Protein AF-0000000070320185 (afdb_homodimer)

Radius of gyration: 57.51 Å; Cα contacts (8 Å, |Δi|>4): 988; chains: 2; bounding box: 142×185×140 Å

Solvent-accessible surface area (backbone atoms only — not comparable to full-atom values): 79424 Å² total; per-residue (Å²): 143,83,91,80,83,70,87,87,80,89,79,82,86,86,81,74,85,64,82,69,76,79,76,78,84,78,77,79,66,70,69,65,60,60,59,56,49,49,53,46,49,52,49,50,50,51,46,52,50,41,51,51,49,38,70,75,37,77,82,45,64,68,54,50,56,52,44,44,53,50,27,59,73,67,66,40,61,70,62,34,53,50,52,49,51,56,47,52,73,59,31,67,56,54,62,68,57,40,46,52,53,48,49,57,54,51,74,66,55,46,83,82,46,49,68,62,51,50,50,49,47,56,54,42,61,68,53,33,65,46,53,65,51,50,52,50,49,54,51,46,41,47,72,58,32,64,44,38,54,66,62,33,73,67,18,46,52,52,50,51,51,51,48,63,54,42,37,80,66,30,36,70,40,42,81,59,8,60,57,55,53,52,50,50,47,51,52,51,50,52,54,50,70,71,49,58,87,84,43,55,68,65,49,50,54,47,50,51,50,48,51,50,50,50,49,55,54,45,44,48,46,38,63,64,51,66,59,51,49,44,51,49,30,51,51,38,37,75,74,71,42,81,41,53,63,91,46,92,56,47,79,68,41,59,63,69,53,38,52,36,28,52,51,14,50,50,56,27,62,76,42,47,65,54,53,48,56,57,64,48,82,88,58,51,70,67,57,37,48,51,39,46,51,51,45,43,52,50,33,56,72,70,61,49,66,68,59,31,47,51,49,46,40,50,45,41,56,74,42,52,70,40,56,68,58,45,51,51,48,51,52,50,42,62,73,72,43,86,70,52,72,66,54,52,48,50,38,54,48,42,37,41,44,30,54,49,42,48,68,55,49,42,50,37,53,52,48,36,56,72,58,65,53,53,69,68,60,51,47,52,56,51,56,55,55,68,73,41,65,58,94,47,72,66,44,54,50,51,42,51,48,50,52,43,34,52,51,53,43,44,56,67,39,84,82,50,86,69,87,66,62,66,63,60,50,53,50,51,51,50,53,45,46,69,63,42,48,83,75,46,65,91,38,73,65,52,44,51,52,50,51,51,50,23,48,44,25,42,72,72,60,65,27,62,69,57,20,51,47,50,49,54,60,48,38,74,80,40,66,60,35,61,67,52,55,50,52,49,36,49,54,30,50,75,71,67,35,58,70,61,26,50,52,49,44,70,70,48,46,83,47,76,32,69,87,65,37,34,57,48,47,37,53,48,46,51,50,47,22,49,76,72,39,50,71,68,52,32,52,52,45,48,65,60,39,50,62,52,52,51,50,52,49,51,51,50,48,51,62,64,65,44,65,70,64,69,68,75,65,78,68,70,70,61,75,65,70,77,66,71,72,71,80,71,71,74,75,83,69,82,89,76,88,68,91,73,80,92,83,78,93,85,81,91,82,85,85,87,84,90,83,86,89,82,86,73,84,73,84,84,83,92,85,88,86,91,85,82,80,83,80,81,85,89,84,91,81,85,78,77,75,74,74,70,76,73,73,67,76,78,66,75,72,74,72,81,73,76,69,63,74,78,68,60,66,67,72,58,49,64,74,56,72,106,139,85,86,74,83,90,83,90,84,91,82,87,89,78,87,70,88,67,84,73,74,80,75,74,84,77,74,81,68,71,70,64,60,62,59,54,51,49,51,47,51,52,49,50,51,50,46,52,50,40,51,51,48,38,70,76,38,76,81,46,65,68,55,49,56,53,43,45,55,50,27,59,74,68,65,38,60,69,60,33,52,50,49,51,52,56,48,52,74,60,30,67,57,54,61,68,57,40,45,52,53,49,48,58,54,52,74,67,54,46,82,82,46,49,68,62,52,50,50,50,46,54,54,41,59,68,54,34,65,42,54,67,52,50,51,50,48,54,50,45,41,45,69,60,33,65,44,38,54,65,62,34,72,66,18,45,52,53,52,52,52,51,48,63,54,42,37,81,67,31,36,70,38,43,81,59,9,60,59,56,53,51,51,50,47,52,53,50,50,52,53,50,69,70,49,59,86,83,44,54,67,65,46,50,54,48,50,51,51,49,51,50,53,49,49,54,54,46,43,47,46,37,64,64,51,66,60,51,50,43,52,50,31,51,51,37,38,76,75,69,43,81,40,53,63,92,47,91,56,47,80,65,39,60,64,69,53,38,52,36,28,52,50,14,50,51,56,26,62,75,42,47,65,54,54,47,56,56,65,47,82,88,58,52,70,68,56,37,48,49,41,46,53,52,45,43,52,51,34,55,71,70,63,48,65,69,58,32,48,50,48,45,41,51,47,41,59,74,43,53,69,41,56,67,60,45,52,51,49,52,51,49,42,61,74,71,43,85,71,54,71,68,54,53,51,50,38,53,48,41,37,40,44,31,54,50,42,48,66,54,49,44,50,39,53,51,47,36,55,72,58,64,53,53,68,67,59,52,48,51,53,53,58,54,55,69,74,43,64,57,92,47,71,66,44,54,50,50,42,51,48,51,54,44,35,51,50,52,44,45,56,68,39,83,81,49,85,67,86,68,61,66,63,60,51,54,51,50,50,51,52,46,47,70,63,42,51,84,74,46,65,91,38,71,65,54,46,50,53,50,52,53,50,24,48,44,24,42,73,72,60,65,27,63,68,57,20,52,47,49,49,54,60,47,37,74,78,39,66,61,36,61,67,51,54,51,51,50,34,48,54,30,50,73,72,66,35,59,70,62,26,51,53,51,44,70,71,48,46,83,46,75,31,68,87,64,38,34,57,47,46,37,54,47,45,50,49,46,22,48,75,70,38,49,71,67,52,32,51,51,46,49,66,61,39,49,62,51,51,51,49,54,48,51,53,50,48,52,63,65,65,45,67,72,64,70,70,74,67,79,68,73,72,61,75,65,74,76,67,75,70,72,74,75,72,76,73,82,73,87,85,88,74,85,77,86,81,94,77,76,83,85,75,87,81,91,86,91,82,90,81,90,80,89,80,87,82,80,87,89,81,85,76,82,77,72,78,75,81,75,74,88,80,83,85,79,81,86,79,74,76,79,79,73,72,77,73,72,72,73,66,71,66,75,73,77,65,76,72,61,84,80,66,54,74,66,65,58,52,53,65,68,66,103

pLDDT: mean 77.44, std 29.6, range [13.02, 98.44]

Organism: NCBI:txid109376

Nearest PDB structures (foldseek):
  5ctq-assembly2_C  TM=8.324E-01  e=6.478E-26  Homo sapiens
  5jjw-assembly1_A  TM=8.066E-01  e=2.943E-12  Homo sapiens
  4eba-assembly1_A  TM=5.784E-01  e=1.773E-11  Kluyveromyces lactis NRRL Y-1140
  9fmd-assembly1_J  TM=3.868E-01  e=5.336E-09  Homo sapiens
  6y4l-assembly1_A  TM=4.271E-01  e=4.570E-02  Homo sapiens

InterPro domains:
  IPR003107 HAT (Half-A-TPR) repeat [SM00386] (75-107)
  IPR003107 HAT (Half-A-TPR) repeat [SM00386] (112-143)
  IPR003107 HAT (Half-A-TPR) repeat [SM00386] (154-190)
  IPR003107 HAT (Half-A-TPR) repeat [SM00386] (205-238)
  IPR003107 HAT (Half-A-TPR) repeat [SM00386] (303-335)
  IPR003107 HAT (Half-A-TPR) repeat [SM00386] (338-370)
  IPR003107 HAT (Half-A-TPR) repeat [SM00386] (462-494)
  IPR003107 HAT (Half-A-TPR) repeat [SM00386] (496-531)
  IPR008847 Suppressor of forked [PF05843] (46-549)
  IPR011990 Tetratricopeptide-like helical domain superfamily [G3DSA:1.25.40.10] (50-243)
  IPR011990 Tetratricopeptide-like helical domain superfamily [G3DSA:1.25.40.10] (282-562)
  IPR011990 Tetratricopeptide-like helical domain superfamily [SSF48452] (51-546)

Sequence (1348 aa):
MDDSELLVSSDQKMEDASTVNPIPPSSDDSGESDSESEDEAESNHQIETLESELSANPYNYDAYVQYIKLLRKTANLEKLRQAREAMSAMFPLSPSLWLEWARDEASLASSDNVPEIVKLYERGISDYQSVSLWCDYLNFLREFDPSVNGYTPDGISKMRNLFERAIPAAGFHVTQGNRIWEGYREFEQGILDTIDKADLEERNKQIQRIRSIFHRHLSVPLKDLSSTLITYKAWELEQGTDLDIGSDDLSKVSPQVAVANKKAQQMYSERAHLEENISKKDLSDTEKFQHFMSYIKFEQTSGDPTRVQAIYERAVAEFPVSSDLWIDYTSYLDKTLKVGKAITHAYSRATRSCPWTGDLWTRYLLALERGSASENDIYAVFEKSLQCTFSSFEEYLELYLTRVDGLRRRMISTSMVETLDYSLIRETFQQASDYLTPQMQNTDSLVRLHAYWANLELNIGKDLAGARGVWDSFLKKSGGMLAAWQAYIDMEVRLGHVKEARSIYRRCYTRKFDGTGSEDICHGWLRFERERGALEDFDHAVQKVTPRLEELQLIRLQQESAPVKPSAGVKEHNPQKSTREKRKAGPNVEEESSAKRQKSKGQKMNDEEAEGKTATVPNKKSKSETEKAADSKREESEGAKPVKPKIFTDECTAFLSNLSPKLSIYELHVKFTKMDDSELLVSSDQKMEDASTVNPIPPSSDDSGESDSESEDEAESNHQIETLESELSANPYNYDAYVQYIKLLRKTANLEKLRQAREAMSAMFPLSPSLWLEWARDEASLASSDNVPEIVKLYERGISDYQSVSLWCDYLNFLREFDPSVNGYTPDGISKMRNLFERAIPAAGFHVTQGNRIWEGYREFEQGILDTIDKADLEERNKQIQRIRSIFHRHLSVPLKDLSSTLITYKAWELEQGTDLDIGSDDLSKVSPQVAVANKKAQQMYSERAHLEENISKKDLSDTEKFQHFMSYIKFEQTSGDPTRVQAIYERAVAEFPVSSDLWIDYTSYLDKTLKVGKAITHAYSRATRSCPWTGDLWTRYLLALERGSASENDIYAVFEKSLQCTFSSFEEYLELYLTRVDGLRRRMISTSMVETLDYSLIRETFQQASDYLTPQMQNTDSLVRLHAYWANLELNIGKDLAGARGVWDSFLKKSGGMLAAWQAYIDMEVRLGHVKEARSIYRRCYTRKFDGTGSEDICHGWLRFERERGALEDFDHAVQKVTPRLEELQLIRLQQESAPVKPSAGVKEHNPQKSTREKRKAGPNVEEESSAKRQKSKGQKMNDEEAEGKTATVPNKKSKSETEKAADSKREESEGAKPVKPKIFTDECTAFLSNLSPKLSIYELHVKFTK

Secondary structure (DSSP, 8-state):
-----------------------------TTHHHHHHHHHHHHHHHHHHHHHHHHH-TT-HHHHHHHHHHHHHTT-HHHHHHHHHHHHHHSPPPHHHHHHHHHHHHHT--GGGHHHHHHHHHHHHHHS--HHHHHHHHHHHHHH-HHHHTT-HHHHHHHHHHHHHHIIIIIT-TTTTHHHHHHHHHHHHHHHHHS-TT-HHHHHHHHHHHHHHHHHHHTS--TTHHHHHHHHHHHHHHTT----TT----TTS-HHHHHHHHHHHHHHHHHHHHHHHHH-TT--HHHHHHHHHHHHHHHHHHT-HHHHHHHHHHHHHH-TT-HHHHHHHHHHHHHH--S-HHHHHHHHHHHHH-TT-HHHHHHHHHHHHHTT--HHHHHHHHHHHHTS--S-HHHHHHHHHHHHHHHHHHHH-SS-SS---THHHHHHHHHHHHHHTTTSTT-HHHHHHHHHHHHHHHHTS--HHHHHHHHHHHHHH-TT-HHHHHHHHHHHHHTT-HHHHHHHHHHHTTS--STTHHHHHHHHHHHHHHHHS-HHHHHHHHHHHHHHHHHHHHHHHHHHHS--------------------------------------------------------------------------------------------------TT--HHHHHHHH--/-----------------------------TTHHHHHHHHHHHHHHHHHHHHHHHHH-TT-HHHHHHHHHHHHHTT-HHHHHHHHHHHHHHSPPPHHHHHHHHHHHHHT--GGGHHHHHHHHHHHHHHS--HHHHHHHHHHHHHH-HHHHTT-HHHHHHHHHHHHHHIIIIIT-TTTTHHHHHHHHHHHHHHHHHS-TT-HHHHHHHHHHHHHHHHHHHTS--TTHHHHHHHHHHHHHHTT----TT----TTS-HHHHHHHHHHHHHHHHHHHHHHHHH-TT--HHHHHHHHHHHHHHHHHHT-HHHHHHHHHHHHHH-TT-HHHHHHHHHHHHHH--S-HHHHHHHHHHHHH-TT-HHHHHHHHHHHHHTT--HHHHHHHHHHHHTS--S-HHHHHHHHHHHHHHHHHHHH-SS-SS---THHHHHHHHHHHHHHTTTSTT-HHHHHHHHHHHHHHHHTS--HHHHHHHHHHHHHH-TT-HHHHHHHHHHHHHTT-HHHHHHHHHHHTTS--STTHHHHHHHHHHHHHHHHS-HHHHHHHHHHHHHHHHHHHHHHHHHHHS--------------------------------------------------------------------------------------------------TT--HHHHHHHHH-

Structure (mmCIF, N/CA/C/O backbone):
data_AF-0000000070320185-model_v1
#
loop_
_entity.id
_entity.type
_entity.pdbx_description
1 polymer 'Suppressor of forked domain-containing protein'
#
loop_
_atom_site.group_PDB
_atom_site.id
_atom_site.type_symbol
_atom_site.label_atom_id
_atom_site.label_alt_id
_atom_site.label_comp_id
_atom_site.label_asym_id
_atom_site.label_entity_id
_atom_site.label_seq_id
_atom_site.pdbx_PDB_ins_code
_atom_site.Cartn_x
_atom_site.Cartn_y
_atom_site.Cartn_z
_atom_site.occupancy
_atom_site.B_iso_or_equiv
_atom_site.auth_seq_id
_atom_site.auth_comp_id
_atom_site.auth_asym_id
_atom_site.auth_atom_id
_atom_site.pdbx_PDB_model_num
ATOM 1 N N . MET A 1 1 ? 15.719 -80.25 -69.375 1 16.78 1 MET A N 1
ATOM 2 C CA . MET A 1 1 ? 17.016 -80.75 -69.75 1 16.78 1 MET A CA 1
ATOM 3 C C . MET A 1 1 ? 18 -80.688 -68.562 1 16.78 1 MET A C 1
ATOM 5 O O . MET A 1 1 ? 17.766 -80 -67.625 1 16.78 1 MET A O 1
ATOM 9 N N . ASP A 1 2 ? 19.391 -80.875 -68.875 1 15.59 2 ASP A N 1
ATOM 10 C CA . ASP A 1 2 ? 20.375 -81.875 -68.625 1 15.59 2 ASP A CA 1
ATOM 11 C C . ASP A 1 2 ? 21.203 -81.562 -67.375 1 15.59 2 ASP A C 1
ATOM 13 O O . ASP A 1 2 ? 21.438 -82.375 -66.5 1 15.59 2 ASP A O 1
ATOM 17 N N . ASP A 1 3 ? 21.984 -80.5 -67.562 1 16.53 3 ASP A N 1
ATOM 18 C CA . ASP A 1 3 ? 23.438 -80.625 -67.5 1 16.53 3 ASP A CA 1
ATOM 19 C C . ASP A 1 3 ? 23.906 -80.75 -66.062 1 16.53 3 ASP A C 1
ATOM 21 O O . ASP A 1 3 ? 23.344 -80.062 -65.188 1 16.53 3 ASP A O 1
ATOM 25 N N . SER A 1 4 ? 25 -81.438 -65.75 1 16.62 4 SER A N 1
ATOM 26 C CA . SER A 1 4 ? 25.828 -82.438 -65.125 1 16.62 4 SER A CA 1
ATOM 27 C C . SER A 1 4 ? 26.703 -81.812 -64.062 1 16.62 4 SER A C 1
ATOM 29 O O . SER A 1 4 ? 26.703 -82.312 -62.906 1 16.62 4 SER A O 1
ATOM 31 N N . GLU A 1 5 ? 27.859 -81.5 -64.375 1 15.62 5 GLU A N 1
ATOM 32 C CA . GLU A 1 5 ? 29.109 -82.125 -64 1 15.62 5 GLU A CA 1
ATOM 33 C C . GLU A 1 5 ? 29.672 -81.5 -62.719 1 15.62 5 GLU A C 1
ATOM 35 O O . GLU A 1 5 ? 29.922 -82.188 -61.75 1 15.62 5 GLU A O 1
ATOM 40 N N . LEU A 1 6 ? 30.922 -80.875 -62.75 1 15.47 6 LEU A N 1
ATOM 41 C CA . LEU A 1 6 ? 32.25 -81.438 -62.469 1 15.47 6 LEU A CA 1
ATOM 42 C C . LEU A 1 6 ? 32.844 -80.812 -61.219 1 15.47 6 LEU A C 1
ATOM 44 O O . LEU A 1 6 ? 33.656 -81.438 -60.531 1 15.47 6 LEU A O 1
ATOM 48 N N . LEU A 1 7 ? 32.719 -79.5 -61 1 15.52 7 LEU A N 1
ATOM 49 C CA . LEU A 1 7 ? 34.062 -79.062 -60.812 1 15.52 7 LEU A CA 1
ATOM 50 C C . LEU A 1 7 ? 34.656 -79.625 -59.531 1 15.52 7 LEU A 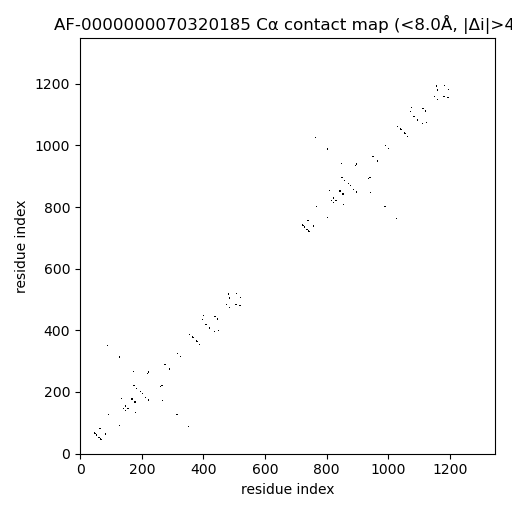C 1
ATOM 52 O O . LEU A 1 7 ? 33.938 -79.938 -58.594 1 15.52 7 LEU A O 1
ATOM 56 N N . VAL A 1 8 ? 35.938 -79.312 -59.188 1 15.52 8 VAL A N 1
ATOM 57 C CA . VAL A 1 8 ? 37.312 -79.75 -59.031 1 15.52 8 VAL A CA 1
ATOM 58 C C . VAL A 1 8 ? 37.625 -80 -57.562 1 15.52 8 VAL A C 1
ATOM 60 O O . VAL A 1 8 ? 36.938 -79.5 -56.688 1 15.52 8 VAL A O 1
ATOM 63 N N . SER A 1 9 ? 38.875 -79.625 -57.125 1 15.45 9 SER A N 1
ATOM 64 C CA . SER A 1 9 ? 40.094 -80.375 -56.844 1 15.45 9 SER A CA 1
ATOM 65 C C . SER A 1 9 ? 40.312 -80.5 -55.344 1 15.45 9 SER A C 1
ATOM 67 O O . SER A 1 9 ? 40.5 -81.625 -54.812 1 15.45 9 SER A O 1
ATOM 69 N N . SER A 1 10 ? 41.094 -79.562 -54.75 1 16.05 10 SER A N 1
ATOM 70 C CA . SER A 1 10 ? 42.406 -79.938 -54.25 1 16.05 10 SER A CA 1
ATOM 71 C C . SER A 1 10 ? 42.375 -80.438 -52.812 1 16.05 10 SER A C 1
ATOM 73 O O . SER A 1 10 ? 41.5 -80 -52.062 1 16.05 10 SER A O 1
ATOM 75 N N . ASP A 1 11 ? 43.406 -81.312 -52.25 1 15.59 11 ASP A N 1
ATOM 76 C CA . ASP A 1 11 ? 43.844 -82.5 -51.5 1 15.59 11 ASP A CA 1
ATOM 77 C C . ASP A 1 11 ? 44.188 -82.125 -50.062 1 15.59 11 ASP A C 1
ATOM 79 O O . ASP A 1 11 ? 44.312 -83 -49.219 1 15.59 11 ASP A O 1
ATOM 83 N N . GLN A 1 12 ? 44.688 -81 -49.656 1 15.03 12 GLN A N 1
ATOM 84 C CA . GLN A 1 12 ? 45.906 -81.25 -48.938 1 15.03 12 GLN A CA 1
ATOM 85 C C . GLN A 1 12 ? 45.625 -81.938 -47.594 1 15.03 12 GLN A C 1
ATOM 87 O O . GLN A 1 12 ? 44.531 -81.875 -47.094 1 15.03 12 GLN A O 1
ATOM 92 N N . LYS A 1 13 ? 46.625 -81.5 -46.531 1 15.7 13 LYS A N 1
ATOM 93 C CA . LYS A 1 13 ? 47.594 -82.25 -45.781 1 15.7 13 LYS A CA 1
ATOM 94 C C . LYS A 1 13 ? 46.969 -82.875 -44.531 1 15.7 13 LYS A C 1
ATOM 96 O O . LYS A 1 13 ? 45.938 -82.375 -44.062 1 15.7 13 LYS A O 1
ATOM 101 N N . MET A 1 14 ? 47.844 -83 -43.469 1 16.14 14 MET A N 1
ATOM 102 C CA . MET A 1 14 ? 48.344 -84.188 -42.781 1 16.14 14 MET A CA 1
ATOM 103 C C . MET A 1 14 ? 47.531 -84.438 -41.5 1 16.14 14 MET A C 1
ATOM 105 O O . MET A 1 14 ? 46.812 -83.562 -41.031 1 16.14 14 MET A O 1
ATOM 109 N N . GLU A 1 15 ? 48.406 -84.938 -40.438 1 16.06 15 GLU A N 1
ATOM 110 C CA . GLU A 1 15 ? 48.438 -86.062 -39.562 1 16.06 15 GLU A CA 1
ATOM 111 C C . GLU A 1 15 ? 47.781 -85.75 -38.219 1 16.06 15 GLU A C 1
ATOM 113 O O . GLU A 1 15 ? 47.812 -84.625 -37.75 1 16.06 15 GLU A O 1
ATOM 118 N N . ASP A 1 16 ? 47.094 -86.688 -37.562 1 16.25 16 ASP A N 1
ATOM 119 C CA . ASP A 1 16 ? 46.062 -87 -36.594 1 16.25 16 ASP A CA 1
ATOM 120 C C . ASP A 1 16 ? 46.656 -87.062 -35.188 1 16.25 16 ASP A C 1
ATOM 122 O O . ASP A 1 16 ? 46.031 -87.688 -34.281 1 16.25 16 ASP A O 1
ATOM 126 N N . ALA A 1 17 ? 47.938 -86.438 -35.062 1 18.92 17 ALA A N 1
ATOM 127 C CA . ALA A 1 17 ? 48.562 -87.125 -33.906 1 18.92 17 ALA A CA 1
ATOM 128 C C . ALA A 1 17 ? 47.719 -87 -32.656 1 18.92 17 ALA A C 1
ATOM 130 O O . ALA A 1 17 ? 47.562 -85.875 -32.156 1 18.92 17 ALA A O 1
ATOM 131 N N . SER A 1 18 ? 46.781 -87.875 -32.25 1 17.16 18 SER A N 1
ATOM 132 C CA . SER A 1 18 ? 45.688 -87.938 -31.25 1 17.16 18 SER A CA 1
ATOM 133 C C . SER A 1 18 ? 46.25 -88.125 -29.844 1 17.16 18 SER A C 1
ATOM 135 O O . SER A 1 18 ? 45.5 -88.438 -28.922 1 17.16 18 SER A O 1
ATOM 137 N N . THR A 1 19 ? 47.594 -87.938 -29.609 1 19.44 19 THR A N 1
ATOM 138 C CA . THR A 1 19 ? 47.938 -88.688 -28.438 1 19.44 19 THR A CA 1
ATOM 139 C C . THR A 1 19 ? 47.219 -88.188 -27.203 1 19.44 19 THR A C 1
ATOM 141 O O . THR A 1 19 ? 47.375 -87 -26.828 1 19.44 19 THR A O 1
ATOM 144 N N . VAL A 1 20 ? 46.156 -88.812 -26.625 1 21.09 20 VAL A N 1
ATOM 145 C CA . VAL A 1 20 ? 45.156 -88.375 -25.656 1 21.09 20 VAL A CA 1
ATOM 146 C C . VAL A 1 20 ? 45.719 -88.5 -24.234 1 21.09 20 VAL A C 1
ATOM 148 O O . VAL A 1 20 ? 45 -88.25 -23.266 1 21.09 20 VAL A O 1
ATOM 151 N N . ASN A 1 21 ? 47.125 -88.625 -24.141 1 21.25 21 ASN A N 1
ATOM 152 C CA . ASN A 1 21 ? 47.25 -89.312 -22.891 1 21.25 21 ASN A CA 1
ATOM 153 C C . ASN A 1 21 ? 46.531 -88.625 -21.734 1 21.25 21 ASN A C 1
ATOM 155 O O . ASN A 1 21 ? 46.406 -87.375 -21.781 1 21.25 21 ASN A O 1
ATOM 159 N N . PRO A 1 22 ? 46.156 -89.375 -20.672 1 22.92 22 PRO A N 1
ATOM 160 C CA . PRO A 1 22 ? 45.25 -89.375 -19.531 1 22.92 22 PRO A CA 1
ATOM 161 C C . PRO A 1 22 ? 45.75 -88.5 -18.375 1 22.92 22 PRO A C 1
ATOM 163 O O . PRO A 1 22 ? 46.781 -88.812 -17.766 1 22.92 22 PRO A O 1
ATOM 166 N N . ILE A 1 23 ? 46.188 -87.25 -18.625 1 26.42 23 ILE A N 1
ATOM 167 C CA . ILE A 1 23 ? 46.938 -86.75 -17.484 1 26.42 23 ILE A CA 1
ATOM 168 C C . ILE A 1 23 ? 46.062 -86.75 -16.219 1 26.42 23 ILE A C 1
ATOM 170 O O . ILE A 1 23 ? 44.875 -86.438 -16.266 1 26.42 23 ILE A O 1
ATOM 174 N N . PRO A 1 24 ? 46.625 -87.312 -15.125 1 27.64 24 PRO A N 1
ATOM 175 C CA . PRO A 1 24 ? 46.062 -87.688 -13.82 1 27.64 24 PRO A CA 1
ATOM 176 C C . PRO A 1 24 ? 45.406 -86.5 -13.102 1 27.64 24 PRO A C 1
ATOM 178 O O . PRO A 1 24 ? 45.781 -85.375 -13.344 1 27.64 24 PRO A O 1
ATOM 181 N N . PRO A 1 25 ? 44.156 -86.688 -12.516 1 25.11 25 PRO A N 1
ATOM 182 C CA . PRO A 1 25 ? 43.219 -85.75 -11.875 1 25.11 25 PRO A CA 1
ATOM 183 C C . PRO A 1 25 ? 43.812 -85 -10.68 1 25.11 25 PRO A C 1
ATOM 185 O O . PRO A 1 25 ? 44.344 -85.625 -9.773 1 25.11 25 PRO A O 1
ATOM 188 N N . SER A 1 26 ? 44.594 -83.875 -10.859 1 25.08 26 SER A N 1
ATOM 189 C CA . SER A 1 26 ? 45.094 -83.188 -9.703 1 25.08 26 SER A CA 1
ATOM 190 C C . SER A 1 26 ? 43.969 -82.75 -8.773 1 25.08 26 SER A C 1
ATOM 192 O O . SER A 1 26 ? 42.938 -82.25 -9.219 1 25.08 26 SER A O 1
ATOM 194 N N . SER A 1 27 ? 43.781 -83.375 -7.625 1 26.42 27 SER A N 1
ATOM 195 C CA . SER A 1 27 ? 42.781 -83.25 -6.566 1 26.42 27 SER A CA 1
ATOM 196 C C . SER A 1 27 ? 42.75 -81.875 -5.938 1 26.42 27 SER A C 1
ATOM 198 O O . SER A 1 27 ? 42.156 -81.688 -4.879 1 26.42 27 SER A O 1
ATOM 200 N N . ASP A 1 28 ? 43.594 -80.875 -6.336 1 29.09 28 ASP A N 1
ATOM 201 C CA . ASP A 1 28 ? 43.688 -79.75 -5.414 1 29.09 28 ASP A CA 1
ATOM 202 C C . ASP A 1 28 ? 42.375 -78.938 -5.402 1 29.09 28 ASP A C 1
ATOM 204 O O . ASP A 1 28 ? 42.219 -78 -6.172 1 29.09 28 ASP A O 1
ATOM 208 N N . ASP A 1 29 ? 41.25 -79.5 -5.281 1 30.27 29 ASP A N 1
ATOM 209 C CA . ASP A 1 29 ? 40 -78.812 -5.465 1 30.27 29 ASP A CA 1
ATOM 210 C C . ASP A 1 29 ? 39.75 -77.812 -4.348 1 30.27 29 ASP A C 1
ATOM 212 O O . ASP A 1 29 ? 38.656 -77.312 -4.195 1 30.27 29 ASP A O 1
ATOM 216 N N . SER A 1 30 ? 40.625 -77.812 -3.268 1 34.53 30 SER A N 1
ATOM 217 C CA . SER A 1 30 ? 40 -77.188 -2.08 1 34.53 30 SER A CA 1
ATOM 218 C C . SER A 1 30 ? 39.875 -75.688 -2.211 1 34.53 30 SER A C 1
ATOM 220 O O . SER A 1 30 ? 39.344 -75.062 -1.303 1 34.53 30 SER A O 1
ATOM 222 N N . GLY A 1 31 ? 40.75 -75.125 -2.957 1 32.75 31 GLY A N 1
ATOM 223 C CA . GLY A 1 31 ? 40.875 -73.688 -2.729 1 32.75 31 GLY A CA 1
ATOM 224 C C . GLY A 1 31 ? 39.656 -72.938 -3.139 1 32.75 31 GLY A C 1
ATOM 225 O O . GLY A 1 31 ? 39.688 -71.688 -3.162 1 32.75 31 GLY A O 1
ATOM 226 N N . GLU A 1 32 ? 38.812 -73.5 -3.879 1 38.34 32 GLU A N 1
ATOM 227 C CA . GLU A 1 32 ? 37.812 -72.625 -4.477 1 38.34 32 GLU A CA 1
ATOM 228 C C . GLU A 1 32 ? 36.844 -72.125 -3.426 1 38.34 32 GLU A C 1
ATOM 230 O O . GLU A 1 32 ? 35.969 -71.25 -3.725 1 38.34 32 GLU A O 1
ATOM 235 N N . SER A 1 33 ? 36.812 -72.75 -2.277 1 43.34 33 SER A N 1
ATOM 236 C CA . SER A 1 33 ? 35.75 -72.375 -1.343 1 43.34 33 SER A CA 1
ATOM 237 C C . SER A 1 33 ? 36.031 -71 -0.712 1 43.34 33 SER A C 1
ATOM 239 O O . SER A 1 33 ? 35.094 -70.375 -0.195 1 43.34 33 SER A O 1
ATOM 241 N N . ASP A 1 34 ? 37.219 -70.625 -0.506 1 47.22 34 ASP A N 1
ATOM 242 C CA . ASP A 1 34 ? 37.531 -69.438 0.279 1 47.22 34 ASP A CA 1
ATOM 243 C C . ASP A 1 34 ? 37.188 -68.188 -0.508 1 47.22 34 ASP A C 1
ATOM 245 O O . ASP A 1 34 ? 36.875 -67.125 0.078 1 47.22 34 ASP A O 1
ATOM 249 N N . SER A 1 35 ? 37.406 -68.188 -1.761 1 50.97 35 SER A N 1
ATOM 250 C CA . SER A 1 35 ? 37.156 -66.938 -2.564 1 50.97 35 SER A CA 1
ATOM 251 C C . SER A 1 35 ? 35.688 -66.625 -2.613 1 50.97 35 SER A C 1
ATOM 253 O O . SER A 1 35 ? 35.281 -65.5 -2.652 1 50.97 35 SER A O 1
ATOM 255 N N . GLU A 1 36 ? 34.875 -67.625 -2.697 1 54.97 36 GLU A N 1
ATOM 256 C CA . GLU A 1 36 ? 33.438 -67.375 -2.707 1 54.97 36 GLU A CA 1
ATOM 257 C C . GLU A 1 36 ? 32.938 -66.812 -1.379 1 54.97 36 GLU A C 1
ATOM 259 O O . GLU A 1 36 ? 32.062 -66 -1.352 1 54.97 36 GLU A O 1
ATOM 264 N N . SER A 1 37 ? 33.656 -67.25 -0.317 1 60.72 37 SER A N 1
ATOM 265 C CA . SER A 1 37 ? 33.281 -66.812 1.012 1 60.72 37 SER A CA 1
ATOM 266 C C . SER A 1 37 ? 33.656 -65.312 1.208 1 60.72 37 SER A C 1
ATOM 268 O O . SER A 1 37 ? 32.906 -64.562 1.847 1 60.72 37 SER A O 1
ATOM 270 N N . GLU A 1 38 ? 34.781 -65 0.64 1 59.81 38 GLU A N 1
ATOM 271 C CA . GLU A 1 38 ? 35.188 -63.625 0.77 1 59.81 38 GLU A CA 1
ATOM 272 C C . GLU A 1 38 ? 34.312 -62.688 -0.061 1 59.81 38 GLU A C 1
ATOM 274 O O . GLU A 1 38 ? 34 -61.594 0.374 1 59.81 38 GLU A O 1
ATOM 279 N N . ASP A 1 39 ? 34 -63.156 -1.222 1 74.88 39 ASP A N 1
ATOM 280 C CA . ASP A 1 39 ? 33.094 -62.375 -2.078 1 74.88 39 ASP A CA 1
ATOM 281 C C . ASP A 1 39 ? 31.719 -62.25 -1.444 1 74.88 39 ASP A C 1
ATOM 283 O O . ASP A 1 39 ? 31.109 -61.188 -1.523 1 74.88 39 ASP A O 1
ATOM 287 N N . GLU A 1 40 ? 31.406 -63.25 -0.821 1 76.94 40 GLU A N 1
ATOM 288 C CA . GLU A 1 40 ? 30.109 -63.188 -0.13 1 76.94 40 GLU A CA 1
ATOM 289 C C . GLU A 1 40 ? 30.172 -62.25 1.078 1 76.94 40 GLU A C 1
ATOM 291 O O . GLU A 1 40 ? 29.219 -61.531 1.356 1 76.94 40 GLU A O 1
ATOM 296 N N . ALA A 1 41 ? 31.25 -62.25 1.769 1 74.12 41 ALA A N 1
ATOM 297 C CA . ALA A 1 41 ? 31.438 -61.375 2.918 1 74.12 41 ALA A CA 1
ATOM 298 C C . ALA A 1 41 ? 31.484 -59.906 2.484 1 74.12 41 ALA A C 1
ATOM 300 O O . ALA A 1 41 ? 30.906 -59.031 3.145 1 74.12 41 ALA A O 1
ATOM 301 N N . GLU A 1 42 ? 32.25 -59.781 1.423 1 82.81 42 GLU A N 1
ATOM 302 C CA . GLU A 1 42 ? 32.312 -58.438 0.89 1 82.81 42 GLU A CA 1
ATOM 303 C C . GLU A 1 42 ? 30.938 -57.938 0.428 1 82.81 42 GLU A C 1
ATOM 305 O O . GLU A 1 42 ? 30.578 -56.812 0.667 1 82.81 42 GLU A O 1
ATOM 310 N N . SER A 1 43 ? 30.25 -58.781 -0.178 1 86.19 43 SER A N 1
ATOM 311 C CA . SER A 1 43 ? 28.891 -58.438 -0.62 1 86.19 43 SER A CA 1
ATOM 312 C C . SER A 1 43 ? 27.984 -58.156 0.565 1 86.19 43 SER A C 1
ATOM 314 O O . SER A 1 43 ? 27.188 -57.219 0.52 1 86.19 43 SER A O 1
ATOM 316 N N . ASN A 1 44 ? 28.188 -58.906 1.589 1 86.31 44 ASN A N 1
ATOM 317 C CA . ASN A 1 44 ? 27.359 -58.688 2.775 1 86.31 44 ASN A CA 1
ATOM 318 C C . ASN A 1 44 ? 27.688 -57.375 3.451 1 86.31 44 ASN A C 1
ATOM 320 O O . ASN A 1 44 ? 26.797 -56.688 3.947 1 86.31 44 ASN A O 1
ATOM 324 N N . HIS A 1 45 ? 28.906 -57.062 3.363 1 90 45 HIS A N 1
ATOM 325 C CA . HIS A 1 45 ? 29.297 -55.781 3.918 1 90 45 HIS A CA 1
ATOM 326 C C . HIS A 1 45 ? 28.734 -54.625 3.094 1 90 45 HIS A C 1
ATOM 328 O O . HIS A 1 45 ? 28.312 -53.625 3.648 1 90 45 HIS A O 1
ATOM 334 N N . GLN A 1 46 ? 28.781 -54.75 1.849 1 91.56 46 GLN A N 1
ATOM 335 C CA . GLN A 1 46 ? 28.234 -53.719 0.971 1 91.56 46 GLN A CA 1
ATOM 336 C C . GLN A 1 46 ? 26.734 -53.594 1.172 1 91.56 46 GLN A C 1
ATOM 338 O O . GLN A 1 46 ? 26.188 -52.469 1.137 1 91.56 46 GLN A O 1
ATOM 343 N N . ILE A 1 47 ? 26.047 -54.625 1.39 1 93 47 ILE A N 1
ATOM 344 C CA . ILE A 1 47 ? 24.609 -54.656 1.624 1 93 47 ILE A CA 1
ATOM 345 C C . ILE A 1 47 ? 24.297 -53.875 2.908 1 93 47 ILE A C 1
ATOM 347 O O . ILE A 1 47 ? 23.391 -53.031 2.936 1 93 47 ILE A O 1
ATOM 351 N N . GLU A 1 48 ? 25.062 -54.156 3.889 1 91.19 48 GLU A N 1
ATOM 352 C CA . GLU A 1 48 ? 24.844 -53.469 5.16 1 91.19 48 GLU A CA 1
ATOM 353 C C . GLU A 1 48 ? 25.109 -51.969 5.031 1 91.19 48 GLU A C 1
ATOM 355 O O . GLU A 1 48 ? 24.406 -51.156 5.637 1 91.19 48 GLU A O 1
ATOM 360 N N . THR A 1 49 ? 26.062 -51.688 4.281 1 93.56 49 THR A N 1
ATOM 361 C CA . THR A 1 49 ? 26.391 -50.281 4.051 1 93.56 49 THR A CA 1
ATOM 362 C C . THR A 1 49 ? 25.25 -49.594 3.311 1 93.56 49 THR A C 1
ATOM 364 O O . THR A 1 49 ? 24.859 -48.469 3.674 1 93.56 49 THR A O 1
ATOM 367 N N . LEU A 1 50 ? 24.766 -50.219 2.322 1 94.31 50 LEU A N 1
ATOM 368 C CA . LEU A 1 50 ? 23.672 -49.656 1.539 1 94.31 50 LEU A CA 1
ATOM 369 C C . LEU A 1 50 ? 22.391 -49.562 2.361 1 94.31 50 LEU A C 1
ATOM 371 O O . LEU A 1 50 ? 21.625 -48.594 2.236 1 94.31 50 LEU A O 1
ATOM 375 N N . GLU A 1 51 ? 22.172 -50.531 3.176 1 93.06 51 GLU A N 1
ATOM 376 C CA . GLU A 1 51 ? 21 -50.5 4.062 1 93.06 51 GLU A CA 1
ATOM 377 C C . GLU A 1 51 ? 21.078 -49.312 5.016 1 93.06 51 GLU A C 1
ATOM 379 O O . GLU A 1 51 ? 20.062 -48.656 5.266 1 93.06 51 GLU A O 1
ATOM 384 N N . SER A 1 52 ? 22.219 -49.062 5.496 1 92.69 52 SER A N 1
ATOM 385 C CA . SER A 1 52 ? 22.438 -47.906 6.379 1 92.69 52 SER A CA 1
ATOM 386 C C . SER A 1 52 ? 22.25 -46.594 5.633 1 92.69 52 SER A C 1
ATOM 388 O O . SER A 1 52 ? 21.703 -45.656 6.176 1 92.69 52 SER A O 1
ATOM 390 N N . GLU A 1 53 ? 22.75 -46.562 4.484 1 92 53 GLU A N 1
ATOM 391 C CA . GLU A 1 53 ? 22.625 -45.375 3.66 1 92 53 GLU A CA 1
ATOM 392 C C . GLU A 1 53 ? 21.156 -45.062 3.346 1 92 53 GLU A C 1
ATOM 394 O O . GLU A 1 53 ? 20.734 -43.906 3.379 1 92 53 GLU A O 1
ATOM 399 N N . LEU A 1 54 ? 20.422 -46.062 3.066 1 92.5 54 LEU A N 1
ATOM 400 C CA . LEU A 1 54 ? 19.016 -45.875 2.707 1 92.5 54 LEU A CA 1
ATOM 401 C C . LEU A 1 54 ? 18.172 -45.562 3.938 1 92.5 54 LEU A C 1
ATOM 403 O O . LEU A 1 54 ? 17.141 -44.938 3.832 1 92.5 54 LEU A O 1
ATOM 407 N N . SER A 1 55 ? 18.656 -46.094 5.027 1 90.88 55 SER A N 1
ATOM 408 C CA . SER A 1 55 ? 17.984 -45.75 6.273 1 90.88 55 SER A CA 1
ATOM 409 C C . SER A 1 55 ? 18.188 -44.25 6.605 1 90.88 55 SER A C 1
ATOM 411 O O . SER A 1 55 ? 17.281 -43.594 7.113 1 90.88 55 SER A O 1
ATOM 413 N N . ALA A 1 56 ? 19.312 -43.781 6.258 1 88.88 56 ALA A N 1
ATOM 414 C CA . ALA A 1 56 ? 19.641 -42.406 6.508 1 88.88 56 ALA A CA 1
ATOM 415 C C . ALA A 1 56 ? 18.969 -41.469 5.48 1 88.88 56 ALA A C 1
ATOM 417 O O . ALA A 1 56 ? 18.516 -40.375 5.812 1 88.88 56 ALA A O 1
ATOM 418 N N . ASN A 1 57 ? 19 -42 4.195 1 88.19 57 ASN A N 1
ATOM 419 C CA . ASN A 1 57 ? 18.375 -41.25 3.113 1 88.19 57 ASN A CA 1
ATOM 420 C C . ASN A 1 57 ? 17.516 -42.156 2.223 1 88.19 57 ASN A C 1
ATOM 422 O O . ASN A 1 57 ? 17.969 -42.594 1.162 1 88.19 57 ASN A O 1
ATOM 426 N N . PRO A 1 58 ? 16.312 -42.156 2.652 1 85.5 58 PRO A N 1
ATOM 427 C CA . PRO A 1 58 ? 15.43 -43.062 1.894 1 85.5 58 PRO A CA 1
ATOM 428 C C . PRO A 1 58 ? 15.164 -42.531 0.479 1 85.5 58 PRO A C 1
ATOM 430 O O . PRO A 1 58 ? 14.609 -43.281 -0.35 1 85.5 58 PRO A O 1
ATOM 433 N N . TYR A 1 59 ? 15.578 -41.406 0.049 1 82.56 59 TYR A N 1
ATOM 434 C CA . TYR A 1 59 ? 15.273 -40.844 -1.263 1 82.56 59 TYR A CA 1
ATOM 435 C C . TYR A 1 59 ? 16.484 -40.906 -2.18 1 82.56 59 TYR A C 1
ATOM 437 O O . TYR A 1 59 ? 16.547 -40.219 -3.195 1 82.56 59 TYR A O 1
ATOM 445 N N . ASN A 1 60 ? 17.438 -41.719 -1.762 1 87.12 60 ASN A N 1
ATOM 446 C CA . ASN A 1 60 ? 18.609 -41.938 -2.604 1 87.12 60 ASN A CA 1
ATOM 447 C C . ASN A 1 60 ? 18.344 -43 -3.68 1 87.12 60 ASN A C 1
ATOM 449 O O . ASN A 1 60 ? 18.484 -44.188 -3.432 1 87.12 60 ASN A O 1
ATOM 453 N N . TYR A 1 61 ? 18.047 -42.594 -4.887 1 87.75 61 TYR A N 1
ATOM 454 C CA . TYR A 1 61 ? 17.688 -43.469 -5.996 1 87.75 61 TYR A CA 1
ATOM 455 C C . TYR A 1 61 ? 18.844 -44.438 -6.34 1 87.75 61 TYR A C 1
ATOM 457 O O . TYR A 1 61 ? 18.641 -45.625 -6.473 1 87.75 61 TYR A O 1
ATOM 465 N N . ASP A 1 62 ? 20.047 -43.969 -6.461 1 89.81 62 ASP A N 1
ATOM 466 C CA . ASP A 1 62 ? 21.219 -44.75 -6.871 1 89.81 62 ASP A CA 1
ATOM 467 C C . ASP A 1 62 ? 21.562 -45.812 -5.848 1 89.81 62 ASP A C 1
ATOM 469 O O . ASP A 1 62 ? 21.969 -46.938 -6.215 1 89.81 62 ASP A O 1
ATOM 473 N N . ALA A 1 63 ? 21.406 -45.469 -4.625 1 92.5 63 ALA A N 1
ATOM 474 C CA . ALA A 1 63 ? 21.656 -46.438 -3.57 1 92.5 63 ALA A CA 1
ATOM 475 C C . ALA A 1 63 ? 20.688 -47.594 -3.662 1 92.5 63 ALA A C 1
ATOM 477 O O . ALA A 1 63 ? 21.062 -48.75 -3.443 1 92.5 63 ALA A O 1
ATOM 478 N N . TYR A 1 64 ? 19.453 -47.344 -3.955 1 93.94 64 TYR A N 1
ATOM 479 C CA . TYR A 1 64 ? 18.469 -48.375 -4.133 1 93.94 64 TYR A CA 1
ATOM 480 C C . TYR A 1 64 ? 18.859 -49.312 -5.285 1 93.94 64 TYR A C 1
ATOM 482 O O . TYR A 1 64 ? 18.781 -50.531 -5.164 1 93.94 64 TYR A O 1
ATOM 490 N N . VAL A 1 65 ? 19.219 -48.719 -6.406 1 93.5 65 VAL A N 1
ATOM 491 C CA . VAL A 1 65 ? 19.578 -49.5 -7.59 1 93.5 65 VAL A CA 1
ATOM 492 C C . VAL A 1 65 ? 20.734 -50.438 -7.266 1 93.5 65 VAL A C 1
ATOM 494 O O . VAL A 1 65 ? 20.703 -51.625 -7.625 1 93.5 65 VAL A O 1
ATOM 497 N N . GLN A 1 66 ? 21.734 -49.969 -6.574 1 94.19 66 GLN A N 1
ATOM 498 C CA . GLN A 1 66 ? 22.891 -50.781 -6.184 1 94.19 66 GLN A CA 1
ATOM 499 C C . GLN A 1 66 ? 22.484 -51.875 -5.195 1 94.19 66 GLN A C 1
ATOM 501 O O . GLN A 1 66 ? 22.938 -53 -5.293 1 94.19 66 GLN A O 1
ATOM 506 N N . TYR A 1 67 ? 21.672 -51.469 -4.25 1 95.31 67 TYR A N 1
ATOM 507 C CA . TYR A 1 67 ? 21.172 -52.375 -3.236 1 95.31 67 TYR A CA 1
ATOM 508 C C . TYR A 1 67 ? 20.422 -53.562 -3.879 1 95.31 67 TYR A C 1
ATOM 510 O O . TYR A 1 67 ? 20.688 -54.719 -3.572 1 95.31 67 TYR A O 1
ATOM 518 N N . ILE A 1 68 ? 19.562 -53.281 -4.773 1 95.31 68 ILE A N 1
ATOM 519 C CA . ILE A 1 68 ? 18.75 -54.281 -5.457 1 95.31 68 ILE A CA 1
ATOM 520 C C . ILE A 1 68 ? 19.641 -55.188 -6.305 1 95.31 68 ILE A C 1
ATOM 522 O O . ILE A 1 68 ? 19.469 -56.406 -6.316 1 95.31 68 ILE A O 1
ATOM 526 N N . LYS A 1 69 ? 20.516 -54.562 -7.062 1 94.25 69 LYS A N 1
ATOM 527 C CA . LYS A 1 69 ? 21.453 -55.312 -7.883 1 94.25 69 LYS A CA 1
ATOM 528 C C . LYS A 1 69 ? 22.219 -56.344 -7.035 1 94.25 69 LYS A C 1
ATOM 530 O O . LYS A 1 69 ? 22.391 -57.469 -7.434 1 94.25 69 LYS A O 1
ATOM 535 N N . LEU A 1 70 ? 22.672 -55.875 -5.906 1 94.12 70 LEU A N 1
ATOM 536 C CA . LEU A 1 70 ? 23.453 -56.719 -5.016 1 94.12 70 LEU A CA 1
ATOM 537 C C . LEU A 1 70 ? 22.594 -57.812 -4.414 1 94.12 70 LEU A C 1
ATOM 539 O O . LEU A 1 70 ? 23.047 -58.969 -4.277 1 94.12 70 LEU A O 1
ATOM 543 N N . LEU A 1 71 ? 21.453 -57.531 -3.992 1 95.25 71 LEU A N 1
ATOM 544 C CA . LEU A 1 71 ? 20.547 -58.5 -3.436 1 95.25 71 LEU A CA 1
ATOM 545 C C . LEU A 1 71 ? 20.203 -59.562 -4.473 1 95.25 71 LEU A C 1
ATOM 547 O O . LEU A 1 71 ? 20.062 -60.75 -4.141 1 95.25 71 LEU A O 1
ATOM 551 N N . ARG A 1 72 ? 19.938 -59.125 -5.688 1 93.19 72 ARG A N 1
ATOM 552 C CA . ARG A 1 72 ? 19.656 -60.062 -6.773 1 93.19 72 ARG A CA 1
ATOM 553 C C . ARG A 1 72 ? 20.812 -61 -7.012 1 93.19 72 ARG A C 1
ATOM 555 O O . ARG A 1 72 ? 20.625 -62.188 -7.207 1 93.19 72 ARG A O 1
ATOM 562 N N . LYS A 1 73 ? 22.016 -60.469 -6.961 1 91.62 73 LYS A N 1
ATOM 563 C CA . LYS A 1 73 ? 23.219 -61.25 -7.152 1 91.62 73 LYS A CA 1
ATOM 564 C C . LYS A 1 73 ? 23.391 -62.312 -6.043 1 91.62 73 LYS A C 1
ATOM 566 O O . LYS A 1 73 ? 23.844 -63.406 -6.293 1 91.62 73 LYS A O 1
ATOM 571 N N . THR A 1 74 ? 23.016 -61.969 -4.848 1 91.12 74 THR A N 1
ATOM 572 C CA . THR A 1 74 ? 23.188 -62.844 -3.699 1 91.12 74 THR A CA 1
ATOM 573 C C . THR A 1 74 ? 21.953 -63.719 -3.484 1 91.12 74 THR A C 1
ATOM 575 O O . THR A 1 74 ? 21.859 -64.438 -2.486 1 91.12 74 THR A O 1
ATOM 578 N N . ALA A 1 75 ? 20.906 -63.594 -4.219 1 86.94 75 ALA A N 1
ATOM 579 C CA . ALA A 1 75 ? 19.688 -64.375 -4.258 1 86.94 75 ALA A CA 1
ATOM 580 C C . ALA A 1 75 ? 18.922 -64.312 -2.939 1 86.94 75 ALA A C 1
ATOM 582 O O . ALA A 1 75 ? 18.406 -65.312 -2.436 1 86.94 75 ALA A O 1
ATOM 583 N N . ASN A 1 76 ? 19.047 -63.219 -2.311 1 89.81 76 ASN A N 1
ATOM 584 C CA . ASN A 1 76 ? 18.219 -62.938 -1.146 1 89.81 76 ASN A CA 1
ATOM 585 C C . ASN A 1 76 ? 16.828 -62.469 -1.555 1 89.81 76 ASN A C 1
ATOM 587 O O . ASN A 1 76 ? 16.547 -61.281 -1.581 1 89.81 76 ASN A O 1
ATOM 591 N N . LEU A 1 77 ? 15.891 -63.281 -1.754 1 89.38 77 LEU A N 1
ATOM 592 C CA . LEU A 1 77 ? 14.625 -63 -2.426 1 89.38 77 LEU A CA 1
ATOM 593 C C . LEU A 1 77 ? 13.711 -62.125 -1.557 1 89.38 77 LEU A C 1
ATOM 595 O O . LEU A 1 77 ? 13.055 -61.219 -2.057 1 89.38 77 LEU A O 1
ATOM 599 N N . GLU A 1 78 ? 13.641 -62.469 -0.32 1 91.69 78 GLU A N 1
ATOM 600 C CA . GLU A 1 78 ? 12.75 -61.719 0.561 1 91.69 78 GLU A CA 1
ATOM 601 C C . GLU A 1 78 ? 13.188 -60.25 0.678 1 91.69 78 GLU A C 1
ATOM 603 O O . GLU A 1 78 ? 12.367 -59.344 0.538 1 91.69 78 GLU A O 1
ATOM 608 N N . LYS A 1 79 ? 14.469 -60.062 0.898 1 93.25 79 LYS A N 1
ATOM 609 C CA . LYS A 1 79 ? 14.992 -58.688 0.981 1 93.25 79 LYS A CA 1
ATOM 610 C C . LYS A 1 79 ? 14.883 -57.969 -0.363 1 93.25 79 LYS A C 1
ATOM 612 O O . LYS A 1 79 ? 14.656 -56.75 -0.411 1 93.25 79 LYS A O 1
ATOM 617 N N . LEU A 1 80 ? 15.086 -58.75 -1.35 1 94.81 80 LEU A N 1
ATOM 618 C CA . LEU A 1 80 ? 14.977 -58.188 -2.695 1 94.81 80 LEU A CA 1
ATOM 619 C C . LEU A 1 80 ? 13.57 -57.656 -2.957 1 94.81 80 LEU A C 1
ATOM 621 O O . LEU A 1 80 ? 13.414 -56.531 -3.447 1 94.81 80 LEU A O 1
ATOM 625 N N . ARG A 1 81 ? 12.555 -58.375 -2.611 1 94.56 81 ARG A N 1
ATOM 626 C CA . ARG A 1 81 ? 11.164 -57.969 -2.783 1 94.56 81 ARG A CA 1
ATOM 627 C C . ARG A 1 81 ? 10.859 -56.719 -1.955 1 94.56 81 ARG A C 1
ATOM 629 O O . ARG A 1 81 ? 10.211 -55.781 -2.439 1 94.56 81 ARG A O 1
ATOM 636 N N . GLN A 1 82 ? 11.352 -56.75 -0.832 1 94.75 82 GLN A N 1
ATOM 637 C CA . GLN A 1 82 ? 11.125 -55.625 0.055 1 94.75 82 GLN A CA 1
ATOM 638 C C . GLN A 1 82 ? 11.805 -54.375 -0.476 1 94.75 82 GLN A C 1
ATOM 640 O O . GLN A 1 82 ? 11.227 -53.281 -0.427 1 94.75 82 GLN A O 1
ATOM 645 N N . ALA A 1 83 ? 12.992 -54.5 -0.896 1 95.12 83 ALA A N 1
ATOM 646 C CA . ALA A 1 83 ? 13.742 -53.375 -1.44 1 95.12 83 ALA A CA 1
ATOM 647 C C . ALA A 1 83 ? 13.047 -52.781 -2.674 1 95.12 83 ALA A C 1
ATOM 649 O O . ALA A 1 83 ? 12.953 -51.562 -2.832 1 95.12 83 ALA A O 1
ATOM 650 N N . ARG A 1 84 ? 12.578 -53.625 -3.506 1 96 84 ARG A N 1
ATOM 651 C CA . ARG A 1 84 ? 11.898 -53.188 -4.723 1 96 84 ARG A CA 1
ATOM 652 C C . ARG A 1 84 ? 10.586 -52.5 -4.398 1 96 84 ARG A C 1
ATOM 654 O O . ARG A 1 84 ? 10.266 -51.469 -4.988 1 96 84 ARG A O 1
ATOM 661 N N . GLU A 1 85 ? 9.867 -53.031 -3.467 1 95.44 85 GLU A N 1
ATOM 662 C CA . GLU A 1 85 ? 8.625 -52.406 -3.043 1 95.44 85 GLU A CA 1
ATOM 663 C C . GLU A 1 85 ? 8.883 -51.031 -2.422 1 95.44 85 GLU A C 1
ATOM 665 O O . GLU A 1 85 ? 8.148 -50.094 -2.693 1 95.44 85 GLU A O 1
ATOM 670 N N . ALA A 1 86 ? 9.859 -50.938 -1.622 1 93.25 86 ALA A N 1
ATOM 671 C CA . ALA A 1 86 ? 10.203 -49.688 -0.981 1 93.25 86 ALA A CA 1
ATOM 672 C C . ALA A 1 86 ? 10.625 -48.656 -2.016 1 93.25 86 ALA A C 1
ATOM 674 O O . ALA A 1 86 ? 10.219 -47.469 -1.933 1 93.25 86 ALA A O 1
ATOM 675 N N . MET A 1 87 ? 11.414 -49.062 -2.949 1 93.12 87 MET A N 1
ATOM 676 C CA . MET A 1 87 ? 11.859 -48.125 -3.996 1 93.12 87 MET A CA 1
ATOM 677 C C . MET A 1 87 ? 10.688 -47.656 -4.848 1 93.12 87 MET A C 1
ATOM 679 O O . MET A 1 87 ? 10.57 -46.469 -5.156 1 93.12 87 MET A O 1
ATOM 683 N N . SER A 1 88 ? 9.836 -48.594 -5.18 1 92.75 88 SER A N 1
ATOM 684 C CA . SER A 1 88 ? 8.703 -48.281 -6.047 1 92.75 88 SER A CA 1
ATOM 685 C C . SER A 1 88 ? 7.703 -47.375 -5.348 1 92.75 88 SER A C 1
ATOM 687 O O . SER A 1 88 ? 6.973 -46.625 -6 1 92.75 88 SER A O 1
ATOM 689 N N . ALA A 1 89 ? 7.625 -47.406 -4.105 1 87.94 89 ALA A N 1
ATOM 690 C CA . ALA A 1 89 ? 6.719 -46.562 -3.342 1 87.94 89 ALA A CA 1
ATOM 691 C C . ALA A 1 89 ? 7.188 -45.094 -3.367 1 87.94 89 ALA A C 1
ATOM 693 O O . ALA A 1 89 ? 6.371 -44.188 -3.293 1 87.94 89 ALA A O 1
ATOM 694 N N . MET A 1 90 ? 8.422 -44.938 -3.605 1 85.38 90 MET A N 1
ATOM 695 C CA . MET A 1 90 ? 8.992 -43.625 -3.512 1 85.38 90 MET A CA 1
ATOM 696 C C . MET A 1 90 ? 9.242 -43.031 -4.898 1 85.38 90 MET A C 1
ATOM 698 O O . MET A 1 90 ? 9.102 -41.812 -5.102 1 85.38 90 MET A O 1
ATOM 702 N N . PHE A 1 91 ? 9.609 -43.906 -5.836 1 88.25 91 PHE A N 1
ATOM 703 C CA . PHE A 1 91 ? 10.047 -43.438 -7.148 1 88.25 91 PHE A CA 1
ATOM 704 C C . PHE A 1 91 ? 9.305 -44.156 -8.258 1 88.25 91 PHE A C 1
ATOM 706 O O . PHE A 1 91 ? 8.984 -45.344 -8.117 1 88.25 91 PHE A O 1
ATOM 713 N N . PRO A 1 92 ? 9 -43.375 -9.266 1 90.44 92 PRO A N 1
ATOM 714 C CA . PRO A 1 92 ? 8.727 -44.156 -10.477 1 90.44 92 PRO A CA 1
ATOM 715 C C . PRO A 1 92 ? 9.953 -44.906 -10.977 1 90.44 92 PRO A C 1
ATOM 717 O O . PRO A 1 92 ? 11.055 -44.375 -11.016 1 90.44 92 PRO A O 1
ATOM 720 N N . LEU A 1 93 ? 9.734 -46.156 -11.25 1 92.88 93 LEU A N 1
ATOM 721 C CA . LEU A 1 93 ? 10.875 -46.969 -11.648 1 92.88 93 LEU A CA 1
ATOM 722 C C . LEU A 1 93 ? 11.039 -46.969 -13.164 1 92.88 93 LEU A C 1
ATOM 724 O O . LEU A 1 93 ? 10.055 -46.844 -13.898 1 92.88 93 LEU A O 1
ATOM 728 N N . SER A 1 94 ? 12.289 -47.125 -13.586 1 91.06 94 SER A N 1
ATOM 729 C CA . SER A 1 94 ? 12.562 -47.25 -15.016 1 91.06 94 SER A CA 1
ATOM 730 C C . SER A 1 94 ? 12.016 -48.562 -15.57 1 91.06 94 SER A C 1
ATOM 732 O O . SER A 1 94 ? 11.844 -49.531 -14.828 1 91.06 94 SER A O 1
ATOM 734 N N . PRO A 1 95 ? 11.75 -48.562 -16.844 1 91.94 95 PRO A N 1
ATOM 735 C CA . PRO A 1 95 ? 11.242 -49.781 -17.469 1 91.94 95 PRO A CA 1
ATOM 736 C C . PRO A 1 95 ? 12.18 -51 -17.281 1 91.94 95 PRO A C 1
ATOM 738 O O . PRO A 1 95 ? 11.719 -52.125 -17.078 1 91.94 95 PRO A O 1
ATOM 741 N N . SER A 1 96 ? 13.43 -50.75 -17.312 1 92.75 96 SER A N 1
ATOM 742 C CA . SER A 1 96 ? 14.391 -51.844 -17.125 1 92.75 96 SER A CA 1
ATOM 743 C C . SER A 1 96 ? 14.266 -52.469 -15.742 1 92.75 96 SER A C 1
ATOM 745 O O . SER A 1 96 ? 14.352 -53.688 -15.602 1 92.75 96 SER A O 1
ATOM 747 N N . LEU A 1 97 ? 14.055 -51.656 -14.797 1 94.31 97 LEU A N 1
ATOM 748 C CA . LEU A 1 97 ? 13.898 -52.156 -13.43 1 94.31 97 LEU A CA 1
ATOM 749 C C . LEU A 1 97 ? 12.609 -52.969 -13.281 1 94.31 97 LEU A C 1
ATOM 751 O O . LEU A 1 97 ? 12.594 -54 -12.633 1 94.31 97 LEU A O 1
ATOM 755 N N . TRP A 1 98 ? 11.609 -52.531 -13.836 1 95.62 98 TRP A N 1
ATOM 756 C CA . TRP A 1 98 ? 10.336 -53.25 -13.805 1 95.62 98 TRP A CA 1
ATOM 757 C C . TRP A 1 98 ? 10.445 -54.562 -14.523 1 95.62 98 TRP A C 1
ATOM 759 O O . TRP A 1 98 ? 9.93 -55.594 -14.047 1 95.62 98 TRP A O 1
ATOM 769 N N . LEU A 1 99 ? 11.07 -54.5 -15.734 1 95.5 99 LEU A N 1
ATOM 770 C CA . LEU A 1 99 ? 11.258 -55.719 -16.516 1 95.5 99 LEU A CA 1
ATOM 771 C C . LEU A 1 99 ? 12.008 -56.781 -15.695 1 95.5 99 LEU A C 1
ATOM 773 O O . LEU A 1 99 ? 11.617 -57.938 -15.672 1 95.5 99 LEU A O 1
ATOM 777 N N . GLU A 1 100 ? 13.047 -56.344 -15.094 1 95.12 100 GLU A N 1
ATOM 778 C CA . GLU A 1 100 ? 13.828 -57.25 -14.25 1 95.12 100 GLU A CA 1
ATOM 779 C C . GLU A 1 100 ? 12.977 -57.812 -13.117 1 95.12 100 GLU A C 1
ATOM 781 O O . GLU A 1 100 ? 13.016 -59.031 -12.852 1 95.12 100 GLU A O 1
ATOM 786 N N . TRP A 1 101 ? 12.273 -57 -12.422 1 95.69 101 TRP A N 1
ATOM 787 C CA . TRP A 1 101 ? 11.414 -57.406 -11.305 1 95.69 101 TRP A CA 1
ATOM 788 C C . TRP A 1 101 ? 10.352 -58.406 -11.766 1 95.69 101 TRP A C 1
ATOM 790 O O . TRP A 1 101 ? 10.219 -59.469 -11.195 1 95.69 101 TRP A O 1
ATOM 800 N N . ALA A 1 102 ? 9.68 -58.094 -12.828 1 95.06 102 ALA A N 1
ATOM 801 C CA . ALA A 1 102 ? 8.609 -58.938 -13.344 1 95.06 102 ALA A CA 1
ATOM 802 C C . ALA A 1 102 ? 9.156 -60.281 -13.805 1 95.06 102 ALA A C 1
ATOM 804 O O . ALA A 1 102 ? 8.547 -61.344 -13.547 1 95.06 102 ALA A O 1
ATOM 805 N N . ARG A 1 103 ? 10.242 -60.281 -14.484 1 93.75 103 ARG A N 1
ATOM 806 C CA . ARG A 1 103 ? 10.836 -61.531 -14.984 1 93.75 103 ARG A CA 1
ATOM 807 C C . ARG A 1 103 ? 11.297 -62.406 -13.828 1 93.75 103 ARG A C 1
ATOM 809 O O . ARG A 1 103 ? 11.141 -63.625 -13.883 1 93.75 103 ARG A O 1
ATOM 816 N N . ASP A 1 104 ? 11.875 -61.781 -12.844 1 93.5 104 ASP A N 1
ATOM 817 C CA . ASP A 1 104 ? 12.273 -62.531 -11.664 1 93.5 104 ASP A CA 1
ATOM 818 C C . ASP A 1 104 ? 11.07 -63.219 -11.023 1 93.5 104 ASP A C 1
ATOM 820 O O . ASP A 1 104 ? 11.141 -64.438 -10.672 1 93.5 104 ASP A O 1
ATOM 824 N N . GLU A 1 105 ? 10.016 -62.594 -10.836 1 93.31 105 GLU A N 1
ATOM 825 C CA . GLU A 1 105 ? 8.812 -63.156 -10.242 1 93.31 105 GLU A CA 1
ATOM 826 C C . GLU A 1 105 ? 8.172 -64.188 -11.18 1 93.31 105 GLU A C 1
ATOM 828 O O . GLU A 1 105 ? 7.637 -65.188 -10.727 1 93.31 105 GLU A O 1
ATOM 833 N N . ALA A 1 106 ? 8.258 -63.906 -12.453 1 91.31 106 ALA A N 1
ATOM 834 C CA . ALA A 1 106 ? 7.691 -64.812 -13.445 1 91.31 106 ALA A CA 1
ATOM 835 C C . ALA A 1 106 ? 8.445 -66.125 -13.461 1 91.31 106 ALA A C 1
ATOM 837 O O . ALA A 1 106 ? 7.852 -67.188 -13.734 1 91.31 106 ALA A O 1
ATOM 838 N N . SER A 1 107 ? 9.734 -66.062 -13.266 1 88.81 107 SER A N 1
ATOM 839 C CA . SER A 1 107 ? 10.547 -67.25 -13.266 1 88.81 107 SER A CA 1
ATOM 840 C C . SER A 1 107 ? 10.148 -68.188 -12.117 1 88.81 107 SER A C 1
ATOM 842 O O . SER A 1 107 ? 10.414 -69.375 -12.164 1 88.81 107 SER A O 1
ATOM 844 N N . LEU A 1 108 ? 9.547 -67.625 -11.156 1 84.5 108 LEU A N 1
ATOM 845 C CA . LEU A 1 108 ? 9.062 -68.438 -10.016 1 84.5 108 LEU A CA 1
ATOM 846 C C . LEU A 1 108 ? 7.57 -68.688 -10.156 1 84.5 108 LEU A C 1
ATOM 848 O O . LEU A 1 108 ? 6.941 -69.188 -9.227 1 84.5 108 LEU A O 1
ATOM 852 N N . ALA A 1 109 ? 7.07 -68.312 -11.281 1 77.81 109 ALA A N 1
ATOM 853 C CA . ALA A 1 109 ? 5.625 -68.312 -11.5 1 77.81 109 ALA A CA 1
ATOM 854 C C . ALA A 1 109 ? 5.055 -69.75 -11.547 1 77.81 109 ALA A C 1
ATOM 856 O O . ALA A 1 109 ? 5.691 -70.625 -12.078 1 77.81 109 ALA A O 1
ATOM 857 N N . SER A 1 110 ? 4.129 -69.938 -10.711 1 77.75 110 SER A N 1
ATOM 858 C CA . SER A 1 110 ? 3.195 -71.062 -10.797 1 77.75 110 SER A CA 1
ATOM 859 C C . SER A 1 110 ? 1.786 -70.625 -11.133 1 77.75 110 SER A C 1
ATOM 861 O O . SER A 1 110 ? 1.52 -69.375 -11.133 1 77.75 110 SER A O 1
ATOM 863 N N . SER A 1 111 ? 0.955 -71.438 -11.633 1 72.12 111 SER A N 1
ATOM 864 C CA . SER A 1 111 ? -0.403 -71.062 -12.023 1 72.12 111 SER A CA 1
ATOM 865 C C . SER A 1 111 ? -1.087 -70.25 -10.953 1 72.12 111 SER A C 1
ATOM 867 O O . SER A 1 111 ? -1.916 -69.375 -11.258 1 72.12 111 SER A O 1
ATOM 869 N N . ASP A 1 112 ? -0.651 -70.312 -9.836 1 80.56 112 ASP A N 1
ATOM 870 C CA . ASP A 1 112 ? -1.357 -69.688 -8.711 1 80.56 112 ASP A CA 1
ATOM 871 C C . ASP A 1 112 ? -0.936 -68.25 -8.523 1 80.56 112 ASP A C 1
ATOM 873 O O . ASP A 1 112 ? -1.683 -67.438 -7.953 1 80.56 112 ASP A O 1
ATOM 877 N N . ASN A 1 113 ? 0.158 -67.875 -9.055 1 88.31 113 ASN A N 1
ATOM 878 C CA . ASN A 1 113 ? 0.628 -66.562 -8.727 1 88.31 113 ASN A CA 1
ATOM 879 C C . ASN A 1 113 ? 0.575 -65.625 -9.945 1 88.31 113 ASN A C 1
ATOM 881 O O . ASN A 1 113 ? 1.137 -64.5 -9.922 1 88.31 113 ASN A O 1
ATOM 885 N N . VAL A 1 114 ? -0.067 -65.938 -11.023 1 90.44 114 VAL A N 1
ATOM 886 C CA . VAL A 1 114 ? -0.165 -65.188 -12.273 1 90.44 114 VAL A CA 1
ATOM 887 C C . VAL A 1 114 ? -0.831 -63.812 -12.008 1 90.44 114 VAL A C 1
ATOM 889 O O . VAL A 1 114 ? -0.327 -62.781 -12.438 1 90.44 114 VAL A O 1
ATOM 892 N N . PRO A 1 115 ? -1.889 -63.812 -11.219 1 91.62 115 PRO A N 1
ATOM 893 C CA . PRO A 1 115 ? -2.535 -62.531 -10.977 1 91.62 115 PRO A CA 1
ATOM 894 C C . PRO A 1 115 ? -1.613 -61.531 -10.289 1 91.62 115 PRO A C 1
ATOM 896 O O . PRO A 1 115 ? -1.679 -60.312 -10.57 1 91.62 115 PRO A O 1
ATOM 899 N N . GLU A 1 116 ? -0.784 -62 -9.414 1 92.69 116 GLU A N 1
ATOM 900 C CA . GLU A 1 116 ? 0.132 -61.094 -8.711 1 92.69 116 GLU A CA 1
ATOM 901 C C . GLU A 1 116 ? 1.175 -60.5 -9.664 1 92.69 116 GLU A C 1
ATOM 903 O O . GLU A 1 116 ? 1.566 -59.344 -9.531 1 92.69 116 GLU A O 1
ATOM 908 N N . ILE A 1 117 ? 1.619 -61.281 -10.547 1 94.5 117 ILE A N 1
ATOM 909 C CA . ILE A 1 117 ? 2.611 -60.812 -11.516 1 94.5 117 ILE A CA 1
ATOM 910 C C . ILE A 1 117 ? 1.968 -59.844 -12.5 1 94.5 117 ILE A C 1
ATOM 912 O O . ILE A 1 117 ? 2.604 -58.875 -12.938 1 94.5 117 ILE A O 1
ATOM 916 N N . VAL A 1 118 ? 0.725 -60.125 -12.844 1 94.88 118 VAL A N 1
ATOM 917 C CA . VAL A 1 118 ? -0.025 -59.188 -13.703 1 94.88 118 VAL A CA 1
ATOM 918 C C . VAL A 1 118 ? -0.117 -57.812 -13.039 1 94.88 118 VAL A C 1
ATOM 920 O O . VAL A 1 118 ? 0.031 -56.812 -13.695 1 94.88 118 VAL A O 1
ATOM 923 N N . LYS A 1 119 ? -0.281 -57.875 -11.781 1 94.88 119 LYS A N 1
ATOM 924 C CA . LYS A 1 119 ? -0.346 -56.625 -11.039 1 94.88 119 LYS A CA 1
ATOM 925 C C . LYS A 1 119 ? 0.979 -55.844 -11.117 1 94.88 119 LYS A C 1
ATOM 927 O O . LYS A 1 119 ? 0.996 -54.625 -11.164 1 94.88 119 LYS A O 1
ATOM 932 N N . LEU A 1 120 ? 2.043 -56.531 -11.086 1 95 120 LEU A N 1
ATOM 933 C CA . LEU A 1 120 ? 3.359 -55.906 -11.211 1 95 120 LEU A CA 1
ATOM 934 C C . LEU A 1 120 ? 3.529 -55.25 -12.57 1 95 120 LEU A C 1
ATOM 936 O O . LEU A 1 120 ? 4.055 -54.156 -12.672 1 95 120 LEU A O 1
ATOM 940 N N . TYR A 1 121 ? 3.109 -55.938 -13.602 1 96.12 121 TYR A N 1
ATOM 941 C CA . TYR A 1 121 ? 3.174 -55.344 -14.938 1 96.12 121 TYR A CA 1
ATOM 942 C C . TYR A 1 121 ? 2.309 -54.094 -15.031 1 96.12 121 TYR A C 1
ATOM 944 O O . TYR A 1 121 ? 2.725 -53.094 -15.609 1 96.12 121 TYR A O 1
ATOM 952 N N . GLU A 1 122 ? 1.188 -54.219 -14.445 1 95.25 122 GLU A N 1
ATOM 953 C CA . GLU A 1 122 ? 0.278 -53.062 -14.469 1 95.25 122 GLU A CA 1
ATOM 954 C C . GLU A 1 122 ? 0.894 -51.844 -13.773 1 95.25 122 GLU A C 1
ATOM 956 O O . GLU A 1 122 ? 0.759 -50.719 -14.25 1 95.25 122 GLU A O 1
ATOM 961 N N . ARG A 1 123 ? 1.518 -52.031 -12.75 1 93.88 123 ARG A N 1
ATOM 962 C CA . ARG A 1 123 ? 2.215 -50.969 -12.047 1 93.88 123 ARG A CA 1
ATOM 963 C C . ARG A 1 123 ? 3.352 -50.406 -12.891 1 93.88 123 ARG A C 1
ATOM 965 O O . ARG A 1 123 ? 3.539 -49.188 -12.961 1 93.88 123 ARG A O 1
ATOM 972 N N . GLY A 1 124 ? 4.008 -51.281 -13.445 1 94.62 124 GLY A N 1
ATOM 973 C CA . GLY A 1 124 ? 5.145 -50.875 -14.25 1 94.62 124 GLY A CA 1
ATOM 974 C C . GLY A 1 124 ? 4.754 -50.031 -15.445 1 94.62 124 GLY A C 1
ATOM 975 O O . GLY A 1 124 ? 5.395 -49.031 -15.742 1 94.62 124 GLY A O 1
ATOM 976 N N . ILE A 1 125 ? 3.701 -50.406 -16.141 1 93.62 125 ILE A N 1
ATOM 977 C CA . ILE A 1 125 ? 3.314 -49.688 -17.344 1 93.62 125 ILE A CA 1
ATOM 978 C C . ILE A 1 125 ? 2.715 -48.344 -16.984 1 93.62 125 ILE A C 1
ATOM 980 O O . ILE A 1 125 ? 2.564 -47.469 -17.844 1 93.62 125 ILE A O 1
ATOM 984 N N . SER A 1 126 ? 2.434 -48.094 -15.758 1 91.06 126 SER A N 1
ATOM 985 C CA . SER A 1 126 ? 1.849 -46.844 -15.32 1 91.06 126 SER A CA 1
ATOM 986 C C . SER A 1 126 ? 2.928 -45.812 -15.047 1 91.06 126 SER A C 1
ATOM 988 O O . SER A 1 126 ? 2.645 -44.594 -15.008 1 91.06 126 SER A O 1
ATOM 990 N N . ASP A 1 127 ? 4.152 -46.156 -14.852 1 91.62 127 ASP A N 1
ATOM 991 C CA . ASP A 1 127 ? 5.223 -45.25 -14.508 1 91.62 127 ASP A CA 1
ATOM 992 C C . ASP A 1 127 ? 5.75 -44.531 -15.75 1 91.62 127 ASP A C 1
ATOM 994 O O . ASP A 1 127 ? 5.695 -43.281 -15.836 1 91.62 127 ASP A O 1
ATOM 998 N N . TYR A 1 128 ? 6.258 -45.281 -16.656 1 90.12 128 TYR A N 1
ATOM 999 C CA . TYR A 1 128 ? 6.777 -44.75 -17.906 1 90.12 128 TYR A CA 1
ATOM 1000 C C . TYR A 1 128 ? 6.367 -45.594 -19.094 1 90.12 128 TYR A C 1
ATOM 1002 O O . TYR A 1 128 ? 6.172 -46.812 -18.953 1 90.12 128 TYR A O 1
ATOM 1010 N N . GLN A 1 129 ? 6.246 -44.938 -20.156 1 87.44 129 GLN A N 1
ATOM 1011 C CA . GLN A 1 129 ? 5.961 -45.688 -21.391 1 87.44 129 GLN A CA 1
ATOM 1012 C C . GLN A 1 129 ? 7.141 -46.562 -21.781 1 87.44 129 GLN A C 1
ATOM 1014 O O . GLN A 1 129 ? 8.289 -46.125 -21.75 1 87.44 129 GLN A O 1
ATOM 1019 N N . SER A 1 130 ? 6.793 -47.875 -22.109 1 92.81 130 SER A N 1
ATOM 1020 C CA . SER A 1 130 ? 7.824 -48.812 -22.562 1 92.81 130 SER A CA 1
ATOM 1021 C C . SER A 1 130 ? 7.234 -49.906 -23.438 1 92.81 130 SER A C 1
ATOM 1023 O O . SER A 1 130 ? 6.418 -50.719 -22.969 1 92.81 130 SER A O 1
ATOM 1025 N N . VAL A 1 131 ? 7.684 -49.938 -24.656 1 94.88 131 VAL A N 1
ATOM 1026 C CA . VAL A 1 131 ? 7.227 -50.969 -25.578 1 94.88 131 VAL A CA 1
ATOM 1027 C C . VAL A 1 131 ? 7.707 -52.344 -25.094 1 94.88 131 VAL A C 1
ATOM 1029 O O . VAL A 1 131 ? 6.949 -53.312 -25.109 1 94.88 131 VAL A O 1
ATOM 1032 N N . SER A 1 132 ? 8.938 -52.375 -24.625 1 95.38 132 SER A N 1
ATOM 1033 C CA . SER A 1 132 ? 9.523 -53.625 -24.156 1 95.38 132 SER A CA 1
ATOM 1034 C C . SER A 1 132 ? 8.727 -54.219 -22.984 1 95.38 132 SER A C 1
ATOM 1036 O O . SER A 1 132 ? 8.508 -55.438 -22.906 1 95.38 132 SER A O 1
ATOM 1038 N N . LEU A 1 133 ? 8.359 -53.375 -22.094 1 96.06 133 LEU A N 1
ATOM 1039 C CA . LEU A 1 133 ? 7.598 -53.844 -20.953 1 96.06 133 LEU A CA 1
ATOM 1040 C C . LEU A 1 133 ? 6.23 -54.344 -21.375 1 96.06 133 LEU A C 1
ATOM 1042 O O . LEU A 1 133 ? 5.77 -55.375 -20.875 1 96.06 133 LEU A O 1
ATOM 1046 N N . TRP A 1 134 ? 5.605 -53.688 -22.234 1 96.69 134 TRP A N 1
ATOM 1047 C CA . TRP A 1 134 ? 4.324 -54.125 -22.781 1 96.69 134 TRP A CA 1
ATOM 1048 C C . TRP A 1 134 ? 4.465 -55.5 -23.453 1 96.69 134 TRP A C 1
ATOM 1050 O O . TRP A 1 134 ? 3.648 -56.375 -23.234 1 96.69 134 TRP A O 1
ATOM 1060 N N . CYS A 1 135 ? 5.477 -55.625 -24.328 1 97.06 135 CYS A N 1
ATOM 1061 C CA . CYS A 1 135 ? 5.707 -56.906 -25.016 1 97.06 135 CYS A CA 1
ATOM 1062 C C . CYS A 1 135 ? 5.926 -58.031 -24.016 1 97.06 135 CYS A C 1
ATOM 1064 O O . CYS A 1 135 ? 5.395 -59.125 -24.188 1 97.06 135 CYS A O 1
ATOM 1066 N N . ASP A 1 136 ? 6.699 -57.75 -23.031 1 96.88 136 ASP A N 1
ATOM 1067 C CA . ASP A 1 136 ? 6.949 -58.75 -22 1 96.88 136 ASP A CA 1
ATOM 1068 C C . ASP A 1 136 ? 5.656 -59.125 -21.297 1 96.88 136 ASP A C 1
ATOM 1070 O O . ASP A 1 136 ? 5.438 -60.312 -20.984 1 96.88 136 ASP A O 1
ATOM 1074 N N . TYR A 1 137 ? 4.84 -58.188 -20.938 1 96.81 137 TYR A N 1
ATOM 1075 C CA . TYR A 1 137 ? 3.543 -58.406 -20.312 1 96.81 137 TYR A CA 1
ATOM 1076 C C . TYR A 1 137 ? 2.654 -59.281 -21.172 1 96.81 137 TYR A C 1
ATOM 1078 O O . TYR A 1 137 ? 2.1 -60.281 -20.688 1 96.81 137 TYR A O 1
ATOM 1086 N N . LEU A 1 138 ? 2.59 -58.969 -22.438 1 97.12 138 LEU A N 1
ATOM 1087 C CA . LEU A 1 138 ? 1.785 -59.719 -23.391 1 97.12 138 LEU A CA 1
ATOM 1088 C C . LEU A 1 138 ? 2.295 -61.156 -23.5 1 97.12 138 LEU A C 1
ATOM 1090 O O . LEU A 1 138 ? 1.508 -62.094 -23.469 1 97.12 138 LEU A O 1
ATOM 1094 N N . ASN A 1 139 ? 3.557 -61.344 -23.609 1 95.5 139 ASN A N 1
ATOM 1095 C CA . ASN A 1 139 ? 4.16 -62.656 -23.719 1 95.5 139 ASN A CA 1
ATOM 1096 C C . ASN A 1 139 ? 3.947 -63.469 -22.438 1 95.5 139 ASN A C 1
ATOM 1098 O O . ASN A 1 139 ? 3.713 -64.688 -22.5 1 95.5 139 ASN A O 1
ATOM 1102 N N . PHE A 1 140 ? 4.043 -62.844 -21.344 1 94.81 140 PHE A N 1
ATOM 1103 C CA . PHE A 1 140 ? 3.83 -63.5 -20.062 1 94.81 140 PHE A CA 1
ATOM 1104 C C . PHE A 1 140 ? 2.432 -64.125 -20 1 94.81 140 PHE A C 1
ATOM 1106 O O . PHE A 1 140 ? 2.268 -65.25 -19.625 1 94.81 140 PHE A O 1
ATOM 1113 N N . LEU A 1 141 ? 1.449 -63.375 -20.359 1 94.69 141 LEU A N 1
ATOM 1114 C CA . LEU A 1 141 ? 0.073 -63.844 -20.312 1 94.69 141 LEU A CA 1
ATOM 1115 C C . LEU A 1 141 ? -0.139 -65 -21.297 1 94.69 141 LEU A C 1
ATOM 1117 O O . LEU A 1 141 ? -0.847 -65.938 -20.984 1 94.69 141 LEU A O 1
ATOM 1121 N N . ARG A 1 142 ? 0.444 -64.875 -22.422 1 93.88 142 ARG A N 1
ATOM 1122 C CA . ARG A 1 142 ? 0.323 -65.938 -23.453 1 93.88 142 ARG A CA 1
ATOM 1123 C C . ARG A 1 142 ? 0.905 -67.25 -22.953 1 93.88 142 ARG A C 1
ATOM 1125 O O . ARG A 1 142 ? 0.375 -68.312 -23.266 1 93.88 142 ARG A O 1
ATOM 1132 N N . GLU A 1 143 ? 1.908 -67.125 -22.188 1 91.44 143 GLU A N 1
ATOM 1133 C CA . GLU A 1 143 ? 2.639 -68.312 -21.781 1 91.44 143 GLU A CA 1
ATOM 1134 C C . GLU A 1 143 ? 2.074 -68.875 -20.469 1 91.44 143 GLU A C 1
ATOM 1136 O O . GLU A 1 143 ? 1.977 -70.125 -20.312 1 91.44 143 GLU A O 1
ATOM 1141 N N . PHE A 1 144 ? 1.624 -68 -19.609 1 91.75 144 PHE A N 1
ATOM 1142 C CA . PHE A 1 144 ? 1.428 -68.5 -18.25 1 91.75 144 PHE A CA 1
ATOM 1143 C C . PHE A 1 144 ? -0.045 -68.438 -17.859 1 91.75 144 PHE A C 1
ATOM 1145 O O . PHE A 1 144 ? -0.46 -69.062 -16.891 1 91.75 144 PHE A O 1
ATOM 1152 N N . ASP A 1 145 ? -0.766 -67.75 -18.547 1 91.81 145 ASP A N 1
ATOM 1153 C CA . ASP A 1 145 ? -2.199 -67.75 -18.266 1 91.81 145 ASP A CA 1
ATOM 1154 C C . ASP A 1 145 ? -2.889 -68.875 -18.984 1 91.81 145 ASP A C 1
ATOM 1156 O O . ASP A 1 145 ? -2.939 -68.938 -20.203 1 91.81 145 ASP A O 1
ATOM 1160 N N . PRO A 1 146 ? -3.463 -69.812 -18.297 1 90.81 146 PRO A N 1
ATOM 1161 C CA . PRO A 1 146 ? -4.02 -71 -18.906 1 90.81 146 PRO A CA 1
ATOM 1162 C C . PRO A 1 146 ? -5.164 -70.688 -19.875 1 90.81 146 PRO A C 1
ATOM 1164 O O . PRO A 1 146 ? -5.301 -71.375 -20.906 1 90.81 146 PRO A O 1
ATOM 1167 N N . SER A 1 147 ? -5.938 -69.75 -19.531 1 92.62 147 SER A N 1
ATOM 1168 C CA . SER A 1 147 ? -7.055 -69.438 -20.422 1 92.62 147 SER A CA 1
ATOM 1169 C C . SER A 1 147 ? -6.566 -68.812 -21.734 1 92.62 147 SER A C 1
ATOM 1171 O O . SER A 1 147 ? -7.148 -69.062 -22.781 1 92.62 147 SER A O 1
ATOM 1173 N N . VAL A 1 148 ? -5.508 -68.062 -21.672 1 94.38 148 VAL A N 1
ATOM 1174 C CA . VAL A 1 148 ? -4.941 -67.438 -22.875 1 94.38 148 VAL A CA 1
ATOM 1175 C C . VAL A 1 148 ? -4.16 -68.5 -23.672 1 94.38 148 VAL A C 1
ATOM 1177 O O . VAL A 1 148 ? -4.312 -68.562 -24.891 1 94.38 148 VAL A O 1
ATOM 1180 N N . ASN A 1 149 ? -3.404 -69.25 -22.969 1 91.31 149 ASN A N 1
ATOM 1181 C CA . ASN A 1 149 ? -2.596 -70.312 -23.609 1 91.31 149 ASN A CA 1
ATOM 1182 C C . ASN A 1 149 ? -3.467 -71.312 -24.297 1 91.31 149 ASN A C 1
ATOM 1184 O O . ASN A 1 149 ? -3.09 -71.875 -25.328 1 91.31 149 ASN A O 1
ATOM 1188 N N . GLY A 1 150 ? -4.551 -71.625 -23.703 1 93.06 150 GLY A N 1
ATOM 1189 C CA . GLY A 1 150 ? -5.453 -72.625 -24.234 1 93.06 150 GLY A CA 1
ATOM 1190 C C . GLY A 1 150 ? -6.438 -72.062 -25.25 1 93.06 150 GLY A C 1
ATOM 1191 O O . GLY A 1 150 ? -7.234 -72.812 -25.828 1 93.06 150 GLY A O 1
ATOM 1192 N N . TYR A 1 151 ? -6.477 -70.75 -25.531 1 95.31 151 TYR A N 1
ATOM 1193 C CA . TYR A 1 151 ? -7.344 -70.125 -26.5 1 95.31 151 TYR A CA 1
ATOM 1194 C C . TYR A 1 151 ? -8.812 -70.312 -26.141 1 95.31 151 TYR A C 1
ATOM 1196 O O . TYR A 1 151 ? -9.625 -70.625 -27.031 1 95.31 151 TYR A O 1
ATOM 1204 N N . THR A 1 152 ? -9.039 -70.25 -24.875 1 95.5 152 THR A N 1
ATOM 1205 C CA . THR A 1 152 ? -10.438 -70.312 -24.469 1 95.5 152 THR A CA 1
ATOM 1206 C C . THR A 1 152 ? -11.125 -69 -24.812 1 95.5 152 THR A C 1
ATOM 1208 O O . THR A 1 152 ? -10.469 -67.938 -24.984 1 95.5 152 THR A O 1
ATOM 1211 N N . PRO A 1 153 ? -12.398 -69 -24.969 1 94.88 153 PRO A N 1
ATOM 1212 C CA . PRO A 1 153 ? -13.094 -67.75 -25.281 1 94.88 153 PRO A CA 1
ATOM 1213 C C . PRO A 1 153 ? -12.773 -66.625 -24.297 1 94.88 153 PRO A C 1
ATOM 1215 O O . PRO A 1 153 ? -12.562 -65.5 -24.703 1 94.88 153 PRO A O 1
ATOM 1218 N N . ASP A 1 154 ? -12.711 -67 -23.078 1 95.44 154 ASP A N 1
ATOM 1219 C CA . ASP A 1 154 ? -12.367 -66 -22.078 1 95.44 154 ASP A CA 1
ATOM 1220 C C . ASP A 1 154 ? -10.922 -65.5 -22.25 1 95.44 154 ASP A C 1
ATOM 1222 O O . ASP A 1 154 ? -10.633 -64.312 -22.078 1 95.44 154 ASP A O 1
ATOM 1226 N N . GLY A 1 155 ? -10.07 -66.375 -22.453 1 95.94 155 GLY A N 1
ATOM 1227 C CA . GLY A 1 155 ? -8.68 -66.062 -22.688 1 95.94 155 GLY A CA 1
ATOM 1228 C C . GLY A 1 155 ? -8.469 -65.188 -23.922 1 95.94 155 GLY A C 1
ATOM 1229 O O . GLY A 1 155 ? -7.648 -64.25 -23.906 1 95.94 155 GLY A O 1
ATOM 1230 N N . ILE A 1 156 ? -9.195 -65.438 -24.938 1 96.81 156 ILE A N 1
ATOM 1231 C CA . ILE A 1 156 ? -9.117 -64.688 -26.172 1 96.81 156 ILE A CA 1
ATOM 1232 C C . ILE A 1 156 ? -9.586 -63.281 -25.938 1 96.81 156 ILE A C 1
ATOM 1234 O O . ILE A 1 156 ? -8.922 -62.312 -26.344 1 96.81 156 ILE A O 1
ATOM 1238 N N . SER A 1 157 ? -10.664 -63.188 -25.281 1 97.12 157 SER A N 1
ATOM 1239 C CA . SER A 1 157 ? -11.195 -61.844 -24.969 1 97.12 157 SER A CA 1
ATOM 1240 C C . SER A 1 157 ? -10.227 -61.062 -24.094 1 97.12 157 SER A C 1
ATOM 1242 O O . SER A 1 157 ? -10.008 -59.875 -24.328 1 97.12 157 SER A O 1
ATOM 1244 N N . LYS A 1 158 ? -9.68 -61.688 -23.141 1 96.38 158 LYS A N 1
ATOM 1245 C CA . LYS A 1 158 ? -8.719 -61.062 -22.234 1 96.38 158 LYS A CA 1
ATOM 1246 C C . LYS A 1 158 ? -7.504 -60.531 -23 1 96.38 158 LYS A C 1
ATOM 1248 O O . LYS A 1 158 ? -7.082 -59.406 -22.812 1 96.38 158 LYS A O 1
ATOM 1253 N N . MET A 1 159 ? -6.973 -61.344 -23.844 1 96.94 159 MET A N 1
ATOM 1254 C CA . MET A 1 159 ? -5.777 -60.969 -24.609 1 96.94 159 MET A CA 1
ATOM 1255 C C . MET A 1 159 ? -6.082 -59.906 -25.641 1 96.94 159 MET A C 1
ATOM 1257 O O . MET A 1 159 ? -5.281 -58.969 -25.828 1 96.94 159 MET A O 1
ATOM 1261 N N . ARG A 1 160 ? -7.199 -59.938 -26.281 1 97.62 160 ARG A N 1
ATOM 1262 C CA . ARG A 1 160 ? -7.605 -58.906 -27.234 1 97.62 160 ARG A CA 1
ATOM 1263 C C . ARG A 1 160 ? -7.738 -57.531 -26.547 1 97.62 160 ARG A C 1
ATOM 1265 O O . ARG A 1 160 ? -7.289 -56.531 -27.078 1 97.62 160 ARG A O 1
ATOM 1272 N N . ASN A 1 161 ? -8.328 -57.625 -25.422 1 97.38 161 ASN A N 1
ATOM 1273 C CA . ASN A 1 161 ? -8.484 -56.406 -24.656 1 97.38 161 ASN A CA 1
ATOM 1274 C C . ASN A 1 161 ? -7.129 -55.812 -24.266 1 97.38 161 ASN A C 1
ATOM 1276 O O . ASN A 1 161 ? -6.949 -54.594 -24.297 1 97.38 161 ASN A O 1
ATOM 1280 N N . LEU A 1 162 ? -6.211 -56.594 -23.859 1 97.38 162 LEU A N 1
ATOM 1281 C CA . LEU A 1 162 ? -4.887 -56.125 -23.469 1 97.38 162 LEU A CA 1
ATOM 1282 C C . LEU A 1 162 ? -4.137 -55.562 -24.672 1 97.38 162 LEU A C 1
ATOM 1284 O O . LEU A 1 162 ? -3.441 -54.531 -24.547 1 97.38 162 LEU A O 1
ATOM 1288 N N . PHE A 1 163 ? -4.234 -56.156 -25.828 1 97.56 163 PHE A N 1
ATOM 1289 C CA . PHE A 1 163 ? -3.609 -55.625 -27.031 1 97.56 163 PHE A CA 1
ATOM 1290 C C . PHE A 1 163 ? -4.207 -54.281 -27.406 1 97.56 163 PHE A C 1
ATOM 1292 O O . PHE A 1 163 ? -3.486 -53.375 -27.797 1 97.56 163 PHE A O 1
ATOM 1299 N N . GLU A 1 164 ? -5.488 -54.188 -27.266 1 96.75 164 GLU A N 1
ATOM 1300 C CA . GLU A 1 164 ? -6.156 -52.938 -27.594 1 96.75 164 GLU A CA 1
ATOM 1301 C C . GLU A 1 164 ? -5.746 -51.812 -26.641 1 96.75 164 GLU A C 1
ATOM 1303 O O . GLU A 1 164 ? -5.766 -50.656 -27 1 96.75 164 GLU A O 1
ATOM 1308 N N . ARG A 1 165 ? -5.359 -52.188 -25.5 1 95.06 165 ARG A N 1
ATOM 1309 C CA . ARG A 1 165 ? -4.816 -51.219 -24.547 1 95.06 165 ARG A CA 1
ATOM 1310 C C . ARG A 1 165 ? -3.363 -50.875 -24.875 1 95.06 165 ARG A C 1
ATOM 1312 O O . ARG A 1 165 ? -2.912 -49.75 -24.656 1 95.06 165 ARG A O 1
ATOM 1319 N N . ALA A 1 166 ? -2.684 -51.812 -25.359 1 95.94 166 ALA A N 1
ATOM 1320 C CA . ALA A 1 166 ? -1.261 -51.656 -25.641 1 95.94 166 ALA A CA 1
ATOM 1321 C C . ALA A 1 166 ? -1.039 -50.75 -26.859 1 95.94 166 ALA A C 1
ATOM 1323 O O . ALA A 1 166 ? -0.035 -50.062 -26.922 1 95.94 166 ALA A O 1
ATOM 1324 N N . ILE A 1 167 ? -1.938 -50.719 -27.766 1 93.94 167 ILE A N 1
ATOM 1325 C CA . ILE A 1 167 ? -1.773 -50 -29.031 1 93.94 167 ILE A CA 1
ATOM 1326 C C . ILE A 1 167 ? -1.701 -48.5 -28.766 1 93.94 167 ILE A C 1
ATOM 1328 O O . ILE A 1 167 ? -0.708 -47.875 -29.109 1 93.94 167 ILE A O 1
ATOM 1332 N N . PRO A 1 168 ? -2.625 -47.938 -28.047 1 89.5 168 PRO A N 1
ATOM 1333 C CA . PRO A 1 168 ? -2.496 -46.5 -27.781 1 89.5 168 PRO A CA 1
ATOM 1334 C C . PRO A 1 168 ? -1.331 -46.156 -26.859 1 89.5 168 PRO A C 1
ATOM 1336 O O . PRO A 1 168 ? -0.779 -45.062 -26.922 1 89.5 168 PRO A O 1
ATOM 1339 N N . ALA A 1 169 ? -0.961 -47.031 -26.047 1 89.81 169 ALA A N 1
ATOM 1340 C CA . ALA A 1 169 ? 0.09 -46.781 -25.062 1 89.81 169 ALA A CA 1
ATOM 1341 C C . ALA A 1 169 ? 1.473 -46.875 -25.688 1 89.81 169 ALA A C 1
ATOM 1343 O O . ALA A 1 169 ? 2.387 -46.156 -25.344 1 89.81 169 ALA A O 1
ATOM 1344 N N . ALA A 1 170 ? 1.628 -47.812 -26.625 1 92.38 170 ALA A N 1
ATOM 1345 C CA . ALA A 1 170 ? 2.98 -48.094 -27.094 1 92.38 170 ALA A CA 1
ATOM 1346 C C . ALA A 1 170 ? 2.984 -48.375 -28.594 1 92.38 170 ALA A C 1
ATOM 1348 O O . ALA A 1 170 ? 4.043 -48.406 -29.219 1 92.38 170 ALA A O 1
ATOM 1349 N N . GLY A 1 171 ? 1.875 -48.562 -29.188 1 91.44 171 GLY A N 1
ATOM 1350 C CA . GLY A 1 171 ? 1.773 -48.969 -30.594 1 91.44 171 GLY A CA 1
ATOM 1351 C C . GLY A 1 171 ? 2.145 -47.844 -31.547 1 91.44 171 GLY A C 1
ATOM 1352 O O . GLY A 1 171 ? 2.41 -48.094 -32.719 1 91.44 171 GLY A O 1
ATOM 1353 N N . PHE A 1 172 ? 2.23 -46.625 -31.094 1 90.12 172 PHE A N 1
ATOM 1354 C CA . PHE A 1 172 ? 2.518 -45.5 -31.953 1 90.12 172 PHE A CA 1
ATOM 1355 C C . PHE A 1 172 ? 3.984 -45.094 -31.859 1 90.12 172 PHE A C 1
ATOM 1357 O O . PHE A 1 172 ? 4.414 -44.125 -32.5 1 90.12 172 PHE A O 1
ATOM 1364 N N . HIS A 1 173 ? 4.668 -45.812 -31.016 1 92.12 173 HIS A N 1
ATOM 1365 C CA . HIS A 1 173 ? 6.105 -45.594 -31 1 92.12 173 HIS A CA 1
ATOM 1366 C C . HIS A 1 173 ? 6.727 -45.812 -32.375 1 92.12 173 HIS A C 1
ATOM 1368 O O . HIS A 1 173 ? 6.664 -46.906 -32.906 1 92.12 173 HIS A O 1
ATOM 1374 N N . VAL A 1 174 ? 7.332 -44.906 -32.906 1 92.12 174 VAL A N 1
ATOM 1375 C CA . VAL A 1 174 ? 7.699 -44.844 -34.312 1 92.12 174 VAL A CA 1
ATOM 1376 C C . VAL A 1 174 ? 8.641 -46 -34.656 1 92.12 174 VAL A C 1
ATOM 1378 O O . VAL A 1 174 ? 8.516 -46.625 -35.719 1 92.12 174 VAL A O 1
ATOM 1381 N N . THR A 1 175 ? 9.562 -46.344 -33.844 1 92.25 175 THR A N 1
ATOM 1382 C CA . THR A 1 175 ? 10.586 -47.312 -34.188 1 92.25 175 THR A CA 1
ATOM 1383 C C . THR A 1 175 ? 10.25 -48.688 -33.594 1 92.25 175 THR A C 1
ATOM 1385 O O . THR A 1 175 ? 10.664 -49.719 -34.125 1 92.25 175 THR A O 1
ATOM 1388 N N . GLN A 1 176 ? 9.5 -48.75 -32.5 1 93.62 176 GLN A N 1
ATOM 1389 C CA . GLN A 1 176 ? 9.32 -50.031 -31.797 1 93.62 176 GLN A CA 1
ATOM 1390 C C . GLN A 1 176 ? 7.855 -50.438 -31.797 1 93.62 176 GLN A C 1
ATOM 1392 O O . GLN A 1 176 ? 7.527 -51.562 -31.375 1 93.62 176 GLN A O 1
ATOM 1397 N N . GLY A 1 177 ? 6.988 -49.688 -32.25 1 94.31 177 GLY A N 1
ATOM 1398 C CA . GLY A 1 177 ? 5.559 -49.969 -32.188 1 94.31 177 GLY A CA 1
ATOM 1399 C C . GLY A 1 177 ? 5.164 -51.219 -32.969 1 94.31 177 GLY A C 1
ATOM 1400 O O . GLY A 1 177 ? 4.18 -51.875 -32.625 1 94.31 177 GLY A O 1
ATOM 1401 N N . ASN A 1 178 ? 5.977 -51.531 -33.969 1 95.12 178 ASN A N 1
ATOM 1402 C CA . ASN A 1 178 ? 5.711 -52.719 -34.781 1 95.12 178 ASN A CA 1
ATOM 1403 C C . ASN A 1 178 ? 5.617 -53.969 -33.969 1 95.12 178 ASN A C 1
ATOM 1405 O O . ASN A 1 178 ? 4.863 -54.906 -34.281 1 95.12 178 ASN A O 1
ATOM 1409 N N . ARG A 1 179 ? 6.332 -54 -32.906 1 96.19 179 ARG A N 1
ATOM 1410 C CA . ARG A 1 179 ? 6.395 -55.188 -32.094 1 96.19 179 ARG A CA 1
ATOM 1411 C C . ARG A 1 179 ? 5.031 -55.5 -31.469 1 96.19 179 ARG A C 1
ATOM 1413 O O . ARG A 1 179 ? 4.66 -56.688 -31.344 1 96.19 179 ARG A O 1
ATOM 1420 N N . ILE A 1 180 ? 4.32 -54.5 -31.094 1 96.94 180 ILE A N 1
ATOM 1421 C CA . ILE A 1 180 ? 2.996 -54.688 -30.5 1 96.94 180 ILE A CA 1
ATOM 1422 C C . ILE A 1 180 ? 2.031 -55.188 -31.562 1 96.94 180 ILE A C 1
ATOM 1424 O O . ILE A 1 180 ? 1.283 -56.156 -31.328 1 96.94 180 ILE A O 1
ATOM 1428 N N . TRP A 1 181 ? 2.115 -54.594 -32.719 1 97 181 TRP A N 1
ATOM 1429 C CA . TRP A 1 181 ? 1.237 -55 -33.812 1 97 181 TRP A CA 1
ATOM 1430 C C . TRP A 1 181 ? 1.537 -56.406 -34.281 1 97 181 TRP A C 1
ATOM 1432 O O . TRP A 1 181 ? 0.618 -57.188 -34.531 1 97 181 TRP A O 1
ATOM 1442 N N . GLU A 1 182 ? 2.789 -56.75 -34.438 1 96.69 182 GLU A N 1
ATOM 1443 C CA . GLU A 1 182 ? 3.189 -58.094 -34.812 1 96.69 182 GLU A CA 1
ATOM 1444 C C . GLU A 1 182 ? 2.732 -59.125 -33.781 1 96.69 182 GLU A C 1
ATOM 1446 O O . GLU A 1 182 ? 2.268 -60.188 -34.125 1 96.69 182 GLU A O 1
ATOM 1451 N N . GLY A 1 183 ? 2.881 -58.719 -32.562 1 96.5 183 GLY A N 1
ATOM 1452 C CA . GLY A 1 183 ? 2.381 -59.594 -31.5 1 96.5 183 GLY A CA 1
ATOM 1453 C C . GLY A 1 183 ? 0.886 -59.844 -31.594 1 96.5 183 GLY A C 1
ATOM 1454 O O . GLY A 1 183 ? 0.424 -60.969 -31.391 1 96.5 183 GLY A O 1
ATOM 1455 N N . TYR A 1 184 ? 0.148 -58.844 -31.859 1 97.62 184 TYR A N 1
ATOM 1456 C CA . TYR A 1 184 ? -1.301 -58.938 -31.984 1 97.62 184 TYR A CA 1
ATOM 1457 C C . TYR A 1 184 ? -1.68 -59.875 -33.125 1 97.62 184 TYR A C 1
ATOM 1459 O O . TYR A 1 184 ? -2.52 -60.75 -32.969 1 97.62 184 TYR A O 1
ATOM 1467 N N . ARG A 1 185 ? -1.06 -59.75 -34.281 1 96.56 185 ARG A N 1
ATOM 1468 C CA . ARG A 1 185 ? -1.323 -60.562 -35.438 1 96.56 185 ARG A CA 1
ATOM 1469 C C . ARG A 1 185 ? -0.982 -62.031 -35.188 1 96.56 185 ARG A C 1
ATOM 1471 O O . ARG A 1 185 ? -1.728 -62.938 -35.562 1 96.56 185 ARG A O 1
ATOM 1478 N N . GLU A 1 186 ? 0.132 -62.219 -34.594 1 96.19 186 GLU A N 1
ATOM 1479 C CA . GLU A 1 186 ? 0.554 -63.562 -34.281 1 96.19 186 GLU A CA 1
ATOM 1480 C C . GLU A 1 186 ? -0.458 -64.25 -33.375 1 96.19 186 GLU A C 1
ATOM 1482 O O . GLU A 1 186 ? -0.745 -65.438 -33.531 1 96.19 186 GLU A O 1
ATOM 1487 N N . PHE A 1 187 ? -0.957 -63.562 -32.406 1 97 187 PHE A N 1
ATOM 1488 C CA . PHE A 1 187 ? -1.955 -64.125 -31.516 1 97 187 PHE A CA 1
ATOM 1489 C C . PHE A 1 187 ? -3.213 -64.5 -32.281 1 97 187 PHE A C 1
ATOM 1491 O O . PHE A 1 187 ? -3.742 -65.625 -32.094 1 97 187 PHE A O 1
ATOM 1498 N N . GLU A 1 188 ? -3.666 -63.625 -33.094 1 97.44 188 GLU A N 1
ATOM 1499 C CA . GLU A 1 188 ? -4.859 -63.906 -33.906 1 97.44 188 GLU A CA 1
ATOM 1500 C C . GLU A 1 188 ? -4.629 -65.062 -34.875 1 97.44 188 GLU A C 1
ATOM 1502 O O . GLU A 1 188 ? -5.539 -65.812 -35.125 1 97.44 188 GLU A O 1
ATOM 1507 N N . GLN A 1 189 ? -3.447 -65.062 -35.469 1 96.19 189 GLN A N 1
ATOM 1508 C CA . GLN A 1 189 ? -3.096 -66.188 -36.312 1 96.19 189 GLN A CA 1
ATOM 1509 C C . GLN A 1 189 ? -3.133 -67.5 -35.531 1 96.19 189 GLN A C 1
ATOM 1511 O O . GLN A 1 189 ? -3.537 -68.562 -36.062 1 96.19 189 GLN A O 1
ATOM 1516 N N . GLY A 1 190 ? -2.67 -67.5 -34.312 1 95.31 190 GLY A N 1
ATOM 1517 C CA . GLY A 1 190 ? -2.766 -68.625 -33.438 1 95.31 190 GLY A CA 1
ATOM 1518 C C . GLY A 1 190 ? -4.191 -69.125 -33.25 1 95.31 190 GLY A C 1
ATOM 1519 O O . GLY A 1 190 ? -4.445 -70.312 -33.188 1 95.31 190 GLY A O 1
ATOM 1520 N N . ILE A 1 191 ? -5.082 -68.25 -33.094 1 96.56 191 ILE A N 1
ATOM 1521 C CA . ILE A 1 191 ? -6.496 -68.562 -32.969 1 96.56 191 ILE A CA 1
ATOM 1522 C C . ILE A 1 191 ? -6.984 -69.25 -34.25 1 96.56 191 ILE A C 1
ATOM 1524 O O . ILE A 1 191 ? -7.691 -70.25 -34.188 1 96.56 191 ILE A O 1
ATOM 1528 N N . LEU A 1 192 ? -6.609 -68.688 -35.406 1 96.06 192 LEU A N 1
ATOM 1529 C CA . LEU A 1 192 ? -7 -69.25 -36.688 1 96.06 192 LEU A CA 1
ATOM 1530 C C . LEU A 1 192 ? -6.555 -70.688 -36.781 1 96.06 192 LEU A C 1
ATOM 1532 O O . LEU A 1 192 ? -7.293 -71.562 -37.312 1 96.06 192 LEU A O 1
ATOM 1536 N N . ASP A 1 193 ? -5.438 -71 -36.344 1 94.69 193 ASP A N 1
ATOM 1537 C CA . ASP A 1 193 ? -4.863 -72.375 -36.406 1 94.69 193 ASP A CA 1
ATOM 1538 C C . ASP A 1 193 ? -5.648 -73.312 -35.562 1 94.69 193 ASP A C 1
ATOM 1540 O O . ASP A 1 193 ? -5.574 -74.562 -35.75 1 94.69 193 ASP A O 1
ATOM 1544 N N . THR A 1 194 ? -6.309 -72.875 -34.562 1 94.69 194 THR A N 1
ATOM 1545 C CA . THR A 1 194 ? -7.07 -73.75 -33.688 1 94.69 194 THR A CA 1
ATOM 1546 C C . THR A 1 194 ? -8.445 -74 -34.281 1 94.69 194 THR A C 1
ATOM 1548 O O . THR A 1 194 ? -9.109 -75 -33.875 1 94.69 194 THR A O 1
ATOM 1551 N N . ILE A 1 195 ? -8.867 -73.25 -35.25 1 95.44 195 ILE A N 1
ATOM 1552 C CA . ILE A 1 195 ? -10.188 -73.438 -35.844 1 95.44 195 ILE A CA 1
ATOM 1553 C C . ILE A 1 195 ? -10.156 -74.562 -36.812 1 95.44 195 ILE A C 1
ATOM 1555 O O . ILE A 1 195 ? -9.234 -74.688 -37.625 1 95.44 195 ILE A O 1
ATOM 1559 N N . ASP A 1 196 ? -11.203 -75.375 -36.75 1 93.94 196 ASP A N 1
ATOM 1560 C CA . ASP A 1 196 ? -11.328 -76.562 -37.656 1 93.94 196 ASP A CA 1
ATOM 1561 C C . ASP A 1 196 ? -11.352 -76.125 -39.094 1 93.94 196 ASP A C 1
ATOM 1563 O O . ASP A 1 196 ? -12.062 -75.188 -39.469 1 93.94 196 ASP A O 1
ATOM 1567 N N . LYS A 1 197 ? -10.594 -76.812 -39.969 1 91.19 197 LYS A N 1
ATOM 1568 C CA . LYS A 1 197 ? -10.492 -76.438 -41.375 1 91.19 197 LYS A CA 1
ATOM 1569 C C . LYS A 1 197 ? -11.836 -76.625 -42.062 1 91.19 197 LYS A C 1
ATOM 1571 O O . LYS A 1 197 ? -12.102 -76 -43.094 1 91.19 197 LYS A O 1
ATOM 1576 N N . ALA A 1 198 ? -12.656 -77.438 -41.438 1 94.31 198 ALA A N 1
ATOM 1577 C CA . ALA A 1 198 ? -13.953 -77.75 -42.062 1 94.31 198 ALA A CA 1
ATOM 1578 C C . ALA A 1 198 ? -14.938 -76.625 -41.781 1 94.31 198 ALA A C 1
ATOM 1580 O O . ALA A 1 198 ? -15.945 -76.438 -42.469 1 94.31 198 ALA A O 1
ATOM 1581 N N . ASP A 1 199 ? -14.703 -75.812 -40.75 1 94.25 199 ASP A N 1
ATOM 1582 C CA . ASP A 1 199 ? -15.586 -74.75 -40.406 1 94.25 199 ASP A CA 1
ATOM 1583 C C . ASP A 1 199 ? -15.219 -73.438 -41.188 1 94.25 199 ASP A C 1
ATOM 1585 O O . ASP A 1 199 ? -14.641 -72.5 -40.625 1 94.25 199 ASP A O 1
ATOM 1589 N N . LEU A 1 200 ? -15.672 -73.25 -42.312 1 92.56 200 LEU A N 1
ATOM 1590 C CA . LEU A 1 200 ? -15.281 -72.25 -43.25 1 92.56 200 LEU A CA 1
ATOM 1591 C C . LEU A 1 200 ? -15.805 -70.875 -42.812 1 92.56 200 LEU A C 1
ATOM 1593 O O . LEU A 1 200 ? -15.148 -69.875 -43.031 1 92.56 200 LEU A O 1
ATOM 1597 N N . GLU A 1 201 ? -16.922 -70.875 -42.25 1 94.56 201 GLU A N 1
ATOM 1598 C CA . GLU A 1 201 ? -17.516 -69.625 -41.812 1 94.56 201 GLU A CA 1
ATOM 1599 C C . GLU A 1 201 ? -16.703 -69 -40.688 1 94.56 201 GLU A C 1
ATOM 1601 O O . GLU A 1 201 ? -16.375 -67.812 -40.75 1 94.56 201 GLU A O 1
ATOM 1606 N N . GLU A 1 202 ? -16.422 -69.812 -39.719 1 94.44 202 GLU A N 1
ATOM 1607 C CA . GLU A 1 202 ? -15.648 -69.25 -38.594 1 94.44 202 GLU A CA 1
ATOM 1608 C C . GLU A 1 202 ? -14.227 -68.938 -39 1 94.44 202 GLU A C 1
ATOM 1610 O O . GLU A 1 202 ? -13.656 -67.938 -38.531 1 94.44 202 GLU A O 1
ATOM 1615 N N . ARG A 1 203 ? -13.688 -69.625 -39.875 1 94.69 203 ARG A N 1
ATOM 1616 C CA . ARG A 1 203 ? -12.352 -69.375 -40.406 1 94.69 203 ARG A CA 1
ATOM 1617 C C . ARG A 1 203 ? -12.312 -68.062 -41.188 1 94.69 203 ARG A C 1
ATOM 1619 O O . ARG A 1 203 ? -11.391 -67.25 -41.031 1 94.69 203 ARG A O 1
ATOM 1626 N N . ASN A 1 204 ? -13.352 -67.875 -41.938 1 94.62 204 ASN A N 1
ATOM 1627 C CA . ASN A 1 204 ? -13.414 -66.625 -42.719 1 94.62 204 ASN A CA 1
ATOM 1628 C C . ASN A 1 204 ? -13.555 -65.438 -41.812 1 94.62 204 ASN A C 1
ATOM 1630 O O . ASN A 1 204 ? -12.977 -64.375 -42.125 1 94.62 204 ASN A O 1
ATOM 1634 N N . LYS A 1 205 ? -14.289 -65.562 -40.812 1 96.06 205 LYS A N 1
ATOM 1635 C CA . LYS A 1 205 ? -14.438 -64.438 -39.844 1 96.06 205 LYS A CA 1
ATOM 1636 C C . LYS A 1 205 ? -13.094 -64.125 -39.219 1 96.06 205 LYS A C 1
ATOM 1638 O O . LYS A 1 205 ? -12.758 -62.938 -39.062 1 96.06 205 LYS A O 1
ATOM 1643 N N . GLN A 1 206 ? -12.352 -65.125 -38.812 1 96.56 206 GLN A N 1
ATOM 1644 C CA . GLN A 1 206 ? -11.047 -64.938 -38.188 1 96.56 206 GLN A CA 1
ATOM 1645 C C . GLN A 1 206 ? -10.039 -64.375 -39.188 1 96.56 206 GLN A C 1
ATOM 1647 O O . GLN A 1 206 ? -9.203 -63.562 -38.812 1 96.56 206 GLN A O 1
ATOM 1652 N N . ILE A 1 207 ? -10.125 -64.75 -40.406 1 96.06 207 ILE A N 1
ATOM 1653 C CA . ILE A 1 207 ? -9.258 -64.25 -41.469 1 96.06 207 ILE A CA 1
ATOM 1654 C C . ILE A 1 207 ? -9.531 -62.781 -41.656 1 96.06 207 ILE A C 1
ATOM 1656 O O . ILE A 1 207 ? -8.602 -61.969 -41.812 1 96.06 207 ILE A O 1
ATOM 1660 N N . GLN A 1 208 ? -10.758 -62.406 -41.625 1 95.88 208 GLN A N 1
ATOM 1661 C CA . GLN A 1 208 ? -11.117 -61 -41.781 1 95.88 208 GLN A CA 1
ATOM 1662 C C . GLN A 1 208 ? -10.586 -60.156 -40.625 1 95.88 208 GLN A C 1
ATOM 1664 O O . GLN A 1 208 ? -10.203 -59 -40.781 1 95.88 208 GLN A O 1
ATOM 1669 N N . ARG A 1 209 ? -10.57 -60.719 -39.438 1 96.81 209 ARG A N 1
ATOM 1670 C CA . ARG A 1 209 ? -10.031 -60.031 -38.281 1 96.81 209 ARG A CA 1
ATOM 1671 C C . ARG A 1 209 ? -8.539 -59.781 -38.438 1 96.81 209 ARG A C 1
ATOM 1673 O O . ARG A 1 209 ? -8.07 -58.656 -38.156 1 96.81 209 ARG A O 1
ATOM 1680 N N . ILE A 1 210 ? -7.793 -60.75 -38.844 1 97.31 210 ILE A N 1
ATOM 1681 C CA . ILE A 1 210 ? -6.355 -60.594 -39.094 1 97.31 210 ILE A CA 1
ATOM 1682 C C . ILE A 1 210 ? -6.105 -59.531 -40.156 1 97.31 210 ILE A C 1
ATOM 1684 O O . ILE A 1 210 ? -5.223 -58.688 -40.031 1 97.31 210 ILE A O 1
ATOM 1688 N N . ARG A 1 211 ? -6.922 -59.562 -41.219 1 95 211 ARG A N 1
ATOM 1689 C CA . ARG A 1 211 ? -6.828 -58.562 -42.281 1 95 211 ARG A CA 1
ATOM 1690 C C . ARG A 1 211 ? -7.031 -57.156 -41.75 1 95 211 ARG A C 1
ATOM 1692 O O . ARG A 1 211 ? -6.301 -56.25 -42.125 1 95 211 ARG A O 1
ATOM 1699 N N . SER A 1 212 ? -7.977 -57.062 -40.906 1 95.75 212 SER A N 1
ATOM 1700 C CA . SER A 1 212 ? -8.273 -55.75 -40.312 1 95.75 212 SER A CA 1
ATOM 1701 C C . SER A 1 212 ? -7.09 -55.25 -39.5 1 95.75 212 SER A C 1
ATOM 1703 O O . SER A 1 212 ? -6.793 -54.031 -39.5 1 95.75 212 SER A O 1
ATOM 1705 N N . ILE A 1 213 ? -6.398 -56.062 -38.719 1 97.19 213 ILE A N 1
ATOM 1706 C CA . ILE A 1 213 ? -5.25 -55.688 -37.938 1 97.19 213 ILE A CA 1
ATOM 1707 C C . ILE A 1 213 ? -4.098 -55.25 -38.844 1 97.19 213 ILE A C 1
ATOM 1709 O O . ILE A 1 213 ? -3.404 -54.281 -38.531 1 97.19 213 ILE A O 1
ATOM 1713 N N . PHE A 1 214 ? -3.92 -55.969 -39.969 1 95.81 214 PHE A N 1
ATOM 1714 C CA . PHE A 1 214 ? -2.926 -55.562 -40.938 1 95.81 214 PHE A CA 1
ATOM 1715 C C . PHE A 1 214 ? -3.223 -54.156 -41.469 1 95.81 214 PHE A C 1
ATOM 1717 O O . PHE A 1 214 ? -2.322 -53.312 -41.562 1 95.81 214 PHE A O 1
ATOM 1724 N N . HIS A 1 215 ? -4.477 -53.906 -41.75 1 94.75 215 HIS A N 1
ATOM 1725 C CA . HIS A 1 215 ? -4.879 -52.625 -42.312 1 94.75 215 HIS A CA 1
ATOM 1726 C C . HIS A 1 215 ? -4.625 -51.5 -41.312 1 94.75 215 HIS A C 1
ATOM 1728 O O . HIS A 1 215 ? -4.117 -50.438 -41.688 1 94.75 215 HIS A O 1
ATOM 1734 N N . ARG A 1 216 ? -4.938 -51.75 -40.094 1 95.31 216 ARG A N 1
ATOM 1735 C CA . ARG A 1 216 ? -4.676 -50.781 -39.031 1 95.31 216 ARG A CA 1
ATOM 1736 C C . ARG A 1 216 ? -3.18 -50.5 -38.875 1 95.31 216 ARG A C 1
ATOM 1738 O O . ARG A 1 216 ? -2.752 -49.375 -38.781 1 95.31 216 ARG A O 1
ATOM 1745 N N . HIS A 1 217 ? -2.422 -51.562 -38.906 1 95.75 217 HIS A N 1
ATOM 1746 C CA . HIS A 1 217 ? -0.971 -51.5 -38.75 1 95.75 217 HIS A CA 1
ATOM 1747 C C . HIS A 1 217 ? -0.358 -50.688 -39.906 1 95.75 217 HIS A C 1
ATOM 1749 O O . HIS A 1 217 ? 0.497 -49.844 -39.656 1 95.75 217 HIS A O 1
ATOM 1755 N N . LEU A 1 218 ? -0.855 -50.906 -41.094 1 94.31 218 LEU A N 1
ATOM 1756 C CA . LEU A 1 218 ? -0.314 -50.281 -42.312 1 94.31 218 LEU A CA 1
ATOM 1757 C C . LEU A 1 218 ? -0.699 -48.781 -42.375 1 94.31 218 LEU A C 1
ATOM 1759 O O . LEU A 1 218 ? -0.128 -48.031 -43.156 1 94.31 218 LEU A O 1
ATOM 1763 N N . SER A 1 219 ? -1.625 -48.406 -41.5 1 93.88 219 SER A N 1
ATOM 1764 C CA . SER A 1 219 ? -2.086 -47.031 -41.5 1 93.88 219 SER A CA 1
ATOM 1765 C C . SER A 1 219 ? -1.343 -46.188 -40.438 1 93.88 219 SER A C 1
ATOM 1767 O O . SER A 1 219 ? -1.562 -45 -40.312 1 93.88 219 SER A O 1
ATOM 1769 N N . VAL A 1 220 ? -0.511 -46.719 -39.625 1 93.5 220 VAL A N 1
ATOM 1770 C CA . VAL A 1 220 ? 0.242 -46.031 -38.562 1 93.5 220 VAL A CA 1
ATOM 1771 C C . VAL A 1 220 ? 1.662 -45.75 -39.062 1 93.5 220 VAL A C 1
ATOM 1773 O O . VAL A 1 220 ? 2.34 -46.656 -39.562 1 93.5 220 VAL A O 1
ATOM 1776 N N . PRO A 1 221 ? 2.074 -44.469 -38.906 1 93.75 221 PRO A N 1
ATOM 1777 C CA . PRO A 1 221 ? 3.4 -44.094 -39.406 1 93.75 221 PRO A CA 1
ATOM 1778 C C . PRO A 1 221 ? 4.531 -44.688 -38.562 1 93.75 221 PRO A C 1
ATOM 1780 O O . PRO A 1 221 ? 5.121 -44 -37.719 1 93.75 221 PRO A O 1
ATOM 1783 N N . LEU A 1 222 ? 4.93 -45.875 -38.812 1 94.81 222 LEU A N 1
ATOM 1784 C CA . LEU A 1 222 ? 5.988 -46.594 -38.094 1 94.81 222 LEU A CA 1
ATOM 1785 C C . LEU A 1 222 ? 7.176 -46.875 -39.031 1 94.81 222 LEU A C 1
ATOM 1787 O O . LEU A 1 222 ? 7.059 -46.75 -40.25 1 94.81 222 LEU A O 1
ATOM 1791 N N . LYS A 1 223 ? 8.188 -47.188 -38.406 1 93.25 223 LYS A N 1
ATOM 1792 C CA . LYS A 1 223 ? 9.375 -47.562 -39.156 1 93.25 223 LYS A CA 1
ATOM 1793 C C . LYS A 1 223 ? 9.172 -48.906 -39.844 1 93.25 223 LYS A C 1
ATOM 1795 O O . LYS A 1 223 ? 8.445 -49.781 -39.344 1 93.25 223 LYS A O 1
ATOM 1800 N N . ASP A 1 224 ? 9.633 -49.156 -41.062 1 89.88 224 ASP A N 1
ATOM 1801 C CA . ASP A 1 224 ? 9.664 -50.375 -41.812 1 89.88 224 ASP A CA 1
ATOM 1802 C C . ASP A 1 224 ? 8.258 -50.781 -42.281 1 89.88 224 ASP A C 1
ATOM 1804 O O . ASP A 1 224 ? 7.906 -51.969 -42.25 1 89.88 224 ASP A O 1
ATOM 1808 N N . LEU A 1 225 ? 7.492 -49.875 -42.562 1 90.81 225 LEU A N 1
ATOM 1809 C CA . LEU A 1 225 ? 6.148 -50.156 -43.062 1 90.81 225 LEU A CA 1
ATOM 1810 C C . LEU A 1 225 ? 6.195 -50.906 -44.375 1 90.81 225 LEU A C 1
ATOM 1812 O O . LEU A 1 225 ? 5.285 -51.688 -44.688 1 90.81 225 LEU A O 1
ATOM 1816 N N . SER A 1 226 ? 7.254 -50.688 -45.125 1 88.62 226 SER A N 1
ATOM 1817 C CA . SER A 1 226 ? 7.418 -51.406 -46.375 1 88.62 226 SER A CA 1
ATOM 1818 C C . SER A 1 226 ? 7.527 -52.906 -46.156 1 88.62 226 SER A C 1
ATOM 1820 O O . SER A 1 226 ? 6.961 -53.719 -46.906 1 88.62 226 SER A O 1
ATOM 1822 N N . SER A 1 227 ? 8.289 -53.219 -45.125 1 91.12 227 SER A N 1
ATOM 1823 C CA . SER A 1 227 ? 8.414 -54.625 -44.781 1 91.12 227 SER A CA 1
ATOM 1824 C C . SER A 1 227 ? 7.07 -55.219 -44.344 1 91.12 227 SER A C 1
ATOM 1826 O O . SER A 1 227 ? 6.75 -56.344 -44.656 1 91.12 227 SER A O 1
ATOM 1828 N N . THR A 1 228 ? 6.285 -54.406 -43.594 1 92.56 228 THR A N 1
ATOM 1829 C CA . THR A 1 228 ? 4.961 -54.844 -43.156 1 92.56 228 THR A CA 1
ATOM 1830 C C . THR A 1 228 ? 4.043 -55.062 -44.344 1 92.56 228 THR A C 1
ATOM 1832 O O . THR A 1 228 ? 3.244 -56 -44.375 1 92.56 228 THR A O 1
ATOM 1835 N N . LEU A 1 229 ? 4.156 -54.188 -45.344 1 91.12 229 LEU A N 1
ATOM 1836 C CA . LEU A 1 229 ? 3.352 -54.312 -46.531 1 91.12 229 LEU A CA 1
ATOM 1837 C C . LEU A 1 229 ? 3.688 -55.594 -47.281 1 91.12 229 LEU A C 1
ATOM 1839 O O . LEU A 1 229 ? 2.791 -56.312 -47.75 1 91.12 229 LEU A O 1
ATOM 1843 N N . ILE A 1 230 ? 4.934 -55.906 -47.375 1 90.88 230 ILE A N 1
ATOM 1844 C CA . ILE A 1 230 ? 5.375 -57.156 -48.031 1 90.88 230 ILE A CA 1
ATOM 1845 C C . ILE A 1 230 ? 4.82 -58.344 -47.281 1 90.88 230 ILE A C 1
ATOM 1847 O O . ILE A 1 230 ? 4.332 -59.312 -47.906 1 90.88 230 ILE A O 1
ATOM 1851 N N . THR A 1 231 ? 4.934 -58.281 -46 1 92.81 231 THR A N 1
ATOM 1852 C CA . THR A 1 231 ? 4.398 -59.344 -45.156 1 92.81 231 THR A CA 1
ATOM 1853 C C . THR A 1 231 ? 2.896 -59.5 -45.375 1 92.81 231 THR A C 1
ATOM 1855 O O . THR A 1 231 ? 2.381 -60.625 -45.438 1 92.81 231 THR A O 1
ATOM 1858 N N . TYR A 1 232 ? 2.166 -58.438 -45.406 1 93.94 232 TYR A N 1
ATOM 1859 C CA . TYR A 1 232 ? 0.726 -58.438 -45.656 1 93.94 232 TYR A CA 1
ATOM 1860 C C . TYR A 1 232 ? 0.398 -59.062 -47 1 93.94 232 TYR A C 1
ATOM 1862 O O . TYR A 1 232 ? -0.499 -59.906 -47.094 1 93.94 232 TYR A O 1
ATOM 1870 N N . LYS A 1 233 ? 1.099 -58.688 -48.062 1 91.31 233 LYS A N 1
ATOM 1871 C CA . LYS A 1 233 ? 0.876 -59.219 -49.406 1 91.31 233 LYS A CA 1
ATOM 1872 C C . LYS A 1 233 ? 1.136 -60.719 -49.406 1 91.31 233 LYS A C 1
ATOM 1874 O O . LYS A 1 233 ? 0.385 -61.5 -50.031 1 91.31 233 LYS A O 1
ATOM 1879 N N . ALA A 1 234 ? 2.203 -61.156 -48.812 1 91.94 234 ALA A N 1
ATOM 1880 C CA . ALA A 1 234 ? 2.521 -62.562 -48.719 1 91.94 234 ALA A CA 1
ATOM 1881 C C . ALA A 1 234 ? 1.424 -63.312 -47.969 1 91.94 234 ALA A C 1
ATOM 1883 O O . ALA A 1 234 ? 1.067 -64.438 -48.344 1 91.94 234 ALA A O 1
ATOM 1884 N N . TRP A 1 235 ? 0.929 -62.75 -46.938 1 93.94 235 TRP A N 1
ATOM 1885 C CA . TRP A 1 235 ? -0.137 -63.375 -46.156 1 93.94 235 TRP A CA 1
ATOM 1886 C C . TRP A 1 235 ? -1.413 -63.5 -46.969 1 93.94 235 TRP A C 1
ATOM 1888 O O . TRP A 1 235 ? -2.092 -64.562 -46.938 1 93.94 235 TRP A O 1
ATOM 1898 N N . GLU A 1 236 ? -1.776 -62.5 -47.656 1 92.19 236 GLU A N 1
ATOM 1899 C CA . GLU A 1 236 ? -2.955 -62.531 -48.531 1 92.19 236 GLU A CA 1
ATOM 1900 C C . GLU A 1 236 ? -2.836 -63.594 -49.594 1 92.19 236 GLU A C 1
ATOM 1902 O O . GLU A 1 236 ? -3.826 -64.25 -49.969 1 92.19 236 GLU A O 1
ATOM 1907 N N . LEU A 1 237 ? -1.664 -63.75 -50.094 1 90.81 237 LEU A N 1
ATOM 1908 C CA . LEU A 1 237 ? -1.424 -64.812 -51.094 1 90.81 237 LEU A CA 1
ATOM 1909 C C . LEU A 1 237 ? -1.732 -66.188 -50.5 1 90.81 237 LEU A C 1
ATOM 1911 O O . LEU A 1 237 ? -2.299 -67 -51.188 1 90.81 237 LEU A O 1
ATOM 1915 N N . GLU A 1 238 ? -1.349 -66.375 -49.344 1 91.12 238 GLU A N 1
ATOM 1916 C CA . GLU A 1 238 ? -1.632 -67.625 -48.656 1 91.12 238 GLU A CA 1
ATOM 1917 C C . GLU A 1 238 ? -3.135 -67.812 -48.5 1 91.12 238 GLU A C 1
ATOM 1919 O O . GLU A 1 238 ? -3.594 -69 -48.406 1 91.12 238 GLU A O 1
ATOM 1924 N N . GLN A 1 239 ? -3.898 -66.75 -48.438 1 89.62 239 GLN A N 1
ATOM 1925 C CA . GLN A 1 239 ? -5.348 -66.875 -48.312 1 89.62 239 GLN A CA 1
ATOM 1926 C C . GLN A 1 239 ? -6.02 -67 -49.688 1 89.62 239 GLN A C 1
ATOM 1928 O O . GLN A 1 239 ? -7.242 -67.125 -49.75 1 89.62 239 GLN A O 1
ATOM 1933 N N . GLY A 1 240 ? -5.238 -66.875 -50.719 1 87.25 240 GLY A N 1
ATOM 1934 C CA . GLY A 1 240 ? -5.773 -67.125 -52.062 1 87.25 240 GLY A CA 1
ATOM 1935 C C . GLY A 1 240 ? -5.875 -65.875 -52.875 1 87.25 240 GLY A C 1
ATOM 1936 O O . GLY A 1 240 ? -6.398 -65.875 -54 1 87.25 240 GLY A O 1
ATOM 1937 N N . THR A 1 241 ? -5.547 -64.812 -52.281 1 86.19 241 THR A N 1
ATOM 1938 C CA . THR A 1 241 ? -5.602 -63.531 -53 1 86.19 241 THR A CA 1
ATOM 1939 C C . THR A 1 241 ? -4.203 -63.094 -53.406 1 86.19 241 THR A C 1
ATOM 1941 O O . THR A 1 241 ? -3.328 -62.875 -52.562 1 86.19 241 THR A O 1
ATOM 1944 N N . ASP A 1 242 ? -3.92 -62.938 -54.656 1 82.06 242 ASP A N 1
ATOM 1945 C CA . ASP A 1 242 ? -2.617 -62.531 -55.188 1 82.06 242 ASP A CA 1
ATOM 1946 C C . ASP A 1 242 ? -2.57 -61 -55.375 1 82.06 242 ASP A C 1
ATOM 1948 O O . ASP A 1 242 ? -3.197 -60.469 -56.281 1 82.06 242 ASP A O 1
ATOM 1952 N N . LEU A 1 243 ? -1.885 -60.375 -54.562 1 79.56 243 LEU A N 1
ATOM 1953 C CA . LEU A 1 243 ? -1.768 -58.906 -54.594 1 79.56 243 LEU A CA 1
ATOM 1954 C C . LEU A 1 243 ? -0.426 -58.5 -55.188 1 79.56 243 LEU A C 1
ATOM 1956 O O . LEU A 1 243 ? 0.075 -57.406 -54.906 1 79.56 243 LEU A O 1
ATOM 1960 N N . ASP A 1 244 ? 0.208 -59.312 -55.875 1 76.31 244 ASP A N 1
ATOM 1961 C CA . ASP A 1 244 ? 1.473 -59.062 -56.562 1 76.31 244 ASP A CA 1
ATOM 1962 C C . ASP A 1 244 ? 2.57 -58.688 -55.562 1 76.31 244 ASP A C 1
ATOM 1964 O O . ASP A 1 244 ? 2.984 -57.531 -55.469 1 76.31 244 ASP A O 1
ATOM 1968 N N . ILE A 1 245 ? 3.09 -59.531 -54.812 1 71.31 245 ILE A N 1
ATOM 1969 C CA . ILE A 1 245 ? 4.051 -59.375 -53.719 1 71.31 245 ILE A CA 1
ATOM 1970 C C . ILE A 1 245 ? 5.273 -58.594 -54.219 1 71.31 245 ILE A C 1
ATOM 1972 O O . ILE A 1 245 ? 5.84 -57.781 -53.5 1 71.31 245 ILE A O 1
ATOM 1976 N N . GLY A 1 246 ? 5.793 -58.75 -55.469 1 64 246 GLY A N 1
ATOM 1977 C CA . GLY A 1 246 ? 7.055 -58.156 -55.906 1 64 246 GLY A CA 1
ATOM 1978 C C . GLY A 1 246 ? 6.926 -56.75 -56.406 1 64 246 GLY A C 1
ATOM 1979 O O . GLY A 1 246 ? 7.93 -56.094 -56.688 1 64 246 GLY A O 1
ATOM 1980 N N . SER A 1 247 ? 5.715 -56.25 -56.469 1 65.75 247 SER A N 1
ATOM 1981 C CA . SER A 1 247 ? 5.547 -54.906 -57 1 65.75 247 SER A CA 1
ATOM 1982 C C . SER A 1 247 ? 5.109 -53.938 -55.906 1 65.75 247 SER A C 1
ATOM 1984 O O . SER A 1 247 ? 4.418 -54.312 -54.969 1 65.75 247 SER A O 1
ATOM 1986 N N . ASP A 1 248 ? 5.742 -52.812 -55.875 1 64.44 248 ASP A N 1
ATOM 1987 C CA . ASP A 1 248 ? 5.316 -51.719 -55 1 64.44 248 ASP A CA 1
ATOM 1988 C C . ASP A 1 248 ? 3.945 -51.188 -55.375 1 64.44 248 ASP A C 1
ATOM 1990 O O . ASP A 1 248 ? 3.43 -50.25 -54.781 1 64.44 248 ASP A O 1
ATOM 1994 N N . ASP A 1 249 ? 3.486 -51.844 -56.281 1 68.62 249 ASP A N 1
ATOM 1995 C CA . ASP A 1 249 ? 2.197 -51.438 -56.812 1 68.62 249 ASP A CA 1
ATOM 1996 C C . ASP A 1 249 ? 1.061 -51.781 -55.875 1 68.62 249 ASP A C 1
ATOM 1998 O O . ASP A 1 249 ? 0.908 -52.938 -55.469 1 68.62 249 ASP A O 1
ATOM 2002 N N . LEU A 1 250 ? 0.348 -50.812 -55.25 1 74.62 250 LEU A N 1
ATOM 2003 C CA . LEU A 1 250 ? -0.732 -50.969 -54.281 1 74.62 250 LEU A CA 1
ATOM 2004 C C . LEU A 1 250 ? -2.084 -51.031 -55 1 74.62 250 LEU A C 1
ATOM 2006 O O . LEU A 1 250 ? -3.129 -50.938 -54.344 1 74.62 250 LEU A O 1
ATOM 2010 N N . SER A 1 251 ? -1.995 -51.219 -56.281 1 73.5 251 SER A N 1
ATOM 2011 C CA . SER A 1 251 ? -3.221 -51.125 -57.062 1 73.5 251 SER A CA 1
ATOM 2012 C C . SER A 1 251 ? -4.152 -52.312 -56.75 1 73.5 251 SER A C 1
ATOM 2014 O O . SER A 1 251 ? -5.371 -52.188 -56.844 1 73.5 251 SER A O 1
ATOM 2016 N N . LYS A 1 252 ? -3.541 -53.375 -56.281 1 78.19 252 LYS A N 1
ATOM 2017 C CA . LYS A 1 252 ? -4.375 -54.531 -56.031 1 78.19 252 LYS A CA 1
ATOM 2018 C C . LYS A 1 252 ? -4.836 -54.562 -54.562 1 78.19 252 LYS A C 1
ATOM 2020 O O . LYS A 1 252 ? -5.668 -55.406 -54.188 1 78.19 252 LYS A O 1
ATOM 2025 N N . VAL A 1 253 ? -4.223 -53.781 -53.906 1 79.88 253 VAL A N 1
ATOM 2026 C CA . VAL A 1 253 ? -4.637 -53.656 -52.5 1 79.88 253 VAL A CA 1
ATOM 2027 C C . VAL A 1 253 ? -5.859 -52.719 -52.406 1 79.88 253 VAL A C 1
ATOM 2029 O O . VAL A 1 253 ? -6.094 -51.906 -53.312 1 79.88 253 VAL A O 1
ATOM 2032 N N . SER A 1 254 ? -6.703 -53 -51.438 1 85.56 254 SER A N 1
ATOM 2033 C CA . SER A 1 254 ? -7.844 -52.094 -51.25 1 85.56 254 SER A CA 1
ATOM 2034 C C . SER A 1 254 ? -7.41 -50.625 -51.312 1 85.56 254 SER A C 1
ATOM 2036 O O . SER A 1 254 ? -6.391 -50.25 -50.719 1 85.56 254 SER A O 1
ATOM 2038 N N . PRO A 1 255 ? -8.078 -49.812 -52.094 1 86.69 255 PRO A N 1
ATOM 2039 C CA . PRO A 1 255 ? -7.703 -48.406 -52.281 1 86.69 255 PRO A CA 1
ATOM 2040 C C . PRO A 1 255 ? -7.602 -47.656 -50.938 1 86.69 255 PRO A C 1
ATOM 2042 O O . PRO A 1 255 ? -6.719 -46.812 -50.781 1 86.69 255 PRO A O 1
ATOM 2045 N N . GLN A 1 256 ? -8.469 -48.031 -50.094 1 89.38 256 GLN A N 1
ATOM 2046 C CA . GLN A 1 256 ? -8.453 -47.344 -48.812 1 89.38 256 GLN A CA 1
ATOM 2047 C C . GLN A 1 256 ? -7.156 -47.625 -48.031 1 89.38 256 GLN A C 1
ATOM 2049 O O . GLN A 1 256 ? -6.555 -46.719 -47.469 1 89.38 256 GLN A O 1
ATOM 2054 N N . VAL A 1 257 ? -6.691 -48.844 -48.062 1 90.56 257 VAL A N 1
ATOM 2055 C CA . VAL A 1 257 ? -5.477 -49.25 -47.375 1 90.56 257 VAL A CA 1
ATOM 2056 C C . VAL A 1 257 ? -4.254 -48.656 -48.062 1 90.56 257 VAL A C 1
ATOM 2058 O O . VAL A 1 257 ? -3.295 -48.25 -47.438 1 90.56 257 VAL A O 1
ATOM 2061 N N . ALA A 1 258 ? -4.363 -48.594 -49.375 1 90.19 258 ALA A N 1
ATOM 2062 C CA . ALA A 1 258 ? -3.262 -48.062 -50.156 1 90.19 258 ALA A CA 1
ATOM 2063 C C . ALA A 1 258 ? -3.043 -46.562 -49.844 1 90.19 258 ALA A C 1
ATOM 2065 O O . ALA A 1 258 ? -1.905 -46.125 -49.656 1 90.19 258 ALA A O 1
ATOM 2066 N N . VAL A 1 259 ? -4.137 -45.938 -49.812 1 92.69 259 VAL A N 1
ATOM 2067 C CA . VAL A 1 259 ? -4.055 -44.5 -49.531 1 92.69 259 VAL A CA 1
ATOM 2068 C C . VAL A 1 259 ? -3.549 -44.281 -48.094 1 92.69 259 VAL A C 1
ATOM 2070 O O . VAL A 1 259 ? -2.689 -43.438 -47.844 1 92.69 259 VAL A O 1
ATOM 2073 N N . ALA A 1 260 ? -4.059 -44.969 -47.156 1 92.88 260 ALA A N 1
ATOM 2074 C CA . ALA A 1 260 ? -3.658 -44.875 -45.75 1 92.88 260 ALA A CA 1
ATOM 2075 C C . ALA A 1 260 ? -2.182 -45.219 -45.562 1 92.88 260 ALA A C 1
ATOM 2077 O O . ALA A 1 260 ? -1.479 -44.562 -44.781 1 92.88 260 ALA A O 1
ATOM 2078 N N . ASN A 1 261 ? -1.728 -46.219 -46.281 1 93.31 261 ASN A N 1
ATOM 2079 C CA . ASN A 1 261 ? -0.331 -46.625 -46.156 1 93.31 261 ASN A CA 1
ATOM 2080 C C . ASN A 1 261 ? 0.607 -45.562 -46.75 1 93.31 261 ASN A C 1
ATOM 2082 O O . ASN A 1 261 ? 1.677 -45.312 -46.188 1 93.31 261 ASN A O 1
ATOM 2086 N N . LYS A 1 262 ? 0.191 -45 -47.844 1 91.88 262 LYS A N 1
ATOM 2087 C CA . LYS A 1 262 ? 0.995 -43.938 -48.438 1 91.88 262 LYS A CA 1
ATOM 2088 C C . LYS A 1 262 ? 1.121 -42.75 -47.531 1 91.88 262 LYS A C 1
ATOM 2090 O O . LYS A 1 262 ? 2.205 -42.156 -47.375 1 91.88 262 LYS A O 1
ATOM 2095 N N . LYS A 1 263 ? 0.053 -42.469 -47 1 94 263 LYS A N 1
ATOM 2096 C CA . LYS A 1 263 ? 0.053 -41.344 -46.031 1 94 263 LYS A CA 1
ATOM 2097 C C . LYS A 1 263 ? 0.938 -41.688 -44.844 1 94 263 LYS A C 1
ATOM 2099 O O . LYS A 1 263 ? 1.688 -40.812 -44.375 1 94 263 LYS A O 1
ATOM 2104 N N . ALA A 1 264 ? 0.823 -42.812 -44.281 1 94.56 264 ALA A N 1
ATOM 2105 C CA . ALA A 1 264 ? 1.627 -43.25 -43.125 1 94.56 264 ALA A CA 1
ATOM 2106 C C . ALA A 1 264 ? 3.115 -43.219 -43.469 1 94.56 264 ALA A C 1
ATOM 2108 O O . ALA A 1 264 ? 3.939 -42.812 -42.656 1 94.56 264 ALA A O 1
ATOM 2109 N N . GLN A 1 265 ? 3.42 -43.594 -44.688 1 93.81 265 GLN A N 1
ATOM 2110 C CA . GLN A 1 265 ? 4.812 -43.625 -45.125 1 93.81 265 GLN A CA 1
ATOM 2111 C C . GLN A 1 265 ? 5.359 -42.188 -45.219 1 93.81 265 GLN A C 1
ATOM 2113 O O . GLN A 1 265 ? 6.512 -41.938 -44.875 1 93.81 265 GLN A O 1
ATOM 2118 N N . GLN A 1 266 ? 4.527 -41.344 -45.688 1 94.38 266 GLN A N 1
ATOM 2119 C CA . GLN A 1 266 ? 4.934 -39.938 -45.781 1 94.38 266 GLN A CA 1
ATOM 2120 C C . GLN A 1 266 ? 5.145 -39.344 -44.406 1 94.38 266 GLN A C 1
ATOM 2122 O O . GLN A 1 266 ? 6.121 -38.625 -44.188 1 94.38 266 GLN A O 1
ATOM 2127 N N . MET A 1 267 ? 4.266 -39.594 -43.562 1 94.56 267 MET A N 1
ATOM 2128 C CA . MET A 1 267 ? 4.367 -39.094 -42.188 1 94.56 267 MET A CA 1
ATOM 2129 C C . MET A 1 267 ? 5.645 -39.594 -41.5 1 94.56 267 MET A C 1
ATOM 2131 O O . MET A 1 267 ? 6.309 -38.844 -40.781 1 94.56 267 MET A O 1
ATOM 2135 N N . TYR A 1 268 ? 5.973 -40.781 -41.75 1 94.5 268 TYR A N 1
ATOM 2136 C CA . TYR A 1 268 ? 7.211 -41.344 -41.188 1 94.5 268 TYR A CA 1
ATOM 2137 C C . TYR A 1 268 ? 8.43 -40.656 -41.812 1 94.5 268 TYR A C 1
ATOM 2139 O O . TYR A 1 268 ? 9.375 -40.312 -41.094 1 94.5 268 TYR A O 1
ATOM 2147 N N . SER A 1 269 ? 8.391 -40.5 -43.094 1 94.88 269 SER A N 1
ATOM 2148 C CA . SER A 1 269 ? 9.523 -39.906 -43.781 1 94.88 269 SER A CA 1
ATOM 2149 C C . SER A 1 269 ? 9.844 -38.5 -43.25 1 94.88 269 SER A C 1
ATOM 2151 O O . SER A 1 269 ? 11.008 -38.125 -43.156 1 94.88 269 SER A O 1
ATOM 2153 N N . GLU A 1 270 ? 8.852 -37.781 -42.812 1 94.81 270 GLU A N 1
ATOM 2154 C CA . GLU A 1 270 ? 9.023 -36.438 -42.25 1 94.81 270 GLU A CA 1
ATOM 2155 C C . GLU A 1 270 ? 9.672 -36.5 -40.875 1 94.81 270 GLU A C 1
ATOM 2157 O O . GLU A 1 270 ? 10.266 -35.5 -40.438 1 94.81 270 GLU A O 1
ATOM 2162 N N . ARG A 1 271 ? 9.609 -37.625 -40.188 1 95.38 271 ARG A N 1
ATOM 2163 C CA . ARG A 1 271 ? 10.086 -37.75 -38.812 1 95.38 271 ARG A CA 1
ATOM 2164 C C . ARG A 1 271 ? 11.367 -38.594 -38.781 1 95.38 271 ARG A C 1
ATOM 2166 O O . ARG A 1 271 ? 12.039 -38.625 -37.75 1 95.38 271 ARG A O 1
ATOM 2173 N N . ALA A 1 272 ? 11.734 -39.188 -39.875 1 94.5 272 ALA A N 1
ATOM 2174 C CA . ALA A 1 272 ? 12.836 -40.125 -39.906 1 94.5 272 ALA A CA 1
ATOM 2175 C C . ALA A 1 272 ? 14.133 -39.5 -39.438 1 94.5 272 ALA A C 1
ATOM 2177 O O . ALA A 1 272 ? 14.875 -40.094 -38.656 1 94.5 272 ALA A O 1
ATOM 2178 N N . HIS A 1 273 ? 14.367 -38.281 -39.875 1 95.19 273 HIS A N 1
ATOM 2179 C CA . HIS A 1 273 ? 15.609 -37.625 -39.469 1 95.19 273 HIS A CA 1
ATOM 2180 C C . HIS A 1 273 ? 15.586 -37.281 -38 1 95.19 273 HIS A C 1
ATOM 2182 O O . HIS A 1 273 ? 16.625 -37.312 -37.312 1 95.19 273 HIS A O 1
ATOM 2188 N N . LEU A 1 274 ? 14.492 -36.875 -37.438 1 96.5 274 LEU A N 1
ATOM 2189 C CA . LEU A 1 274 ? 14.344 -36.594 -36.031 1 96.5 274 LEU A CA 1
ATOM 2190 C C . LEU A 1 274 ? 14.547 -37.844 -35.188 1 96.5 274 LEU A C 1
ATOM 2192 O O . LEU A 1 274 ? 15.203 -37.812 -34.125 1 96.5 274 LEU A O 1
ATOM 2196 N N . GLU A 1 275 ? 13.969 -38.969 -35.688 1 94.81 275 GLU A N 1
ATOM 2197 C CA . GLU A 1 275 ? 14.156 -40.25 -35.031 1 94.81 275 GLU A CA 1
ATOM 2198 C C . GLU A 1 275 ? 15.633 -40.656 -35.031 1 94.81 275 GLU A C 1
ATOM 2200 O O . GLU A 1 275 ? 16.125 -41.219 -34.031 1 94.81 275 GLU A O 1
ATOM 2205 N N . GLU A 1 276 ? 16.281 -40.375 -36.031 1 93.75 276 GLU A N 1
ATOM 2206 C CA . GLU A 1 276 ? 17.703 -40.688 -36.125 1 93.75 276 GLU A CA 1
ATOM 2207 C C . GLU A 1 276 ? 18.5 -39.844 -35.125 1 93.75 276 GLU A C 1
ATOM 2209 O O . GLU A 1 276 ? 19.453 -40.344 -34.5 1 93.75 276 GLU A O 1
ATOM 2214 N N . ASN A 1 277 ? 18.125 -38.656 -35 1 94.5 277 ASN A N 1
ATOM 2215 C CA . ASN A 1 277 ? 18.828 -37.75 -34.125 1 94.5 277 ASN A CA 1
ATOM 2216 C C . ASN A 1 277 ? 18.734 -38.188 -32.656 1 94.5 277 ASN A C 1
ATOM 2218 O O . ASN A 1 277 ? 19.703 -38.094 -31.922 1 94.5 277 ASN A O 1
ATOM 2222 N N . ILE A 1 278 ? 17.578 -38.625 -32.219 1 94.62 278 ILE A N 1
ATOM 2223 C CA . ILE A 1 278 ? 17.406 -38.969 -30.797 1 94.62 278 ILE A CA 1
ATOM 2224 C C . ILE A 1 278 ? 17.969 -40.375 -30.547 1 94.62 278 ILE A C 1
ATOM 2226 O O . ILE A 1 278 ? 18.219 -40.75 -29.406 1 94.62 278 ILE A O 1
ATOM 2230 N N . SER A 1 279 ? 18.203 -41.219 -31.625 1 90 279 SER A N 1
ATOM 2231 C CA . SER A 1 279 ? 18.672 -42.594 -31.469 1 90 279 SER A CA 1
ATOM 2232 C C . SER A 1 279 ? 20.188 -42.656 -31.641 1 90 279 SER A C 1
ATOM 2234 O O . SER A 1 279 ? 20.781 -43.75 -31.469 1 90 279 SER A O 1
ATOM 2236 N N . LYS A 1 280 ? 20.766 -41.562 -32.062 1 87.75 280 LYS A N 1
ATOM 2237 C CA . LYS A 1 280 ? 22.203 -41.562 -32.281 1 87.75 280 LYS A CA 1
ATOM 2238 C C . LYS A 1 280 ? 22.938 -42 -31 1 87.75 280 LYS A C 1
ATOM 2240 O O . LYS A 1 280 ? 22.562 -41.625 -29.891 1 87.75 280 LYS A O 1
ATOM 2245 N N . LYS A 1 281 ? 23.969 -42.781 -31.391 1 81.62 281 LYS A N 1
ATOM 2246 C CA . LYS A 1 281 ? 24.781 -43.312 -30.297 1 81.62 281 LYS A CA 1
ATOM 2247 C C . LYS A 1 281 ? 25.828 -42.281 -29.875 1 81.62 281 LYS A C 1
ATOM 2249 O O . LYS A 1 281 ? 26.25 -41.438 -30.672 1 81.62 281 LYS A O 1
ATOM 2254 N N . ASP A 1 282 ? 26.125 -42.031 -28.641 1 84 282 ASP A N 1
ATOM 2255 C CA . ASP A 1 282 ? 27.25 -41.25 -28.094 1 84 282 ASP A CA 1
ATOM 2256 C C . ASP A 1 282 ? 26.891 -39.781 -27.922 1 84 282 ASP A C 1
ATOM 2258 O O . ASP A 1 282 ? 27.75 -38.906 -28.016 1 84 282 ASP A O 1
ATOM 2262 N N . LEU A 1 283 ? 25.672 -39.531 -27.906 1 88.38 283 LEU A N 1
ATOM 2263 C CA . LEU A 1 283 ? 25.266 -38.156 -27.641 1 88.38 283 LEU A CA 1
ATOM 2264 C C . LEU A 1 283 ? 25.375 -37.844 -26.156 1 88.38 283 LEU A C 1
ATOM 2266 O O . LEU A 1 283 ? 25.125 -38.719 -25.312 1 88.38 283 LEU A O 1
ATOM 2270 N N . SER A 1 284 ? 25.875 -36.719 -26 1 91.62 284 SER A N 1
ATOM 2271 C CA . SER A 1 284 ? 25.781 -36.25 -24.625 1 91.62 284 SER A CA 1
ATOM 2272 C C . SER A 1 284 ? 24.328 -36.062 -24.188 1 91.62 284 SER A C 1
ATOM 2274 O O . SER A 1 284 ? 23.438 -35.938 -25.031 1 91.62 284 SER A O 1
ATOM 2276 N N . ASP A 1 285 ? 24 -36.156 -22.969 1 90 285 ASP A N 1
ATOM 2277 C CA . ASP A 1 285 ? 22.656 -35.969 -22.438 1 90 285 ASP A CA 1
ATOM 2278 C C . ASP A 1 285 ? 22.062 -34.625 -22.859 1 90 285 ASP A C 1
ATOM 2280 O O . ASP A 1 285 ? 20.875 -34.531 -23.156 1 90 285 ASP A O 1
ATOM 2284 N N . THR A 1 286 ? 22.922 -33.656 -22.922 1 92.94 286 THR A N 1
ATOM 2285 C CA . THR A 1 286 ? 22.469 -32.344 -23.281 1 92.94 286 THR A CA 1
ATOM 2286 C C . THR A 1 286 ? 22.047 -32.281 -24.75 1 92.94 286 THR A C 1
ATOM 2288 O O . THR A 1 286 ? 21.016 -31.734 -25.094 1 92.94 286 THR A O 1
ATOM 2291 N N . GLU A 1 287 ? 22.859 -32.875 -25.531 1 93.75 287 GLU A N 1
ATOM 2292 C CA . GLU A 1 287 ? 22.547 -32.906 -26.953 1 93.75 287 GLU A CA 1
ATOM 2293 C C . GLU A 1 287 ? 21.281 -33.719 -27.219 1 93.75 287 GLU A C 1
ATOM 2295 O O . GLU A 1 287 ? 20.438 -33.312 -28 1 93.75 287 GLU A O 1
ATOM 2300 N N . LYS A 1 288 ? 21.219 -34.875 -26.672 1 95.44 288 LYS A N 1
ATOM 2301 C CA . LYS A 1 288 ? 20.031 -35.719 -26.812 1 95.44 288 LYS A CA 1
ATOM 2302 C C . LYS A 1 288 ? 18.781 -35 -26.359 1 95.44 288 LYS A C 1
ATOM 2304 O O . LYS A 1 288 ? 17.734 -35.094 -27.016 1 95.44 288 LYS A O 1
ATOM 2309 N N . PHE A 1 289 ? 18.891 -34.281 -25.266 1 95.75 289 PHE A N 1
ATOM 2310 C CA . PHE A 1 289 ? 17.766 -33.531 -24.75 1 95.75 289 PHE A CA 1
ATOM 2311 C C . PHE A 1 289 ? 17.312 -32.469 -25.766 1 95.75 289 PHE A C 1
ATOM 2313 O O . PHE A 1 289 ? 16.109 -32.312 -26.016 1 95.75 289 PHE A O 1
ATOM 2320 N N . GLN A 1 290 ? 18.234 -31.828 -26.406 1 95.62 290 GLN A N 1
ATOM 2321 C CA . GLN A 1 290 ? 17.906 -30.812 -27.406 1 95.62 290 GLN A CA 1
ATOM 2322 C C . GLN A 1 290 ? 17.188 -31.422 -28.609 1 95.62 290 GLN A C 1
ATOM 2324 O O . GLN A 1 290 ? 16.281 -30.812 -29.172 1 95.62 290 GLN A O 1
ATOM 2329 N N . HIS A 1 291 ? 17.672 -32.594 -28.922 1 96.19 291 HIS A N 1
ATOM 2330 C CA . HIS A 1 291 ? 17.031 -33.281 -30.031 1 96.19 291 HIS A CA 1
ATOM 2331 C C . HIS A 1 291 ? 15.586 -33.656 -29.688 1 96.19 291 HIS A C 1
ATOM 2333 O O . HIS A 1 291 ? 14.695 -33.531 -30.531 1 96.19 291 HIS A O 1
ATOM 2339 N N . PHE A 1 292 ? 15.352 -34.062 -28.484 1 96.88 292 PHE A N 1
ATOM 2340 C CA . PHE A 1 292 ? 13.992 -34.375 -28.047 1 96.88 292 PHE A CA 1
ATOM 2341 C C . PHE A 1 292 ? 13.125 -33.125 -28.062 1 96.88 292 PHE A C 1
ATOM 2343 O O . PHE A 1 292 ? 11.977 -33.156 -28.516 1 96.88 292 PHE A O 1
ATOM 2350 N N . MET A 1 293 ? 13.695 -32.031 -27.609 1 96.75 293 MET A N 1
ATOM 2351 C CA . MET A 1 293 ? 12.945 -30.781 -27.578 1 96.75 293 MET A CA 1
ATOM 2352 C C . MET A 1 293 ? 12.57 -30.328 -28.984 1 96.75 293 MET A C 1
ATOM 2354 O O . MET A 1 293 ? 11.461 -29.844 -29.219 1 96.75 293 MET A O 1
ATOM 2358 N N . SER A 1 294 ? 13.469 -30.484 -29.875 1 96.81 294 SER A N 1
ATOM 2359 C CA . SER A 1 294 ? 13.188 -30.141 -31.266 1 96.81 294 SER A CA 1
ATOM 2360 C C . SER A 1 294 ? 12.086 -31.031 -31.844 1 96.81 294 SER A C 1
ATOM 2362 O O . SER A 1 294 ? 11.234 -30.562 -32.594 1 96.81 294 SER A O 1
ATOM 2364 N N . TYR A 1 295 ? 12.195 -32.281 -31.547 1 97.12 295 TYR A N 1
ATOM 2365 C CA . TYR A 1 295 ? 11.188 -33.219 -32 1 97.12 295 TYR A CA 1
ATOM 2366 C C . TYR A 1 295 ? 9.812 -32.875 -31.438 1 97.12 295 TYR A C 1
ATOM 2368 O O . TYR A 1 295 ? 8.82 -32.906 -32.156 1 97.12 295 TYR A O 1
ATOM 2376 N N . ILE A 1 296 ? 9.734 -32.562 -30.172 1 97.38 296 ILE A N 1
ATOM 2377 C CA . ILE A 1 296 ? 8.492 -32.156 -29.516 1 97.38 296 ILE A CA 1
ATOM 2378 C C . ILE A 1 296 ? 7.914 -30.922 -30.203 1 97.38 296 ILE A C 1
ATOM 2380 O O . ILE A 1 296 ? 6.719 -30.859 -30.5 1 97.38 296 ILE A O 1
ATOM 2384 N N . LYS A 1 297 ? 8.766 -29.969 -30.484 1 96.56 297 LYS A N 1
ATOM 2385 C CA . LYS A 1 297 ? 8.32 -28.75 -31.156 1 96.56 297 LYS A CA 1
ATOM 2386 C C . LYS A 1 297 ? 7.734 -29.078 -32.531 1 96.56 297 LYS A C 1
ATOM 2388 O O . LYS A 1 297 ? 6.727 -28.5 -32.938 1 96.56 297 LYS A O 1
ATOM 2393 N N . PHE A 1 298 ? 8.352 -29.969 -33.188 1 96.44 298 PHE A N 1
ATOM 2394 C CA . PHE A 1 298 ? 7.871 -30.391 -34.5 1 96.44 298 PHE A CA 1
ATOM 2395 C C . PHE A 1 298 ? 6.473 -30.984 -34.406 1 96.44 298 PHE A C 1
ATOM 2397 O O . PHE A 1 298 ? 5.574 -30.625 -35.156 1 96.44 298 PHE A O 1
ATOM 2404 N N . GLU A 1 299 ? 6.289 -31.953 -33.469 1 96.06 299 GLU A N 1
ATOM 2405 C CA . GLU A 1 299 ? 4.996 -32.594 -33.312 1 96.06 299 GLU A CA 1
ATOM 2406 C C . GLU A 1 299 ? 3.922 -31.609 -32.875 1 96.06 299 GLU A C 1
ATOM 2408 O O . GLU A 1 299 ? 2.77 -31.703 -33.312 1 96.06 299 GLU A O 1
ATOM 2413 N N . GLN A 1 300 ? 4.262 -30.641 -32.062 1 95.19 300 GLN A N 1
ATOM 2414 C CA . GLN A 1 300 ? 3.311 -29.625 -31.625 1 95.19 300 GLN A CA 1
ATOM 2415 C C . GLN A 1 300 ? 2.842 -28.781 -32.812 1 95.19 300 GLN A C 1
ATOM 2417 O O . GLN A 1 300 ? 1.657 -28.453 -32.906 1 95.19 300 GLN A O 1
ATOM 2422 N N . THR A 1 301 ? 3.732 -28.469 -33.688 1 95.12 301 THR A N 1
ATOM 2423 C CA . THR A 1 301 ? 3.406 -27.672 -34.844 1 95.12 301 THR A CA 1
ATOM 2424 C C . THR A 1 301 ? 2.541 -28.484 -35.812 1 95.12 301 THR A C 1
ATOM 2426 O O . THR A 1 301 ? 1.676 -27.922 -36.5 1 95.12 301 THR A O 1
ATOM 2429 N N . SER A 1 302 ? 2.805 -29.766 -35.875 1 92.62 302 SER A N 1
ATOM 2430 C CA . SER A 1 302 ? 2.021 -30.641 -36.719 1 92.62 302 SER A CA 1
ATOM 2431 C C . SER A 1 302 ? 0.585 -30.766 -36.219 1 92.62 302 SER A C 1
ATOM 2433 O O . SER A 1 302 ? -0.323 -31.062 -37 1 92.62 302 SER A O 1
ATOM 2435 N N . GLY A 1 303 ? 0.356 -30.703 -34.875 1 90.31 303 GLY A N 1
ATOM 2436 C CA . GLY A 1 303 ? -0.979 -30.469 -34.344 1 90.31 303 GLY A CA 1
ATOM 2437 C C . GLY A 1 303 ? -1.654 -31.734 -33.844 1 90.31 303 GLY A C 1
ATOM 2438 O O . GLY A 1 303 ? -2.748 -31.672 -33.281 1 90.31 303 GLY A O 1
ATOM 2439 N N . ASP A 1 304 ? -1.042 -33 -34.031 1 90.06 304 ASP A N 1
ATOM 2440 C CA . ASP A 1 304 ? -1.659 -34.219 -33.531 1 90.06 304 ASP A CA 1
ATOM 2441 C C . ASP A 1 304 ? -1.334 -34.438 -32.031 1 90.06 304 ASP A C 1
ATOM 2443 O O . ASP A 1 304 ? -0.204 -34.781 -31.688 1 90.06 304 ASP A O 1
ATOM 2447 N N . PRO A 1 305 ? -2.34 -34.344 -31.141 1 91.12 305 PRO A N 1
ATOM 2448 C CA . PRO A 1 305 ? -2.082 -34.438 -29.703 1 91.12 305 PRO A CA 1
ATOM 2449 C C . PRO A 1 305 ? -1.537 -35.812 -29.281 1 91.12 305 PRO A C 1
ATOM 2451 O O . PRO A 1 305 ? -0.747 -35.906 -28.344 1 91.12 305 PRO A O 1
ATOM 2454 N N . THR A 1 306 ? -1.964 -36.875 -29.906 1 87.44 306 THR A N 1
ATOM 2455 C CA . THR A 1 306 ? -1.51 -38.219 -29.562 1 87.44 306 THR A CA 1
ATOM 2456 C C . THR A 1 306 ? -0.011 -38.375 -29.812 1 87.44 306 THR A C 1
ATOM 2458 O O . THR A 1 306 ? 0.708 -38.938 -28.984 1 87.44 306 THR A O 1
ATOM 2461 N N . ARG A 1 307 ? 0.39 -37.844 -30.859 1 90.81 307 ARG A N 1
ATOM 2462 C CA . ARG A 1 307 ? 1.805 -37.938 -31.219 1 90.81 307 ARG A CA 1
ATOM 2463 C C . ARG A 1 307 ? 2.646 -37.031 -30.312 1 90.81 307 ARG A C 1
ATOM 2465 O O . ARG A 1 307 ? 3.764 -37.406 -29.938 1 90.81 307 ARG A O 1
ATOM 2472 N N . VAL A 1 308 ? 2.115 -35.844 -30.031 1 93.81 308 VAL A N 1
ATOM 2473 C CA . VAL A 1 308 ? 2.814 -34.938 -29.109 1 93.81 308 VAL A CA 1
ATOM 2474 C C . VAL A 1 308 ? 2.994 -35.625 -27.75 1 93.81 308 VAL A C 1
ATOM 2476 O O . VAL A 1 308 ? 4.09 -35.625 -27.188 1 93.81 308 VAL A O 1
ATOM 2479 N N . GLN A 1 309 ? 1.935 -36.281 -27.281 1 91.69 309 GLN A N 1
ATOM 2480 C CA . GLN A 1 309 ? 1.997 -36.969 -26.016 1 91.69 309 GLN A CA 1
ATOM 2481 C C . GLN A 1 309 ? 2.99 -38.125 -26.062 1 91.69 309 GLN A C 1
ATOM 2483 O O . GLN A 1 309 ? 3.734 -38.375 -25.109 1 91.69 309 GLN A O 1
ATOM 2488 N N . ALA A 1 310 ? 2.986 -38.781 -27.156 1 90.12 310 ALA A N 1
ATOM 2489 C CA . ALA A 1 310 ? 3.869 -39.938 -27.297 1 90.12 310 ALA A CA 1
ATOM 2490 C C . ALA A 1 310 ? 5.332 -39.531 -27.188 1 90.12 310 ALA A C 1
ATOM 2492 O O . ALA A 1 310 ? 6.125 -40.219 -26.516 1 90.12 310 ALA A O 1
ATOM 2493 N N . ILE A 1 311 ? 5.641 -38.438 -27.844 1 94.62 311 ILE A N 1
ATOM 2494 C CA . ILE A 1 311 ? 7.035 -38 -27.812 1 94.62 311 ILE A CA 1
ATOM 2495 C C . ILE A 1 311 ? 7.375 -37.469 -26.438 1 94.62 311 ILE A C 1
ATOM 2497 O O . ILE A 1 311 ? 8.5 -37.625 -25.953 1 94.62 311 ILE A O 1
ATOM 2501 N N . TYR A 1 312 ? 6.445 -36.75 -25.797 1 95.44 312 TYR A N 1
ATOM 2502 C CA . TYR A 1 312 ? 6.664 -36.312 -24.422 1 95.44 312 TYR A CA 1
ATOM 2503 C C . TYR A 1 312 ? 6.91 -37.531 -23.516 1 95.44 312 TYR A C 1
ATOM 2505 O O . TYR A 1 312 ? 7.82 -37.5 -22.672 1 95.44 312 TYR A O 1
ATOM 2513 N N . GLU A 1 313 ? 6.105 -38.531 -23.656 1 92.44 313 GLU A N 1
ATOM 2514 C CA . GLU A 1 313 ? 6.238 -39.75 -22.844 1 92.44 313 GLU A CA 1
ATOM 2515 C C . GLU A 1 313 ? 7.605 -40.375 -23.031 1 92.44 313 GLU A C 1
ATOM 2517 O O . GLU A 1 313 ? 8.219 -40.844 -22.062 1 92.44 313 GLU A O 1
ATOM 2522 N N . ARG A 1 314 ? 8.055 -40.375 -24.188 1 92.69 314 ARG A N 1
ATOM 2523 C CA . ARG A 1 314 ? 9.391 -40.906 -24.453 1 92.69 314 ARG A CA 1
ATOM 2524 C C . ARG A 1 314 ? 10.461 -40.031 -23.812 1 92.69 314 ARG A C 1
ATOM 2526 O O . ARG A 1 314 ? 11.438 -40.562 -23.25 1 92.69 314 ARG A O 1
ATOM 2533 N N . ALA A 1 315 ? 10.242 -38.75 -24 1 95.44 315 ALA A N 1
ATOM 2534 C CA . ALA A 1 315 ? 11.227 -37.812 -23.469 1 95.44 315 ALA A CA 1
ATOM 2535 C C . ALA A 1 315 ? 11.32 -37.906 -21.938 1 95.44 315 ALA A C 1
ATOM 2537 O O . ALA A 1 315 ? 12.414 -37.938 -21.391 1 95.44 315 ALA A O 1
ATOM 2538 N N . VAL A 1 316 ? 10.227 -38.031 -21.219 1 94.69 316 VAL A N 1
ATOM 2539 C CA . VAL A 1 316 ? 10.234 -38.062 -19.766 1 94.69 316 VAL A CA 1
ATOM 2540 C C . VAL A 1 316 ? 10.766 -39.406 -19.266 1 94.69 316 VAL A C 1
ATOM 2542 O O . VAL A 1 316 ? 11.281 -39.5 -18.156 1 94.69 316 VAL A O 1
ATOM 2545 N N . ALA A 1 317 ? 10.602 -40.438 -20.047 1 90 317 ALA A N 1
ATOM 2546 C CA . ALA A 1 317 ? 11.203 -41.719 -19.703 1 90 317 ALA A CA 1
ATOM 2547 C C . ALA A 1 317 ? 12.727 -41.656 -19.781 1 90 317 ALA A C 1
ATOM 2549 O O . ALA A 1 317 ? 13.422 -42.281 -18.984 1 90 317 ALA A O 1
ATOM 2550 N N . GLU A 1 318 ? 13.188 -40.875 -20.719 1 90.75 318 GLU A N 1
ATOM 2551 C CA . GLU A 1 318 ? 14.633 -40.719 -20.906 1 90.75 318 GLU A CA 1
ATOM 2552 C C . GLU A 1 318 ? 15.211 -39.75 -19.891 1 90.75 318 GLU A C 1
ATOM 2554 O O . GLU A 1 318 ? 16.344 -39.938 -19.422 1 90.75 318 GLU A O 1
ATOM 2559 N N . PHE A 1 319 ? 14.445 -38.719 -19.594 1 93.75 319 PHE A N 1
ATOM 2560 C CA . PHE A 1 319 ? 14.891 -37.688 -18.656 1 93.75 319 PHE A CA 1
ATOM 2561 C C . PHE A 1 319 ? 13.883 -37.5 -17.531 1 93.75 319 PHE A C 1
ATOM 2563 O O . PHE A 1 319 ? 13.312 -36.406 -17.375 1 93.75 319 PHE A O 1
ATOM 2570 N N . PRO A 1 320 ? 13.773 -38.5 -16.688 1 91.81 320 PRO A N 1
ATOM 2571 C CA . PRO A 1 320 ? 12.711 -38.469 -15.672 1 91.81 320 PRO A CA 1
ATOM 2572 C C . PRO A 1 320 ? 12.922 -37.375 -14.617 1 91.81 320 PRO A C 1
ATOM 2574 O O . PRO A 1 320 ? 11.969 -36.938 -13.977 1 91.81 320 PRO A O 1
ATOM 2577 N N . VAL A 1 321 ? 14.117 -36.844 -14.414 1 92.44 321 VAL A N 1
ATOM 2578 C CA . VAL A 1 321 ? 14.391 -35.938 -13.32 1 92.44 321 VAL A CA 1
ATOM 2579 C C . VAL A 1 321 ? 14.398 -34.5 -13.836 1 92.44 321 VAL A C 1
ATOM 2581 O O . VAL A 1 321 ? 14.695 -33.562 -13.094 1 92.44 321 VAL A O 1
ATOM 2584 N N . SER A 1 322 ? 14.047 -34.344 -15.102 1 95.38 322 SER A N 1
ATOM 2585 C CA . SER A 1 322 ? 13.984 -33 -15.664 1 95.38 322 SER A CA 1
ATOM 2586 C C . SER A 1 322 ? 12.664 -32.312 -15.32 1 95.38 322 SER A C 1
ATOM 2588 O O . SER A 1 322 ? 11.648 -32.531 -15.984 1 95.38 322 SER A O 1
ATOM 2590 N N . SER A 1 323 ? 12.703 -31.422 -14.391 1 95.44 323 SER A N 1
ATOM 2591 C CA . SER A 1 323 ? 11.492 -30.734 -13.953 1 95.44 323 SER A CA 1
ATOM 2592 C C . SER A 1 323 ? 10.914 -29.859 -15.07 1 95.44 323 SER A C 1
ATOM 2594 O O . SER A 1 323 ? 9.695 -29.781 -15.227 1 95.44 323 SER A O 1
ATOM 2596 N N . ASP A 1 324 ? 11.781 -29.234 -15.836 1 94.94 324 ASP A N 1
ATOM 2597 C CA . ASP A 1 324 ? 11.328 -28.359 -16.906 1 94.94 324 ASP A CA 1
ATOM 2598 C C . ASP A 1 324 ? 10.531 -29.141 -17.953 1 94.94 324 ASP A C 1
ATOM 2600 O O . ASP A 1 324 ? 9.523 -28.656 -18.469 1 94.94 324 ASP A O 1
ATOM 2604 N N . LEU A 1 325 ? 11.039 -30.266 -18.25 1 96.94 325 LEU A N 1
ATOM 2605 C CA . LEU A 1 325 ? 10.359 -31.125 -19.219 1 96.94 325 LEU A CA 1
ATOM 2606 C C . LEU A 1 325 ? 8.977 -31.531 -18.719 1 96.94 325 LEU A C 1
ATOM 2608 O O . LEU A 1 325 ? 8 -31.484 -19.453 1 96.94 325 LEU A O 1
ATOM 2612 N N . TRP A 1 326 ? 8.898 -31.922 -17.469 1 97.25 326 TRP A N 1
ATOM 2613 C CA . TRP A 1 326 ? 7.625 -32.312 -16.859 1 97.25 326 TRP A CA 1
ATOM 2614 C C . TRP A 1 326 ? 6.66 -31.125 -16.828 1 97.25 326 TRP A C 1
ATOM 2616 O O . TRP A 1 326 ? 5.469 -31.281 -17.109 1 97.25 326 TRP A O 1
ATOM 2626 N N . ILE A 1 327 ? 7.164 -29.969 -16.5 1 96.31 327 ILE A N 1
ATOM 2627 C CA . ILE A 1 327 ? 6.336 -28.766 -16.453 1 96.31 327 ILE A CA 1
ATOM 2628 C C . ILE A 1 327 ? 5.785 -28.469 -17.859 1 96.31 327 ILE A C 1
ATOM 2630 O O . ILE A 1 327 ? 4.598 -28.188 -18.016 1 96.31 327 ILE A O 1
ATOM 2634 N N . ASP A 1 328 ? 6.617 -28.594 -18.828 1 95.69 328 ASP A N 1
ATOM 2635 C CA . ASP A 1 328 ? 6.18 -28.375 -20.203 1 95.69 328 ASP A CA 1
ATOM 2636 C C . ASP A 1 328 ? 5.117 -29.391 -20.609 1 95.69 328 ASP A C 1
ATOM 2638 O O . ASP A 1 328 ? 4.105 -29.031 -21.219 1 95.69 328 ASP A O 1
ATOM 2642 N N . TYR A 1 329 ? 5.391 -30.594 -20.312 1 96 329 TYR A N 1
ATOM 2643 C CA . TYR A 1 329 ? 4.48 -31.672 -20.656 1 96 329 TYR A CA 1
ATOM 2644 C C . TYR A 1 329 ? 3.125 -31.484 -19.984 1 96 329 TYR A C 1
ATOM 2646 O O . TYR A 1 329 ? 2.086 -31.516 -20.656 1 96 329 TYR A O 1
ATOM 2654 N N . THR A 1 330 ? 3.104 -31.297 -18.703 1 95.94 330 THR A N 1
ATOM 2655 C CA . THR A 1 330 ? 1.856 -31.141 -17.953 1 95.94 330 THR A CA 1
ATOM 2656 C C . THR A 1 330 ? 1.126 -29.875 -18.391 1 95.94 330 THR A C 1
ATOM 2658 O O . THR A 1 330 ? -0.105 -29.844 -18.453 1 95.94 330 THR A O 1
ATOM 2661 N N . SER A 1 331 ? 1.866 -28.812 -18.672 1 92.69 331 SER A N 1
ATOM 2662 C CA . SER A 1 331 ? 1.247 -27.594 -19.188 1 92.69 331 SER A CA 1
ATOM 2663 C C . SER A 1 331 ? 0.546 -27.859 -20.516 1 92.69 331 SER A C 1
ATOM 2665 O O . SER A 1 331 ? -0.547 -27.344 -20.766 1 92.69 331 SER A O 1
ATOM 2667 N N . TYR A 1 332 ? 1.209 -28.578 -21.391 1 93.81 332 TYR A N 1
ATOM 2668 C CA . TYR A 1 332 ? 0.608 -28.953 -22.672 1 93.81 332 TYR A CA 1
ATOM 2669 C C . TYR A 1 332 ? -0.685 -29.719 -22.453 1 93.81 332 TYR A C 1
ATOM 2671 O O . TYR A 1 332 ? -1.689 -29.469 -23.125 1 93.81 332 TYR A O 1
ATOM 2679 N N . LEU A 1 333 ? -0.65 -30.688 -21.531 1 94.19 333 LEU A N 1
ATOM 2680 C CA . LEU A 1 333 ? -1.824 -31.516 -21.25 1 94.19 333 LEU A CA 1
ATOM 2681 C C . LEU A 1 333 ? -2.967 -30.656 -20.719 1 94.19 333 LEU A C 1
ATOM 2683 O O . LEU A 1 333 ? -4.121 -30.828 -21.125 1 94.19 333 LEU A O 1
ATOM 2687 N N . ASP A 1 334 ? -2.693 -29.719 -19.875 1 90.69 334 ASP A N 1
ATOM 2688 C CA . ASP A 1 334 ? -3.701 -28.844 -19.281 1 90.69 334 ASP A CA 1
ATOM 2689 C C . ASP A 1 334 ? -4.398 -28.016 -20.359 1 90.69 334 ASP A C 1
ATOM 2691 O O . ASP A 1 334 ? -5.598 -27.75 -20.266 1 90.69 334 ASP A O 1
ATOM 2695 N N . LYS A 1 335 ? -3.658 -27.594 -21.297 1 87 335 LYS A N 1
ATOM 2696 C CA . LYS A 1 335 ? -4.188 -26.734 -22.359 1 87 335 LYS A CA 1
ATOM 2697 C C . LYS A 1 335 ? -5 -27.547 -23.359 1 87 335 LYS A C 1
ATOM 2699 O O . LYS A 1 335 ? -6.004 -27.062 -23.891 1 87 335 LYS A O 1
ATOM 2704 N N . THR A 1 336 ? -4.535 -28.719 -23.594 1 88.62 336 THR A N 1
ATOM 2705 C CA . THR A 1 336 ? -5.066 -29.484 -24.719 1 88.62 336 THR A CA 1
ATOM 2706 C C . THR A 1 336 ? -6.219 -30.375 -24.25 1 88.62 336 THR A C 1
ATOM 2708 O O . THR A 1 336 ? -7.215 -30.531 -24.969 1 88.62 336 THR A O 1
ATOM 2711 N N . LEU A 1 337 ? -5.895 -30.891 -23.078 1 83.94 337 LEU A N 1
ATOM 2712 C CA . LEU A 1 337 ? -6.902 -31.828 -22.594 1 83.94 337 LEU A CA 1
ATOM 2713 C C . LEU A 1 337 ? -7.871 -31.141 -21.641 1 83.94 337 LEU A C 1
ATOM 2715 O O . LEU A 1 337 ? -7.484 -30.234 -20.906 1 83.94 337 LEU A O 1
ATOM 2719 N N . LYS A 1 338 ? -9.102 -31.125 -21.766 1 70.56 338 LYS A N 1
ATOM 2720 C CA . LYS A 1 338 ? -10.062 -30.5 -20.875 1 70.56 338 LYS A CA 1
ATOM 2721 C C . LYS A 1 338 ? -9.984 -31.094 -19.469 1 70.56 338 LYS A C 1
ATOM 2723 O O . LYS A 1 338 ? -9.883 -30.375 -18.484 1 70.56 338 LYS A O 1
ATOM 2728 N N . VAL A 1 339 ? -10.477 -32.031 -19.016 1 63.06 339 VAL A N 1
ATOM 2729 C CA . VAL A 1 339 ? -10.469 -32.656 -17.703 1 63.06 339 VAL A CA 1
ATOM 2730 C C . VAL A 1 339 ? -10.438 -34.188 -17.844 1 63.06 339 VAL A C 1
ATOM 2732 O O . VAL A 1 339 ? -11.055 -34.75 -18.75 1 63.06 339 VAL A O 1
ATOM 2735 N N . GLY A 1 340 ? -9.172 -34.656 -17.172 1 77.31 340 GLY A N 1
ATOM 2736 C CA . GLY A 1 340 ? -9.242 -36.094 -17.297 1 77.31 340 GLY A CA 1
ATOM 2737 C C . GLY A 1 340 ? -8.234 -36.812 -16.422 1 77.31 340 GLY A C 1
ATOM 2738 O O . GLY A 1 340 ? -7.328 -36.219 -15.867 1 77.31 340 GLY A O 1
ATOM 2739 N N . LYS A 1 341 ? -8.422 -37.938 -16.109 1 83.12 341 LYS A N 1
ATOM 2740 C CA . LYS A 1 341 ? -7.574 -38.875 -15.344 1 83.12 341 LYS A CA 1
ATOM 2741 C C . LYS A 1 341 ? -6.156 -38.906 -15.906 1 83.12 341 LYS A C 1
ATOM 2743 O O . LYS A 1 341 ? -5.191 -39.062 -15.164 1 83.12 341 LYS A O 1
ATOM 2748 N N . ALA A 1 342 ? -6.078 -38.594 -17.156 1 85.81 342 ALA A N 1
ATOM 2749 C CA . ALA A 1 342 ? -4.773 -38.594 -17.812 1 85.81 342 ALA A CA 1
ATOM 2750 C C . ALA A 1 342 ? -3.893 -37.469 -17.281 1 85.81 342 ALA A C 1
ATOM 2752 O O . ALA A 1 342 ? -2.689 -37.656 -17.078 1 85.81 342 ALA A O 1
ATOM 2753 N N . ILE A 1 343 ? -4.508 -36.344 -16.969 1 93.06 343 ILE A N 1
ATOM 2754 C CA . ILE A 1 343 ? -3.771 -35.188 -16.5 1 93.06 343 ILE A CA 1
ATOM 2755 C C . ILE A 1 343 ? -3.291 -35.438 -15.062 1 93.06 343 ILE A C 1
ATOM 2757 O O . ILE A 1 343 ? -2.115 -35.25 -14.758 1 93.06 343 ILE A O 1
ATOM 2761 N N . THR A 1 344 ? -4.18 -35.938 -14.219 1 94.06 344 THR A N 1
ATOM 2762 C CA . THR A 1 344 ? -3.814 -36.156 -12.82 1 94.06 344 THR A CA 1
ATOM 2763 C C . THR A 1 344 ? -2.766 -37.281 -12.719 1 94.06 344 THR A C 1
ATOM 2765 O O . THR A 1 344 ? -1.877 -37.219 -11.867 1 94.06 344 THR A O 1
ATOM 2768 N N . HIS A 1 345 ? -2.898 -38.188 -13.641 1 91.5 345 HIS A N 1
ATOM 2769 C CA . HIS A 1 345 ? -1.902 -39.25 -13.672 1 91.5 345 HIS A CA 1
ATOM 2770 C C . HIS A 1 345 ? -0.529 -38.719 -14.055 1 91.5 345 HIS A C 1
ATOM 2772 O O . HIS A 1 345 ? 0.484 -39.125 -13.477 1 91.5 345 HIS A O 1
ATOM 2778 N N . ALA A 1 346 ? -0.521 -37.906 -15.016 1 93.25 346 ALA A N 1
ATOM 2779 C CA . ALA A 1 346 ? 0.737 -37.281 -15.43 1 93.25 346 ALA A CA 1
ATOM 2780 C C . ALA A 1 346 ? 1.353 -36.469 -14.297 1 93.25 346 ALA A C 1
ATOM 2782 O O . ALA A 1 346 ? 2.561 -36.531 -14.055 1 93.25 346 ALA A O 1
ATOM 2783 N N . TYR A 1 347 ? 0.56 -35.719 -13.562 1 96.06 347 TYR A N 1
ATOM 2784 C CA . TYR A 1 347 ? 1.057 -34.969 -12.43 1 96.06 347 TYR A CA 1
ATOM 2785 C C . TYR A 1 347 ? 1.553 -35.875 -11.312 1 96.06 347 TYR A C 1
ATOM 2787 O O . TYR A 1 347 ? 2.555 -35.594 -10.656 1 96.06 347 TYR A O 1
ATOM 2795 N N . SER A 1 348 ? 0.832 -36.969 -11.094 1 93.56 348 SER A N 1
ATOM 2796 C CA . SER A 1 348 ? 1.266 -37.938 -10.086 1 93.56 348 SER A CA 1
ATOM 2797 C C . SER A 1 348 ? 2.66 -38.469 -10.398 1 93.56 348 SER A C 1
ATOM 2799 O O . SER A 1 348 ? 3.525 -38.5 -9.523 1 93.56 348 SER A O 1
ATOM 2801 N N . ARG A 1 349 ? 2.877 -38.75 -11.617 1 92.19 349 ARG A N 1
ATOM 2802 C CA . ARG A 1 349 ? 4.191 -39.25 -12.031 1 92.19 349 ARG A CA 1
ATOM 2803 C C . ARG A 1 349 ? 5.234 -38.125 -11.938 1 92.19 349 ARG A C 1
ATOM 2805 O O . ARG A 1 349 ? 6.355 -38.375 -11.484 1 92.19 349 ARG A O 1
ATOM 2812 N N . ALA A 1 350 ? 4.855 -36.938 -12.375 1 95.94 350 ALA A N 1
ATOM 2813 C CA . ALA A 1 350 ? 5.773 -35.812 -12.375 1 95.94 350 ALA A CA 1
ATOM 2814 C C . ALA A 1 350 ? 6.25 -35.5 -10.961 1 95.94 350 ALA A C 1
ATOM 2816 O O . ALA A 1 350 ? 7.441 -35.281 -10.734 1 95.94 350 ALA A O 1
ATOM 2817 N N . THR A 1 351 ? 5.348 -35.531 -9.977 1 95.81 351 THR A N 1
ATOM 2818 C CA . THR A 1 351 ? 5.684 -35.156 -8.609 1 95.81 351 THR A CA 1
ATOM 2819 C C . THR A 1 351 ? 6.477 -36.25 -7.926 1 95.81 351 THR A C 1
ATOM 2821 O O . THR A 1 351 ? 7.254 -36 -7.004 1 95.81 351 THR A O 1
ATOM 2824 N N . ARG A 1 352 ? 6.32 -37.469 -8.383 1 91.88 352 ARG A N 1
ATOM 2825 C CA . ARG A 1 352 ? 7.125 -38.562 -7.859 1 91.88 352 ARG A CA 1
ATOM 2826 C C . ARG A 1 352 ? 8.523 -38.562 -8.453 1 91.88 352 ARG A C 1
ATOM 2828 O O . ARG A 1 352 ? 9.492 -38.906 -7.785 1 91.88 352 ARG A O 1
ATOM 2835 N N . SER A 1 353 ? 8.586 -38.062 -9.688 1 91.88 353 SER A N 1
ATOM 2836 C CA . SER A 1 353 ? 9.875 -38 -10.367 1 91.88 353 SER A CA 1
ATOM 2837 C C . SER A 1 353 ? 10.672 -36.781 -9.914 1 91.88 353 SER A C 1
ATOM 2839 O O . SER A 1 353 ? 11.898 -36.844 -9.797 1 91.88 353 SER A O 1
ATOM 2841 N N . CYS A 1 354 ? 9.938 -35.719 -9.734 1 94.25 354 CYS A N 1
ATOM 2842 C CA . CYS A 1 354 ? 10.562 -34.5 -9.305 1 94.25 354 CYS A CA 1
ATOM 2843 C C . CYS A 1 354 ? 9.891 -33.938 -8.055 1 94.25 354 CYS A C 1
ATOM 2845 O O . CYS A 1 354 ? 9.328 -32.844 -8.078 1 94.25 354 CYS A O 1
ATOM 2847 N N . PRO A 1 355 ? 10.008 -34.625 -6.922 1 93.19 355 PRO A N 1
ATOM 2848 C CA . PRO A 1 355 ? 9.305 -34.219 -5.703 1 93.19 355 PRO A CA 1
ATOM 2849 C C . PRO A 1 355 ? 9.805 -32.875 -5.152 1 93.19 355 PRO A C 1
ATOM 2851 O O . PRO A 1 355 ? 9.109 -32.219 -4.359 1 93.19 355 PRO A O 1
ATOM 2854 N N . TRP A 1 356 ? 10.961 -32.344 -5.531 1 94.06 356 TRP A N 1
ATOM 2855 C CA . TRP A 1 356 ? 11.578 -31.125 -4.996 1 94.06 356 TRP A CA 1
ATOM 2856 C C . TRP A 1 356 ? 11.062 -29.891 -5.711 1 94.06 356 TRP A C 1
ATOM 2858 O O . TRP A 1 356 ? 11.438 -28.766 -5.379 1 94.06 356 TRP A O 1
ATOM 2868 N N . THR A 1 357 ? 10.195 -30.047 -6.703 1 96.69 357 THR A N 1
ATOM 2869 C CA . THR A 1 357 ? 9.68 -28.922 -7.473 1 96.69 357 THR A CA 1
ATOM 2870 C C . THR A 1 357 ? 8.289 -28.516 -6.977 1 96.69 357 THR A C 1
ATOM 2872 O O . THR A 1 357 ? 7.289 -29.156 -7.336 1 96.69 357 THR A O 1
ATOM 2875 N N . GLY A 1 358 ? 8.234 -27.453 -6.266 1 96.88 358 GLY A N 1
ATOM 2876 C CA . GLY A 1 358 ? 6.98 -26.984 -5.688 1 96.88 358 GLY A CA 1
ATOM 2877 C C . GLY A 1 358 ? 5.938 -26.625 -6.73 1 96.88 358 GLY A C 1
ATOM 2878 O O . GLY A 1 358 ? 4.746 -26.859 -6.523 1 96.88 358 GLY A O 1
ATOM 2879 N N . ASP A 1 359 ? 6.391 -26.109 -7.84 1 96.5 359 ASP A N 1
ATOM 2880 C CA . ASP A 1 359 ? 5.496 -25.688 -8.922 1 96.5 359 ASP A CA 1
ATOM 2881 C C . ASP A 1 359 ? 4.664 -26.875 -9.422 1 96.5 359 ASP A C 1
ATOM 2883 O O . ASP A 1 359 ? 3.473 -26.719 -9.703 1 96.5 359 ASP A O 1
ATOM 2887 N N . LEU A 1 360 ? 5.211 -28.031 -9.57 1 97.75 360 LEU A N 1
ATOM 2888 C CA . LEU A 1 360 ? 4.504 -29.219 -10.031 1 97.75 360 LEU A CA 1
ATOM 2889 C C . LEU A 1 360 ? 3.41 -29.609 -9.039 1 97.75 360 LEU A C 1
ATOM 2891 O O . LEU A 1 360 ? 2.311 -30 -9.445 1 97.75 360 LEU A O 1
ATOM 2895 N N . TRP A 1 361 ? 3.713 -29.516 -7.77 1 98.12 361 TRP A N 1
ATOM 2896 C CA . TRP A 1 361 ? 2.736 -29.844 -6.738 1 98.12 361 TRP A CA 1
ATOM 2897 C C . TRP A 1 361 ? 1.558 -28.875 -6.77 1 98.12 361 TRP A C 1
ATOM 2899 O O . TRP A 1 361 ? 0.402 -29.297 -6.668 1 98.12 361 TRP A O 1
ATOM 2909 N N . THR A 1 362 ? 1.842 -27.609 -6.883 1 97.62 362 THR A N 1
ATOM 2910 C CA . THR A 1 362 ? 0.789 -26.594 -6.961 1 97.62 362 THR A CA 1
ATOM 2911 C C . THR A 1 362 ? -0.123 -26.859 -8.156 1 97.62 362 THR A C 1
ATOM 2913 O O . THR A 1 362 ? -1.349 -26.828 -8.031 1 97.62 362 THR A O 1
ATOM 2916 N N . ARG A 1 363 ? 0.465 -27.172 -9.25 1 96.5 363 ARG A N 1
ATOM 2917 C CA . ARG A 1 363 ? -0.306 -27.469 -10.453 1 96.5 363 ARG A CA 1
ATOM 2918 C C . ARG A 1 363 ? -1.113 -28.75 -10.289 1 96.5 363 ARG A C 1
ATOM 2920 O O . ARG A 1 363 ? -2.219 -28.859 -10.828 1 96.5 363 ARG A O 1
ATOM 2927 N N . TYR A 1 364 ? -0.509 -29.688 -9.617 1 97.5 364 TYR A N 1
ATOM 2928 C CA . TYR A 1 364 ? -1.211 -30.938 -9.328 1 97.5 364 TYR A CA 1
ATOM 2929 C C . TYR A 1 364 ? -2.479 -30.672 -8.523 1 97.5 364 TYR A C 1
ATOM 2931 O O . TYR A 1 364 ? -3.551 -31.188 -8.859 1 97.5 364 TYR A O 1
ATOM 2939 N N . LEU A 1 365 ? -2.367 -29.828 -7.527 1 97.88 365 LEU A N 1
ATOM 2940 C CA . LEU A 1 365 ? -3.523 -29.484 -6.707 1 97.88 365 LEU A CA 1
ATOM 2941 C C . LEU A 1 365 ? -4.605 -28.812 -7.547 1 97.88 365 LEU A C 1
ATOM 2943 O O . LEU A 1 365 ? -5.789 -29.109 -7.395 1 97.88 365 LEU A O 1
ATOM 2947 N N . LEU A 1 366 ? -4.191 -27.938 -8.398 1 96.25 366 LEU A N 1
ATOM 2948 C CA . LEU A 1 366 ? -5.137 -27.266 -9.273 1 96.25 366 LEU A CA 1
ATOM 2949 C C . LEU A 1 366 ? -5.812 -28.25 -10.219 1 96.25 366 LEU A C 1
ATOM 2951 O O . LEU A 1 366 ? -7.016 -28.156 -10.469 1 96.25 366 LEU A O 1
ATOM 2955 N N . ALA A 1 367 ? -5.062 -29.203 -10.758 1 95.25 367 ALA A N 1
ATOM 2956 C CA . ALA A 1 367 ? -5.609 -30.219 -11.664 1 95.25 367 ALA A CA 1
ATOM 2957 C C . ALA A 1 367 ? -6.648 -31.078 -10.953 1 95.25 367 ALA A C 1
ATOM 2959 O O . ALA A 1 367 ? -7.672 -31.438 -11.539 1 95.25 367 ALA A O 1
ATOM 2960 N N . LEU A 1 368 ? -6.383 -31.438 -9.734 1 95.81 368 LEU A N 1
ATOM 2961 C CA . LEU A 1 368 ? -7.328 -32.25 -8.953 1 95.81 368 LEU A CA 1
ATOM 2962 C C . LEU A 1 368 ? -8.625 -31.469 -8.727 1 95.81 368 LEU A C 1
ATOM 2964 O O . LEU A 1 368 ? -9.711 -32.031 -8.812 1 95.81 368 LEU A O 1
ATOM 2968 N N . GLU A 1 369 ? -8.477 -30.203 -8.438 1 93.94 369 GLU A N 1
ATOM 2969 C CA . GLU A 1 369 ? -9.672 -29.391 -8.258 1 93.94 369 GLU A CA 1
ATOM 2970 C C . GLU A 1 369 ? -10.469 -29.281 -9.555 1 93.94 369 GLU A C 1
ATOM 2972 O O . GLU A 1 369 ? -11.695 -29.391 -9.539 1 93.94 369 GLU A O 1
ATOM 2977 N N . ARG A 1 370 ? -9.781 -29.094 -10.688 1 91.44 370 ARG A N 1
ATOM 2978 C CA . ARG A 1 370 ? -10.438 -29.031 -11.992 1 91.44 370 ARG A CA 1
ATOM 2979 C C . ARG A 1 370 ? -11.219 -30.297 -12.273 1 91.44 370 ARG A C 1
ATOM 2981 O O . ARG A 1 370 ? -12.289 -30.266 -12.891 1 91.44 370 ARG A O 1
ATOM 2988 N N . GLY A 1 371 ? -10.617 -31.328 -11.836 1 89.31 371 GLY A N 1
ATOM 2989 C CA . GLY A 1 371 ? -11.25 -32.625 -12.047 1 89.31 371 GLY A CA 1
ATOM 2990 C C . GLY A 1 371 ? -12.273 -32.969 -10.984 1 89.31 371 GLY A C 1
ATOM 2991 O O . GLY A 1 371 ? -12.781 -34.094 -10.938 1 89.31 371 GLY A O 1
ATOM 2992 N N . SER A 1 372 ? -12.562 -32.094 -10.039 1 90.56 372 SER A N 1
ATOM 2993 C CA . SER A 1 372 ? -13.539 -32.25 -8.961 1 90.56 372 SER A CA 1
ATOM 2994 C C . SER A 1 372 ? -13.172 -33.438 -8.062 1 90.56 372 SER A C 1
ATOM 2996 O O . SER A 1 372 ? -14.031 -34.219 -7.703 1 90.56 372 SER A O 1
ATOM 2998 N N . ALA A 1 373 ? -11.891 -33.562 -7.875 1 92.25 373 ALA A N 1
ATOM 2999 C CA . ALA A 1 373 ? -11.445 -34.594 -6.949 1 92.25 373 ALA A CA 1
ATOM 3000 C C . ALA A 1 373 ? -12.008 -34.344 -5.551 1 92.25 373 ALA A C 1
ATOM 3002 O O . ALA A 1 373 ? -12.375 -33.219 -5.203 1 92.25 373 ALA A O 1
ATOM 3003 N N . SER A 1 374 ? -12.07 -35.438 -4.719 1 93.25 374 SER A N 1
ATOM 3004 C CA . SER A 1 374 ? -12.578 -35.344 -3.354 1 93.25 374 SER A CA 1
ATOM 3005 C C . SER A 1 374 ? -11.602 -34.594 -2.457 1 93.25 374 SER A C 1
ATOM 3007 O O . SER A 1 374 ? -10.406 -34.531 -2.748 1 93.25 374 SER A O 1
ATOM 3009 N N . GLU A 1 375 ? -12.117 -34.062 -1.377 1 94.75 375 GLU A N 1
ATOM 3010 C CA . GLU A 1 375 ? -11.273 -33.344 -0.414 1 94.75 375 GLU A CA 1
ATOM 3011 C C . GLU A 1 375 ? -10.188 -34.281 0.146 1 94.75 375 GLU A C 1
ATOM 3013 O O . GLU A 1 375 ? -9.047 -33.844 0.345 1 94.75 375 GLU A O 1
ATOM 3018 N N . ASN A 1 376 ? -10.562 -35.438 0.337 1 95.69 376 ASN A N 1
ATOM 3019 C CA . ASN A 1 376 ? -9.594 -36.406 0.853 1 95.69 376 ASN A CA 1
ATOM 3020 C C . ASN A 1 376 ? -8.43 -36.594 -0.108 1 95.69 376 ASN A C 1
ATOM 3022 O O . ASN A 1 376 ? -7.27 -36.656 0.317 1 95.69 376 ASN A O 1
ATOM 3026 N N . ASP A 1 377 ? -8.734 -36.688 -1.397 1 95.62 377 ASP A N 1
ATOM 3027 C CA . ASP A 1 377 ? -7.699 -36.875 -2.41 1 95.62 377 ASP A CA 1
ATOM 3028 C C . ASP A 1 377 ? -6.797 -35.625 -2.482 1 95.62 377 ASP A C 1
ATOM 3030 O O . ASP A 1 377 ? -5.57 -35.75 -2.531 1 95.62 377 ASP A O 1
ATOM 3034 N N . ILE A 1 378 ? -7.391 -34.5 -2.471 1 97.06 378 ILE A N 1
ATOM 3035 C CA . ILE A 1 378 ? -6.652 -33.219 -2.564 1 97.06 378 ILE A CA 1
ATOM 3036 C C . ILE A 1 378 ? -5.777 -33.062 -1.324 1 97.06 378 ILE A C 1
ATOM 3038 O O . ILE A 1 378 ? -4.602 -32.719 -1.432 1 97.06 378 ILE A O 1
ATOM 3042 N N . TYR A 1 379 ? -6.363 -33.344 -0.169 1 97.5 379 TYR A N 1
ATOM 3043 C CA . TYR A 1 379 ? -5.629 -33.219 1.082 1 97.5 379 TYR A CA 1
ATOM 3044 C C . TYR A 1 379 ? -4.441 -34.156 1.132 1 97.5 379 TYR A C 1
ATOM 3046 O O . TYR A 1 379 ? -3.369 -33.812 1.623 1 97.5 379 TYR A O 1
ATOM 3054 N N . ALA A 1 380 ? -4.641 -35.375 0.643 1 97.19 380 ALA A N 1
ATOM 3055 C CA . ALA A 1 380 ? -3.566 -36.344 0.642 1 97.19 380 ALA A CA 1
ATOM 3056 C C . ALA A 1 380 ? -2.373 -35.875 -0.176 1 97.19 380 ALA A C 1
ATOM 3058 O O . ALA A 1 380 ? -1.223 -36.031 0.244 1 97.19 380 ALA A O 1
ATOM 3059 N N . VAL A 1 381 ? -2.631 -35.312 -1.332 1 97.69 381 VAL A N 1
ATOM 3060 C CA . VAL A 1 381 ? -1.568 -34.812 -2.186 1 97.69 381 VAL A CA 1
ATOM 3061 C C . VAL A 1 381 ? -0.908 -33.594 -1.51 1 97.69 381 VAL A C 1
ATOM 3063 O O . VAL A 1 381 ? 0.319 -33.469 -1.513 1 97.69 381 VAL A O 1
ATOM 3066 N N . PHE A 1 382 ? -1.67 -32.719 -0.892 1 98.19 382 PHE A N 1
ATOM 3067 C CA . PHE A 1 382 ? -1.15 -31.578 -0.171 1 98.19 382 PHE A CA 1
ATOM 3068 C C . PHE A 1 382 ? -0.222 -32 0.956 1 98.19 382 PHE A C 1
ATOM 3070 O O . PHE A 1 382 ? 0.898 -31.5 1.074 1 98.19 382 PHE A O 1
ATOM 3077 N N . GLU A 1 383 ? -0.658 -32.969 1.74 1 97.06 383 GLU A N 1
ATOM 3078 C CA . GLU A 1 383 ? 0.13 -33.438 2.869 1 97.06 383 GLU A CA 1
ATOM 3079 C C . GLU A 1 383 ? 1.442 -34.062 2.398 1 97.06 383 GLU A C 1
ATOM 3081 O O . GLU A 1 383 ? 2.49 -33.844 3.01 1 97.06 383 GLU A O 1
ATOM 3086 N N . LYS A 1 384 ? 1.345 -34.781 1.365 1 94.5 384 LYS A N 1
ATOM 3087 C CA . LYS A 1 384 ? 2.545 -35.406 0.801 1 94.5 384 LYS A CA 1
ATOM 3088 C C . LYS A 1 384 ? 3.531 -34.344 0.325 1 94.5 384 LYS A C 1
ATOM 3090 O O . LYS A 1 384 ? 4.742 -34.5 0.5 1 94.5 384 LYS A O 1
ATOM 3095 N N . SER A 1 385 ? 3.027 -33.312 -0.334 1 97.06 385 SER A N 1
ATOM 3096 C CA . SER A 1 385 ? 3.875 -32.25 -0.855 1 97.06 385 SER A CA 1
ATOM 3097 C C . SER A 1 385 ? 4.625 -31.547 0.268 1 97.06 385 SER A C 1
ATOM 3099 O O . SER A 1 385 ? 5.77 -31.125 0.087 1 97.06 385 SER A O 1
ATOM 3101 N N . LEU A 1 386 ? 4.066 -31.438 1.469 1 96 386 LEU A N 1
ATOM 3102 C CA . LEU A 1 386 ? 4.672 -30.734 2.594 1 96 386 LEU A CA 1
ATOM 3103 C C . LEU A 1 386 ? 5.859 -31.516 3.148 1 96 386 LEU A C 1
ATOM 3105 O O . LEU A 1 386 ? 6.695 -30.953 3.861 1 96 386 LEU A O 1
ATOM 3109 N N . GLN A 1 387 ? 5.895 -32.781 2.816 1 91.88 387 GLN A N 1
ATOM 3110 C CA . GLN A 1 387 ? 6.973 -33.625 3.309 1 91.88 387 GLN A CA 1
ATOM 3111 C C . GLN A 1 387 ? 8.203 -33.531 2.412 1 91.88 387 GLN A C 1
ATOM 3113 O O . GLN A 1 387 ? 9.281 -34.031 2.771 1 91.88 387 GLN A O 1
ATOM 3118 N N . CYS A 1 388 ? 8.023 -32.875 1.307 1 92.44 388 CYS A N 1
ATOM 3119 C CA . CYS A 1 388 ? 9.125 -32.75 0.365 1 92.44 388 CYS A CA 1
ATOM 3120 C C . CYS A 1 388 ? 9.977 -31.516 0.693 1 92.44 388 CYS A C 1
ATOM 3122 O O . CYS A 1 388 ? 9.531 -30.625 1.418 1 92.44 388 CYS A O 1
ATOM 3124 N N . THR A 1 389 ? 11.211 -31.547 0.233 1 92.62 389 THR A N 1
ATOM 3125 C CA . THR A 1 389 ? 12.117 -30.422 0.455 1 92.62 389 THR A CA 1
ATOM 3126 C C . THR A 1 389 ? 12.188 -29.547 -0.782 1 92.62 389 THR A C 1
ATOM 3128 O O . THR A 1 389 ? 12.578 -30 -1.859 1 92.62 389 THR A O 1
ATOM 3131 N N . PHE A 1 390 ? 11.852 -28.281 -0.593 1 95.25 390 PHE A N 1
ATOM 3132 C CA . PHE A 1 390 ? 11.883 -27.328 -1.688 1 95.25 390 PHE A CA 1
ATOM 3133 C C . PHE A 1 390 ? 13.07 -26.391 -1.558 1 95.25 390 PHE A C 1
ATOM 3135 O O . PHE A 1 390 ? 13.719 -26.328 -0.507 1 95.25 390 PHE A O 1
ATOM 3142 N N . SER A 1 391 ? 13.391 -25.672 -2.607 1 93.44 391 SER A N 1
ATOM 3143 C CA . SER A 1 391 ? 14.57 -24.812 -2.674 1 93.44 391 SER A CA 1
ATOM 3144 C C . SER A 1 391 ? 14.352 -23.516 -1.902 1 93.44 391 SER A C 1
ATOM 3146 O O . SER A 1 391 ? 15.312 -22.859 -1.493 1 93.44 391 SER A O 1
ATOM 3148 N N . SER A 1 392 ? 13.07 -23.109 -1.706 1 95.25 392 SER A N 1
ATOM 3149 C CA . SER A 1 392 ? 12.789 -21.844 -1.029 1 95.25 392 SER A CA 1
ATOM 3150 C C . SER A 1 392 ? 11.523 -21.938 -0.189 1 95.25 392 SER A C 1
ATOM 3152 O O . SER A 1 392 ? 10.641 -22.75 -0.475 1 95.25 392 SER A O 1
ATOM 3154 N N . PHE A 1 393 ? 11.453 -21.141 0.804 1 96 393 PHE A N 1
ATOM 3155 C CA . PHE A 1 393 ? 10.266 -21.078 1.646 1 96 393 PHE A CA 1
ATOM 3156 C C . PHE A 1 393 ? 9.094 -20.453 0.89 1 96 393 PHE A C 1
ATOM 3158 O O . PHE A 1 393 ? 7.934 -20.703 1.222 1 96 393 PHE A O 1
ATOM 3165 N N . GLU A 1 394 ? 9.422 -19.719 -0.15 1 95.94 394 GLU A N 1
ATOM 3166 C CA . GLU A 1 394 ? 8.383 -19.141 -0.998 1 95.94 394 GLU A CA 1
ATOM 3167 C C . GLU A 1 394 ? 7.574 -20.234 -1.694 1 95.94 394 GLU A C 1
ATOM 3169 O O . GLU A 1 394 ? 6.375 -20.062 -1.929 1 95.94 394 GLU A O 1
ATOM 3174 N N . GLU A 1 395 ? 8.172 -21.312 -2.006 1 96.81 395 GLU A N 1
ATOM 3175 C CA . GLU A 1 395 ? 7.469 -22.422 -2.637 1 96.81 395 GLU A CA 1
ATOM 3176 C C . GLU A 1 395 ? 6.469 -23.062 -1.677 1 96.81 395 GLU A C 1
ATOM 3178 O O . GLU A 1 395 ? 5.371 -23.453 -2.082 1 96.81 395 GLU A O 1
ATOM 3183 N N . TYR A 1 396 ? 6.871 -23.188 -0.44 1 97.62 396 TYR A N 1
ATOM 3184 C CA . TYR A 1 396 ? 5.938 -23.703 0.559 1 97.62 396 TYR A CA 1
ATOM 3185 C C . TYR A 1 396 ? 4.746 -22.766 0.72 1 97.62 396 TYR A C 1
ATOM 3187 O O . TYR A 1 396 ? 3.604 -23.219 0.832 1 97.62 396 TYR A O 1
ATOM 3195 N N . LEU A 1 397 ? 5.086 -21.531 0.769 1 97.62 397 LEU A N 1
ATOM 3196 C CA . LEU A 1 397 ? 4.02 -20.531 0.878 1 97.62 397 LEU A CA 1
ATOM 3197 C C . LEU A 1 397 ? 3.021 -20.688 -0.264 1 97.62 397 LEU A C 1
ATOM 3199 O O . LEU A 1 397 ? 1.809 -20.688 -0.038 1 97.62 397 LEU A O 1
ATOM 3203 N N . GLU A 1 398 ? 3.529 -20.812 -1.461 1 97.25 398 GLU A N 1
ATOM 3204 C CA . GLU A 1 398 ? 2.666 -20.969 -2.627 1 97.25 398 GLU A CA 1
ATOM 3205 C C . GLU A 1 398 ? 1.795 -22.219 -2.504 1 97.25 398 GLU A C 1
ATOM 3207 O O . GLU A 1 398 ? 0.637 -22.219 -2.928 1 97.25 398 GLU A O 1
ATOM 3212 N N . LEU A 1 399 ? 2.312 -23.234 -1.985 1 97.88 399 LEU A N 1
ATOM 3213 C CA . LEU A 1 399 ? 1.564 -24.469 -1.778 1 97.88 399 LEU A CA 1
ATOM 3214 C C . LEU A 1 399 ? 0.419 -24.25 -0.795 1 97.88 399 LEU A C 1
ATOM 3216 O O . LEU A 1 399 ? -0.718 -24.641 -1.064 1 97.88 399 LEU A O 1
ATOM 3220 N N . TYR A 1 400 ? 0.727 -23.641 0.349 1 98.31 400 TYR A N 1
ATOM 3221 C CA . TYR A 1 400 ? -0.298 -23.344 1.342 1 98.31 400 TYR A CA 1
ATOM 3222 C C . TYR A 1 400 ? -1.392 -22.453 0.749 1 98.31 400 TYR A C 1
ATOM 3224 O O . TYR A 1 400 ? -2.582 -22.703 0.958 1 98.31 400 TYR A O 1
ATOM 3232 N N . LEU A 1 401 ? -0.96 -21.469 0.034 1 98.12 401 LEU A N 1
ATOM 3233 C CA . LEU A 1 401 ? -1.921 -20.547 -0.56 1 98.12 401 LEU A CA 1
ATOM 3234 C C . LEU A 1 401 ? -2.795 -21.25 -1.587 1 98.12 401 LEU A C 1
ATOM 3236 O O . LEU A 1 401 ? -4.004 -21.016 -1.646 1 98.12 401 LEU A O 1
ATOM 3240 N N . THR A 1 402 ? -2.215 -22.094 -2.404 1 98.19 402 THR A N 1
ATOM 3241 C CA . THR A 1 402 ? -2.98 -22.859 -3.387 1 98.19 402 THR A CA 1
ATOM 3242 C C . THR A 1 402 ? -4.031 -23.719 -2.703 1 98.19 402 THR A C 1
ATOM 3244 O O . THR A 1 402 ? -5.168 -23.812 -3.17 1 98.19 402 THR A O 1
ATOM 3247 N N . ARG A 1 403 ? -3.65 -24.359 -1.614 1 98.19 403 ARG A N 1
ATOM 3248 C CA . ARG A 1 403 ? -4.582 -25.172 -0.827 1 98.19 403 ARG A CA 1
ATOM 3249 C C . ARG A 1 403 ? -5.742 -24.312 -0.324 1 98.19 403 ARG A C 1
ATOM 3251 O O . ARG A 1 403 ? -6.906 -24.703 -0.479 1 98.19 403 ARG A O 1
ATOM 3258 N N . VAL A 1 404 ? -5.453 -23.156 0.208 1 98.19 404 VAL A N 1
ATOM 3259 C CA . VAL A 1 404 ? -6.469 -22.266 0.773 1 98.19 404 VAL A CA 1
ATOM 3260 C C . VAL A 1 404 ? -7.375 -21.75 -0.338 1 98.19 404 VAL A C 1
ATOM 3262 O O . VAL A 1 404 ? -8.602 -21.703 -0.182 1 98.19 404 VAL A O 1
ATOM 3265 N N . ASP A 1 405 ? -6.773 -21.359 -1.443 1 97.88 405 ASP A N 1
ATOM 3266 C CA . ASP A 1 405 ? -7.547 -20.906 -2.594 1 97.88 405 ASP A CA 1
ATOM 3267 C C . ASP A 1 405 ? -8.586 -21.938 -3.006 1 97.88 405 ASP A C 1
ATOM 3269 O O . ASP A 1 405 ? -9.75 -21.609 -3.238 1 97.88 405 ASP A O 1
ATOM 3273 N N . GLY A 1 406 ? -8.133 -23.188 -3.145 1 96.75 406 GLY A N 1
ATOM 3274 C CA . GLY A 1 406 ? -9.023 -24.266 -3.547 1 96.75 406 GLY A CA 1
ATOM 3275 C C . GLY A 1 406 ? -10.156 -24.5 -2.568 1 96.75 406 GLY A C 1
ATOM 3276 O O . GLY A 1 406 ? -11.305 -24.703 -2.977 1 96.75 406 GLY A O 1
ATOM 3277 N N . LEU A 1 407 ? -9.836 -24.5 -1.275 1 96.81 407 LEU A N 1
ATOM 3278 C CA . LEU A 1 407 ? -10.867 -24.656 -0.248 1 96.81 407 LEU A CA 1
ATOM 3279 C C . LEU A 1 407 ? -11.891 -23.531 -0.324 1 96.81 407 LEU A C 1
ATOM 3281 O O . LEU A 1 407 ? -13.094 -23.766 -0.268 1 96.81 407 LEU A O 1
ATOM 3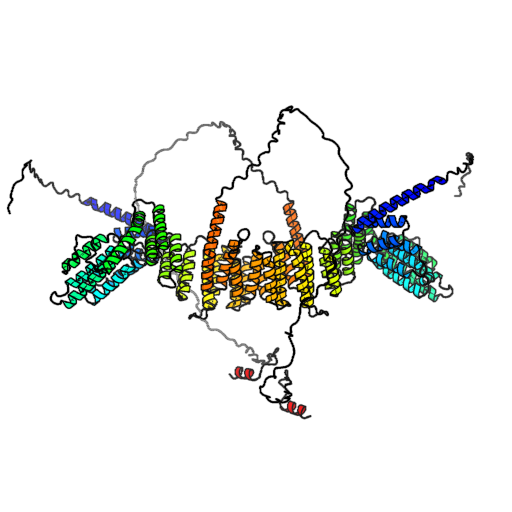285 N N . ARG A 1 408 ? -11.422 -22.297 -0.461 1 96.25 408 ARG A N 1
ATOM 3286 C CA . ARG A 1 408 ? -12.297 -21.141 -0.546 1 96.25 408 ARG A CA 1
ATOM 3287 C C . ARG A 1 408 ? -13.258 -21.266 -1.722 1 96.25 408 ARG A C 1
ATOM 3289 O O . ARG A 1 408 ? -14.469 -21.062 -1.565 1 96.25 408 ARG A O 1
ATOM 3296 N N . ARG A 1 409 ? -12.711 -21.609 -2.891 1 95.44 409 ARG A N 1
ATOM 3297 C CA . ARG A 1 409 ? -13.539 -21.734 -4.09 1 95.44 409 ARG A CA 1
ATOM 3298 C C . ARG A 1 409 ? -14.594 -22.812 -3.922 1 95.44 409 ARG A C 1
ATOM 3300 O O . ARG A 1 409 ? -15.75 -22.625 -4.297 1 95.44 409 ARG A O 1
ATOM 3307 N N . ARG A 1 410 ? -14.211 -23.891 -3.387 1 93.62 410 ARG A N 1
ATOM 3308 C CA . ARG A 1 410 ? -15.117 -25.016 -3.232 1 93.62 410 ARG A CA 1
ATOM 3309 C C . ARG A 1 410 ? -16.172 -24.734 -2.16 1 93.62 410 ARG A C 1
ATOM 3311 O O . ARG A 1 410 ? -17.297 -25.219 -2.246 1 93.62 410 ARG A O 1
ATOM 3318 N N . MET A 1 411 ? -15.828 -23.938 -1.181 1 92.19 411 MET A N 1
ATOM 3319 C CA . MET A 1 411 ? -16.766 -23.578 -0.129 1 92.19 411 MET A CA 1
ATOM 3320 C C . MET A 1 411 ? -17.828 -22.609 -0.653 1 92.19 411 MET A C 1
ATOM 3322 O O . MET A 1 411 ? -18.984 -22.656 -0.22 1 92.19 411 MET A O 1
ATOM 3326 N N . ILE A 1 412 ? -17.453 -21.781 -1.535 1 88.62 412 ILE A N 1
ATOM 3327 C CA . ILE A 1 412 ? -18.359 -20.766 -2.045 1 88.62 412 ILE A CA 1
ATOM 3328 C C . ILE A 1 412 ? -19.188 -21.328 -3.203 1 88.62 412 ILE A C 1
ATOM 3330 O O . ILE A 1 412 ? -20.312 -20.906 -3.436 1 88.62 412 ILE A O 1
ATOM 3334 N N . SER A 1 413 ? -18.578 -22.266 -3.861 1 83.75 413 SER A N 1
ATOM 3335 C CA . SER A 1 413 ? -19.234 -22.828 -5.031 1 83.75 413 SER A CA 1
ATOM 3336 C C . SER A 1 413 ? -20.531 -23.547 -4.641 1 83.75 413 SER A C 1
ATOM 3338 O O . SER A 1 413 ? -20.578 -24.25 -3.627 1 83.75 413 SER A O 1
ATOM 3340 N N . THR A 1 414 ? -21.562 -23.219 -5.398 1 71.44 414 THR A N 1
ATOM 3341 C CA . THR A 1 414 ? -22.875 -23.828 -5.191 1 71.44 414 THR A CA 1
ATOM 3342 C C . THR A 1 414 ? -22.922 -25.219 -5.828 1 71.44 414 THR A C 1
ATOM 3344 O O . THR A 1 414 ? -23.797 -26.016 -5.504 1 71.44 414 THR A O 1
ATOM 3347 N N . SER A 1 415 ? -21.969 -25.484 -6.625 1 68.25 415 SER A N 1
ATOM 3348 C CA . SER A 1 415 ? -22.016 -26.734 -7.398 1 68.25 415 SER A CA 1
ATOM 3349 C C . SER A 1 415 ? -21.359 -27.875 -6.648 1 68.25 415 SER A C 1
ATOM 3351 O O . SER A 1 415 ? -21.484 -29.031 -7.035 1 68.25 415 SER A O 1
ATOM 3353 N N . MET A 1 416 ? -20.719 -27.531 -5.59 1 64.5 416 MET A N 1
ATOM 3354 C CA . MET A 1 416 ? -19.938 -28.594 -4.957 1 64.5 416 MET A CA 1
ATOM 3355 C C . MET A 1 416 ? -20.797 -29.422 -4.004 1 64.5 416 MET A C 1
ATOM 3357 O O . MET A 1 416 ? -21.609 -28.859 -3.264 1 64.5 416 MET A O 1
ATOM 3361 N N . VAL A 1 417 ? -20.594 -30.688 -4.133 1 63.56 417 VAL A N 1
ATOM 3362 C CA . VAL A 1 417 ? -21.359 -31.703 -3.424 1 63.56 417 VAL A CA 1
ATOM 3363 C C . VAL A 1 417 ? -20.938 -31.75 -1.958 1 63.56 417 VAL A C 1
ATOM 3365 O O . VAL A 1 417 ? -21.781 -31.859 -1.062 1 63.56 417 VAL A O 1
ATOM 3368 N N . GLU A 1 418 ? -19.656 -31.578 -1.733 1 75.69 418 GLU A N 1
ATOM 3369 C CA . GLU A 1 418 ? -19.125 -31.734 -0.384 1 75.69 418 GLU A CA 1
ATOM 3370 C C . GLU A 1 418 ? -19.188 -30.422 0.394 1 75.69 418 GLU A C 1
ATOM 3372 O O . GLU A 1 418 ? -18.766 -29.391 -0.102 1 75.69 418 GLU A O 1
ATOM 3377 N N . THR A 1 419 ? -19.891 -30.422 1.534 1 84.62 419 THR A N 1
ATOM 3378 C CA . THR A 1 419 ? -19.922 -29.266 2.416 1 84.62 419 THR A CA 1
ATOM 3379 C C . THR A 1 419 ? -18.641 -29.172 3.242 1 84.62 419 THR A C 1
ATOM 3381 O O . THR A 1 419 ? -18.328 -30.094 4 1 84.62 419 THR A O 1
ATOM 3384 N N . LEU A 1 420 ? -17.844 -28.234 2.967 1 91.12 420 LEU A N 1
ATOM 3385 C CA . LEU A 1 420 ? -16.562 -28.047 3.65 1 91.12 420 LEU A CA 1
ATOM 3386 C C . LEU A 1 420 ? -16.703 -27.062 4.797 1 91.12 420 LEU A C 1
ATOM 3388 O O . LEU A 1 420 ? -17.422 -26.062 4.684 1 91.12 420 LEU A O 1
ATOM 3392 N N . ASP A 1 421 ? -16.109 -27.359 5.91 1 92.94 421 ASP A N 1
ATOM 3393 C CA . ASP A 1 421 ? -16.109 -26.516 7.098 1 92.94 421 ASP A CA 1
ATOM 3394 C C . ASP A 1 421 ? -14.992 -25.469 7.023 1 92.94 421 ASP A C 1
ATOM 3396 O O . ASP A 1 421 ? -13.875 -25.766 6.59 1 92.94 421 ASP A O 1
ATOM 3400 N N . TYR A 1 422 ? -15.258 -24.328 7.52 1 95.62 422 TYR A N 1
ATOM 3401 C CA . TYR A 1 422 ? -14.281 -23.234 7.492 1 95.62 422 TYR A CA 1
ATOM 3402 C C . TYR A 1 422 ? -13.062 -23.578 8.336 1 95.62 422 TYR A C 1
ATOM 3404 O O . TYR A 1 422 ? -11.984 -23.016 8.141 1 95.62 422 TYR A O 1
ATOM 3412 N N . SER A 1 423 ? -13.18 -24.453 9.297 1 96.12 423 SER A N 1
ATOM 3413 C CA . SER A 1 423 ? -12.07 -24.844 10.156 1 96.12 423 SER A CA 1
ATOM 3414 C C . SER A 1 423 ? -10.898 -25.375 9.336 1 96.12 423 SER A C 1
ATOM 3416 O O . SER A 1 423 ? -9.742 -25.234 9.742 1 96.12 423 SER A O 1
ATOM 3418 N N . LEU A 1 424 ? -11.188 -25.953 8.125 1 96.81 424 LEU A N 1
ATOM 3419 C CA . LEU A 1 424 ? -10.133 -26.453 7.254 1 96.81 424 LEU A CA 1
ATOM 3420 C C . LEU A 1 424 ? -9.227 -25.328 6.785 1 96.81 424 LEU A C 1
ATOM 3422 O O . LEU A 1 424 ? -8 -25.469 6.742 1 96.81 424 LEU A O 1
ATOM 3426 N N . ILE A 1 425 ? -9.805 -24.172 6.453 1 97.81 425 ILE A N 1
ATOM 3427 C CA . ILE A 1 425 ? -9.055 -23 6.016 1 97.81 425 ILE A CA 1
ATOM 3428 C C . ILE A 1 425 ? -8.234 -22.453 7.176 1 97.81 425 ILE A C 1
ATOM 3430 O O . ILE A 1 425 ? -7.043 -22.172 7.027 1 97.81 425 ILE A O 1
ATOM 3434 N N . ARG A 1 426 ? -8.836 -22.344 8.328 1 97.75 426 ARG A N 1
ATOM 3435 C CA . ARG A 1 426 ? -8.164 -21.812 9.508 1 97.75 426 ARG A CA 1
ATOM 3436 C C . ARG A 1 426 ? -6.969 -22.688 9.891 1 97.75 426 ARG A C 1
ATOM 3438 O O . ARG A 1 426 ? -5.887 -22.172 10.172 1 97.75 426 ARG A O 1
ATOM 3445 N N . GLU A 1 427 ? -7.199 -23.938 9.859 1 97.56 427 GLU A N 1
ATOM 3446 C CA . GLU A 1 427 ? -6.137 -24.891 10.203 1 97.56 427 GLU A CA 1
ATOM 3447 C C . GLU A 1 427 ? -4.977 -24.781 9.219 1 97.56 427 GLU A C 1
ATOM 3449 O O . GLU A 1 427 ? -3.811 -24.859 9.617 1 97.56 427 GLU A O 1
ATOM 3454 N N . THR A 1 428 ? -5.289 -24.688 7.949 1 98.38 428 THR A N 1
ATOM 3455 C CA . THR A 1 428 ? -4.254 -24.578 6.926 1 98.38 428 THR A CA 1
ATOM 3456 C C . THR A 1 428 ? -3.439 -23.312 7.113 1 98.38 428 THR A C 1
ATOM 3458 O O . THR A 1 428 ? -2.209 -23.328 7.039 1 98.38 428 THR A O 1
ATOM 3461 N N . PHE A 1 429 ? -4.117 -22.172 7.398 1 98.44 429 PHE A N 1
ATOM 3462 C CA . PHE A 1 429 ? -3.422 -20.922 7.645 1 98.44 429 PHE A CA 1
ATOM 3463 C C . PHE A 1 429 ? -2.559 -21.016 8.898 1 98.44 429 PHE A C 1
ATOM 3465 O O . PHE A 1 429 ? -1.436 -20.5 8.922 1 98.44 429 PHE A O 1
ATOM 3472 N N . GLN A 1 430 ? -3.107 -21.609 9.914 1 97.81 430 GLN A N 1
ATOM 3473 C CA . GLN A 1 430 ? -2.361 -21.766 11.156 1 97.81 430 GLN A CA 1
ATOM 3474 C C . GLN A 1 430 ? -1.079 -22.562 10.938 1 97.81 430 GLN A C 1
ATOM 3476 O O . GLN A 1 430 ? -0.012 -22.172 11.422 1 97.81 430 GLN A O 1
ATOM 3481 N N . GLN A 1 431 ? -1.219 -23.641 10.219 1 97.69 431 GLN A N 1
ATOM 3482 C CA . GLN A 1 431 ? -0.053 -24.453 9.891 1 97.69 431 GLN A CA 1
ATOM 3483 C C . GLN A 1 431 ? 0.976 -23.641 9.102 1 97.69 431 GLN A C 1
ATOM 3485 O O . GLN A 1 431 ? 2.174 -23.719 9.375 1 97.69 431 GLN A O 1
ATOM 3490 N N . ALA A 1 432 ? 0.508 -22.922 8.086 1 98.06 432 ALA A N 1
ATOM 3491 C CA . ALA A 1 432 ? 1.391 -22.094 7.27 1 98.06 432 ALA A CA 1
ATOM 3492 C C . ALA A 1 432 ? 2.104 -21.047 8.117 1 98.06 432 ALA A C 1
ATOM 3494 O O . ALA A 1 432 ? 3.32 -20.875 8.016 1 98.06 432 ALA A O 1
ATOM 3495 N N . SER A 1 433 ? 1.357 -20.375 8.969 1 96.88 433 SER A N 1
ATOM 3496 C CA . SER A 1 433 ? 1.912 -19.328 9.82 1 96.88 433 SER A CA 1
ATOM 3497 C C . SER A 1 433 ? 2.963 -19.891 10.773 1 96.88 433 SER A C 1
ATOM 3499 O O . SER A 1 433 ? 4.047 -19.328 10.914 1 96.88 433 SER A O 1
ATOM 3501 N N . ASP A 1 434 ? 2.664 -20.984 11.422 1 95.94 434 ASP A N 1
ATOM 3502 C CA . ASP A 1 434 ? 3.582 -21.594 12.375 1 95.94 434 ASP A CA 1
ATOM 3503 C C . ASP A 1 434 ? 4.883 -22.016 11.695 1 95.94 434 ASP A C 1
ATOM 3505 O O . ASP A 1 434 ? 5.965 -21.844 12.258 1 95.94 434 ASP A O 1
ATOM 3509 N N . TYR A 1 435 ? 4.762 -22.453 10.5 1 95.25 435 TYR A N 1
ATOM 3510 C CA . TYR A 1 435 ? 5.926 -22.969 9.789 1 95.25 435 TYR A CA 1
ATOM 3511 C C . TYR A 1 435 ? 6.73 -21.844 9.164 1 95.25 435 TYR A C 1
ATOM 3513 O O . TYR A 1 435 ? 7.965 -21.859 9.195 1 95.25 435 TYR A O 1
ATOM 3521 N N . LEU A 1 436 ? 6.109 -20.875 8.586 1 96.69 436 LEU A N 1
ATOM 3522 C CA . LEU A 1 436 ? 6.785 -19.922 7.711 1 96.69 436 LEU A CA 1
ATOM 3523 C C . LEU A 1 436 ? 7.195 -18.672 8.484 1 96.69 436 LEU A C 1
ATOM 3525 O O . LEU A 1 436 ? 8.172 -18.016 8.125 1 96.69 436 LEU A O 1
ATOM 3529 N N . THR A 1 437 ? 6.516 -18.234 9.531 1 93.44 437 THR A N 1
ATOM 3530 C CA . THR A 1 437 ? 6.75 -16.969 10.219 1 93.44 437 THR A CA 1
ATOM 3531 C C . THR A 1 437 ? 8.172 -16.906 10.773 1 93.44 437 THR A C 1
ATOM 3533 O O . THR A 1 437 ? 8.867 -15.906 10.609 1 93.44 437 THR A O 1
ATOM 3536 N N . PRO A 1 438 ? 8.719 -18.016 11.383 1 92.81 438 PRO A N 1
ATOM 3537 C CA . PRO A 1 438 ? 10.094 -17.953 11.883 1 92.81 438 PRO A CA 1
ATOM 3538 C C . PRO A 1 438 ? 11.125 -17.875 10.766 1 92.81 438 PRO A C 1
ATOM 3540 O O . PRO A 1 438 ? 12.227 -17.344 10.977 1 92.81 438 PRO A O 1
ATOM 3543 N N . GLN A 1 439 ? 10.766 -18.359 9.562 1 92.75 439 GLN A N 1
ATOM 3544 C CA . GLN A 1 439 ? 11.719 -18.469 8.469 1 92.75 439 GLN A CA 1
ATOM 3545 C C . GLN A 1 439 ? 11.664 -17.25 7.562 1 92.75 439 GLN A C 1
ATOM 3547 O O . GLN A 1 439 ? 12.656 -16.906 6.91 1 92.75 439 GLN A O 1
ATOM 3552 N N . MET A 1 440 ? 10.539 -16.594 7.484 1 93.31 440 MET A N 1
ATOM 3553 C CA . MET A 1 440 ? 10.336 -15.508 6.535 1 93.31 440 MET A CA 1
ATOM 3554 C C . MET A 1 440 ? 10.039 -14.203 7.262 1 93.31 440 MET A C 1
ATOM 3556 O O . MET A 1 440 ? 9.195 -13.422 6.816 1 93.31 440 MET A O 1
ATOM 3560 N N . GLN A 1 441 ? 10.789 -13.977 8.289 1 88.75 441 GLN A N 1
ATOM 3561 C CA . GLN A 1 441 ? 10.508 -12.797 9.102 1 88.75 441 GLN A CA 1
ATOM 3562 C C . GLN A 1 441 ? 10.695 -11.516 8.297 1 88.75 441 GLN A C 1
ATOM 3564 O O . GLN A 1 441 ? 11.633 -11.406 7.5 1 88.75 441 GLN A O 1
ATOM 3569 N N . ASN A 1 442 ? 9.766 -10.555 8.438 1 87.38 442 ASN A N 1
ATOM 3570 C CA . ASN A 1 442 ? 9.82 -9.203 7.902 1 87.38 442 ASN A CA 1
ATOM 3571 C C . ASN A 1 442 ? 9.711 -9.195 6.383 1 87.38 442 ASN A C 1
ATOM 3573 O O . ASN A 1 442 ? 10.398 -8.43 5.707 1 87.38 442 ASN A O 1
ATOM 3577 N N . THR A 1 443 ? 8.922 -10.133 5.863 1 91.88 443 THR A N 1
ATOM 3578 C CA . THR A 1 443 ? 8.711 -10.164 4.422 1 91.88 443 THR A CA 1
ATOM 3579 C C . THR A 1 443 ? 7.297 -9.695 4.078 1 91.88 443 THR A C 1
ATOM 3581 O O . THR A 1 443 ? 6.359 -9.922 4.844 1 91.88 443 THR A O 1
ATOM 3584 N N . ASP A 1 444 ? 7.16 -9.117 2.941 1 92.56 444 ASP A N 1
ATOM 3585 C CA . ASP A 1 444 ? 5.859 -8.695 2.436 1 92.56 444 ASP A CA 1
ATOM 3586 C C . ASP A 1 444 ? 4.938 -9.891 2.209 1 92.56 444 ASP A C 1
ATOM 3588 O O . ASP A 1 444 ? 3.719 -9.781 2.34 1 92.56 444 ASP A O 1
ATOM 3592 N N . SER A 1 445 ? 5.531 -11.008 1.907 1 94.56 445 SER A N 1
ATOM 3593 C CA . SER A 1 445 ? 4.77 -12.227 1.646 1 94.56 445 SER A CA 1
ATOM 3594 C C . SER A 1 445 ? 4.023 -12.688 2.893 1 94.56 445 SER A C 1
ATOM 3596 O O . SER A 1 445 ? 2.883 -13.148 2.805 1 94.56 445 SER A O 1
ATOM 3598 N N . LEU A 1 446 ? 4.637 -12.562 4.012 1 94.94 446 LEU A N 1
ATOM 3599 C CA . LEU A 1 446 ? 3.98 -12.945 5.258 1 94.94 446 LEU A CA 1
ATOM 3600 C C . LEU A 1 446 ? 2.82 -12.008 5.574 1 94.94 446 LEU A C 1
ATOM 3602 O O . LEU A 1 446 ? 1.788 -12.445 6.09 1 94.94 446 LEU A O 1
ATOM 3606 N N . VAL A 1 447 ? 3.02 -10.758 5.273 1 96.19 447 VAL A N 1
ATOM 3607 C CA . VAL A 1 447 ? 1.946 -9.797 5.484 1 96.19 447 VAL A CA 1
ATOM 3608 C C . VAL A 1 447 ? 0.744 -10.156 4.617 1 96.19 447 VAL A C 1
ATOM 3610 O O . VAL A 1 447 ? -0.396 -10.148 5.09 1 96.19 447 VAL A O 1
ATOM 3613 N N . ARG A 1 448 ? 1.01 -10.492 3.424 1 95.06 448 ARG A N 1
ATOM 3614 C CA . ARG A 1 448 ? -0.055 -10.859 2.494 1 95.06 448 ARG A CA 1
ATOM 3615 C C . ARG A 1 448 ? -0.775 -12.117 2.949 1 95.06 448 ARG A C 1
ATOM 3617 O O . ARG A 1 448 ? -1.995 -12.234 2.812 1 95.06 448 ARG A O 1
ATOM 3624 N N . LEU A 1 449 ? -0.023 -13.086 3.453 1 97.06 449 LEU A N 1
ATOM 3625 C CA . LEU A 1 449 ? -0.61 -14.32 3.971 1 97.06 449 LEU A CA 1
ATOM 3626 C C . LEU A 1 449 ? -1.601 -14.016 5.09 1 97.06 449 LEU A C 1
ATOM 3628 O O . LEU A 1 449 ? -2.73 -14.508 5.074 1 97.06 449 LEU A O 1
ATOM 3632 N N . HIS A 1 450 ? -1.233 -13.195 6.02 1 97.88 450 HIS A N 1
ATOM 3633 C CA . HIS A 1 450 ? -2.078 -12.898 7.168 1 97.88 450 HIS A CA 1
ATOM 3634 C C . HIS A 1 450 ? -3.242 -11.992 6.773 1 97.88 450 HIS A C 1
ATOM 3636 O O . HIS A 1 450 ? -4.336 -12.102 7.336 1 97.88 450 HIS A O 1
ATOM 3642 N N . ALA A 1 451 ? -2.951 -11.078 5.809 1 97.44 451 ALA A N 1
ATOM 3643 C CA . ALA A 1 451 ? -4.051 -10.258 5.301 1 97.44 451 ALA A CA 1
ATOM 3644 C C . ALA A 1 451 ? -5.121 -11.125 4.645 1 97.44 451 ALA A C 1
ATOM 3646 O O . ALA A 1 451 ? -6.316 -10.898 4.844 1 97.44 451 ALA A O 1
ATOM 3647 N N . TYR A 1 452 ? -4.723 -12.094 3.844 1 97.5 452 TYR A N 1
ATOM 3648 C CA . TYR A 1 452 ? -5.645 -13.023 3.207 1 97.5 452 TYR A CA 1
ATOM 3649 C C . TYR A 1 452 ? -6.41 -13.836 4.246 1 97.5 452 TYR A C 1
ATOM 3651 O O . TYR A 1 452 ? -7.633 -13.992 4.145 1 97.5 452 TYR A O 1
ATOM 3659 N N . TRP A 1 453 ? -5.691 -14.32 5.246 1 98.44 453 TRP A N 1
ATOM 3660 C CA . TRP A 1 453 ? -6.297 -15.062 6.344 1 98.44 453 TRP A CA 1
ATOM 3661 C C . TRP A 1 453 ? -7.355 -14.227 7.051 1 98.44 453 TRP A C 1
ATOM 3663 O O . TRP A 1 453 ? -8.5 -14.656 7.203 1 98.44 453 TRP A O 1
ATOM 3673 N N . ALA A 1 454 ? -7.012 -13 7.422 1 98.38 454 ALA A N 1
ATOM 3674 C CA . ALA A 1 454 ? -7.949 -12.117 8.109 1 98.38 454 ALA A CA 1
ATOM 3675 C C . ALA A 1 454 ? -9.18 -11.844 7.25 1 98.38 454 ALA A C 1
ATOM 3677 O O . ALA A 1 454 ? -10.305 -11.812 7.758 1 98.38 454 ALA A O 1
ATOM 3678 N N . ASN A 1 455 ? -8.984 -11.648 6.008 1 97.19 455 ASN A N 1
ATOM 3679 C CA . ASN A 1 455 ? -10.086 -11.391 5.09 1 97.19 455 ASN A CA 1
ATOM 3680 C C . ASN A 1 455 ? -11.055 -12.57 5.031 1 97.19 455 ASN A C 1
ATOM 3682 O O . ASN A 1 455 ? -12.266 -12.375 5.008 1 97.19 455 ASN A O 1
ATOM 3686 N N . LEU A 1 456 ? -10.531 -13.781 4.965 1 97.62 456 LEU A N 1
ATOM 3687 C CA . LEU A 1 456 ? -11.398 -14.953 4.902 1 97.62 456 LEU A CA 1
ATOM 3688 C C . LEU A 1 456 ? -12.117 -15.172 6.234 1 97.62 456 LEU A C 1
ATOM 3690 O O . LEU A 1 456 ? -13.258 -15.625 6.258 1 97.62 456 LEU A O 1
ATOM 3694 N N . GLU A 1 457 ? -11.406 -14.867 7.387 1 97.88 457 GLU A N 1
ATOM 3695 C CA . GLU A 1 457 ? -12.094 -14.898 8.68 1 97.88 457 GLU A CA 1
ATOM 3696 C C . GLU A 1 457 ? -13.32 -13.992 8.672 1 97.88 457 GLU A C 1
ATOM 3698 O O . GLU A 1 457 ? -14.367 -14.359 9.211 1 97.88 457 GLU A O 1
ATOM 3703 N N . LEU A 1 458 ? -13.242 -12.859 8.023 1 96.19 458 LEU A N 1
ATOM 3704 C CA . LEU A 1 458 ? -14.305 -11.867 8.016 1 96.19 458 LEU A CA 1
ATOM 3705 C C . LEU A 1 458 ? -15.422 -12.273 7.059 1 96.19 458 LEU A C 1
ATOM 3707 O O . LEU A 1 458 ? -16.594 -12.195 7.406 1 96.19 458 LEU A O 1
ATOM 3711 N N . ASN A 1 459 ? -15.102 -12.742 5.875 1 93.94 459 ASN A N 1
ATOM 3712 C CA . ASN A 1 459 ? -16.078 -12.852 4.801 1 93.94 459 ASN A CA 1
ATOM 3713 C C . ASN A 1 459 ? -16.703 -14.242 4.75 1 93.94 459 ASN A C 1
ATOM 3715 O O . ASN A 1 459 ? -17.859 -14.398 4.383 1 93.94 459 ASN A O 1
ATOM 3719 N N . ILE A 1 460 ? -15.891 -15.227 5.039 1 94.06 460 ILE A N 1
ATOM 3720 C CA . ILE A 1 460 ? -16.422 -16.594 5.023 1 94.06 460 ILE A CA 1
ATOM 3721 C C . ILE A 1 460 ? -16.672 -17.062 6.453 1 94.06 460 ILE A C 1
ATOM 3723 O O . ILE A 1 460 ? -17.734 -17.594 6.754 1 94.06 460 ILE A O 1
ATOM 3727 N N . GLY A 1 461 ? -15.719 -16.828 7.277 1 95.38 461 GLY A N 1
ATOM 3728 C CA . GLY A 1 461 ? -15.875 -17.203 8.672 1 95.38 461 GLY A CA 1
ATOM 3729 C C . GLY A 1 461 ? -16.859 -16.312 9.422 1 95.38 461 GLY A C 1
ATOM 3730 O O . GLY A 1 461 ? -17.391 -16.719 10.461 1 95.38 461 GLY A O 1
ATOM 3731 N N . LYS A 1 462 ? -17.094 -15.094 8.961 1 96.25 462 LYS A N 1
ATOM 3732 C CA . LYS A 1 462 ? -17.953 -14.102 9.602 1 96.25 462 LYS A CA 1
ATOM 3733 C C . LYS A 1 462 ? -17.547 -13.891 11.062 1 96.25 462 LYS A C 1
ATOM 3735 O O . LYS A 1 462 ? -18.406 -13.852 11.945 1 96.25 462 LYS A O 1
ATOM 3740 N N . ASP A 1 463 ? -16.266 -13.836 11.242 1 96.94 463 ASP A N 1
ATOM 3741 C CA . ASP A 1 463 ? -15.695 -13.742 12.586 1 96.94 463 ASP A CA 1
ATOM 3742 C C . ASP A 1 463 ? -14.719 -12.57 12.688 1 96.94 463 ASP A C 1
ATOM 3744 O O . ASP A 1 463 ? -13.531 -12.727 12.398 1 96.94 463 ASP A O 1
ATOM 3748 N N . LEU A 1 464 ? -15.133 -11.461 13.195 1 97.56 464 LEU A N 1
ATOM 3749 C CA . LEU A 1 464 ? -14.305 -10.266 13.336 1 97.56 464 LEU A CA 1
ATOM 3750 C C . LEU A 1 464 ? -13.219 -10.484 14.383 1 97.56 464 LEU A C 1
ATOM 3752 O O . LEU A 1 464 ? -12.07 -10.078 14.188 1 97.56 464 LEU A O 1
ATOM 3756 N N . ALA A 1 465 ? -13.594 -11.055 15.5 1 97.81 465 ALA A N 1
ATOM 3757 C CA . ALA A 1 465 ? -12.625 -11.336 16.547 1 97.81 465 ALA A CA 1
ATOM 3758 C C . ALA A 1 465 ? -11.5 -12.234 16.031 1 97.81 465 ALA A C 1
ATOM 3760 O O . ALA A 1 465 ? -10.328 -12.039 16.391 1 97.81 465 ALA A O 1
ATOM 3761 N N . GLY A 1 466 ? -11.875 -13.227 15.203 1 97.69 466 GLY A N 1
ATOM 3762 C CA . GLY A 1 466 ? -10.875 -14.078 14.586 1 97.69 466 GLY A CA 1
ATOM 3763 C C . GLY A 1 466 ? -9.922 -13.32 13.68 1 97.69 466 GLY A C 1
ATOM 3764 O O . GLY A 1 466 ? -8.719 -13.57 13.695 1 97.69 466 GLY A O 1
ATOM 3765 N N . ALA A 1 467 ? -10.484 -12.445 12.867 1 98.31 467 ALA A N 1
ATOM 3766 C CA . ALA A 1 467 ? -9.664 -11.625 11.977 1 98.31 467 ALA A CA 1
ATOM 3767 C C . ALA A 1 467 ? -8.688 -10.766 12.773 1 98.31 467 ALA A C 1
ATOM 3769 O O . ALA A 1 467 ? -7.508 -10.672 12.422 1 98.31 467 ALA A O 1
ATOM 3770 N N . ARG A 1 468 ? -9.141 -10.117 13.859 1 98.38 468 ARG A N 1
ATOM 3771 C CA . ARG A 1 468 ? -8.273 -9.312 14.719 1 98.38 468 ARG A CA 1
ATOM 3772 C C . ARG A 1 468 ? -7.215 -10.18 15.391 1 98.38 468 ARG A C 1
ATOM 3774 O O . ARG A 1 468 ? -6.07 -9.758 15.555 1 98.38 468 ARG A O 1
ATOM 3781 N N . GLY A 1 469 ? -7.641 -11.375 15.758 1 98.12 469 GLY A N 1
ATOM 3782 C CA . GLY A 1 469 ? -6.711 -12.312 16.375 1 98.12 469 GLY A CA 1
ATOM 3783 C C . GLY A 1 469 ? -5.551 -12.68 15.461 1 98.12 469 GLY A C 1
ATOM 3784 O O . GLY A 1 469 ? -4.422 -12.859 15.938 1 98.12 469 GLY A O 1
ATOM 3785 N N . VAL A 1 470 ? -5.758 -12.781 14.148 1 98.25 470 VAL A N 1
ATOM 3786 C CA . VAL A 1 470 ? -4.715 -13.07 13.172 1 98.25 470 VAL A CA 1
ATOM 3787 C C . VAL A 1 470 ? -3.648 -11.977 13.211 1 98.25 470 VAL A C 1
ATOM 3789 O O . VAL A 1 470 ? -2.453 -12.273 13.297 1 98.25 470 VAL A O 1
ATOM 3792 N N . TRP A 1 471 ? -4.098 -10.719 13.219 1 97.88 471 TRP A N 1
ATOM 3793 C CA . TRP A 1 471 ? -3.168 -9.594 13.219 1 97.88 471 TRP A CA 1
ATOM 3794 C C . TRP A 1 471 ? -2.434 -9.492 14.547 1 97.88 471 TRP A C 1
ATOM 3796 O O . TRP A 1 471 ? -1.22 -9.273 14.578 1 97.88 471 TRP A O 1
ATOM 3806 N N . ASP A 1 472 ? -3.111 -9.695 15.656 1 97.5 472 ASP A N 1
ATOM 3807 C CA . ASP A 1 472 ? -2.488 -9.594 16.969 1 97.5 472 ASP A CA 1
ATOM 3808 C C . ASP A 1 472 ? -1.39 -10.648 17.141 1 97.5 472 ASP A C 1
ATOM 3810 O O . ASP A 1 472 ? -0.308 -10.344 17.641 1 97.5 472 ASP A O 1
ATOM 3814 N N . SER A 1 473 ? -1.686 -11.797 16.719 1 96.19 473 SER A N 1
ATOM 3815 C CA . SER A 1 473 ? -0.696 -12.867 16.781 1 96.19 473 SER A CA 1
ATOM 3816 C C . SER A 1 473 ? 0.495 -12.57 15.875 1 96.19 473 SER A C 1
ATOM 3818 O O . SER A 1 473 ? 1.643 -12.812 16.25 1 96.19 473 SER A O 1
ATOM 3820 N N . PHE A 1 474 ? 0.256 -12.062 14.727 1 96.25 474 PHE A N 1
ATOM 3821 C CA . PHE A 1 474 ? 1.31 -11.742 13.766 1 96.25 474 PHE A CA 1
ATOM 3822 C C . PHE A 1 474 ? 2.199 -10.617 14.297 1 96.25 474 PHE A C 1
ATOM 3824 O O . PHE A 1 474 ? 3.424 -10.688 14.188 1 96.25 474 PHE A O 1
ATOM 3831 N N . LEU A 1 475 ? 1.592 -9.641 14.898 1 96 475 LEU A N 1
ATOM 3832 C CA . LEU A 1 475 ? 2.312 -8.461 15.375 1 96 475 LEU A CA 1
ATOM 3833 C C . LEU A 1 475 ? 3.17 -8.805 16.594 1 96 475 LEU A C 1
ATOM 3835 O O . LEU A 1 475 ? 4.176 -8.148 16.844 1 96 475 LEU A O 1
ATOM 3839 N N . LYS A 1 476 ? 2.846 -9.82 17.344 1 94.06 476 LYS A N 1
ATOM 3840 C CA . LYS A 1 476 ? 3.67 -10.273 18.469 1 94.06 476 LYS A CA 1
ATOM 3841 C C . LYS A 1 476 ? 5.051 -10.711 17.984 1 94.06 476 LYS A C 1
ATOM 3843 O O . LYS A 1 476 ? 6.055 -10.469 18.656 1 94.06 476 LYS A O 1
ATOM 3848 N N . LYS A 1 477 ? 5.062 -11.242 16.812 1 90.88 477 LYS A N 1
ATOM 3849 C CA . LYS A 1 477 ? 6.316 -11.758 16.266 1 90.88 477 LYS A CA 1
ATOM 3850 C C . LYS A 1 477 ? 6.941 -10.773 15.289 1 90.88 477 LYS A C 1
ATOM 3852 O O . LYS A 1 477 ? 8.148 -10.812 15.047 1 90.88 477 LYS A O 1
ATOM 3857 N N . SER A 1 478 ? 6.098 -9.914 14.734 1 92.38 478 SER A N 1
ATOM 3858 C CA . SER A 1 478 ? 6.547 -9.008 13.688 1 92.38 478 SER A CA 1
ATOM 3859 C C . SER A 1 478 ? 6.215 -7.559 14.023 1 92.38 478 SER A C 1
ATOM 3861 O O . SER A 1 478 ? 5.828 -6.785 13.141 1 92.38 478 SER A O 1
ATOM 3863 N N . GLY A 1 479 ? 6.391 -7.207 15.227 1 91.69 479 GLY A N 1
ATOM 3864 C CA . GLY A 1 479 ? 6.039 -5.871 15.68 1 91.69 479 GLY A CA 1
ATOM 3865 C C . GLY A 1 479 ? 6.902 -4.785 15.07 1 91.69 479 GLY A C 1
ATOM 3866 O O . GLY A 1 479 ? 6.512 -3.615 15.039 1 91.69 479 GLY A O 1
ATOM 3867 N N . GLY A 1 480 ? 7.992 -5.168 14.586 1 92.75 480 GLY A N 1
ATOM 3868 C CA . GLY A 1 480 ? 8.898 -4.199 13.984 1 92.75 480 GLY A CA 1
ATOM 3869 C C . GLY A 1 480 ? 8.602 -3.928 12.523 1 92.75 480 GLY A C 1
ATOM 3870 O O . GLY A 1 480 ? 9.25 -3.088 11.898 1 92.75 480 GLY A O 1
ATOM 3871 N N . MET A 1 481 ? 7.613 -4.551 11.961 1 94.19 481 MET A N 1
ATOM 3872 C CA . MET A 1 481 ? 7.273 -4.387 10.547 1 94.19 481 MET A CA 1
ATOM 3873 C C . MET A 1 481 ? 6.148 -3.369 10.375 1 94.19 481 MET A C 1
ATOM 3875 O O . MET A 1 481 ? 5 -3.641 10.727 1 94.19 481 MET A O 1
ATOM 3879 N N . LEU A 1 482 ? 6.449 -2.238 9.82 1 96.5 482 LEU A N 1
ATOM 3880 C CA . LEU A 1 482 ? 5.465 -1.186 9.586 1 96.5 482 LEU A CA 1
ATOM 3881 C C . LEU A 1 482 ? 4.309 -1.699 8.734 1 96.5 482 LEU A C 1
ATOM 3883 O O . LEU A 1 482 ? 3.146 -1.392 9.008 1 96.5 482 LEU A O 1
ATOM 3887 N N . ALA A 1 483 ? 4.621 -2.527 7.742 1 96.38 483 ALA A N 1
ATOM 3888 C CA . ALA A 1 483 ? 3.625 -3.025 6.797 1 96.38 483 ALA A CA 1
ATOM 3889 C C . ALA A 1 483 ? 2.551 -3.84 7.516 1 96.38 483 ALA A C 1
ATOM 3891 O O . ALA A 1 483 ? 1.382 -3.818 7.121 1 96.38 483 ALA A O 1
ATOM 3892 N N . ALA A 1 484 ? 2.922 -4.598 8.539 1 96.62 484 ALA A N 1
ATOM 3893 C CA . ALA A 1 484 ? 1.965 -5.395 9.305 1 96.62 484 ALA A CA 1
ATOM 3894 C C . ALA A 1 484 ? 0.961 -4.504 10.031 1 96.62 484 ALA A C 1
ATOM 3896 O O . ALA A 1 484 ? -0.244 -4.766 10.008 1 96.62 484 ALA A O 1
ATOM 3897 N N . TRP A 1 485 ? 1.461 -3.443 10.656 1 97.75 485 TRP A N 1
ATOM 3898 C CA . TRP A 1 485 ? 0.595 -2.488 11.344 1 97.75 485 TRP A CA 1
ATOM 3899 C C . TRP A 1 485 ? -0.345 -1.804 10.352 1 97.75 485 TRP A C 1
ATOM 3901 O O . TRP A 1 485 ? -1.546 -1.688 10.609 1 97.75 485 TRP A O 1
ATOM 3911 N N . GLN A 1 486 ? 0.212 -1.39 9.258 1 97.44 486 GLN A N 1
ATOM 3912 C CA . GLN A 1 486 ? -0.576 -0.705 8.234 1 97.44 486 GLN A CA 1
ATOM 3913 C C . GLN A 1 486 ? -1.68 -1.608 7.695 1 97.44 486 GLN A C 1
ATOM 3915 O O . GLN A 1 486 ? -2.799 -1.152 7.453 1 97.44 486 GLN A O 1
ATOM 3920 N N . ALA A 1 487 ? -1.375 -2.84 7.484 1 97.5 487 ALA A N 1
ATOM 3921 C CA . ALA A 1 487 ? -2.373 -3.783 6.984 1 97.5 487 ALA A CA 1
ATOM 3922 C C . ALA A 1 487 ? -3.506 -3.967 7.992 1 97.5 487 ALA A C 1
ATOM 3924 O O . ALA A 1 487 ? -4.676 -4.047 7.609 1 97.5 487 ALA A O 1
ATOM 3925 N N . TYR A 1 488 ? -3.135 -4.066 9.281 1 98.06 488 TYR A N 1
ATOM 3926 C CA . TYR A 1 488 ? -4.133 -4.168 10.336 1 98.06 488 TYR A CA 1
ATOM 3927 C C . TYR A 1 488 ? -5.035 -2.938 10.352 1 98.06 488 TYR A C 1
ATOM 3929 O O . TYR A 1 488 ? -6.262 -3.057 10.391 1 98.06 488 TYR A O 1
ATOM 3937 N N . ILE A 1 489 ? -4.445 -1.772 10.281 1 98.19 489 ILE A N 1
ATOM 3938 C CA . ILE A 1 489 ? -5.18 -0.513 10.266 1 98.19 489 ILE A CA 1
ATOM 3939 C C . ILE A 1 489 ? -6.098 -0.469 9.047 1 98.19 489 ILE A C 1
ATOM 3941 O O . ILE A 1 489 ? -7.27 -0.092 9.156 1 98.19 489 ILE A O 1
ATOM 3945 N N . ASP A 1 490 ? -5.594 -0.866 7.922 1 96.5 490 ASP A N 1
ATOM 3946 C CA . ASP A 1 490 ? -6.363 -0.86 6.68 1 96.5 490 ASP A CA 1
ATOM 3947 C C . ASP A 1 490 ? -7.617 -1.721 6.809 1 96.5 490 ASP A C 1
ATOM 3949 O O . ASP A 1 490 ? -8.68 -1.364 6.289 1 96.5 490 ASP A O 1
ATOM 3953 N N . MET A 1 491 ? -7.508 -2.879 7.453 1 96.94 491 MET A N 1
ATOM 3954 C CA . MET A 1 491 ? -8.672 -3.742 7.656 1 96.94 491 MET A CA 1
ATOM 3955 C C . MET A 1 491 ? -9.758 -3.018 8.445 1 96.94 491 MET A C 1
ATOM 3957 O O . MET A 1 491 ? -10.922 -3.004 8.039 1 96.94 491 MET A O 1
ATOM 3961 N N . GLU A 1 492 ? -9.344 -2.383 9.555 1 97.69 492 GLU A N 1
ATOM 3962 C CA . GLU A 1 492 ? -10.305 -1.677 10.398 1 97.69 492 GLU A CA 1
ATOM 3963 C C . GLU A 1 492 ? -10.938 -0.51 9.648 1 97.69 492 GLU A C 1
ATOM 3965 O O . GLU A 1 492 ? -12.148 -0.275 9.758 1 97.69 492 GLU A O 1
ATOM 3970 N N . VAL A 1 493 ? -10.117 0.197 8.883 1 95.81 493 VAL A N 1
ATOM 3971 C CA . VAL A 1 493 ? -10.602 1.347 8.125 1 95.81 493 VAL A CA 1
ATOM 3972 C C . VAL A 1 493 ? -11.617 0.888 7.078 1 95.81 493 VAL A C 1
ATOM 3974 O O . VAL A 1 493 ? -12.672 1.51 6.91 1 95.81 493 VAL A O 1
ATOM 3977 N N . ARG A 1 494 ? -11.352 -0.177 6.398 1 92.19 494 ARG A N 1
ATOM 3978 C CA . ARG A 1 494 ? -12.25 -0.709 5.375 1 92.19 494 ARG A CA 1
ATOM 3979 C C . ARG A 1 494 ? -13.594 -1.11 5.977 1 92.19 494 ARG A C 1
ATOM 3981 O O . ARG A 1 494 ? -14.625 -1.01 5.316 1 92.19 494 ARG A O 1
ATOM 3988 N N . LEU A 1 495 ? -13.578 -1.519 7.211 1 94.31 495 LEU A N 1
ATOM 3989 C CA . LEU A 1 495 ? -14.789 -1.962 7.891 1 94.31 495 LEU A CA 1
ATOM 3990 C C . LEU A 1 495 ? -15.531 -0.779 8.508 1 94.31 495 LEU A C 1
ATOM 3992 O O . LEU A 1 495 ? -16.625 -0.944 9.062 1 94.31 495 LEU A O 1
ATOM 3996 N N . GLY A 1 496 ? -14.906 0.444 8.453 1 93.19 496 GLY A N 1
ATOM 3997 C CA . GLY A 1 496 ? -15.523 1.644 8.992 1 93.19 496 GLY A CA 1
ATOM 3998 C C . GLY A 1 496 ? -15.32 1.789 10.492 1 93.19 496 GLY A C 1
ATOM 3999 O O . GLY A 1 496 ? -16.031 2.561 11.141 1 93.19 496 GLY A O 1
ATOM 4000 N N . HIS A 1 497 ? -14.383 1 11.039 1 96.69 497 HIS A N 1
ATOM 4001 C CA . HIS A 1 497 ? -14.109 1.052 12.477 1 96.69 497 HIS A CA 1
ATOM 4002 C C . HIS A 1 497 ? -13.055 2.105 12.797 1 96.69 497 HIS A C 1
ATOM 4004 O O . HIS A 1 497 ? -11.898 1.77 13.07 1 96.69 497 HIS A O 1
ATOM 4010 N N . VAL A 1 498 ? -13.391 3.336 12.93 1 96.38 498 VAL A N 1
ATOM 4011 C CA . VAL A 1 498 ? -12.5 4.484 13.062 1 96.38 498 VAL A CA 1
ATOM 4012 C C . VAL A 1 498 ? -11.844 4.469 14.438 1 96.38 498 VAL A C 1
ATOM 4014 O O . VAL A 1 498 ? -10.641 4.711 14.562 1 96.38 498 VAL A O 1
ATOM 4017 N N . LYS A 1 499 ? -12.594 4.145 15.477 1 97.31 499 LYS A N 1
ATOM 4018 C CA . LYS A 1 499 ? -12.07 4.133 16.844 1 97.31 499 LYS A CA 1
ATOM 4019 C C . LYS A 1 499 ? -10.977 3.076 17 1 97.31 499 LYS A C 1
ATOM 4021 O O . LYS A 1 499 ? -9.938 3.338 17.594 1 97.31 499 LYS A O 1
ATOM 4026 N N . GLU A 1 500 ? -11.258 1.918 16.453 1 97.62 500 GLU A N 1
ATOM 4027 C CA . GLU A 1 500 ? -10.289 0.827 16.531 1 97.62 500 GLU A CA 1
ATOM 4028 C C . GLU A 1 500 ? -9.031 1.147 15.734 1 97.62 500 GLU A C 1
ATOM 4030 O O . GLU A 1 500 ? -7.914 0.879 16.188 1 97.62 500 GLU A O 1
ATOM 4035 N N . ALA A 1 501 ? -9.188 1.688 14.508 1 98.12 501 ALA A N 1
ATOM 4036 C CA . ALA A 1 501 ? -8.047 2.086 13.695 1 98.12 501 ALA A CA 1
ATOM 4037 C C . ALA A 1 501 ? -7.184 3.111 14.422 1 98.12 501 ALA A C 1
ATOM 4039 O O . ALA A 1 501 ? -5.953 3.004 14.43 1 98.12 501 ALA A O 1
ATOM 4040 N N . ARG A 1 502 ? -7.816 4.125 15.047 1 98.12 502 ARG A N 1
ATOM 4041 C CA . ARG A 1 502 ? -7.117 5.141 15.828 1 98.12 502 ARG A CA 1
ATOM 4042 C C . ARG A 1 502 ? -6.316 4.508 16.953 1 98.12 502 ARG A C 1
ATOM 4044 O O . ARG A 1 502 ? -5.18 4.906 17.219 1 98.12 502 ARG A O 1
ATOM 4051 N N . SER A 1 503 ? -6.977 3.564 17.609 1 98 503 SER A N 1
ATOM 4052 C CA . SER A 1 503 ? -6.316 2.893 18.734 1 98 503 SER A CA 1
ATOM 4053 C C . SER A 1 503 ? -5.047 2.18 18.266 1 98 503 SER A C 1
ATOM 4055 O O . SER A 1 503 ? -4.047 2.152 19 1 98 503 SER A O 1
ATOM 4057 N N . ILE A 1 504 ? -5.051 1.605 17.094 1 98.25 504 ILE A N 1
ATOM 4058 C CA . ILE A 1 504 ? -3.875 0.911 16.594 1 98.25 504 ILE A CA 1
ATOM 4059 C C . ILE A 1 504 ? -2.777 1.923 16.266 1 98.25 504 ILE A C 1
ATOM 4061 O O . ILE A 1 504 ? -1.601 1.683 16.547 1 98.25 504 ILE A O 1
ATOM 4065 N N . TYR A 1 505 ? -3.123 3.066 15.617 1 98.44 505 TYR A N 1
ATOM 4066 C CA . TYR A 1 505 ? -2.137 4.121 15.406 1 98.44 505 TYR A CA 1
ATOM 4067 C C . TYR A 1 505 ? -1.485 4.535 16.719 1 98.44 505 TYR A C 1
ATOM 4069 O O . TYR A 1 505 ? -0.265 4.699 16.797 1 98.44 505 TYR A O 1
ATOM 4077 N N . ARG A 1 506 ? -2.268 4.699 17.766 1 97.5 506 ARG A N 1
ATOM 4078 C CA . ARG A 1 506 ? -1.771 5.125 19.062 1 97.5 506 ARG A CA 1
ATOM 4079 C C . ARG A 1 506 ? -0.808 4.094 19.656 1 97.5 506 ARG A C 1
ATOM 4081 O O . ARG A 1 506 ? 0.129 4.449 20.375 1 97.5 506 ARG A O 1
ATOM 4088 N N . ARG A 1 507 ? -1.006 2.883 19.266 1 96.06 507 ARG A N 1
ATOM 4089 C CA . ARG A 1 507 ? -0.165 1.798 19.766 1 96.06 507 ARG A CA 1
ATOM 4090 C C . ARG A 1 507 ? 1.188 1.787 19.062 1 96.06 507 ARG A C 1
ATOM 4092 O O . ARG A 1 507 ? 2.195 1.387 19.641 1 96.06 507 ARG A O 1
ATOM 4099 N N . CYS A 1 508 ? 1.215 2.33 17.812 1 97.06 508 CYS A N 1
ATOM 4100 C CA . CYS A 1 508 ? 2.428 2.021 17.062 1 97.06 508 CYS A CA 1
ATOM 4101 C C . CYS A 1 508 ? 3.133 3.297 16.625 1 97.06 508 CYS A C 1
ATOM 4103 O O . CYS A 1 508 ? 4.242 3.242 16.078 1 97.06 508 CYS A O 1
ATOM 4105 N N . TYR A 1 509 ? 2.604 4.504 16.859 1 97 509 TYR A N 1
ATOM 4106 C CA . TYR A 1 509 ? 3.186 5.719 16.297 1 97 509 TYR A CA 1
ATOM 4107 C C . TYR A 1 509 ? 4.547 6.008 16.922 1 97 509 TYR A C 1
ATOM 4109 O O . TYR A 1 509 ? 5.375 6.695 16.312 1 97 509 TYR A O 1
ATOM 4117 N N . THR A 1 510 ? 4.836 5.438 18.141 1 95.81 510 THR A N 1
ATOM 4118 C CA . THR A 1 510 ? 6.086 5.711 18.844 1 95.81 510 THR A CA 1
ATOM 4119 C C . THR A 1 510 ? 7.133 4.652 18.516 1 95.81 510 THR A C 1
ATOM 4121 O O . THR A 1 510 ? 8.289 4.758 18.938 1 95.81 510 THR A O 1
ATOM 4124 N N . ARG A 1 511 ? 6.785 3.648 17.766 1 94.69 511 ARG A N 1
ATOM 4125 C CA . ARG A 1 511 ? 7.688 2.535 17.484 1 94.69 511 ARG A CA 1
ATOM 4126 C C . ARG A 1 511 ? 8.734 2.924 16.438 1 94.69 511 ARG A C 1
ATOM 4128 O O . ARG A 1 511 ? 8.508 3.838 15.641 1 94.69 511 ARG A O 1
ATOM 4135 N N . LYS A 1 512 ? 9.82 2.27 16.562 1 94.19 512 LYS A N 1
ATOM 4136 C CA . LYS A 1 512 ? 10.898 2.467 15.594 1 94.19 512 LYS A CA 1
ATOM 4137 C C . LYS A 1 512 ? 10.773 1.485 14.43 1 94.19 512 LYS A C 1
ATOM 4139 O O . LYS A 1 512 ? 10.703 0.272 14.641 1 94.19 512 LYS A O 1
ATOM 4144 N N . PHE A 1 513 ? 10.719 1.992 13.25 1 94.81 513 PHE A N 1
ATOM 4145 C CA . PHE A 1 513 ? 10.648 1.185 12.039 1 94.81 513 PHE A CA 1
ATOM 4146 C C . PHE A 1 513 ? 11.852 1.435 11.141 1 94.81 513 PHE A C 1
ATOM 4148 O O . PHE A 1 513 ? 12.555 2.439 11.297 1 94.81 513 PHE A O 1
ATOM 4155 N N . ASP A 1 514 ? 12.102 0.57 10.32 1 90.94 514 ASP A N 1
ATOM 4156 C CA . ASP A 1 514 ? 13.25 0.678 9.43 1 90.94 514 ASP A CA 1
ATOM 4157 C C . ASP A 1 514 ? 13.086 1.845 8.461 1 90.94 514 ASP A C 1
ATOM 4159 O O . ASP A 1 514 ? 11.961 2.166 8.055 1 90.94 514 ASP A O 1
ATOM 4163 N N . GLY A 1 515 ? 14.25 2.459 8.211 1 90 515 GLY A N 1
ATOM 4164 C CA . GLY A 1 515 ? 14.227 3.553 7.254 1 90 515 GLY A CA 1
ATOM 4165 C C . GLY A 1 515 ? 13.422 4.746 7.727 1 90 515 GLY A C 1
ATOM 4166 O O . GLY A 1 515 ? 13.633 5.242 8.836 1 90 515 GLY A O 1
ATOM 4167 N N . THR A 1 516 ? 12.406 5.168 6.828 1 93 516 THR A N 1
ATOM 4168 C CA . THR A 1 516 ? 11.555 6.305 7.164 1 93 516 THR A CA 1
ATOM 4169 C C . THR A 1 516 ? 10.219 5.832 7.723 1 93 516 THR A C 1
ATOM 4171 O O . THR A 1 516 ? 9.234 6.574 7.711 1 93 516 THR A O 1
ATOM 4174 N N . GLY A 1 517 ? 10.258 4.641 8.156 1 95 517 GLY A N 1
ATOM 4175 C CA . GLY A 1 517 ? 9 4.035 8.578 1 95 517 GLY A CA 1
ATOM 4176 C C . GLY A 1 517 ? 8.367 4.738 9.766 1 95 517 GLY A C 1
ATOM 4177 O O . GLY A 1 517 ? 7.145 4.844 9.852 1 95 517 GLY A O 1
ATOM 4178 N N . SER A 1 518 ? 9.188 5.18 10.633 1 95.75 518 SER A N 1
ATOM 4179 C CA . SER A 1 518 ? 8.68 5.871 11.812 1 95.75 518 SER A CA 1
ATOM 4180 C C . SER A 1 518 ? 8 7.184 11.438 1 95.75 518 SER A C 1
ATOM 4182 O O . SER A 1 518 ? 6.965 7.539 12 1 95.75 518 SER A O 1
ATOM 4184 N N . GLU A 1 519 ? 8.555 7.883 10.523 1 96.19 519 GLU A N 1
ATOM 4185 C CA . GLU A 1 519 ? 7.93 9.102 10.031 1 96.19 519 GLU A CA 1
ATOM 4186 C C . GLU A 1 519 ? 6.66 8.789 9.242 1 96.19 519 GLU A C 1
ATOM 4188 O O . GLU A 1 519 ? 5.66 9.5 9.359 1 96.19 519 GLU A O 1
ATOM 4193 N N . ASP A 1 520 ? 6.746 7.719 8.539 1 96.31 520 ASP A N 1
ATOM 4194 C CA . ASP A 1 520 ? 5.621 7.336 7.691 1 96.31 520 ASP A CA 1
ATOM 4195 C C . ASP A 1 520 ? 4.383 7.035 8.523 1 96.31 520 ASP A C 1
ATOM 4197 O O . ASP A 1 520 ? 3.27 7.422 8.164 1 96.31 520 ASP A O 1
ATOM 4201 N N . ILE A 1 521 ? 4.539 6.324 9.57 1 97.44 521 ILE A N 1
ATOM 4202 C CA . ILE A 1 521 ? 3.396 5.957 10.398 1 97.44 521 ILE A CA 1
ATOM 4203 C C . ILE A 1 521 ? 2.805 7.207 11.047 1 97.44 521 ILE A C 1
ATOM 4205 O O . ILE A 1 521 ? 1.588 7.301 11.227 1 97.44 521 ILE A O 1
ATOM 4209 N N . CYS A 1 522 ? 3.627 8.133 11.453 1 97.5 522 CYS A N 1
ATOM 4210 C CA . CYS A 1 522 ? 3.156 9.398 12.023 1 97.5 522 CYS A CA 1
ATOM 4211 C C . CYS A 1 522 ? 2.35 10.188 11 1 97.5 522 CYS A C 1
ATOM 4213 O O . CYS A 1 522 ? 1.244 10.641 11.289 1 97.5 522 CYS A O 1
ATOM 4215 N N . HIS A 1 523 ? 2.889 10.297 9.836 1 96.25 523 HIS A N 1
ATOM 4216 C CA . HIS A 1 523 ? 2.166 10.984 8.773 1 96.25 523 HIS A CA 1
ATOM 4217 C C . HIS A 1 523 ? 0.882 10.242 8.414 1 96.25 523 HIS A C 1
ATOM 4219 O O . HIS A 1 523 ? -0.125 10.867 8.07 1 96.25 523 HIS A O 1
ATOM 4225 N N . GLY A 1 524 ? 0.991 8.938 8.523 1 96.75 524 GLY A N 1
ATOM 4226 C CA . GLY A 1 524 ? -0.199 8.141 8.273 1 96.75 524 GLY A CA 1
ATOM 4227 C C . GLY A 1 524 ? -1.313 8.406 9.266 1 96.75 524 GLY A C 1
ATOM 4228 O O . GLY A 1 524 ? -2.484 8.477 8.891 1 96.75 524 GLY A O 1
ATOM 4229 N N . TRP A 1 525 ? -0.946 8.531 10.508 1 98.06 525 TRP A N 1
ATOM 4230 C CA . TRP A 1 525 ? -1.937 8.828 11.531 1 98.06 525 TRP A CA 1
ATOM 4231 C C . TRP A 1 525 ? -2.58 10.188 11.297 1 98.06 525 TRP A C 1
ATOM 4233 O O . TRP A 1 525 ? -3.803 10.328 11.367 1 98.06 525 TRP A O 1
ATOM 4243 N N . LEU A 1 526 ? -1.783 11.172 10.961 1 97.44 526 LEU A N 1
ATOM 4244 C CA . LEU A 1 526 ? -2.307 12.508 10.68 1 97.44 526 LEU A CA 1
ATOM 4245 C C . LEU A 1 526 ? -3.271 12.477 9.5 1 97.44 526 LEU A C 1
ATOM 4247 O O . LEU A 1 526 ? -4.348 13.07 9.555 1 97.44 526 LEU A O 1
ATOM 4251 N N . ARG A 1 527 ? -2.945 11.789 8.531 1 96.38 527 ARG A N 1
ATOM 4252 C CA . ARG A 1 527 ? -3.795 11.672 7.355 1 96.38 527 ARG A CA 1
ATOM 4253 C C . ARG A 1 527 ? -5.098 10.961 7.691 1 96.38 527 ARG A C 1
ATOM 4255 O O . ARG A 1 527 ? -6.168 11.352 7.219 1 96.38 527 ARG A O 1
ATOM 4262 N N . PHE A 1 528 ? -5.051 10.008 8.461 1 97.56 528 PHE A N 1
ATOM 4263 C CA . PHE A 1 528 ? -6.223 9.242 8.875 1 97.56 528 PHE A CA 1
ATOM 4264 C C . PHE A 1 528 ? -7.23 10.141 9.578 1 97.56 528 PHE A C 1
ATOM 4266 O O . PHE A 1 528 ? -8.422 10.117 9.266 1 97.56 528 PHE A O 1
ATOM 4273 N N . GLU A 1 529 ? -6.66 10.875 10.555 1 97.69 529 GLU A N 1
ATOM 4274 C CA . GLU A 1 529 ? -7.547 11.75 11.305 1 97.69 529 GLU A CA 1
ATOM 4275 C C . GLU A 1 529 ? -8.125 12.852 10.414 1 97.69 529 GLU A C 1
ATOM 4277 O O . GLU A 1 529 ? -9.266 13.273 10.609 1 97.69 529 GLU A O 1
ATOM 4282 N N . ARG A 1 530 ? -7.34 13.328 9.484 1 96.19 530 ARG A N 1
ATOM 4283 C CA . ARG A 1 530 ? -7.816 14.336 8.539 1 96.19 530 ARG A CA 1
ATOM 4284 C C . ARG A 1 530 ? -8.969 13.797 7.699 1 96.19 530 ARG A C 1
ATOM 4286 O O . ARG A 1 530 ? -9.984 14.469 7.527 1 96.19 530 ARG A O 1
ATOM 4293 N N . GLU A 1 531 ? -8.867 12.609 7.281 1 95.12 531 GLU A N 1
ATOM 4294 C CA . GLU A 1 531 ? -9.805 12.039 6.312 1 95.12 531 GLU A CA 1
ATOM 4295 C C . GLU A 1 531 ? -11.031 11.453 7.004 1 95.12 531 GLU A C 1
ATOM 4297 O O . GLU A 1 531 ? -12.094 11.328 6.398 1 95.12 531 GLU A O 1
ATOM 4302 N N . ARG A 1 532 ? -10.82 11.086 8.32 1 94.75 532 ARG A N 1
ATOM 4303 C CA . ARG A 1 532 ? -11.914 10.32 8.906 1 94.75 532 ARG A CA 1
ATOM 4304 C C . ARG A 1 532 ? -12.266 10.844 10.297 1 94.75 532 ARG A C 1
ATOM 4306 O O . ARG A 1 532 ? -13.344 10.555 10.82 1 94.75 532 ARG A O 1
ATOM 4313 N N . GLY A 1 533 ? -11.398 11.562 10.883 1 94.69 533 GLY A N 1
ATOM 4314 C CA . GLY A 1 533 ? -11.609 11.992 12.258 1 94.69 533 GLY A CA 1
ATOM 4315 C C . GLY A 1 533 ? -12.242 13.367 12.359 1 94.69 533 GLY A C 1
ATOM 4316 O O . GLY A 1 533 ? -12.461 14.031 11.344 1 94.69 533 GLY A O 1
ATOM 4317 N N . ALA A 1 534 ? -12.633 13.734 13.617 1 94.75 534 ALA A N 1
ATOM 4318 C CA . ALA A 1 534 ? -13.055 15.094 13.961 1 94.75 534 ALA A CA 1
ATOM 4319 C C . ALA A 1 534 ? -11.852 16 14.164 1 94.75 534 ALA A C 1
ATOM 4321 O O . ALA A 1 534 ? -10.711 15.539 14.188 1 94.75 534 ALA A O 1
ATOM 4322 N N . LEU A 1 535 ? -12.094 17.281 14.227 1 94.25 535 LEU A N 1
ATOM 4323 C CA . LEU A 1 535 ? -11.008 18.25 14.391 1 94.25 535 LEU A CA 1
ATOM 4324 C C . LEU A 1 535 ? -10.242 17.984 15.688 1 94.25 535 LEU A C 1
ATOM 4326 O O . LEU A 1 535 ? -9.016 18.109 15.719 1 94.25 535 LEU A O 1
ATOM 4330 N N . GLU A 1 536 ? -10.992 17.609 16.719 1 93.69 536 GLU A N 1
ATOM 4331 C CA . GLU A 1 536 ? -10.367 17.344 18.016 1 93.69 536 GLU A CA 1
ATOM 4332 C C . GLU A 1 536 ? -9.414 16.141 17.922 1 93.69 536 GLU A C 1
ATOM 4334 O O . GLU A 1 536 ? -8.352 16.141 18.547 1 93.69 536 GLU A O 1
ATOM 4339 N N . ASP A 1 537 ? -9.828 15.172 17.156 1 95.88 537 ASP A N 1
ATOM 4340 C CA . ASP A 1 537 ? -8.992 13.992 16.953 1 95.88 537 ASP A CA 1
ATOM 4341 C C . ASP A 1 537 ? -7.715 14.344 16.203 1 95.88 537 ASP A C 1
ATOM 4343 O O . ASP A 1 537 ? -6.633 13.867 16.531 1 95.88 537 ASP A O 1
ATOM 4347 N N . PHE A 1 538 ? -7.914 15.156 15.211 1 96.44 538 PHE A N 1
ATOM 4348 C CA . PHE A 1 538 ? -6.762 15.602 14.438 1 96.44 538 PHE A CA 1
ATOM 4349 C C . PHE A 1 538 ? -5.797 16.391 15.305 1 96.44 538 PHE A C 1
ATOM 4351 O O . PHE A 1 538 ? -4.586 16.172 15.266 1 96.44 538 PHE A O 1
ATOM 4358 N N . ASP A 1 539 ? -6.305 17.297 16.094 1 93.88 539 ASP A N 1
ATOM 4359 C CA . ASP A 1 539 ? -5.48 18.109 16.984 1 93.88 539 ASP A CA 1
ATOM 4360 C C . ASP A 1 539 ? -4.727 17.25 17.984 1 93.88 539 ASP A C 1
ATOM 4362 O O . ASP A 1 539 ? -3.549 17.5 18.266 1 93.88 539 ASP A O 1
ATOM 4366 N N . HIS A 1 540 ? -5.422 16.328 18.469 1 95.56 540 HIS A N 1
ATOM 4367 C CA . HIS A 1 540 ? -4.793 15.406 19.406 1 95.56 540 HIS A CA 1
ATOM 4368 C C . HIS A 1 540 ? -3.639 14.656 18.75 1 95.56 540 HIS A C 1
ATOM 4370 O O . HIS A 1 540 ? -2.57 14.5 19.344 1 95.56 540 HIS A O 1
ATOM 4376 N N . ALA A 1 541 ? -3.826 14.164 17.562 1 97.38 541 ALA A N 1
ATOM 4377 C CA . ALA A 1 541 ? -2.781 13.453 16.828 1 97.38 541 ALA A CA 1
ATOM 4378 C C . ALA A 1 541 ? -1.59 14.367 16.547 1 97.38 541 ALA A C 1
ATOM 4380 O O . ALA A 1 541 ? -0.437 13.945 16.688 1 97.38 541 ALA A O 1
ATOM 4381 N N . VAL A 1 542 ? -1.895 15.617 16.188 1 95 542 VAL A N 1
ATOM 4382 C CA . VAL A 1 542 ? -0.836 16.578 15.914 1 95 542 VAL A CA 1
ATOM 4383 C C . VAL A 1 542 ? 0.003 16.797 17.172 1 95 542 VAL A C 1
ATOM 4385 O O . VAL A 1 542 ? 1.233 16.828 17.109 1 95 542 VAL A O 1
ATOM 4388 N N . GLN A 1 543 ? -0.63 16.922 18.266 1 93.38 543 GLN A N 1
ATOM 4389 C CA . GLN A 1 543 ? 0.049 17.156 19.531 1 93.38 543 GLN A CA 1
ATOM 4390 C C . GLN A 1 543 ? 0.977 16 19.891 1 93.38 543 GLN A C 1
ATOM 4392 O O . GLN A 1 543 ? 2.07 16.219 20.422 1 93.38 543 GLN A O 1
ATOM 4397 N N . LYS A 1 544 ? 0.559 14.867 19.516 1 95.38 544 LYS A N 1
ATOM 4398 C CA . LYS A 1 544 ? 1.34 13.688 19.875 1 95.38 544 LYS A CA 1
ATOM 4399 C C . LYS A 1 544 ? 2.453 13.438 18.859 1 95.38 544 LYS A C 1
ATOM 4401 O O . LYS A 1 544 ? 3.576 13.094 19.234 1 95.38 544 LYS A O 1
ATOM 4406 N N . VAL A 1 545 ? 2.178 13.633 17.641 1 96.5 545 VAL A N 1
ATOM 4407 C CA . VAL A 1 545 ? 3.07 13.242 16.547 1 96.5 545 VAL A CA 1
ATOM 4408 C C . VAL A 1 545 ? 4.156 14.297 16.375 1 96.5 545 VAL A C 1
ATOM 4410 O O . VAL A 1 545 ? 5.293 13.977 16 1 96.5 545 VAL A O 1
ATOM 4413 N N . THR A 1 546 ? 3.891 15.578 16.625 1 93 546 THR A N 1
ATOM 4414 C CA . THR A 1 546 ? 4.805 16.672 16.328 1 93 546 THR A CA 1
ATOM 4415 C C . THR A 1 546 ? 6.125 16.5 17.078 1 93 546 THR A C 1
ATOM 4417 O O . THR A 1 546 ? 7.195 16.516 16.469 1 93 546 THR A O 1
ATOM 4420 N N . PRO A 1 547 ? 6.031 16.281 18.391 1 93.19 547 PRO A N 1
ATOM 4421 C CA . PRO A 1 547 ? 7.309 16.062 19.078 1 93.19 547 PRO A CA 1
ATOM 4422 C C . PRO A 1 547 ? 8.07 14.859 18.547 1 93.19 547 PRO A C 1
ATOM 4424 O O . PRO A 1 547 ? 9.305 14.867 18.5 1 93.19 547 PRO A O 1
ATOM 4427 N N . ARG A 1 548 ? 7.371 13.859 18.156 1 95.06 548 ARG A N 1
ATOM 4428 C CA . ARG A 1 548 ? 8 12.656 17.641 1 95.06 548 ARG A CA 1
ATOM 4429 C C . ARG A 1 548 ? 8.672 12.922 16.297 1 95.06 548 ARG A C 1
ATOM 4431 O O . ARG A 1 548 ? 9.789 12.445 16.062 1 95.06 548 ARG A O 1
ATOM 4438 N N . LEU A 1 549 ? 8.055 13.625 15.492 1 94.69 549 LEU A N 1
ATOM 4439 C CA . LEU A 1 549 ? 8.609 13.953 14.18 1 94.69 549 LEU A CA 1
ATOM 4440 C C . LEU A 1 549 ? 9.852 14.828 14.328 1 94.69 549 LEU A C 1
ATOM 4442 O O . LEU A 1 549 ? 10.812 14.68 13.57 1 94.69 549 LEU A O 1
ATOM 4446 N N . GLU A 1 550 ? 9.82 15.727 15.289 1 91.56 550 GLU A N 1
ATOM 4447 C CA . GLU A 1 550 ? 10.984 16.562 15.555 1 91.56 550 GLU A CA 1
ATOM 4448 C C . GLU A 1 550 ? 12.172 15.734 16.047 1 91.56 550 GLU A C 1
ATOM 4450 O O . GLU A 1 550 ? 13.305 15.953 15.625 1 91.56 550 GLU A O 1
ATOM 4455 N N . GLU A 1 551 ? 11.812 14.906 16.859 1 93.31 551 GLU A N 1
ATOM 4456 C CA . GLU A 1 551 ? 12.852 14 17.344 1 93.31 551 GLU A CA 1
ATOM 4457 C C . GLU A 1 551 ? 13.469 13.203 16.203 1 93.31 551 GLU A C 1
ATOM 4459 O O . GLU A 1 551 ? 14.695 13.062 16.141 1 93.31 551 GLU A O 1
ATOM 4464 N N . LEU A 1 552 ? 12.703 12.703 15.344 1 92.88 552 LEU A N 1
ATOM 4465 C CA . LEU A 1 552 ? 13.172 11.898 14.219 1 92.88 552 LEU A CA 1
ATOM 4466 C C . LEU A 1 552 ? 13.992 12.75 13.258 1 92.88 552 LEU A C 1
ATOM 4468 O O . LEU A 1 552 ? 14.977 12.266 12.688 1 92.88 552 LEU A O 1
ATOM 4472 N N . GLN A 1 553 ? 13.594 13.945 13.164 1 90.75 553 GLN A N 1
ATOM 4473 C CA . GLN A 1 553 ? 14.344 14.852 12.312 1 90.75 553 GLN A CA 1
ATOM 4474 C C . GLN A 1 553 ? 15.727 15.141 12.898 1 90.75 553 GLN A C 1
ATOM 4476 O O . GLN A 1 553 ? 16.719 15.195 12.172 1 90.75 553 GLN A O 1
ATOM 4481 N N . LEU A 1 554 ? 15.766 15.359 14.172 1 90.25 554 LEU A N 1
ATOM 4482 C CA . LEU A 1 554 ? 17.031 15.602 14.852 1 90.25 554 LEU A CA 1
ATOM 4483 C C . LEU A 1 554 ? 17.969 14.398 14.711 1 90.25 554 LEU A C 1
ATOM 4485 O O . LEU A 1 554 ? 19.156 14.555 14.469 1 90.25 554 LEU A O 1
ATOM 4489 N N . ILE A 1 555 ? 17.422 13.297 14.797 1 88.94 555 ILE A N 1
ATOM 4490 C CA . ILE A 1 555 ? 18.203 12.07 14.672 1 88.94 555 ILE A CA 1
ATOM 4491 C C . ILE A 1 555 ? 18.75 11.961 13.258 1 88.94 555 ILE A C 1
ATOM 4493 O O . ILE A 1 555 ? 19.906 11.578 13.07 1 88.94 555 ILE A O 1
ATOM 4497 N N . ARG A 1 556 ? 18 12.281 12.32 1 88.19 556 ARG A N 1
ATOM 4498 C CA . ARG A 1 556 ? 18.438 12.227 10.922 1 88.19 556 ARG A CA 1
ATOM 4499 C C . ARG A 1 556 ? 19.547 13.234 10.656 1 88.19 556 ARG A C 1
ATOM 4501 O O . ARG A 1 556 ? 20.516 12.922 9.953 1 88.19 556 ARG A O 1
ATOM 4508 N N . LEU A 1 557 ? 19.406 14.414 11.258 1 87.12 557 LEU A N 1
ATOM 4509 C CA . LEU A 1 557 ? 20.422 15.445 11.094 1 87.12 557 LEU A CA 1
ATOM 4510 C C . LEU A 1 557 ? 21.734 15.047 11.766 1 87.12 557 LEU A C 1
ATOM 4512 O O . LEU A 1 557 ? 22.812 15.312 11.242 1 87.12 557 LEU A O 1
ATOM 4516 N N . GLN A 1 558 ? 21.641 14.523 12.797 1 87 558 GLN A N 1
ATOM 4517 C CA . GLN A 1 558 ? 22.828 14.055 13.508 1 87 558 GLN A CA 1
ATOM 4518 C C . GLN A 1 558 ? 23.516 12.922 12.742 1 87 558 GLN A C 1
ATOM 4520 O O . GLN A 1 558 ? 24.75 12.836 12.727 1 87 558 GLN A O 1
ATOM 4525 N N . GLN A 1 559 ? 22.75 12.109 12.156 1 82.25 559 GLN A N 1
ATOM 4526 C CA . GLN A 1 559 ? 23.297 11 11.375 1 82.25 559 GLN A CA 1
ATOM 4527 C C . GLN A 1 559 ? 23.938 11.5 10.086 1 82.25 559 GLN A C 1
ATOM 4529 O O . GLN A 1 559 ? 24.938 10.93 9.617 1 82.25 559 GLN A O 1
ATOM 4534 N N . GLU A 1 560 ? 23.328 12.578 9.562 1 79.12 560 GLU A N 1
ATOM 4535 C CA . GLU A 1 560 ? 23.891 13.18 8.352 1 79.12 560 GLU A CA 1
ATOM 4536 C C . GLU A 1 560 ? 25.141 13.992 8.672 1 79.12 560 GLU A C 1
ATOM 4538 O O . GLU A 1 560 ? 26.062 14.086 7.848 1 79.12 560 GLU A O 1
ATOM 4543 N N . SER A 1 561 ? 25.234 14.867 9.797 1 67.81 561 SER A N 1
ATOM 4544 C CA . SER A 1 561 ? 26.391 15.664 10.195 1 67.81 561 SER A CA 1
ATOM 4545 C C . SER A 1 561 ? 27.5 14.781 10.75 1 67.81 561 SER A C 1
ATOM 4547 O O . SER A 1 561 ? 28.625 15.242 10.945 1 67.81 561 SER A O 1
ATOM 4549 N N . ALA A 1 562 ? 27.203 13.789 11.25 1 56.38 562 ALA A N 1
ATOM 4550 C CA . ALA A 1 562 ? 28.312 12.93 11.648 1 56.38 562 ALA A CA 1
ATOM 4551 C C . ALA A 1 562 ? 29.188 12.57 10.445 1 56.38 562 ALA A C 1
ATOM 4553 O O . ALA A 1 562 ? 28.688 12.094 9.422 1 56.38 562 ALA A O 1
ATOM 4554 N N . PRO A 1 563 ? 30.328 13.406 10.273 1 50.94 563 PRO A N 1
ATOM 4555 C CA . PRO A 1 563 ? 31.266 13.148 9.18 1 50.94 563 PRO A CA 1
ATOM 4556 C C . PRO A 1 563 ? 31.266 11.688 8.734 1 50.94 563 PRO A C 1
ATOM 4558 O O . PRO A 1 563 ? 31.172 10.789 9.578 1 50.94 563 PRO A O 1
ATOM 4561 N N . VAL A 1 564 ? 30.703 11.695 7.531 1 44.88 564 VAL A N 1
ATOM 4562 C CA . VAL A 1 564 ? 30.984 10.375 6.977 1 44.88 564 VAL A CA 1
ATOM 4563 C C . VAL A 1 564 ? 32.375 9.922 7.426 1 44.88 564 VAL A C 1
ATOM 4565 O O . VAL A 1 564 ? 33.375 10.547 7.09 1 44.88 564 VAL A O 1
ATOM 4568 N N . LYS A 1 565 ? 32.625 9.609 8.539 1 40.56 565 LYS A N 1
ATOM 4569 C CA . LYS A 1 565 ? 33.938 9 8.695 1 40.56 565 LYS A CA 1
ATOM 4570 C C . LYS A 1 565 ? 34.406 8.352 7.391 1 40.56 565 LYS A C 1
ATOM 4572 O O . LYS A 1 565 ? 33.688 7.559 6.793 1 40.56 565 LYS A O 1
ATOM 4577 N N . PRO A 1 566 ? 35.281 9.234 6.555 1 37.72 566 PRO A N 1
ATOM 4578 C CA . PRO A 1 566 ? 35.812 8.586 5.367 1 37.72 566 PRO A CA 1
ATOM 4579 C C . PRO A 1 566 ? 35.906 7.062 5.504 1 37.72 566 PRO A C 1
ATOM 4581 O O . PRO A 1 566 ? 36.156 6.551 6.59 1 37.72 566 PRO A O 1
ATOM 4584 N N . SER A 1 567 ? 34.969 6.625 4.754 1 31.34 567 SER A N 1
ATOM 4585 C CA . SER A 1 567 ? 35.281 5.199 4.68 1 31.34 567 SER A CA 1
ATOM 4586 C C . SER A 1 567 ? 36.781 4.961 4.621 1 31.34 567 SER A C 1
ATOM 4588 O O . SER A 1 567 ? 37.5 5.66 3.9 1 31.34 567 SER A O 1
ATOM 4590 N N . ALA A 1 568 ? 37.375 4.566 5.602 1 32.34 568 ALA A N 1
ATOM 4591 C CA . ALA A 1 568 ? 38.781 4.113 5.551 1 32.34 568 ALA A CA 1
ATOM 4592 C C . ALA A 1 568 ? 39.188 3.75 4.125 1 32.34 568 ALA A C 1
ATOM 4594 O O . ALA A 1 568 ? 38.438 3.059 3.422 1 32.34 568 ALA A O 1
ATOM 4595 N N . GLY A 1 569 ? 39.812 4.699 3.277 1 27.81 569 GLY A N 1
ATOM 4596 C CA . GLY A 1 569 ? 40.594 4.324 2.109 1 27.81 569 GLY A CA 1
ATOM 4597 C C . GLY A 1 569 ? 40.906 2.842 2.049 1 27.81 569 GLY A C 1
ATOM 4598 O O . GLY A 1 569 ? 41 2.18 3.084 1 27.81 569 GLY A O 1
ATOM 4599 N N . VAL A 1 570 ? 40.406 2.332 0.934 1 27.41 570 VAL A N 1
ATOM 4600 C CA . VAL A 1 570 ? 41 1.029 0.629 1 27.41 570 VAL A CA 1
ATOM 4601 C C . VAL A 1 570 ? 42.5 1.063 0.884 1 27.41 570 VAL A C 1
ATOM 4603 O O . VAL A 1 570 ? 43.219 1.832 0.25 1 27.41 570 VAL A O 1
ATOM 4606 N N . LYS A 1 571 ? 42.969 1.188 2.109 1 28.75 571 LYS A N 1
ATOM 4607 C CA . LYS A 1 571 ? 44.375 0.774 2.283 1 28.75 571 LYS A CA 1
ATOM 4608 C C . LYS A 1 571 ? 44.812 -0.146 1.151 1 28.75 571 LYS A C 1
ATOM 4610 O O . LYS A 1 571 ? 44.219 -1.212 0.945 1 28.75 571 LYS A O 1
ATOM 4615 N N . GLU A 1 572 ? 45.094 0.536 -0.035 1 25.28 572 GLU A N 1
ATOM 4616 C CA . GLU A 1 572 ? 46 -0.174 -0.91 1 25.28 572 GLU A CA 1
ATOM 4617 C C . GLU A 1 572 ? 47 -1.001 -0.102 1 25.28 572 GLU A C 1
ATOM 4619 O O . GLU A 1 572 ? 47.75 -0.458 0.714 1 25.28 572 GLU A O 1
ATOM 4624 N N . HIS A 1 573 ? 46.5 -2.029 0.367 1 25.77 573 HIS A N 1
ATOM 4625 C CA . HIS A 1 573 ? 47.375 -3.021 1.012 1 25.77 573 HIS A CA 1
ATOM 4626 C C . HIS A 1 573 ? 48.688 -3.172 0.273 1 25.77 573 HIS A C 1
ATOM 4628 O O . HIS A 1 573 ? 48.719 -3.738 -0.822 1 25.77 573 HIS A O 1
ATOM 4634 N N . ASN A 1 574 ? 49.312 -1.879 0.02 1 24.08 574 ASN A N 1
ATOM 4635 C CA . ASN A 1 574 ? 50.656 -2.133 -0.458 1 24.08 574 ASN A CA 1
ATOM 4636 C C . ASN A 1 574 ? 51.25 -3.41 0.146 1 24.08 574 ASN A C 1
ATOM 4638 O O . ASN A 1 574 ? 51 -3.709 1.318 1 24.08 574 ASN A O 1
ATOM 4642 N N . PRO A 1 575 ? 51.656 -4.305 -0.767 1 26.09 575 PRO A N 1
ATOM 4643 C CA . PRO A 1 575 ? 52.219 -5.543 -0.21 1 26.09 575 PRO A CA 1
ATOM 4644 C C . PRO A 1 575 ? 53.312 -5.293 0.839 1 26.09 575 PRO A C 1
ATOM 4646 O O . PRO A 1 575 ? 54.5 -5.352 0.529 1 26.09 575 PRO A O 1
ATOM 4649 N N . GLN A 1 576 ? 53.188 -4.039 1.49 1 21.47 576 GLN A N 1
ATOM 4650 C CA . GLN A 1 576 ? 54.5 -3.869 2.154 1 21.47 576 GLN A CA 1
ATOM 4651 C C . GLN A 1 576 ? 55.062 -5.211 2.615 1 21.47 576 GLN A C 1
ATOM 4653 O O . GLN A 1 576 ? 54.312 -6.07 3.092 1 21.47 576 GLN A O 1
ATOM 4658 N N . LYS A 1 577 ? 56.219 -5.34 2.023 1 23.3 577 LYS A N 1
ATOM 4659 C CA . LYS A 1 577 ? 57.094 -6.465 2.365 1 23.3 577 LYS A CA 1
ATOM 4660 C C . LYS A 1 577 ? 57.188 -6.645 3.877 1 23.3 577 LYS A C 1
ATOM 4662 O O . LYS A 1 577 ? 57.5 -5.695 4.602 1 23.3 577 LYS A O 1
ATOM 4667 N N . SER A 1 578 ? 56.156 -7.078 4.594 1 22.11 578 SER A N 1
ATOM 4668 C CA . SER A 1 578 ? 56.438 -7.562 5.938 1 22.11 578 SER A CA 1
ATOM 4669 C C . SER A 1 578 ? 57.906 -8.008 6.059 1 22.11 578 SER A C 1
ATOM 4671 O O . SER A 1 578 ? 58.344 -8.938 5.371 1 22.11 578 SER A O 1
ATOM 4673 N N . THR A 1 579 ? 58.688 -6.941 5.957 1 19.8 579 THR A N 1
ATOM 4674 C CA . THR A 1 579 ? 60.125 -7.125 6.141 1 19.8 579 THR A CA 1
ATOM 4675 C C . THR A 1 579 ? 60.406 -8.234 7.152 1 19.8 579 THR A C 1
ATOM 4677 O O . THR A 1 579 ? 59.688 -8.383 8.133 1 19.8 579 THR A O 1
ATOM 4680 N N . ARG A 1 580 ? 61.188 -9.109 6.691 1 21.06 580 ARG A N 1
ATOM 4681 C CA . ARG A 1 580 ? 61.781 -10.273 7.34 1 21.06 580 ARG A CA 1
ATOM 4682 C C . ARG A 1 580 ? 62.5 -9.883 8.625 1 21.06 580 ARG A C 1
ATOM 4684 O O . ARG A 1 580 ? 63.688 -9.539 8.586 1 21.06 580 ARG A O 1
ATOM 4691 N N . GLU A 1 581 ? 62.094 -8.812 9.289 1 17.77 581 GLU A N 1
ATOM 4692 C CA . GLU A 1 581 ? 63.156 -8.523 10.227 1 17.77 581 GLU A CA 1
ATOM 4693 C C . GLU A 1 581 ? 63.812 -9.812 10.719 1 17.77 581 GLU A C 1
ATOM 4695 O O . GLU A 1 581 ? 63.156 -10.828 10.891 1 17.77 581 GLU A O 1
ATOM 4700 N N . LYS A 1 582 ? 65.188 -9.672 10.688 1 19.5 582 LYS A N 1
ATOM 4701 C CA . LYS A 1 582 ? 66.25 -10.633 11.008 1 19.5 582 LYS A CA 1
ATOM 4702 C C . LYS A 1 582 ? 66.062 -11.203 12.414 1 19.5 582 LYS A C 1
ATOM 4704 O O . LYS A 1 582 ? 66.312 -10.516 13.406 1 19.5 582 LYS A O 1
ATOM 4709 N N . ARG A 1 583 ? 64.938 -11.438 12.883 1 18.66 583 ARG A N 1
ATOM 4710 C CA . ARG A 1 583 ? 65.188 -11.953 14.219 1 18.66 583 ARG A CA 1
ATOM 4711 C C . ARG A 1 583 ? 66.5 -12.711 14.242 1 18.66 583 ARG A C 1
ATOM 4713 O O . ARG A 1 583 ? 66.75 -13.633 13.445 1 18.66 583 ARG A O 1
ATOM 4720 N N . LYS A 1 584 ? 67.625 -11.953 14.734 1 16.86 584 LYS A N 1
ATOM 4721 C CA . LYS A 1 584 ? 68.938 -12.273 15.203 1 16.86 584 LYS A CA 1
ATOM 4722 C C . LYS A 1 584 ? 69.062 -13.719 15.695 1 16.86 584 LYS A C 1
ATOM 4724 O O . LYS A 1 584 ? 68.062 -14.273 16.172 1 16.86 584 LYS A O 1
ATOM 4729 N N . ALA A 1 585 ? 70.312 -14.258 15.336 1 18.81 585 ALA A N 1
ATOM 4730 C CA . ALA A 1 585 ? 70.938 -15.555 15.609 1 18.81 585 ALA A CA 1
ATOM 4731 C C . ALA A 1 585 ? 70.938 -15.844 17.109 1 18.81 585 ALA A C 1
ATOM 4733 O O . ALA A 1 585 ? 71.312 -16.938 17.516 1 18.81 585 ALA A O 1
ATOM 4734 N N . GLY A 1 586 ? 70.312 -14.992 18.078 1 16.67 586 GLY A N 1
ATOM 4735 C CA . GLY A 1 586 ? 71.25 -15.219 19.156 1 16.67 586 GLY A CA 1
ATOM 4736 C C . GLY A 1 586 ? 71.75 -16.656 19.219 1 16.67 586 GLY A C 1
ATOM 4737 O O . GLY A 1 586 ? 71.188 -17.547 18.641 1 16.67 586 GLY A O 1
ATOM 4738 N N . PRO A 1 587 ? 73.25 -16.719 19.531 1 17.39 587 PRO A N 1
ATOM 4739 C CA . PRO A 1 587 ? 74.125 -17.891 19.469 1 17.39 587 PRO A CA 1
ATOM 4740 C C . PRO A 1 587 ? 73.438 -19.125 20.094 1 17.39 587 PRO A C 1
ATOM 4742 O O . PRO A 1 587 ? 73.938 -20.25 19.875 1 17.39 587 PRO A O 1
ATOM 4745 N N . ASN A 1 588 ? 72.438 -18.797 20.906 1 16.44 588 ASN A N 1
ATOM 4746 C CA . ASN A 1 588 ? 72.75 -19.625 22.078 1 16.44 588 ASN A CA 1
ATOM 4747 C C . ASN A 1 588 ? 73.125 -21.062 21.656 1 16.44 588 ASN A C 1
ATOM 4749 O O . ASN A 1 588 ? 72.25 -21.734 21.031 1 16.44 588 ASN A O 1
ATOM 4753 N N . VAL A 1 589 ? 74.438 -21.344 21.594 1 15.16 589 VAL A N 1
ATOM 4754 C CA . VAL A 1 589 ? 75.375 -22.5 21.531 1 15.16 589 VAL A CA 1
ATOM 4755 C C . VAL A 1 589 ? 74.812 -23.641 22.375 1 15.16 589 VAL A C 1
ATOM 4757 O O . VAL A 1 589 ? 74.938 -24.812 22.016 1 15.16 589 VAL A O 1
ATOM 4760 N N . GLU A 1 590 ? 74.688 -23.25 23.797 1 15.98 590 GLU A N 1
ATOM 4761 C CA . GLU A 1 590 ? 75.5 -24.141 24.609 1 15.98 590 GLU A CA 1
ATOM 4762 C C . GLU A 1 590 ? 75.188 -25.594 24.281 1 15.98 590 GLU A C 1
ATOM 4764 O O . GLU A 1 590 ? 74.188 -25.922 23.703 1 15.98 590 GLU A O 1
ATOM 4769 N N . GLU A 1 591 ? 75.875 -26.422 25.125 1 15.62 591 GLU A N 1
ATOM 4770 C CA . GLU A 1 591 ? 76.688 -27.625 25.391 1 15.62 591 GLU A CA 1
ATOM 4771 C C . GLU A 1 591 ? 75.75 -28.875 25.359 1 15.62 591 GLU A C 1
ATOM 4773 O O . GLU A 1 591 ? 74.562 -28.766 25.312 1 15.62 591 GLU A O 1
ATOM 4778 N N . GLU A 1 592 ? 76.062 -29.688 26.469 1 14.66 592 GLU A N 1
ATOM 4779 C CA . GLU A 1 592 ? 76.625 -31 26.609 1 14.66 592 GLU A CA 1
ATOM 4780 C C . GLU A 1 592 ? 75.562 -32.094 26.562 1 14.66 592 GLU A C 1
ATOM 4782 O O . GLU A 1 592 ? 75.75 -33.062 25.797 1 14.66 592 GLU A O 1
ATOM 4787 N N . SER A 1 593 ? 74.938 -32.25 27.875 1 15.66 593 SER A N 1
ATOM 4788 C CA . SER A 1 593 ? 75.188 -33.562 28.469 1 15.66 593 SER A CA 1
ATOM 4789 C C . SER A 1 593 ? 74.375 -34.688 27.781 1 15.66 593 SER A C 1
ATOM 4791 O O . SER A 1 593 ? 73.312 -34.406 27.234 1 15.66 593 SER A O 1
ATOM 4793 N N . SER A 1 594 ? 75 -35.781 27.609 1 13.84 594 SER A N 1
ATOM 4794 C CA . SER A 1 594 ? 75.125 -37.188 27.172 1 13.84 594 SER A CA 1
ATOM 4795 C C . SER A 1 594 ? 73.938 -38 27.578 1 13.84 594 SER A C 1
ATOM 4797 O O . SER A 1 594 ? 73.75 -39.125 27.125 1 13.84 594 SER A O 1
ATOM 4799 N N . ALA A 1 595 ? 73.312 -37.469 28.812 1 15.14 595 ALA A N 1
ATOM 4800 C CA . ALA A 1 595 ? 73.25 -38.719 29.547 1 15.14 595 ALA A CA 1
ATOM 4801 C C . ALA A 1 595 ? 72.562 -39.781 28.734 1 15.14 595 ALA A C 1
ATOM 4803 O O . ALA A 1 595 ? 71.438 -39.531 28.203 1 15.14 595 ALA A O 1
ATOM 4804 N N . LYS A 1 596 ? 73.125 -40.938 28.562 1 14.62 596 LYS A N 1
ATOM 4805 C CA . LYS A 1 596 ? 73.312 -42.312 28.109 1 14.62 596 LYS A CA 1
ATOM 4806 C C . LYS A 1 596 ? 72 -43.094 28.25 1 14.62 596 LYS A C 1
ATOM 4808 O O . LYS A 1 596 ? 71.5 -43.719 27.297 1 14.62 596 LYS A O 1
ATOM 4813 N N . ARG A 1 597 ? 71.875 -43.781 29.547 1 14.77 597 ARG A N 1
ATOM 4814 C CA . ARG A 1 597 ? 72.312 -45.188 29.562 1 14.77 597 ARG A CA 1
ATOM 4815 C C . ARG A 1 597 ? 71.125 -46.094 29.141 1 14.77 597 ARG A C 1
ATOM 4817 O O . ARG A 1 597 ? 71.312 -46.969 28.281 1 14.77 597 ARG A O 1
ATOM 4824 N N . GLN A 1 598 ? 70.5 -46.625 30.312 1 14.92 598 GLN A N 1
ATOM 4825 C CA . GLN A 1 598 ? 70.688 -48.031 30.594 1 14.92 598 GLN A CA 1
ATOM 4826 C C . GLN A 1 598 ? 69.625 -48.875 29.906 1 14.92 598 GLN A C 1
ATOM 4828 O O . GLN A 1 598 ? 68.438 -48.438 29.766 1 14.92 598 GLN A O 1
ATOM 4833 N N . LYS A 1 599 ? 70.062 -50 29.531 1 15.42 599 LYS A N 1
ATOM 4834 C CA . LYS A 1 599 ? 70 -51.25 28.797 1 15.42 599 LYS A CA 1
ATOM 4835 C C . LYS A 1 599 ? 68.688 -51.969 29.047 1 15.42 599 LYS A C 1
ATOM 4837 O O . LYS A 1 599 ? 68 -52.344 28.094 1 15.42 599 LYS A O 1
ATOM 4842 N N . SER A 1 600 ? 68.875 -53.188 29.688 1 13.58 600 SER A N 1
ATOM 4843 C CA . SER A 1 600 ? 68.875 -54.594 29.312 1 13.58 600 SER A CA 1
ATOM 4844 C C . SER A 1 600 ? 67.625 -55.312 29.812 1 13.58 600 SER A C 1
ATOM 4846 O O . SER A 1 600 ? 67.062 -56.094 29.094 1 13.58 600 SER A O 1
ATOM 4848 N N . LYS A 1 601 ? 67.438 -55.344 31.234 1 14.84 601 LYS A N 1
ATOM 4849 C CA . LYS A 1 601 ? 67.5 -56.656 31.844 1 14.84 601 LYS A CA 1
ATOM 4850 C C . LYS A 1 601 ? 66.25 -57.469 31.453 1 14.84 601 LYS A C 1
ATOM 4852 O O . LYS A 1 601 ? 65.188 -56.938 31.25 1 14.84 601 LYS A O 1
ATOM 4857 N N . GLY A 1 602 ? 66.438 -58.875 31.531 1 14.52 602 GLY A N 1
ATOM 4858 C CA . GLY A 1 602 ? 66.188 -60.281 31.156 1 14.52 602 GLY A CA 1
ATOM 4859 C C . GLY A 1 602 ? 64.875 -60.812 31.594 1 14.52 602 GLY A C 1
ATOM 4860 O O . GLY A 1 602 ? 64.125 -61.312 30.766 1 14.52 602 GLY A O 1
ATOM 4861 N N . GLN A 1 603 ? 64.938 -61.625 32.781 1 13.95 603 GLN A N 1
ATOM 4862 C CA . GLN A 1 603 ? 64.875 -63.031 33.062 1 13.95 603 GLN A CA 1
ATOM 4863 C C . GLN A 1 603 ? 63.438 -63.469 33.5 1 13.95 603 GLN A C 1
ATOM 4865 O O . GLN A 1 603 ? 62.906 -64.438 32.969 1 13.95 603 GLN A O 1
ATOM 4870 N N . LYS A 1 604 ? 63.281 -63.594 34.844 1 15.05 604 LYS A N 1
ATOM 4871 C CA . LYS A 1 604 ? 63.156 -64.875 35.562 1 15.05 604 LYS A CA 1
ATOM 4872 C C . LYS A 1 604 ? 61.719 -65.375 35.5 1 15.05 604 LYS A C 1
ATOM 4874 O O . LYS A 1 604 ? 60.75 -64.625 35.562 1 15.05 604 LYS A O 1
ATOM 4879 N N . MET A 1 605 ? 61.406 -66.875 35.281 1 15.11 605 MET A N 1
ATOM 4880 C CA . MET A 1 605 ? 60.562 -68.062 35.094 1 15.11 605 MET A CA 1
ATOM 4881 C C . MET A 1 605 ? 59.656 -68.188 36.281 1 15.11 605 MET A C 1
ATOM 4883 O O . MET A 1 605 ? 58.656 -68.938 36.219 1 15.11 605 MET A O 1
ATOM 4887 N N . ASN A 1 606 ? 60.25 -68.062 37.625 1 14.25 606 ASN A N 1
ATOM 4888 C CA . ASN A 1 606 ? 60.156 -69.188 38.531 1 14.25 606 ASN A CA 1
ATOM 4889 C C . ASN A 1 606 ? 58.719 -69.562 38.875 1 14.25 606 ASN A C 1
ATOM 4891 O O . ASN A 1 606 ? 57.812 -68.75 38.625 1 14.25 606 ASN A O 1
ATOM 4895 N N . ASP A 1 607 ? 58.625 -70.125 40.188 1 14.57 607 ASP A N 1
ATOM 4896 C CA . ASP A 1 607 ? 58.406 -71.375 40.969 1 14.57 607 ASP A CA 1
ATOM 4897 C C . ASP A 1 607 ? 56.969 -71.438 41.438 1 14.57 607 ASP A C 1
ATOM 4899 O O . ASP A 1 607 ? 56.281 -72.438 41.188 1 14.57 607 ASP A O 1
ATOM 4903 N N . GLU A 1 608 ? 56.844 -71.375 42.812 1 14.77 608 GLU A N 1
ATOM 4904 C CA . GLU A 1 608 ? 56.562 -72.375 43.875 1 14.77 608 GLU A CA 1
ATOM 4905 C C . GLU A 1 608 ? 55.094 -72.375 44.219 1 14.77 608 GLU A C 1
ATOM 4907 O O . GLU A 1 608 ? 54.344 -71.5 43.812 1 14.77 608 GLU A O 1
ATOM 4912 N N . GLU A 1 609 ? 54.844 -72.625 45.562 1 14.67 609 GLU A N 1
ATOM 4913 C CA . GLU A 1 609 ? 54.312 -73.688 46.438 1 14.67 609 GLU A CA 1
ATOM 4914 C C . GLU A 1 609 ? 52.844 -73.5 46.719 1 14.67 609 GLU A C 1
ATOM 4916 O O . GLU A 1 609 ? 52.031 -74.375 46.531 1 14.67 609 GLU A O 1
ATOM 4921 N N . ALA A 1 610 ? 52.531 -72.875 47.906 1 15.09 610 ALA A N 1
ATOM 4922 C CA . ALA A 1 610 ? 52.062 -73.5 49.188 1 15.09 610 ALA A CA 1
ATOM 4923 C C . ALA A 1 610 ? 50.562 -73.438 49.281 1 15.09 610 ALA A C 1
ATOM 4925 O O . ALA A 1 610 ? 49.875 -72.625 48.625 1 15.09 610 ALA A O 1
ATOM 4926 N N . GLU A 1 611 ? 50 -73.625 50.562 1 14.45 611 GLU A N 1
ATOM 4927 C CA . GLU A 1 611 ? 49.219 -74.5 51.406 1 14.45 611 GLU A CA 1
ATOM 4928 C C . GLU A 1 611 ? 47.781 -73.938 51.562 1 14.45 611 GLU A C 1
ATOM 4930 O O . GLU A 1 611 ? 46.812 -74.688 51.344 1 14.45 611 GLU A O 1
ATOM 4935 N N . GLY A 1 612 ? 47.594 -72.938 52.469 1 14.01 612 GLY A N 1
ATOM 4936 C CA . GLY A 1 612 ? 46.969 -73.25 53.75 1 14.01 612 GLY A CA 1
ATOM 4937 C C . GLY A 1 612 ? 45.438 -73.125 53.688 1 14.01 612 GLY A C 1
ATOM 4938 O O . GLY A 1 612 ? 44.875 -72.688 52.688 1 14.01 612 GLY A O 1
ATOM 4939 N N . LYS A 1 613 ? 44.906 -72.5 54.812 1 15.99 613 LYS A N 1
ATOM 4940 C CA . LYS A 1 613 ? 44.094 -72.875 56 1 15.99 613 LYS A CA 1
ATOM 4941 C C . LYS A 1 613 ? 42.625 -72.5 55.75 1 15.99 613 LYS A C 1
ATOM 4943 O O . LYS A 1 613 ? 42.281 -71.75 54.844 1 15.99 613 LYS A O 1
ATOM 4948 N N . THR A 1 614 ? 41.75 -72.562 56.938 1 14.34 614 THR A N 1
ATOM 4949 C CA . THR A 1 614 ? 40.688 -73.25 57.688 1 14.34 614 THR A CA 1
ATOM 4950 C C . THR A 1 614 ? 39.406 -72.375 57.656 1 14.34 614 THR A C 1
ATOM 4952 O O . THR A 1 614 ? 38.312 -72.938 57.781 1 14.34 614 THR A O 1
ATOM 4955 N N . ALA A 1 615 ? 39.438 -71 57.562 1 14.83 615 ALA A N 1
ATOM 4956 C CA . ALA A 1 615 ? 38.75 -70.375 58.688 1 14.83 615 ALA A CA 1
ATOM 4957 C C . ALA A 1 615 ? 37.25 -70.5 58.531 1 14.83 615 ALA A C 1
ATOM 4959 O O . ALA A 1 615 ? 36.719 -70.438 57.438 1 14.83 615 ALA A O 1
ATOM 4960 N N . THR A 1 616 ? 36.5 -70.75 59.688 1 14.95 616 THR A N 1
ATOM 4961 C CA . THR A 1 616 ? 35.344 -71.312 60.375 1 14.95 616 THR A CA 1
ATOM 4962 C C . THR A 1 616 ? 34.156 -70.375 60.25 1 14.95 616 THR A C 1
ATOM 4964 O O . THR A 1 616 ? 33 -70.812 60.312 1 14.95 616 THR A O 1
ATOM 4967 N N . VAL A 1 617 ? 34.219 -69.062 59.781 1 14.79 617 VAL A N 1
ATOM 4968 C CA . VAL A 1 617 ? 33.531 -68.25 60.75 1 14.79 617 VAL A CA 1
ATOM 4969 C C . VAL A 1 617 ? 32.031 -68.5 60.719 1 14.79 617 VAL A C 1
ATOM 4971 O O . VAL A 1 617 ? 31.438 -68.625 59.625 1 14.79 617 VAL A O 1
ATOM 4974 N N . PRO A 1 618 ? 31.312 -68.75 61.875 1 15.09 618 PRO A N 1
ATOM 4975 C CA . PRO A 1 618 ? 30.094 -69.25 62.5 1 15.09 618 PRO A CA 1
ATOM 4976 C C . PRO A 1 618 ? 28.891 -68.375 62.312 1 15.09 618 PRO A C 1
ATOM 4978 O O . PRO A 1 618 ? 27.781 -68.688 62.781 1 15.09 618 PRO A O 1
ATOM 4981 N N . ASN A 1 619 ? 28.641 -67.75 61.375 1 13.02 619 ASN A N 1
ATOM 4982 C CA . ASN A 1 619 ? 27.781 -66.562 61.531 1 13.02 619 ASN A CA 1
ATOM 4983 C C . ASN A 1 619 ? 26.422 -66.938 62.094 1 13.02 619 ASN A C 1
ATOM 4985 O O . ASN A 1 619 ? 25.703 -67.75 61.5 1 13.02 619 ASN A O 1
ATOM 4989 N N . LYS A 1 620 ? 26.047 -66.688 63.281 1 14.55 620 LYS A N 1
ATOM 4990 C CA . LYS A 1 620 ? 25.094 -66.688 64.375 1 14.55 620 LYS A CA 1
ATOM 4991 C C . LYS A 1 620 ? 23.719 -66.188 63.938 1 14.55 620 LYS A C 1
ATOM 4993 O O . LYS A 1 620 ? 23.609 -65.5 62.938 1 14.55 620 LYS A O 1
ATOM 4998 N N . LYS A 1 621 ? 22.672 -65.875 65 1 15.2 621 LYS A N 1
ATOM 4999 C CA . LYS A 1 621 ? 21.406 -66.188 65.688 1 15.2 621 LYS A CA 1
ATOM 5000 C C . LYS A 1 621 ? 20.375 -65.125 65.438 1 15.2 621 LYS A C 1
ATOM 5002 O O . LYS A 1 621 ? 19.172 -65.312 65.562 1 15.2 621 LYS A O 1
ATOM 5007 N N . SER A 1 622 ? 20.547 -63.781 65.062 1 13.22 622 SER A N 1
ATOM 5008 C CA . SER A 1 622 ? 19.922 -62.781 65.938 1 13.22 622 SER A CA 1
ATOM 5009 C C . SER A 1 622 ? 18.406 -62.781 65.812 1 13.22 622 SER A C 1
ATOM 5011 O O . SER A 1 622 ? 17.891 -63.031 64.688 1 13.22 622 SER A O 1
ATOM 5013 N N . LYS A 1 623 ? 17.359 -62.469 66.875 1 14.8 623 LYS A N 1
ATOM 5014 C CA . LYS A 1 623 ? 16.203 -62.594 67.75 1 14.8 623 LYS A CA 1
ATOM 5015 C C . LYS A 1 623 ? 15.094 -61.625 67.312 1 14.8 623 LYS A C 1
ATOM 5017 O O . LYS A 1 623 ? 13.938 -62.031 67.188 1 14.8 623 LYS A O 1
ATOM 5022 N N . SER A 1 624 ? 14.984 -60.25 67.75 1 13.7 624 SER A N 1
ATOM 5023 C CA . SER A 1 624 ? 14.047 -59.75 68.75 1 13.7 624 SER A CA 1
ATOM 5024 C C . SER A 1 624 ? 12.75 -59.281 68.062 1 13.7 624 SER A C 1
ATOM 5026 O O . SER A 1 624 ? 11.656 -59.719 68.5 1 13.7 624 SER A O 1
ATOM 5028 N N . GLU A 1 625 ? 12.219 -57.812 68.062 1 14.15 625 GLU A N 1
ATOM 5029 C CA . GLU A 1 625 ? 11.266 -57.188 68.938 1 14.15 625 GLU A CA 1
ATOM 5030 C C . GLU A 1 625 ? 9.938 -56.906 68.25 1 14.15 625 GLU A C 1
ATOM 5032 O O . GLU A 1 625 ? 8.875 -57.25 68.812 1 14.15 625 GLU A O 1
ATOM 5037 N N . THR A 1 626 ? 9.68 -55.75 67.375 1 14.8 626 THR A N 1
ATOM 5038 C CA . THR A 1 626 ? 8.812 -54.656 67.812 1 14.8 626 THR A CA 1
ATOM 5039 C C . THR A 1 626 ? 7.359 -54.938 67.438 1 14.8 626 THR A C 1
ATOM 5041 O O . THR A 1 626 ? 7.09 -55.688 66.5 1 14.8 626 THR A O 1
ATOM 5044 N N . GLU A 1 627 ? 6.129 -53.75 67.812 1 14.55 627 GLU A N 1
ATOM 5045 C CA . GLU A 1 627 ? 4.875 -53.562 68.562 1 14.55 627 GLU A CA 1
ATOM 5046 C C . GLU A 1 627 ? 3.723 -53.281 67.625 1 14.55 627 GLU A C 1
ATOM 5048 O O . GLU A 1 627 ? 3.684 -52.219 66.938 1 14.55 627 GLU A O 1
ATOM 5053 N N . LYS A 1 628 ? 3.131 -53.938 66.812 1 15.97 628 LYS A N 1
ATOM 5054 C CA . LYS A 1 628 ? 2.082 -53.562 65.875 1 15.97 628 LYS A CA 1
ATOM 5055 C C . LYS A 1 628 ? 0.751 -53.344 66.625 1 15.97 628 LYS A C 1
ATOM 5057 O O . LYS A 1 628 ? -0.114 -54.219 66.625 1 15.97 628 LYS A O 1
ATOM 5062 N N . ALA A 1 629 ? 0.644 -52.438 67.625 1 14.67 629 ALA A N 1
ATOM 5063 C CA . ALA A 1 629 ? -0.676 -52.469 68.25 1 14.67 629 ALA A CA 1
ATOM 5064 C C . ALA A 1 629 ? -1.729 -51.812 67.312 1 14.67 629 ALA A C 1
ATOM 5066 O O . ALA A 1 629 ? -1.543 -50.688 66.875 1 14.67 629 ALA A O 1
ATOM 5067 N N . ALA A 1 630 ? -2.615 -52.438 66.75 1 16.61 630 ALA A N 1
ATOM 5068 C CA . ALA A 1 630 ? -3.818 -52.25 65.938 1 16.61 630 ALA A CA 1
ATOM 5069 C C . ALA A 1 630 ? -4.953 -51.656 66.75 1 16.61 630 ALA A C 1
ATOM 5071 O O . ALA A 1 630 ? -6.129 -51.875 66.5 1 16.61 630 ALA A O 1
ATOM 5072 N N . ASP A 1 631 ? -4.527 -50.75 67.75 1 14.46 631 ASP A N 1
ATOM 5073 C CA . ASP A 1 631 ? -5.539 -50.344 68.75 1 14.46 631 ASP A CA 1
ATOM 5074 C C . ASP A 1 631 ? -6.789 -49.812 68 1 14.46 631 ASP A C 1
ATOM 5076 O O . ASP A 1 631 ? -6.746 -49.5 66.812 1 14.46 631 ASP A O 1
ATOM 5080 N N . SER A 1 632 ? -7.727 -49.188 68.875 1 15.48 632 SER A N 1
ATOM 5081 C CA . SER A 1 632 ? -9.07 -49.125 69.438 1 15.48 632 SER A CA 1
ATOM 5082 C C . SER A 1 632 ? -9.844 -47.906 68.875 1 15.48 632 SER A C 1
ATOM 5084 O O . SER A 1 632 ? -11.023 -48.031 68.562 1 15.48 632 SER A O 1
ATOM 5086 N N . LYS A 1 633 ? -9.219 -46.625 69.125 1 15 633 LYS A N 1
ATOM 5087 C CA . LYS A 1 633 ? -9.938 -45.625 69.938 1 15 633 LYS A CA 1
ATOM 5088 C C . LYS A 1 633 ? -11.172 -45.125 69.188 1 15 633 LYS A C 1
ATOM 5090 O O . LYS A 1 633 ? -11.281 -45.281 67.938 1 15 633 LYS A O 1
ATOM 5095 N N . ARG A 1 634 ? -11.336 -43.75 69.438 1 15.02 634 ARG A N 1
ATOM 5096 C CA . ARG A 1 634 ? -12.266 -42.906 70.125 1 15.02 634 ARG A CA 1
ATOM 5097 C C . ARG A 1 634 ? -13.367 -42.375 69.25 1 15.02 634 ARG A C 1
ATOM 5099 O O . ARG A 1 634 ? -13.242 -42.438 68 1 15.02 634 ARG A O 1
ATOM 5106 N N . GLU A 1 635 ? -13.945 -41.125 69.625 1 15.48 635 GLU A N 1
ATOM 5107 C CA . GLU A 1 635 ? -15.133 -40.469 70.125 1 15.48 635 GLU A CA 1
ATOM 5108 C C . GLU A 1 635 ? -15.914 -39.719 69.062 1 15.48 635 GLU A C 1
ATOM 5110 O O . GLU A 1 635 ? -17.109 -39.938 68.875 1 15.48 635 GLU A O 1
ATOM 5115 N N . GLU A 1 636 ? -15.641 -38.344 69 1 16.23 636 GLU A N 1
ATOM 5116 C CA . GLU A 1 636 ? -16.547 -37.25 69.375 1 16.23 636 GLU A CA 1
ATOM 5117 C C . GLU A 1 636 ? -17.469 -36.875 68.25 1 16.23 636 GLU A C 1
ATOM 5119 O O . GLU A 1 636 ? -17.188 -37.156 67.062 1 16.23 636 GLU A O 1
ATOM 5124 N N . SER A 1 637 ? -18.375 -35.75 68.5 1 16.02 637 SER A N 1
ATOM 5125 C CA . SER A 1 637 ? -19.734 -35.219 68.5 1 16.02 637 SER A CA 1
ATOM 5126 C C . SER A 1 637 ? -20.047 -34.375 67.312 1 16.02 637 SER A C 1
ATOM 5128 O O . SER A 1 637 ? -21.141 -34.469 66.75 1 16.02 637 SER A O 1
ATOM 5130 N N . GLU A 1 638 ? -19.109 -33.375 67 1 17.28 638 GLU A N 1
ATOM 5131 C CA . GLU A 1 638 ? -19.719 -32.062 66.938 1 17.28 638 GLU A CA 1
ATOM 5132 C C . GLU A 1 638 ? -20.688 -31.953 65.812 1 17.28 638 GLU A C 1
ATOM 5134 O O . GLU A 1 638 ? -20.656 -32.781 64.875 1 17.28 638 GLU A O 1
ATOM 5139 N N . GLY A 1 639 ? -21.047 -30.641 65.562 1 17.02 639 GLY A N 1
ATOM 5140 C CA . GLY A 1 639 ? -22.078 -29.641 65.312 1 17.02 639 GLY A CA 1
ATOM 5141 C C . GLY A 1 639 ? -22.453 -29.5 63.844 1 17.02 639 GLY A C 1
ATOM 5142 O O . GLY A 1 639 ? -21.672 -29.844 62.969 1 17.02 639 GLY A O 1
ATOM 5143 N N . ALA A 1 640 ? -23.812 -29.438 63.656 1 20.66 640 ALA A N 1
ATOM 5144 C CA . ALA A 1 640 ? -24.812 -29.484 62.594 1 20.66 640 ALA A CA 1
ATOM 5145 C C . ALA A 1 640 ? -24.656 -28.297 61.656 1 20.66 640 ALA A C 1
ATOM 5147 O O . ALA A 1 640 ? -24.984 -27.156 62.031 1 20.66 640 ALA A O 1
ATOM 5148 N N . LYS A 1 641 ? -23.312 -28.078 61.281 1 21.25 641 LYS A N 1
ATOM 5149 C CA . LYS A 1 641 ? -23.328 -26.719 60.75 1 21.25 641 LYS A CA 1
ATOM 5150 C C . LYS A 1 641 ? -24.531 -26.5 59.844 1 21.25 641 LYS A C 1
ATOM 5152 O O . LYS A 1 641 ? -24.859 -27.344 59 1 21.25 641 LYS A O 1
ATOM 5157 N N . PRO A 1 642 ? -25.359 -25.562 60.344 1 19.75 642 PRO A N 1
ATOM 5158 C CA . PRO A 1 642 ? -26.656 -25.141 59.812 1 19.75 642 PRO A CA 1
ATOM 5159 C C . PRO A 1 642 ? -26.625 -24.891 58.312 1 19.75 642 PRO A C 1
ATOM 5161 O O . PRO A 1 642 ? -25.594 -24.484 57.75 1 19.75 642 PRO A O 1
ATOM 5164 N N . VAL A 1 643 ? -27.391 -25.797 57.625 1 20.52 643 VAL A N 1
ATOM 5165 C CA . VAL A 1 643 ? -27.844 -25.922 56.25 1 20.52 643 VAL A CA 1
ATOM 5166 C C . VAL A 1 643 ? -28.406 -24.578 55.75 1 20.52 643 VAL A C 1
ATOM 5168 O O . VAL A 1 643 ? -29.484 -24.172 56.156 1 20.52 643 VAL A O 1
ATOM 5171 N N . LYS A 1 644 ? -27.516 -23.562 56.188 1 22.31 644 LYS A N 1
ATOM 5172 C CA . LYS A 1 644 ? -28.312 -22.359 56 1 22.31 644 LYS A CA 1
ATOM 5173 C C . LYS A 1 644 ? -29.016 -22.391 54.625 1 22.31 644 LYS A C 1
ATOM 5175 O O . LYS A 1 644 ? -28.484 -22.938 53.656 1 22.31 644 LYS A O 1
ATOM 5180 N N . PRO A 1 645 ? -30.281 -21.922 54.688 1 20.61 645 PRO A N 1
ATOM 5181 C CA . PRO A 1 645 ? -31.375 -22 53.719 1 20.61 645 PRO A CA 1
ATOM 5182 C C . PRO A 1 645 ? -30.984 -21.516 52.344 1 20.61 645 PRO A C 1
ATOM 5184 O O . PRO A 1 645 ? -30.062 -20.719 52.219 1 20.61 645 PRO A O 1
ATOM 5187 N N . LYS A 1 646 ? -31.266 -22.391 51.406 1 24.05 646 LYS A N 1
ATOM 5188 C CA . LYS A 1 646 ? -31.375 -22.406 49.969 1 24.05 646 LYS A CA 1
ATOM 5189 C C . LYS A 1 646 ? -32.062 -21.125 49.469 1 24.05 646 LYS A C 1
ATOM 5191 O O . LYS A 1 646 ? -32.406 -21.031 48.281 1 24.05 646 LYS A O 1
ATOM 5196 N N . ILE A 1 647 ? -31.891 -20.156 50.312 1 21.52 647 ILE A N 1
ATOM 5197 C CA . ILE A 1 647 ? -32.938 -19.219 49.875 1 21.52 647 ILE A CA 1
ATOM 5198 C C . ILE A 1 647 ? -32.688 -18.828 48.406 1 21.52 647 ILE A C 1
ATOM 5200 O O . ILE A 1 647 ? -31.594 -18.344 48.062 1 21.52 647 ILE A O 1
ATOM 5204 N N . PHE A 1 648 ? -33.406 -19.594 47.531 1 24 648 PHE A N 1
ATOM 5205 C CA . PHE A 1 648 ? -33.594 -19.531 46.094 1 24 648 PHE A CA 1
ATOM 5206 C C . PHE A 1 648 ? -33.812 -18.094 45.625 1 24 648 PHE A C 1
ATOM 5208 O O . PHE A 1 648 ? -34.031 -17.844 44.438 1 24 648 PHE A O 1
ATOM 5215 N N . THR A 1 649 ? -33.094 -17.25 46.344 1 22.94 649 THR A N 1
ATOM 5216 C CA . THR A 1 649 ? -33.719 -15.93 46.188 1 22.94 649 THR A CA 1
ATOM 5217 C C . THR A 1 649 ? -33.812 -15.57 44.688 1 22.94 649 THR A C 1
ATOM 5219 O O . THR A 1 649 ? -32.812 -15.641 43.969 1 22.94 649 THR A O 1
ATOM 5222 N N . ASP A 1 650 ? -35.062 -15.867 44.062 1 26.98 650 ASP A N 1
ATOM 5223 C CA . ASP A 1 650 ? -35.75 -15.773 42.75 1 26.98 650 ASP A CA 1
ATOM 5224 C C . ASP A 1 650 ? -35.406 -14.453 42.062 1 26.98 650 ASP A C 1
ATOM 5226 O O . ASP A 1 650 ? -36.031 -14.125 41.031 1 26.98 650 ASP A O 1
ATOM 5230 N N . GLU A 1 651 ? -34.625 -13.641 42.781 1 24.11 651 GLU A N 1
ATOM 5231 C CA . GLU A 1 651 ? -35.031 -12.25 42.562 1 24.11 651 GLU A CA 1
ATOM 5232 C C . GLU A 1 651 ? -34.625 -11.773 41.188 1 24.11 651 GLU A C 1
ATOM 5234 O O . GLU A 1 651 ? -34.812 -10.602 40.844 1 24.11 651 GLU A O 1
ATOM 5239 N N . CYS A 1 652 ? -33.906 -12.648 40.469 1 24.39 652 CYS A N 1
ATOM 5240 C CA . CYS A 1 652 ? -33.094 -11.82 39.562 1 24.39 652 CYS A CA 1
ATOM 5241 C C . CYS A 1 652 ? -33.969 -11.242 38.438 1 24.39 652 CYS A C 1
ATOM 5243 O O . CYS A 1 652 ? -34.531 -11.977 37.625 1 24.39 652 CYS A O 1
ATOM 5245 N N . THR A 1 653 ? -34.812 -10.312 38.719 1 28.09 653 THR A N 1
ATOM 5246 C CA . THR A 1 653 ? -35.719 -9.656 37.75 1 28.09 653 THR A CA 1
ATOM 5247 C C . THR A 1 653 ? -34.938 -9.141 36.562 1 28.09 653 THR A C 1
ATOM 5249 O O . THR A 1 653 ? -34.031 -8.32 36.688 1 28.09 653 THR A O 1
ATOM 5252 N N . ALA A 1 654 ? -34.625 -10.07 35.719 1 30.45 654 ALA A N 1
ATOM 5253 C CA . ALA A 1 654 ? -33.844 -9.672 34.531 1 30.45 654 ALA A CA 1
ATOM 5254 C C . ALA A 1 654 ? -34.594 -8.617 33.719 1 30.45 654 ALA A C 1
ATOM 5256 O O . ALA A 1 654 ? -35.781 -8.781 33.406 1 30.45 654 ALA A O 1
ATOM 5257 N N . PHE A 1 655 ? -34.344 -7.406 34 1 29.38 655 PHE A N 1
ATOM 5258 C CA . PHE A 1 655 ? -35 -6.309 33.312 1 29.38 655 PHE A CA 1
ATOM 5259 C C . PHE A 1 655 ? -34.656 -6.305 31.812 1 29.38 655 PHE A C 1
ATOM 5261 O O . PHE A 1 655 ? -33.469 -6.473 31.453 1 29.38 655 PHE A O 1
ATOM 5268 N N . LEU A 1 656 ? -35.562 -6.941 31.031 1 31.5 656 LEU A N 1
ATOM 5269 C CA . LEU A 1 656 ? -35.562 -6.938 29.578 1 31.5 656 LEU A CA 1
ATOM 5270 C C . LEU A 1 656 ? -35.438 -5.516 29.047 1 31.5 656 LEU A C 1
ATOM 5272 O O . LEU A 1 656 ? -36.344 -4.699 29.234 1 31.5 656 LEU A O 1
ATOM 5276 N N . SER A 1 657 ? -34.156 -5.016 29.328 1 37.78 657 SER A N 1
ATOM 5277 C CA . SER A 1 657 ? -34.062 -3.652 28.828 1 37.78 657 SER A CA 1
ATOM 5278 C C . SER A 1 657 ? -33.688 -3.643 27.344 1 37.78 657 SER A C 1
ATOM 5280 O O . SER A 1 657 ? -33.062 -4.57 26.844 1 37.78 657 SER A O 1
ATOM 5282 N N . ASN A 1 658 ? -34.125 -3.279 26.562 1 35.12 658 ASN A N 1
ATOM 5283 C CA . ASN A 1 658 ? -33.875 -2.883 25.188 1 35.12 658 ASN A CA 1
ATOM 5284 C C . ASN A 1 658 ? -34.812 -3.604 24.219 1 35.12 658 ASN A C 1
ATOM 5286 O O . ASN A 1 658 ? -34.344 -4.273 23.297 1 35.12 658 ASN A O 1
ATOM 5290 N N . LEU A 1 659 ? -36.125 -3.934 24.812 1 34.16 659 LEU A N 1
ATOM 5291 C CA . LEU A 1 659 ? -37.062 -4.574 23.906 1 34.16 659 LEU A CA 1
ATOM 5292 C C . LEU A 1 659 ? -37.469 -3.627 22.781 1 34.16 659 LEU A C 1
ATOM 5294 O O . LEU A 1 659 ? -37.781 -2.459 23.031 1 34.16 659 LEU A O 1
ATOM 5298 N N . SER A 1 660 ? -36.844 -3.854 21.703 1 41.25 660 SER A N 1
ATOM 5299 C CA . SER A 1 660 ? -37.375 -3.045 20.609 1 41.25 660 SER A CA 1
ATOM 5300 C C . SER A 1 660 ? -38.906 -3.143 20.516 1 41.25 660 SER A C 1
ATOM 5302 O O . SER A 1 660 ? -39.469 -4.184 20.828 1 41.25 660 SER A O 1
ATOM 5304 N N . PRO A 1 661 ? -39.688 -2.113 20.531 1 41.94 661 PRO A N 1
ATOM 5305 C CA . PRO A 1 661 ? -41.125 -2.041 20.688 1 41.94 661 PRO A CA 1
ATOM 5306 C C . PRO A 1 661 ? -41.875 -2.969 19.734 1 41.94 661 PRO A C 1
ATOM 5308 O O . PRO A 1 661 ? -43.094 -3.174 19.891 1 41.94 661 PRO A O 1
ATOM 5311 N N . LYS A 1 662 ? -41.125 -3.488 18.656 1 41.22 662 LYS A N 1
ATOM 5312 C CA . LYS A 1 662 ? -41.969 -4.176 17.672 1 41.22 662 LYS A CA 1
ATOM 5313 C C . LYS A 1 662 ? -42.094 -5.664 18 1 41.22 662 LYS A C 1
ATOM 5315 O O . LYS A 1 662 ? -42.438 -6.465 17.141 1 41.22 662 LYS A O 1
ATOM 5320 N N . LEU A 1 663 ? -41.625 -6.102 19.062 1 39.44 663 LEU A N 1
ATOM 5321 C CA . LEU A 1 663 ? -41.562 -7.547 19.266 1 39.44 663 LEU A CA 1
ATOM 5322 C C . LEU A 1 663 ? -42.969 -8.109 19.531 1 39.44 663 LEU A C 1
ATOM 5324 O O . LEU A 1 663 ? -43.656 -7.656 20.453 1 39.44 663 LEU A O 1
ATOM 5328 N N . SER A 1 664 ? -43.562 -8.625 18.484 1 41.19 664 SER A N 1
ATOM 5329 C CA . SER A 1 664 ? -44.906 -9.141 18.609 1 41.19 664 SER A CA 1
ATOM 5330 C C . SER A 1 664 ? -45 -10.273 19.625 1 41.19 664 SER A C 1
ATOM 5332 O O . SER A 1 664 ? -44 -10.906 19.938 1 41.19 664 SER A O 1
ATOM 5334 N N . ILE A 1 665 ? -46 -10.406 20.328 1 42.94 665 ILE A N 1
ATOM 5335 C CA . ILE A 1 665 ? -46.375 -11.281 21.438 1 42.94 665 ILE A CA 1
ATOM 5336 C C . ILE A 1 665 ? -46.219 -12.742 21 1 42.94 665 ILE A C 1
ATOM 5338 O O . ILE A 1 665 ? -45.812 -13.586 21.797 1 42.94 665 ILE A O 1
ATOM 5342 N N . TYR A 1 666 ? -46.562 -13.141 19.781 1 43.69 666 TYR A N 1
ATOM 5343 C CA . TYR A 1 666 ? -46.625 -14.531 19.359 1 43.69 666 TYR A CA 1
ATOM 5344 C C . TYR A 1 666 ? -45.25 -15.195 19.5 1 43.69 666 TYR A C 1
ATOM 5346 O O . TYR A 1 666 ? -45.156 -16.328 19.969 1 43.69 666 TYR A O 1
ATOM 5354 N N . GLU A 1 667 ? -44.281 -14.516 19.062 1 40.03 667 GLU A N 1
ATOM 5355 C CA . GLU A 1 667 ? -42.969 -15.156 19 1 40.03 667 GLU A CA 1
ATOM 5356 C C . GLU A 1 667 ? -42.375 -15.359 20.406 1 40.03 667 GLU A C 1
ATOM 5358 O O . GLU A 1 667 ? -41.562 -16.25 20.609 1 40.03 667 GLU A O 1
ATOM 5363 N N . LEU A 1 668 ? -42.938 -14.516 21.297 1 39.94 668 LEU A N 1
ATOM 5364 C CA . LEU A 1 668 ? -42.625 -14.688 22.703 1 39.94 668 LEU A CA 1
ATOM 5365 C C . LEU A 1 668 ? -43.156 -16.016 23.219 1 39.94 668 LEU A C 1
ATOM 5367 O O . LEU A 1 668 ? -42.5 -16.734 23.969 1 39.94 668 LEU A O 1
ATOM 5371 N N . HIS A 1 669 ? -44.375 -16.438 22.859 1 44.66 669 HIS A N 1
ATOM 5372 C CA . HIS A 1 669 ? -45.094 -17.609 23.359 1 44.66 669 HIS A CA 1
ATOM 5373 C C . HIS A 1 669 ? -44.406 -18.906 22.984 1 44.66 669 HIS A C 1
ATOM 5375 O O . HIS A 1 669 ? -44.281 -19.812 23.797 1 44.66 669 HIS A O 1
ATOM 5381 N N . VAL A 1 670 ? -43.938 -19.25 21.797 1 40.44 670 VAL A N 1
ATOM 5382 C CA . VAL A 1 670 ? -43.344 -20.531 21.406 1 40.44 670 VAL A CA 1
ATOM 5383 C C . VAL A 1 670 ? -42.094 -20.797 22.234 1 40.44 670 VAL A C 1
ATOM 5385 O O . VAL A 1 670 ? -41.781 -21.953 22.578 1 40.44 670 VAL A O 1
ATOM 5388 N N . LYS A 1 671 ? -41.375 -19.719 22.562 1 37.81 671 LYS A N 1
ATOM 5389 C CA . LYS A 1 671 ? -40.125 -20.016 23.234 1 37.81 671 LYS A CA 1
ATOM 5390 C C . LYS A 1 671 ? -40.344 -20.531 24.641 1 37.81 671 LYS A C 1
ATOM 5392 O O . LYS A 1 671 ? -39.469 -21.156 25.234 1 37.81 671 LYS A O 1
ATOM 5397 N N . PHE A 1 672 ? -41.594 -20.078 25.141 1 40.34 672 PHE A N 1
ATOM 5398 C CA . PHE A 1 672 ? -41.875 -20.531 26.484 1 40.34 672 PHE A CA 1
ATOM 5399 C C . PHE A 1 672 ? -42.656 -21.844 26.484 1 40.34 672 PHE A C 1
ATOM 5401 O O . PHE A 1 672 ? -42.875 -22.453 27.531 1 40.34 672 PHE A O 1
ATOM 5408 N N . THR A 1 673 ? -43.469 -22.188 25.359 1 34.56 673 THR A N 1
ATOM 5409 C CA . THR A 1 673 ? -44.25 -23.422 25.391 1 34.56 673 THR A CA 1
ATOM 5410 C C . THR A 1 673 ? -43.375 -24.641 25.141 1 34.56 673 THR A C 1
ATOM 5412 O O . THR A 1 673 ? -43.844 -25.766 25.031 1 34.56 673 THR A O 1
ATOM 5415 N N . LYS A 1 674 ? -42.188 -24.656 25.531 1 26.39 674 LYS A N 1
ATOM 5416 C CA . LYS A 1 674 ? -41.719 -25.906 26.125 1 26.39 674 LYS A CA 1
ATOM 5417 C C . LYS A 1 674 ? -41.969 -25.906 27.641 1 26.39 674 LYS A C 1
ATOM 5419 O O . LYS A 1 674 ? -41.75 -24.891 28.312 1 26.39 674 LYS A O 1
ATOM 5424 N N . MET B 1 1 ? 32.156 76.375 65.938 1 18.8 1 MET B N 1
ATOM 5425 C CA . MET B 1 1 ? 33.438 77.062 65.688 1 18.8 1 MET B CA 1
ATOM 5426 C C . MET B 1 1 ? 33.469 77.688 64.312 1 18.8 1 MET B C 1
ATOM 5428 O O . MET B 1 1 ? 33.219 77 63.312 1 18.8 1 MET B O 1
ATOM 5432 N N . ASP B 1 2 ? 33.344 79.125 64 1 16.47 2 ASP B N 1
ATOM 5433 C CA . ASP B 1 2 ? 32.75 80.188 63.281 1 16.47 2 ASP B CA 1
ATOM 5434 C C . ASP B 1 2 ? 33.531 80.5 62 1 16.47 2 ASP B C 1
ATOM 5436 O O . ASP B 1 2 ? 33.281 81.562 61.375 1 16.47 2 ASP B O 1
ATOM 5440 N N . ASP B 1 3 ? 34.438 79.75 61.562 1 17.03 3 ASP B N 1
ATOM 5441 C CA . ASP B 1 3 ? 35.594 80.312 60.875 1 17.03 3 ASP B CA 1
ATOM 5442 C C . ASP B 1 3 ? 35.219 80.812 59.469 1 17.03 3 ASP B C 1
ATOM 5444 O O . ASP B 1 3 ? 34.688 80 58.688 1 17.03 3 ASP B O 1
ATOM 5448 N N . SER B 1 4 ? 35.25 82.125 58.906 1 17.2 4 SER B N 1
ATOM 5449 C CA . SER B 1 4 ? 34.906 83.312 58.125 1 17.2 4 SER B CA 1
ATOM 5450 C C . SER B 1 4 ? 35.688 83.375 56.812 1 17.2 4 SER B C 1
ATOM 5452 O O . SER B 1 4 ? 35.719 84.375 56.156 1 17.2 4 SER B O 1
ATOM 5454 N N . GLU B 1 5 ? 36.125 82.25 56.25 1 16.95 5 GLU B N 1
ATOM 5455 C CA . GLU B 1 5 ? 37.312 82.688 55.531 1 16.95 5 GLU B CA 1
ATOM 5456 C C . GLU B 1 5 ? 36.969 83.562 54.312 1 16.95 5 GLU B C 1
ATOM 5458 O O . GLU B 1 5 ? 35.875 83.438 53.75 1 16.95 5 GLU B O 1
ATOM 5463 N N . LEU B 1 6 ? 37.906 84.125 53.5 1 18.12 6 LEU B N 1
ATOM 5464 C CA . LEU B 1 6 ? 38.469 85.375 52.969 1 18.12 6 LEU B CA 1
ATOM 5465 C C . LEU B 1 6 ? 38.094 85.562 51.5 1 18.12 6 LEU B C 1
ATOM 5467 O O . LEU B 1 6 ? 37.781 84.562 50.812 1 18.12 6 LEU B O 1
ATOM 5471 N N . LEU B 1 7 ? 38.656 86.562 50.625 1 16.83 7 LEU B N 1
ATOM 5472 C CA . LEU B 1 7 ? 38.438 87.812 49.938 1 16.83 7 LEU B CA 1
ATOM 5473 C C . LEU B 1 7 ? 38.562 87.625 48.438 1 16.83 7 LEU B C 1
ATOM 5475 O O . LEU B 1 7 ? 37.781 88.188 47.688 1 16.83 7 LEU B O 1
ATOM 5479 N N . VAL B 1 8 ? 39.5 86.875 47.688 1 17.42 8 VAL B N 1
ATOM 5480 C CA . VAL B 1 8 ? 40.375 87.75 46.906 1 17.42 8 VAL B CA 1
ATOM 5481 C C . VAL B 1 8 ? 39.719 88 45.531 1 17.42 8 VAL B C 1
ATOM 5483 O O . VAL B 1 8 ? 38.844 87.25 45.094 1 17.42 8 VAL B O 1
ATOM 5486 N N . SER B 1 9 ? 40.531 88.375 44.312 1 16.08 9 SER B N 1
ATOM 5487 C CA . SER B 1 9 ? 40.844 89.562 43.5 1 16.08 9 SER B CA 1
ATOM 5488 C C . SER B 1 9 ? 40.344 89.375 42.062 1 16.08 9 SER B C 1
ATOM 5490 O O . SER B 1 9 ? 39.688 90.312 41.5 1 16.08 9 SER B O 1
ATOM 5492 N N . SER B 1 10 ? 40.656 88.375 41.125 1 16.86 10 SER B N 1
ATOM 5493 C CA . SER B 1 10 ? 41.406 88.812 39.969 1 16.86 10 SER B CA 1
ATOM 5494 C C . SER B 1 10 ? 40.469 89.188 38.844 1 16.86 10 SER B C 1
ATOM 5496 O O . SER B 1 10 ? 39.375 88.625 38.719 1 16.86 10 SER B O 1
ATOM 5498 N N . ASP B 1 11 ? 40.781 90.125 37.688 1 16.16 11 ASP B N 1
ATOM 5499 C CA . ASP B 1 11 ? 40.406 91.312 36.875 1 16.16 11 ASP B CA 1
ATOM 5500 C C . ASP B 1 11 ? 40 90.812 35.469 1 16.16 11 ASP B C 1
ATOM 5502 O O . ASP B 1 11 ? 39.562 91.625 34.656 1 16.16 11 ASP B O 1
ATOM 5506 N N . GLN B 1 12 ? 40.125 89.688 34.844 1 16.09 12 GLN B N 1
ATOM 5507 C CA . GLN B 1 12 ? 40.656 89.812 33.5 1 16.09 12 GLN B CA 1
ATOM 5508 C C . GLN B 1 12 ? 39.594 90.312 32.531 1 16.09 12 GLN B C 1
ATOM 5510 O O . GLN B 1 12 ? 38.406 90.188 32.781 1 16.09 12 GLN B O 1
ATOM 5515 N N . LYS B 1 13 ? 40.125 90.5 31.109 1 16.75 13 LYS B N 1
ATOM 5516 C CA . LYS B 1 13 ? 40.125 91.438 30 1 16.75 13 LYS B CA 1
ATOM 5517 C C . LYS B 1 13 ? 38.906 91.188 29.094 1 16.75 13 LYS B C 1
ATOM 5519 O O . LYS B 1 13 ? 38.688 90.062 28.672 1 16.75 13 LYS B O 1
ATOM 5524 N N . MET B 1 14 ? 38 92.188 28.688 1 16.36 14 MET B N 1
ATOM 5525 C CA . MET B 1 14 ? 36.656 92.438 28.172 1 16.36 14 MET B CA 1
ATOM 5526 C C . MET B 1 14 ? 36.656 92.438 26.641 1 16.36 14 MET B C 1
ATOM 5528 O O . MET B 1 14 ? 35.656 92.812 26.031 1 16.36 14 MET B O 1
ATOM 5532 N N . GLU B 1 15 ? 37.688 92 25.859 1 17.66 15 GLU B N 1
ATOM 5533 C CA . GLU B 1 15 ? 37.781 92.812 24.625 1 17.66 15 GLU B CA 1
ATOM 5534 C C . GLU B 1 15 ? 36.594 92.5 23.703 1 17.66 15 GLU B C 1
ATOM 5536 O O . GLU B 1 15 ? 36.25 91.312 23.484 1 17.66 15 GLU B O 1
ATOM 5541 N N . ASP B 1 16 ? 35.719 93.5 23.234 1 16.53 16 ASP B N 1
ATOM 5542 C CA . ASP B 1 16 ? 34.375 93.75 22.688 1 16.53 16 ASP B CA 1
ATOM 5543 C C . ASP B 1 16 ? 34.375 93.688 21.156 1 16.53 16 ASP B C 1
ATOM 5545 O O . ASP B 1 16 ? 33.406 94.062 20.516 1 16.53 16 ASP B O 1
ATOM 5549 N N . ALA B 1 17 ? 35.531 93.375 20.453 1 20.11 17 ALA B N 1
ATOM 5550 C CA . ALA B 1 17 ? 35.625 94 19.141 1 20.11 17 ALA B CA 1
ATOM 5551 C C . ALA B 1 17 ? 34.5 93.562 18.234 1 20.11 17 ALA B C 1
ATOM 5553 O O . ALA B 1 17 ? 34.438 92.375 17.844 1 20.11 17 ALA B O 1
ATOM 5554 N N . SER B 1 18 ? 33.219 94.188 18.172 1 17.45 18 SER B N 1
ATOM 5555 C CA . SER B 1 18 ? 31.922 93.875 17.594 1 17.45 18 SER B CA 1
ATOM 5556 C C . SER B 1 18 ? 31.906 94.25 16.094 1 17.45 18 SER B C 1
ATOM 5558 O O . SER B 1 18 ? 30.844 94.312 15.477 1 17.45 18 SER B O 1
ATOM 5560 N N . THR B 1 19 ? 33.062 94.312 15.344 1 20.86 19 THR B N 1
ATOM 5561 C CA . THR B 1 19 ? 32.875 95.188 14.156 1 20.86 19 THR B CA 1
ATOM 5562 C C . THR B 1 19 ? 31.906 94.5 13.18 1 20.86 19 THR B C 1
ATOM 5564 O O . THR B 1 19 ? 32.156 93.375 12.727 1 20.86 19 THR B O 1
ATOM 5567 N N . VAL B 1 20 ? 30.625 94.75 13.141 1 21.33 20 VAL B N 1
ATOM 5568 C CA . VAL B 1 20 ? 29.484 94.125 12.453 1 21.33 20 VAL B CA 1
ATOM 5569 C C . VAL B 1 20 ? 29.469 94.562 10.992 1 21.33 20 VAL B C 1
ATOM 5571 O O . VAL B 1 20 ? 29.344 95.75 10.695 1 21.33 20 VAL B O 1
ATOM 5574 N N . ASN B 1 21 ? 30.578 94.188 10.273 1 21.91 21 ASN B N 1
ATOM 5575 C CA . ASN B 1 21 ? 30.641 94.688 8.898 1 21.91 21 ASN B CA 1
ATOM 5576 C C . ASN B 1 21 ? 29.359 94.375 8.141 1 21.91 21 ASN B C 1
ATOM 5578 O O . ASN B 1 21 ? 28.781 93.312 8.312 1 21.91 21 ASN B O 1
ATOM 5582 N N . PRO B 1 22 ? 28.672 95.375 7.609 1 24.55 22 PRO B N 1
ATOM 5583 C CA . PRO B 1 22 ? 27.359 95.438 6.965 1 24.55 22 PRO B CA 1
ATOM 5584 C C . PRO B 1 22 ? 27.328 94.625 5.652 1 24.55 22 PRO B C 1
ATOM 5586 O O . PRO B 1 22 ? 28.156 94.875 4.77 1 24.55 22 PRO B O 1
ATOM 5589 N N . ILE B 1 23 ? 27.188 93.312 5.688 1 25.77 23 ILE B N 1
ATOM 5590 C CA . ILE B 1 23 ? 27.172 92.5 4.496 1 25.77 23 ILE B CA 1
ATOM 5591 C C . ILE B 1 23 ? 26.078 92.938 3.539 1 25.77 23 ILE B C 1
ATOM 5593 O O . ILE B 1 23 ? 24.922 93.125 3.93 1 25.77 23 ILE B O 1
ATOM 5597 N N . PRO B 1 24 ? 26.453 93.75 2.523 1 28.5 24 PRO B N 1
ATOM 5598 C CA . PRO B 1 24 ? 25.484 94.25 1.566 1 28.5 24 PRO B CA 1
ATOM 5599 C C . PRO B 1 24 ? 24.609 93.188 0.941 1 28.5 24 PRO B C 1
ATOM 5601 O O . PRO B 1 24 ? 25.016 92.062 0.851 1 28.5 24 PRO B O 1
ATOM 5604 N N . PRO B 1 25 ? 23.203 93.312 0.934 1 26.67 25 PRO B N 1
ATOM 5605 C CA . PRO B 1 25 ? 22.172 92.375 0.516 1 26.67 25 PRO B CA 1
ATOM 5606 C C . PRO B 1 25 ? 22.266 92 -0.962 1 26.67 25 PRO B C 1
ATOM 5608 O O . PRO B 1 25 ? 22.219 92.875 -1.826 1 26.67 25 PRO B O 1
ATOM 5611 N N . SER B 1 26 ? 23.266 91.25 -1.428 1 26.27 26 SER B N 1
ATOM 5612 C CA . SER B 1 26 ? 23.312 90.938 -2.854 1 26.27 26 SER B CA 1
ATOM 5613 C C . SER B 1 26 ? 21.984 90.312 -3.3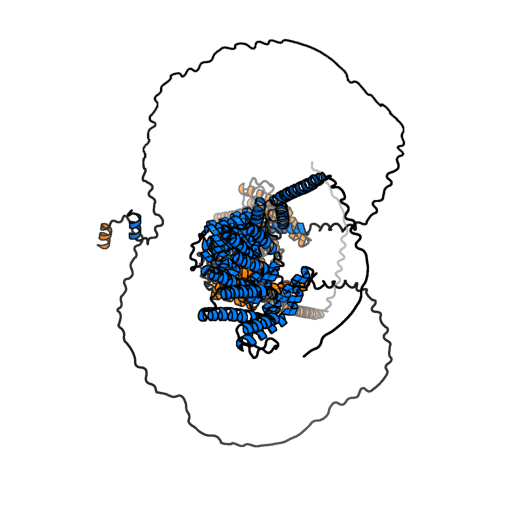26 1 26.27 26 SER B C 1
ATOM 5615 O O . SER B 1 26 ? 21.359 89.562 -2.605 1 26.27 26 SER B O 1
ATOM 5617 N N . SER B 1 27 ? 21.297 90.938 -4.301 1 27.45 27 SER B N 1
ATOM 5618 C CA . SER B 1 27 ? 20.016 90.75 -4.973 1 27.45 27 SER B CA 1
ATOM 5619 C C . SER B 1 27 ? 19.938 89.438 -5.723 1 27.45 27 SER B C 1
ATOM 5621 O O . SER B 1 27 ? 19.016 89.25 -6.508 1 27.45 27 SER B O 1
ATOM 5623 N N . ASP B 1 28 ? 20.953 88.625 -5.754 1 30.39 28 ASP B N 1
ATOM 5624 C CA . ASP B 1 28 ? 20.844 87.625 -6.848 1 30.39 28 ASP B CA 1
ATOM 5625 C C . ASP B 1 28 ? 19.719 86.625 -6.586 1 30.39 28 ASP B C 1
ATOM 5627 O O . ASP B 1 28 ? 19.938 85.625 -5.918 1 30.39 28 ASP B O 1
ATOM 5631 N N . ASP B 1 29 ? 18.547 87.062 -6.391 1 30.88 29 ASP B N 1
ATOM 5632 C CA . ASP B 1 29 ? 17.453 86.188 -5.988 1 30.88 29 ASP B CA 1
ATOM 5633 C C . ASP B 1 29 ? 17.094 85.188 -7.109 1 30.88 29 ASP B C 1
ATOM 5635 O O . ASP B 1 29 ? 16.109 84.438 -7 1 30.88 29 ASP B O 1
ATOM 5639 N N . SER B 1 30 ? 17.562 85.438 -8.367 1 35.31 30 SER B N 1
ATOM 5640 C CA . SER B 1 30 ? 16.719 84.812 -9.398 1 35.31 30 SER B CA 1
ATOM 5641 C C . SER B 1 30 ? 16.906 83.312 -9.43 1 35.31 30 SER B C 1
ATOM 5643 O O . SER B 1 30 ? 16.234 82.625 -10.211 1 35.31 30 SER B O 1
ATOM 5645 N N . GLY B 1 31 ? 18.062 82.875 -9.133 1 33 31 GLY B N 1
ATOM 5646 C CA . GLY B 1 31 ? 18.375 81.562 -9.609 1 33 31 GLY B CA 1
ATOM 5647 C C . GLY B 1 31 ? 17.578 80.438 -8.898 1 33 31 GLY B C 1
ATOM 5648 O O . GLY B 1 31 ? 17.875 79.25 -9.039 1 33 31 GLY B O 1
ATOM 5649 N N . GLU B 1 32 ? 16.938 80.75 -7.883 1 38.38 32 GLU B N 1
ATOM 5650 C CA . GLU B 1 32 ? 16.422 79.688 -7.062 1 38.38 32 GLU B CA 1
ATOM 5651 C C . GLU B 1 32 ? 15.281 78.938 -7.766 1 38.38 32 GLU B C 1
ATOM 5653 O O . GLU B 1 32 ? 14.758 77.938 -7.242 1 38.38 32 GLU B O 1
ATOM 5658 N N . SER B 1 33 ? 14.727 79.562 -8.797 1 43.59 33 SER B N 1
ATOM 5659 C CA . SER B 1 33 ? 13.508 78.938 -9.32 1 43.59 33 SER B CA 1
ATOM 5660 C C . SER B 1 33 ? 13.82 77.688 -10.125 1 43.59 33 SER B C 1
ATOM 5662 O O . SER B 1 33 ? 12.945 76.812 -10.312 1 43.59 33 SER B O 1
ATOM 5664 N N . ASP B 1 34 ? 14.891 77.625 -10.797 1 47.25 34 ASP B N 1
ATOM 5665 C CA . ASP B 1 34 ? 15.125 76.5 -11.719 1 47.25 34 ASP B CA 1
ATOM 5666 C C . ASP B 1 34 ? 15.453 75.188 -10.969 1 47.25 34 ASP B C 1
ATOM 5668 O O . ASP B 1 34 ? 15.242 74.125 -11.484 1 47.25 34 ASP B O 1
ATOM 5672 N N . SER B 1 35 ? 16.125 75.312 -9.898 1 50.25 35 SER B N 1
ATOM 5673 C CA . SER B 1 35 ? 16.5 74.125 -9.141 1 50.25 35 SER B CA 1
ATOM 5674 C C . SER B 1 35 ? 15.289 73.375 -8.547 1 50.25 35 SER B C 1
ATOM 5676 O O . SER B 1 35 ? 15.266 72.188 -8.438 1 50.25 35 SER B O 1
ATOM 5678 N N . GLU B 1 36 ? 14.359 74.125 -8.141 1 54.06 36 GLU B N 1
ATOM 5679 C CA . GLU B 1 36 ? 13.133 73.562 -7.594 1 54.06 36 GLU B CA 1
ATOM 5680 C C . GLU B 1 36 ? 12.344 72.812 -8.68 1 54.06 36 GLU B C 1
ATOM 5682 O O . GLU B 1 36 ? 11.742 71.812 -8.414 1 54.06 36 GLU B O 1
ATOM 5687 N N . SER B 1 37 ? 12.43 73.375 -9.883 1 60.16 37 SER B N 1
ATOM 5688 C CA . SER B 1 37 ? 11.703 72.812 -11 1 60.16 37 SER B CA 1
ATOM 5689 C C . SER B 1 37 ? 12.344 71.438 -11.414 1 60.16 37 SER B C 1
ATOM 5691 O O . SER B 1 37 ? 11.641 70.5 -11.773 1 60.16 37 SER B O 1
ATOM 5693 N N . GLU B 1 38 ? 13.664 71.5 -11.383 1 57.88 38 GLU B N 1
ATOM 5694 C CA . GLU B 1 38 ? 14.344 70.25 -11.742 1 57.88 38 GLU B CA 1
ATOM 5695 C C . GLU B 1 38 ? 14.125 69.125 -10.688 1 57.88 38 GLU B C 1
ATOM 5697 O O . GLU B 1 38 ? 13.945 68 -11.016 1 57.88 38 GLU B O 1
ATOM 5702 N N . ASP B 1 39 ? 14.133 69.562 -9.469 1 73.88 39 ASP B N 1
ATOM 5703 C CA . ASP B 1 39 ? 13.875 68.688 -8.367 1 73.88 39 ASP B CA 1
ATOM 5704 C C . ASP B 1 39 ? 12.445 68.125 -8.422 1 73.88 39 ASP B C 1
ATOM 5706 O O . ASP B 1 39 ? 12.211 66.938 -8.172 1 73.88 39 ASP B O 1
ATOM 5710 N N . GLU B 1 40 ? 11.664 69 -8.836 1 75.88 40 GLU B N 1
ATOM 5711 C CA . GLU B 1 40 ? 10.273 68.562 -8.984 1 75.88 40 GLU B CA 1
ATOM 5712 C C . GLU B 1 40 ? 10.102 67.625 -10.164 1 75.88 40 GLU B C 1
ATOM 5714 O O . GLU B 1 40 ? 9.336 66.625 -10.094 1 75.88 40 GLU B O 1
ATOM 5719 N N . ALA B 1 41 ? 10.797 68 -11.242 1 77.12 41 ALA B N 1
ATOM 5720 C CA . ALA B 1 41 ? 10.734 67.125 -12.406 1 77.12 41 ALA B CA 1
ATOM 5721 C C . ALA B 1 41 ? 11.328 65.75 -12.086 1 77.12 41 ALA B C 1
ATOM 5723 O O . ALA B 1 41 ? 10.789 64.688 -12.5 1 77.12 41 ALA B O 1
ATOM 5724 N N . GLU B 1 42 ? 12.438 65.75 -11.398 1 82.69 42 GLU B N 1
ATOM 5725 C CA . GLU B 1 42 ? 13.062 64.438 -11.008 1 82.69 42 GLU B CA 1
ATOM 5726 C C . GLU B 1 42 ? 12.148 63.656 -10.086 1 82.69 42 GLU B C 1
ATOM 5728 O O . GLU B 1 42 ? 12.039 62.438 -10.219 1 82.69 42 GLU B O 1
ATOM 5733 N N . SER B 1 43 ? 11.539 64.312 -9.242 1 86.19 43 SER B N 1
ATOM 5734 C CA . SER B 1 43 ? 10.602 63.688 -8.328 1 86.19 43 SER B CA 1
ATOM 5735 C C . SER B 1 43 ? 9.422 63.094 -9.086 1 86.19 43 SER B C 1
ATOM 5737 O O . SER B 1 43 ? 8.969 61.969 -8.773 1 86.19 43 SER B O 1
ATOM 5739 N N . ASN B 1 44 ? 9.008 63.812 -10.055 1 86.31 44 ASN B N 1
ATOM 5740 C CA . ASN B 1 44 ? 7.883 63.344 -10.844 1 86.31 44 ASN B CA 1
ATOM 5741 C C . ASN B 1 44 ? 8.258 62.094 -11.656 1 86.31 44 ASN B C 1
ATOM 5743 O O . ASN B 1 44 ? 7.445 61.188 -11.828 1 86.31 44 ASN B O 1
ATOM 5747 N N . HIS B 1 45 ? 9.453 62.125 -12.055 1 89.69 45 HIS B N 1
ATOM 5748 C CA . HIS B 1 45 ? 9.922 60.969 -12.789 1 89.69 45 HIS B CA 1
ATOM 5749 C C . HIS B 1 45 ? 10.039 59.75 -11.867 1 89.69 45 HIS B C 1
ATOM 5751 O O . HIS B 1 45 ? 9.766 58.625 -12.289 1 89.69 45 HIS B O 1
ATOM 5757 N N . GLN B 1 46 ? 10.531 59.938 -10.742 1 91.25 46 GLN B N 1
ATOM 5758 C CA . GLN B 1 46 ? 10.648 58.875 -9.773 1 91.25 46 GLN B CA 1
ATOM 5759 C C . GLN B 1 46 ? 9.273 58.312 -9.391 1 91.25 46 GLN B C 1
ATOM 5761 O O . GLN B 1 46 ? 9.102 57.125 -9.203 1 91.25 46 GLN B O 1
ATOM 5766 N N . ILE B 1 47 ? 8.312 59.156 -9.266 1 93 47 ILE B N 1
ATOM 5767 C CA . ILE B 1 47 ? 6.945 58.781 -8.93 1 93 47 ILE B CA 1
ATOM 5768 C C . ILE B 1 47 ? 6.371 57.875 -10.031 1 93 47 ILE B C 1
ATOM 5770 O O . ILE B 1 47 ? 5.773 56.844 -9.75 1 93 47 ILE B O 1
ATOM 5774 N N . GLU B 1 48 ? 6.602 58.312 -11.203 1 91.31 48 GLU B N 1
ATOM 5775 C CA . GLU B 1 48 ? 6.102 57.531 -12.336 1 91.31 48 GLU B CA 1
ATOM 5776 C C . GLU B 1 48 ? 6.766 56.156 -12.391 1 91.31 48 GLU B C 1
ATOM 5778 O O . GLU B 1 48 ? 6.121 55.156 -12.727 1 91.31 48 GLU B O 1
ATOM 5783 N N . THR B 1 49 ? 7.996 56.156 -12.086 1 93.56 49 THR B N 1
ATOM 5784 C CA . THR B 1 49 ? 8.727 54.875 -12.078 1 93.56 49 THR B CA 1
ATOM 5785 C C . THR B 1 49 ? 8.188 53.969 -10.992 1 93.56 49 THR B C 1
ATOM 5787 O O . THR B 1 49 ? 7.988 52.75 -11.234 1 93.56 49 THR B O 1
ATOM 5790 N N . LEU B 1 50 ? 7.949 54.5 -9.875 1 94.31 50 LEU B N 1
ATOM 5791 C CA . LEU B 1 50 ? 7.438 53.719 -8.758 1 94.31 50 LEU B CA 1
ATOM 5792 C C . LEU B 1 50 ? 6.008 53.25 -9.031 1 94.31 50 LEU B C 1
ATOM 5794 O O . LEU B 1 50 ? 5.625 52.125 -8.672 1 94.31 50 LEU B O 1
ATOM 5798 N N . GLU B 1 51 ? 5.25 54.094 -9.656 1 93.19 51 GLU B N 1
ATOM 5799 C CA . GLU B 1 51 ? 3.891 53.688 -10.031 1 93.19 51 GLU B CA 1
ATOM 5800 C C . GLU B 1 51 ? 3.898 52.5 -11 1 93.19 51 GLU B C 1
ATOM 5802 O O . GLU B 1 51 ? 3.078 51.594 -10.883 1 93.19 51 GLU B O 1
ATOM 5807 N N . SER B 1 52 ? 4.801 52.562 -11.875 1 92.75 52 SER B N 1
ATOM 5808 C CA . SER B 1 52 ? 4.945 51.469 -12.828 1 92.75 52 SER B CA 1
ATOM 5809 C C . SER B 1 52 ? 5.41 50.188 -12.141 1 92.75 52 SER B C 1
ATOM 5811 O O . SER B 1 52 ? 4.957 49.094 -12.477 1 92.75 52 SER B O 1
ATOM 5813 N N . GLU B 1 53 ? 6.301 50.312 -11.273 1 91.94 53 GLU B N 1
ATOM 5814 C CA . GLU B 1 53 ? 6.809 49.188 -10.531 1 91.94 53 GLU B CA 1
ATOM 5815 C C . GLU B 1 53 ? 5.707 48.531 -9.695 1 91.94 53 GLU B C 1
ATOM 5817 O O . GLU B 1 53 ? 5.617 47.312 -9.617 1 91.94 53 GLU B O 1
ATOM 5822 N N . LEU B 1 54 ? 4.91 49.312 -9.117 1 92.5 54 LEU B N 1
ATOM 5823 C CA . LEU B 1 54 ? 3.844 48.812 -8.258 1 92.5 54 LEU B CA 1
ATOM 5824 C C . LEU B 1 54 ? 2.705 48.219 -9.086 1 92.5 54 LEU B C 1
ATOM 5826 O O . LEU B 1 54 ? 1.989 47.344 -8.617 1 92.5 54 LEU B O 1
ATOM 5830 N N . SER B 1 55 ? 2.576 48.781 -10.25 1 90.88 55 SER B N 1
ATOM 5831 C CA . SER B 1 55 ? 1.602 48.188 -11.156 1 90.88 55 SER B CA 1
ATOM 5832 C C . SER B 1 55 ? 2.043 46.812 -11.609 1 90.88 55 SER B C 1
ATOM 5834 O O . SER B 1 55 ? 1.217 45.906 -11.766 1 90.88 55 SER B O 1
ATOM 5836 N N . ALA B 1 56 ? 3.289 46.656 -11.75 1 88.88 56 ALA B N 1
ATOM 5837 C CA . ALA B 1 56 ? 3.852 45.375 -12.172 1 88.88 56 ALA B CA 1
ATOM 5838 C C . ALA B 1 56 ? 3.893 44.375 -11.016 1 88.88 56 ALA B C 1
ATOM 5840 O O . ALA B 1 56 ? 3.652 43.188 -11.211 1 88.88 56 ALA B O 1
ATOM 5841 N N . ASN B 1 57 ? 4.266 44.969 -9.812 1 88.12 57 ASN B N 1
ATOM 5842 C CA . ASN B 1 57 ? 4.324 44.125 -8.617 1 88.12 57 ASN B CA 1
ATOM 5843 C C . ASN B 1 57 ? 3.676 44.844 -7.422 1 88.12 57 ASN B C 1
ATOM 5845 O O . ASN B 1 57 ? 4.367 45.438 -6.59 1 88.12 57 ASN B O 1
ATOM 5849 N N . PRO B 1 58 ? 2.441 44.5 -7.359 1 85.5 58 PRO B N 1
ATOM 5850 C CA . PRO B 1 58 ? 1.716 45.188 -6.273 1 85.5 58 PRO B CA 1
ATOM 5851 C C . PRO B 1 58 ? 2.154 44.688 -4.895 1 85.5 58 PRO B C 1
ATOM 5853 O O . PRO B 1 58 ? 1.803 45.312 -3.881 1 85.5 58 PRO B O 1
ATOM 5856 N N . TYR B 1 59 ? 2.984 43.719 -4.727 1 82.38 59 TYR B N 1
ATOM 5857 C CA . TYR B 1 59 ? 3.367 43.188 -3.432 1 82.38 59 TYR B CA 1
ATOM 5858 C C . TYR B 1 59 ? 4.777 43.625 -3.049 1 82.38 59 TYR B C 1
ATOM 5860 O O . TYR B 1 59 ? 5.402 43 -2.172 1 82.38 59 TYR B O 1
ATOM 5868 N N . ASN B 1 60 ? 5.246 44.625 -3.752 1 87.06 60 ASN B N 1
ATOM 5869 C CA . ASN B 1 60 ? 6.551 45.188 -3.412 1 87.06 60 ASN B CA 1
ATOM 5870 C C . ASN B 1 60 ? 6.453 46.188 -2.262 1 87.06 60 ASN B C 1
ATOM 5872 O O . ASN B 1 60 ? 6.191 47.375 -2.482 1 87.06 60 ASN B O 1
ATOM 5876 N N . TYR B 1 61 ? 6.758 45.812 -1.049 1 87.69 61 TYR B N 1
ATOM 5877 C CA . TYR B 1 61 ? 6.633 46.625 0.157 1 87.69 61 TYR B CA 1
ATOM 5878 C C . TYR B 1 61 ? 7.539 47.844 0.085 1 87.69 61 TYR B C 1
ATOM 5880 O O . TYR B 1 61 ? 7.102 48.969 0.362 1 87.69 61 TYR B O 1
ATOM 5888 N N . ASP B 1 62 ? 8.773 47.719 -0.294 1 89.81 62 ASP B N 1
ATOM 5889 C CA . ASP B 1 62 ? 9.773 48.781 -0.323 1 89.81 62 ASP B CA 1
ATOM 5890 C C . ASP B 1 62 ? 9.398 49.875 -1.341 1 89.81 62 ASP B C 1
ATOM 5892 O O . ASP B 1 62 ? 9.625 51.062 -1.104 1 89.81 62 ASP B O 1
ATOM 5896 N N . ALA B 1 63 ? 8.898 49.406 -2.436 1 92.44 63 ALA B N 1
ATOM 5897 C CA . ALA B 1 63 ? 8.461 50.344 -3.453 1 92.44 63 ALA B CA 1
ATOM 5898 C C . ALA B 1 63 ? 7.332 51.25 -2.932 1 92.44 63 ALA B C 1
ATOM 5900 O O . ALA B 1 63 ? 7.281 52.438 -3.225 1 92.44 63 ALA B O 1
ATOM 5901 N N . TYR B 1 64 ? 6.422 50.688 -2.193 1 94 64 TYR B N 1
ATOM 5902 C CA . TYR B 1 64 ? 5.344 51.438 -1.594 1 94 64 TYR B CA 1
ATOM 5903 C C . TYR B 1 64 ? 5.898 52.5 -0.631 1 94 64 TYR B C 1
ATOM 5905 O O . TYR B 1 64 ? 5.461 53.656 -0.639 1 94 64 TYR B O 1
ATOM 5913 N N . VAL B 1 65 ? 6.801 52.062 0.214 1 93.44 65 VAL B N 1
ATOM 5914 C CA . VAL B 1 65 ? 7.371 52.969 1.211 1 93.44 65 VAL B CA 1
ATOM 5915 C C . VAL B 1 65 ? 8.031 54.156 0.517 1 93.44 65 VAL B C 1
ATOM 5917 O O . VAL B 1 65 ? 7.848 55.312 0.925 1 93.44 65 VAL B O 1
ATOM 5920 N N . GLN B 1 66 ? 8.781 53.938 -0.527 1 94.12 66 GLN B N 1
ATOM 5921 C CA . GLN B 1 66 ? 9.438 55 -1.289 1 94.12 66 GLN B CA 1
ATOM 5922 C C . GLN B 1 66 ? 8.414 55.875 -1.984 1 94.12 66 GLN B C 1
ATOM 5924 O O . GLN B 1 66 ? 8.562 57.094 -2.012 1 94.12 66 GLN B O 1
ATOM 5929 N N . TYR B 1 67 ? 7.434 55.25 -2.559 1 95.31 67 TYR B N 1
ATOM 5930 C CA . TYR B 1 67 ? 6.375 55.969 -3.254 1 95.31 67 TYR B CA 1
ATOM 5931 C C . TYR B 1 67 ? 5.652 56.906 -2.311 1 95.31 67 TYR B C 1
ATOM 5933 O O . TYR B 1 67 ? 5.461 58.094 -2.631 1 95.31 67 TYR B O 1
ATOM 5941 N N . ILE B 1 68 ? 5.301 56.469 -1.161 1 95.19 68 ILE B N 1
ATOM 5942 C CA . ILE B 1 68 ? 4.582 57.25 -0.163 1 95.19 68 ILE B CA 1
ATOM 5943 C C . ILE B 1 68 ? 5.465 58.406 0.324 1 95.19 68 ILE B C 1
ATOM 5945 O O . ILE B 1 68 ? 4.996 59.531 0.478 1 95.19 68 ILE B O 1
ATOM 5949 N N . LYS B 1 69 ? 6.691 58.062 0.644 1 94.12 69 LYS B N 1
ATOM 5950 C CA . LYS B 1 69 ? 7.633 59.094 1.081 1 94.12 69 LYS B CA 1
ATOM 5951 C C . LYS B 1 69 ? 7.738 60.219 0.054 1 94.12 69 LYS B C 1
ATOM 5953 O O . LYS B 1 69 ? 7.758 61.406 0.416 1 94.12 69 LYS B O 1
ATOM 5958 N N . LEU B 1 70 ? 7.816 59.844 -1.183 1 94.06 70 LEU B N 1
ATOM 5959 C CA . LEU B 1 70 ? 7.953 60.812 -2.264 1 94.06 70 LEU B CA 1
ATOM 5960 C C . LEU B 1 70 ? 6.676 61.625 -2.428 1 94.06 70 LEU B C 1
ATOM 5962 O O . LEU B 1 70 ? 6.73 62.844 -2.67 1 94.06 70 LEU B O 1
ATOM 5966 N N . LEU B 1 71 ? 5.578 61 -2.381 1 95.25 71 LEU B N 1
ATOM 5967 C CA . LEU B 1 71 ? 4.301 61.719 -2.496 1 95.25 71 LEU B CA 1
ATOM 5968 C C . LEU B 1 71 ? 4.113 62.688 -1.35 1 95.25 71 LEU B C 1
ATOM 5970 O O . LEU B 1 71 ? 3.551 63.781 -1.54 1 95.25 71 LEU B O 1
ATOM 5974 N N . ARG B 1 72 ? 4.477 62.25 -0.16 1 93.12 72 ARG B N 1
ATOM 5975 C CA . ARG B 1 72 ? 4.387 63.125 1 1 93.12 72 ARG B CA 1
ATOM 5976 C C . ARG B 1 72 ? 5.27 64.375 0.823 1 93.12 72 ARG B C 1
ATOM 5978 O O . ARG B 1 72 ? 4.859 65.5 1.142 1 93.12 72 ARG B O 1
ATOM 5985 N N . LYS B 1 73 ? 6.445 64.188 0.286 1 91.62 73 LYS B N 1
ATOM 5986 C CA . LYS B 1 73 ? 7.387 65.25 0.04 1 91.62 73 LYS B CA 1
ATOM 5987 C C . LYS B 1 73 ? 6.84 66.25 -0.992 1 91.62 73 LYS B C 1
ATOM 5989 O O . LYS B 1 73 ? 7.066 67.438 -0.887 1 91.62 73 LYS B O 1
ATOM 5994 N N . THR B 1 74 ? 6.141 65.75 -1.974 1 91.12 74 THR B N 1
ATOM 5995 C CA . THR B 1 74 ? 5.637 66.562 -3.055 1 91.12 74 THR B CA 1
ATOM 5996 C C . THR B 1 74 ? 4.23 67.062 -2.732 1 91.12 74 THR B C 1
ATOM 5998 O O . THR B 1 74 ? 3.582 67.688 -3.576 1 91.12 74 THR B O 1
ATOM 6001 N N . ALA B 1 75 ? 3.611 66.75 -1.643 1 86.94 75 ALA B N 1
ATOM 6002 C CA . ALA B 1 75 ? 2.338 67.188 -1.096 1 86.94 75 ALA B CA 1
ATOM 6003 C C . ALA B 1 75 ? 1.181 66.812 -2.025 1 86.94 75 ALA B C 1
ATOM 6005 O O . ALA B 1 75 ? 0.271 67.625 -2.232 1 86.94 75 ALA B O 1
ATOM 6006 N N . ASN B 1 76 ? 1.34 65.812 -2.715 1 89.94 76 ASN B N 1
ATOM 6007 C CA . ASN B 1 76 ? 0.222 65.25 -3.48 1 89.94 76 ASN B CA 1
ATOM 6008 C C . ASN B 1 76 ? -0.742 64.5 -2.592 1 89.94 76 ASN B C 1
ATOM 6010 O O . ASN B 1 76 ? -0.701 63.25 -2.557 1 89.94 76 ASN B O 1
ATOM 6014 N N . LEU B 1 77 ? -1.697 65 -2.008 1 89.56 77 LEU B N 1
ATOM 6015 C CA . LEU B 1 77 ? -2.494 64.438 -0.917 1 89.56 77 LEU B CA 1
ATOM 6016 C C . LEU B 1 77 ? -3.406 63.344 -1.416 1 89.56 77 LEU B C 1
ATOM 6018 O O . LEU B 1 77 ? -3.574 62.312 -0.743 1 89.56 77 LEU B O 1
ATOM 6022 N N . GLU B 1 78 ? -4.035 63.562 -2.51 1 91.69 78 GLU B N 1
ATOM 6023 C CA . GLU B 1 78 ? -4.965 62.562 -3.02 1 91.69 78 GLU B CA 1
ATOM 6024 C C . GLU B 1 78 ? -4.246 61.281 -3.371 1 91.69 78 GLU B C 1
ATOM 6026 O O . GLU B 1 78 ? -4.684 60.188 -2.98 1 91.69 78 GLU B O 1
ATOM 6031 N N . LYS B 1 79 ? -3.143 61.375 -4.074 1 93.19 79 LYS B N 1
ATOM 6032 C CA . LYS B 1 79 ? -2.359 60.219 -4.422 1 93.19 79 LYS B CA 1
ATOM 6033 C C . LYS B 1 79 ? -1.759 59.562 -3.18 1 93.19 79 LYS B C 1
ATOM 6035 O O . LYS B 1 79 ? -1.625 58.344 -3.115 1 93.19 79 LYS B O 1
ATOM 6040 N N . LEU B 1 80 ? -1.395 60.406 -2.309 1 94.81 80 LEU B N 1
ATOM 6041 C CA . LEU B 1 80 ? -0.829 59.906 -1.057 1 94.81 80 LEU B CA 1
ATOM 6042 C C . LEU B 1 80 ? -1.837 59.031 -0.307 1 94.81 80 LEU B C 1
ATOM 6044 O O . LEU B 1 80 ? -1.502 57.938 0.151 1 94.81 80 LEU B O 1
ATOM 6048 N N . ARG B 1 81 ? -3.072 59.469 -0.209 1 94.56 81 ARG B N 1
ATOM 6049 C CA . ARG B 1 81 ? -4.129 58.719 0.46 1 94.56 81 ARG B CA 1
ATOM 6050 C C . ARG B 1 81 ? -4.395 57.406 -0.254 1 94.56 81 ARG B C 1
ATOM 6052 O O . ARG B 1 81 ? -4.547 56.344 0.39 1 94.56 81 ARG B O 1
ATOM 6059 N N . GLN B 1 82 ? -4.391 57.5 -1.48 1 94.75 82 GLN B N 1
ATOM 6060 C CA . GLN B 1 82 ? -4.637 56.281 -2.271 1 94.75 82 GLN B CA 1
ATOM 6061 C C . GLN B 1 82 ? -3.508 55.281 -2.104 1 94.75 82 GLN B C 1
ATOM 6063 O O . GLN B 1 82 ? -3.754 54.062 -1.986 1 94.75 82 GLN B O 1
ATOM 6068 N N . ALA B 1 83 ? -2.33 55.75 -2.164 1 95.12 83 ALA B N 1
ATOM 6069 C CA . ALA B 1 83 ? -1.165 54.875 -2.008 1 95.12 83 ALA B CA 1
ATOM 6070 C C . ALA B 1 83 ? -1.159 54.219 -0.634 1 95.12 83 ALA B C 1
ATOM 6072 O O . ALA B 1 83 ? -0.851 53.031 -0.516 1 95.12 83 ALA B O 1
ATOM 6073 N N . ARG B 1 84 ? -1.477 54.938 0.356 1 95.94 84 ARG B N 1
ATOM 6074 C CA . ARG B 1 84 ? -1.5 54.406 1.716 1 95.94 84 ARG B CA 1
ATOM 6075 C C . ARG B 1 84 ? -2.609 53.375 1.884 1 95.94 84 ARG B C 1
ATOM 6077 O O . ARG B 1 84 ? -2.402 52.344 2.504 1 95.94 84 ARG B O 1
ATOM 6084 N N . GLU B 1 85 ? -3.742 53.656 1.322 1 95.38 85 GLU B N 1
ATOM 6085 C CA . GLU B 1 85 ? -4.848 52.719 1.375 1 95.38 85 GLU B CA 1
ATOM 6086 C C . GLU B 1 85 ? -4.504 51.438 0.633 1 95.38 85 GLU B C 1
ATOM 6088 O O . GLU B 1 85 ? -4.805 50.344 1.108 1 95.38 85 GLU B O 1
ATOM 6093 N N . ALA B 1 86 ? -3.912 51.562 -0.486 1 93.12 86 ALA B N 1
ATOM 6094 C CA . ALA B 1 86 ? -3.523 50.406 -1.274 1 93.12 86 ALA B CA 1
ATOM 6095 C C . ALA B 1 86 ? -2.486 49.562 -0.535 1 93.12 86 ALA B C 1
ATOM 6097 O O . ALA B 1 86 ? -2.568 48.312 -0.525 1 93.12 86 ALA B O 1
ATOM 6098 N N . MET B 1 87 ? -1.531 50.188 0.033 1 93.06 87 MET B N 1
ATOM 6099 C CA . MET B 1 87 ? -0.498 49.5 0.78 1 93.06 87 MET B CA 1
ATOM 6100 C C . MET B 1 87 ? -1.095 48.781 1.988 1 93.06 87 MET B C 1
ATOM 6102 O O . MET B 1 87 ? -0.767 47.625 2.256 1 93.06 87 MET B O 1
ATOM 6106 N N . SER B 1 88 ? -1.955 49.438 2.674 1 92.69 88 SER B N 1
ATOM 6107 C CA . SER B 1 88 ? -2.545 48.906 3.893 1 92.69 88 SER B CA 1
ATOM 6108 C C . SER B 1 88 ? -3.469 47.719 3.584 1 92.69 88 SER B C 1
ATOM 6110 O O . SER B 1 88 ? -3.666 46.844 4.426 1 92.69 88 SER B O 1
ATOM 6112 N N . ALA B 1 89 ? -4.023 47.688 2.467 1 87.81 89 ALA B N 1
ATOM 6113 C CA . ALA B 1 89 ? -4.895 46.594 2.066 1 87.81 89 ALA B CA 1
ATOM 6114 C C . ALA B 1 89 ? -4.098 45.312 1.833 1 87.81 89 ALA B C 1
ATOM 6116 O O . ALA B 1 89 ? -4.609 44.219 2.033 1 87.81 89 ALA B O 1
ATOM 6117 N N . MET B 1 90 ? -2.881 45.5 1.567 1 85.25 90 MET B N 1
ATOM 6118 C CA . MET B 1 90 ? -2.064 44.344 1.189 1 85.25 90 MET B CA 1
ATOM 6119 C C . MET B 1 90 ? -1.16 43.938 2.34 1 85.25 90 MET B C 1
ATOM 6121 O O . MET B 1 90 ? -0.889 42.75 2.516 1 85.25 90 MET B O 1
ATOM 6125 N N . PHE B 1 91 ? -0.689 44.906 3.109 1 88.12 91 PHE B N 1
ATOM 6126 C CA . PHE B 1 91 ? 0.318 44.625 4.129 1 88.12 91 PHE B CA 1
ATOM 6127 C C . PHE B 1 91 ? -0.107 45.219 5.477 1 88.12 91 PHE B C 1
ATOM 6129 O O . PHE B 1 91 ? -0.745 46.25 5.535 1 88.12 91 PHE B O 1
ATOM 6136 N N . PRO B 1 92 ? 0.21 44.438 6.5 1 90.19 92 PRO B N 1
ATOM 6137 C CA . PRO B 1 92 ? 0.234 45.156 7.758 1 90.19 92 PRO B CA 1
ATOM 6138 C C . PRO B 1 92 ? 1.312 46.25 7.785 1 90.19 92 PRO B C 1
ATOM 6140 O O . PRO B 1 92 ? 2.449 46 7.379 1 90.19 92 PRO B O 1
ATOM 6143 N N . LEU B 1 93 ? 0.911 47.406 8.164 1 92.69 93 LEU B N 1
ATOM 6144 C CA . LEU B 1 93 ? 1.864 48.5 8.141 1 92.69 93 LEU B CA 1
ATOM 6145 C C . LEU B 1 93 ? 2.59 48.625 9.477 1 92.69 93 LEU B C 1
ATOM 6147 O O . LEU B 1 93 ? 2.039 48.281 10.523 1 92.69 93 LEU B O 1
ATOM 6151 N N . SER B 1 94 ? 3.818 49.125 9.398 1 90.88 94 SER B N 1
ATOM 6152 C CA . SER B 1 94 ? 4.57 49.375 10.625 1 90.88 94 SER B CA 1
ATOM 6153 C C . SER B 1 94 ? 3.959 50.531 11.414 1 90.88 94 SER B C 1
ATOM 6155 O O . SER B 1 94 ? 3.273 51.375 10.852 1 90.88 94 SER B O 1
ATOM 6157 N N . PRO B 1 95 ? 4.215 50.531 12.703 1 91.94 95 PRO B N 1
ATOM 6158 C CA . PRO B 1 95 ? 3.682 51.625 13.531 1 91.94 95 PRO B CA 1
ATOM 6159 C C . PRO B 1 95 ? 4.133 53 13.062 1 91.94 95 PRO B C 1
ATOM 6161 O O . PRO B 1 95 ? 3.359 53.969 13.117 1 91.94 95 PRO B O 1
ATOM 6164 N N . SER B 1 96 ? 5.309 53.125 12.594 1 92.69 96 SER B N 1
ATOM 6165 C CA . SER B 1 96 ? 5.812 54.406 12.117 1 92.69 96 SER B CA 1
ATOM 6166 C C . SER B 1 96 ? 5.008 54.906 10.922 1 92.69 96 SER B C 1
ATOM 6168 O O . SER B 1 96 ? 4.719 56.094 10.82 1 92.69 96 SER B O 1
ATOM 6170 N N . LEU B 1 97 ? 4.664 54 10.086 1 94.25 97 LEU B N 1
ATOM 6171 C CA . LEU B 1 97 ? 3.877 54.375 8.914 1 94.25 97 LEU B CA 1
ATOM 6172 C C . LEU B 1 97 ? 2.471 54.812 9.312 1 94.25 97 LEU B C 1
ATOM 6174 O O . LEU B 1 97 ? 1.934 55.781 8.773 1 94.25 97 LEU B O 1
ATOM 6178 N N . TRP B 1 98 ? 1.902 54.156 10.195 1 95.62 98 TRP B N 1
ATOM 6179 C CA . TRP B 1 98 ? 0.578 54.5 10.688 1 95.62 98 TRP B CA 1
ATOM 6180 C C . TRP B 1 98 ? 0.605 55.875 11.383 1 95.62 98 TRP B C 1
ATOM 6182 O O . TRP B 1 98 ? -0.304 56.688 11.203 1 95.62 98 TRP B O 1
ATOM 6192 N N . LEU B 1 99 ? 1.642 56.031 12.258 1 95.5 99 LEU B N 1
ATOM 6193 C CA . LEU B 1 99 ? 1.788 57.281 12.969 1 95.5 99 LEU B CA 1
ATOM 6194 C C . LEU B 1 99 ? 1.872 58.469 11.984 1 95.5 99 LEU B C 1
ATOM 6196 O O . LEU B 1 99 ? 1.219 59.5 12.18 1 95.5 99 LEU B O 1
ATOM 6200 N N . GLU B 1 100 ? 2.676 58.281 11 1 95.12 100 GLU B N 1
ATOM 6201 C CA . GLU B 1 100 ? 2.812 59.312 9.977 1 95.12 100 GLU B CA 1
ATOM 6202 C C . GLU B 1 100 ? 1.48 59.594 9.289 1 95.12 100 GLU B C 1
ATOM 6204 O O . GLU B 1 100 ? 1.102 60.75 9.086 1 95.12 100 GLU B O 1
ATOM 6209 N N . TRP B 1 101 ? 0.792 58.562 8.875 1 95.69 101 TRP B N 1
ATOM 6210 C CA . TRP B 1 101 ? -0.499 58.688 8.203 1 95.69 101 TRP B CA 1
ATOM 6211 C C . TRP B 1 101 ? -1.52 59.375 9.086 1 95.69 101 TRP B C 1
ATOM 6213 O O . TRP B 1 101 ? -2.148 60.344 8.664 1 95.69 101 TRP B O 1
ATOM 6223 N N . ALA B 1 102 ? -1.628 58.969 10.297 1 95 102 ALA B N 1
ATOM 6224 C CA . ALA B 1 102 ? -2.596 59.562 11.234 1 95 102 ALA B CA 1
ATOM 6225 C C . ALA B 1 102 ? -2.281 61.031 11.516 1 95 102 ALA B C 1
ATOM 6227 O O . ALA B 1 102 ? -3.188 61.844 11.578 1 95 102 ALA B O 1
ATOM 6228 N N . ARG B 1 103 ? -1.06 61.312 11.727 1 93.62 103 ARG B N 1
ATOM 6229 C CA . ARG B 1 103 ? -0.659 62.688 12.016 1 93.62 103 ARG B CA 1
ATOM 6230 C C . ARG B 1 103 ? -0.926 63.625 10.828 1 93.62 103 ARG B C 1
ATOM 6232 O O . ARG B 1 103 ? -1.348 64.75 11 1 93.62 103 ARG B O 1
ATOM 6239 N N . ASP B 1 104 ? -0.627 63.094 9.656 1 93.5 104 ASP B N 1
ATOM 6240 C CA . ASP B 1 104 ? -0.926 63.875 8.453 1 93.5 104 ASP B CA 1
ATOM 6241 C C . ASP B 1 104 ? -2.416 64.188 8.367 1 93.5 104 ASP B C 1
ATOM 6243 O O . ASP B 1 104 ? -2.797 65.312 8.07 1 93.5 104 ASP B O 1
ATOM 6247 N N . GLU B 1 105 ? -3.264 63.281 8.578 1 93.38 105 GLU B N 1
ATOM 6248 C CA . GLU B 1 105 ? -4.707 63.5 8.531 1 93.38 105 GLU B CA 1
ATOM 6249 C C . GLU B 1 105 ? -5.176 64.375 9.688 1 93.38 105 GLU B C 1
ATOM 6251 O O . GLU B 1 105 ? -6.102 65.188 9.531 1 93.38 105 GLU B O 1
ATOM 6256 N N . ALA B 1 106 ? -4.543 64.188 10.812 1 91.38 106 ALA B N 1
ATOM 6257 C CA . ALA B 1 106 ? -4.898 64.938 11.992 1 91.38 106 ALA B CA 1
ATOM 6258 C C . ALA B 1 106 ? -4.566 66.438 11.797 1 91.38 106 ALA B C 1
ATOM 6260 O O . ALA B 1 106 ? -5.262 67.312 12.32 1 91.38 106 ALA B O 1
ATOM 6261 N N . SER B 1 107 ? -3.469 66.688 11.117 1 88.81 107 SER B N 1
ATOM 6262 C CA . SER B 1 107 ? -3.066 68.062 10.867 1 88.81 107 SER B CA 1
ATOM 6263 C C . SER B 1 107 ? -4.094 68.812 10.016 1 88.81 107 SER B C 1
ATOM 6265 O O . SER B 1 107 ? -4.156 70 10.023 1 88.81 107 SER B O 1
ATOM 6267 N N . LEU B 1 108 ? -4.852 68.062 9.312 1 84.56 108 LEU B N 1
ATOM 6268 C CA . LEU B 1 108 ? -5.918 68.625 8.492 1 84.56 108 LEU B CA 1
ATOM 6269 C C . LEU B 1 108 ? -7.262 68.5 9.203 1 84.56 108 LEU B C 1
ATOM 6271 O O . LEU B 1 108 ? -8.305 68.812 8.609 1 84.56 108 LEU B O 1
ATOM 6275 N N . ALA B 1 109 ? -7.172 68.062 10.43 1 77.88 109 ALA B N 1
ATOM 6276 C CA . ALA B 1 109 ? -8.367 67.688 11.18 1 77.88 109 ALA B CA 1
ATOM 6277 C C . ALA B 1 109 ? -9.219 68.938 11.508 1 77.88 109 ALA B C 1
ATOM 6279 O O . ALA B 1 109 ? -8.688 70 11.805 1 77.88 109 ALA B O 1
ATOM 6280 N N . SER B 1 110 ? -10.422 68.875 11.133 1 77.69 110 SER B N 1
ATOM 6281 C CA . SER B 1 110 ? -11.508 69.688 11.625 1 77.69 110 SER B CA 1
ATOM 6282 C C . SER B 1 110 ? -12.508 68.875 12.438 1 77.69 110 SER B C 1
ATOM 6284 O O . SER B 1 110 ? -12.438 67.688 12.477 1 77.69 110 SER B O 1
ATOM 6286 N N . SER B 1 111 ? -13.25 69.5 13.25 1 71.75 111 SER B N 1
ATOM 6287 C CA . SER B 1 111 ? -14.211 68.812 14.109 1 71.75 111 SER B CA 1
ATOM 6288 C C . SER B 1 111 ? -15.016 67.812 13.336 1 71.75 111 SER B C 1
ATOM 6290 O O . SER B 1 111 ? -15.43 66.812 13.891 1 71.75 111 SER B O 1
ATOM 6292 N N . ASP B 1 112 ? -15.07 67.875 12.164 1 80.44 112 ASP B N 1
ATOM 6293 C CA . ASP B 1 112 ? -15.969 67.062 11.367 1 80.44 112 ASP B CA 1
ATOM 6294 C C . ASP B 1 112 ? -15.289 65.75 10.953 1 80.44 112 ASP B C 1
ATOM 6296 O O . ASP B 1 112 ? -15.961 64.812 10.641 1 80.44 112 ASP B O 1
ATOM 6300 N N . ASN B 1 113 ? -14.047 65.75 10.992 1 88.19 113 ASN B N 1
ATOM 6301 C CA . ASN B 1 113 ? -13.398 64.562 10.445 1 88.19 113 ASN B CA 1
ATOM 6302 C C . ASN B 1 113 ? -12.742 63.719 11.539 1 88.19 113 ASN B C 1
ATOM 6304 O O . ASN B 1 113 ? -11.961 62.812 11.242 1 88.19 113 ASN B O 1
ATOM 6308 N N . VAL B 1 114 ? -12.992 63.906 12.789 1 90.44 114 VAL B N 1
ATOM 6309 C CA . VAL B 1 114 ? -12.406 63.219 13.938 1 90.44 114 VAL B CA 1
ATOM 6310 C C . VAL B 1 114 ? -12.742 61.75 13.883 1 90.44 114 VAL B C 1
ATOM 6312 O O . VAL B 1 114 ? -11.859 60.875 14.047 1 90.44 114 VAL B O 1
ATOM 6315 N N . PRO B 1 115 ? -13.984 61.375 13.547 1 91.62 115 PRO B N 1
ATOM 6316 C CA . PRO B 1 115 ? -14.312 59.969 13.508 1 91.62 115 PRO B CA 1
ATOM 6317 C C . PRO B 1 115 ? -13.5 59.188 12.469 1 91.62 115 PRO B C 1
ATOM 6319 O O . PRO B 1 115 ? -13.133 58.031 12.688 1 91.62 115 PRO B O 1
ATOM 6322 N N . GLU B 1 116 ? -13.227 59.844 11.375 1 92.62 116 GLU B N 1
ATOM 6323 C CA . GLU B 1 116 ? -12.445 59.156 10.32 1 92.62 116 GLU B CA 1
ATOM 6324 C C . GLU B 1 116 ? -11.008 58.938 10.773 1 92.62 116 GLU B C 1
ATOM 6326 O O . GLU B 1 116 ? -10.406 57.906 10.43 1 92.62 116 GLU B O 1
ATOM 6331 N N . ILE B 1 117 ? -10.469 59.844 11.453 1 94.5 117 ILE B N 1
ATOM 6332 C CA . ILE B 1 117 ? -9.102 59.719 11.945 1 94.5 117 ILE B CA 1
ATOM 6333 C C . ILE B 1 117 ? -9.047 58.656 13.047 1 94.5 117 ILE B C 1
ATOM 6335 O O . ILE B 1 117 ? -8.062 57.906 13.156 1 94.5 117 ILE B O 1
ATOM 6339 N N . VAL B 1 118 ? -10.086 58.594 13.859 1 94.94 118 VAL B N 1
ATOM 6340 C CA . VAL B 1 118 ? -10.188 57.562 14.891 1 94.94 118 VAL B CA 1
ATOM 6341 C C . VAL B 1 118 ? -10.164 56.188 14.234 1 94.94 118 VAL B C 1
ATOM 6343 O O . VAL B 1 118 ? -9.516 55.281 14.742 1 94.94 118 VAL B O 1
ATOM 6346 N N . LYS B 1 119 ? -10.805 56.125 13.141 1 94.88 119 LYS B N 1
ATOM 6347 C CA . LYS B 1 119 ? -10.82 54.844 12.422 1 94.88 119 LYS B CA 1
ATOM 6348 C C . LYS B 1 119 ? -9.414 54.469 11.945 1 94.88 119 LYS B C 1
ATOM 6350 O O . LYS B 1 119 ? -9.062 53.281 11.914 1 94.88 119 LYS B O 1
ATOM 6355 N N . LEU B 1 120 ? -8.664 55.406 11.531 1 95.06 120 LEU B N 1
ATOM 6356 C CA . LEU B 1 120 ? -7.289 55.156 11.109 1 95.06 120 LEU B CA 1
ATOM 6357 C C . LEU B 1 120 ? -6.445 54.656 12.266 1 95.06 120 LEU B C 1
ATOM 6359 O O . LEU B 1 120 ? -5.652 53.719 12.094 1 95.06 120 LEU B O 1
ATOM 6363 N N . TYR B 1 121 ? -6.586 55.25 13.422 1 96.12 121 TYR B N 1
ATOM 6364 C CA . TYR B 1 121 ? -5.867 54.781 14.602 1 96.12 121 TYR B CA 1
ATOM 6365 C C . TYR B 1 121 ? -6.273 53.344 14.953 1 96.12 121 TYR B C 1
ATOM 6367 O O . TYR B 1 121 ? -5.422 52.5 15.281 1 96.12 121 TYR B O 1
ATOM 6375 N N . GLU B 1 122 ? -7.527 53.125 14.836 1 95.25 122 GLU B N 1
ATOM 6376 C CA . GLU B 1 122 ? -8.023 51.781 15.148 1 95.25 122 GLU B CA 1
ATOM 6377 C C . GLU B 1 122 ? -7.434 50.719 14.203 1 95.25 122 GLU B C 1
ATOM 6379 O O . GLU B 1 122 ? -7.082 49.625 14.633 1 95.25 122 GLU B O 1
ATOM 6384 N N . ARG B 1 123 ? -7.328 51.031 13.023 1 93.88 123 ARG B N 1
ATOM 6385 C CA . ARG B 1 123 ? -6.699 50.125 12.047 1 93.88 123 ARG B CA 1
ATOM 6386 C C . ARG B 1 123 ? -5.219 49.938 12.367 1 93.88 123 ARG B C 1
ATOM 6388 O O . ARG B 1 123 ? -4.707 48.812 12.289 1 93.88 123 ARG B O 1
ATOM 6395 N N . GLY B 1 124 ? -4.645 51 12.672 1 94.62 124 GLY B N 1
ATOM 6396 C CA . GLY B 1 124 ? -3.219 50.938 12.961 1 94.62 124 GLY B CA 1
ATOM 6397 C C . GLY B 1 124 ? -2.889 50.094 14.172 1 94.62 124 GLY B C 1
ATOM 6398 O O . GLY B 1 124 ? -1.941 49.281 14.141 1 94.62 124 GLY B O 1
ATOM 6399 N N . ILE B 1 125 ? -3.66 50.219 15.234 1 93.5 125 ILE B N 1
ATOM 6400 C CA . ILE B 1 125 ? -3.355 49.469 16.469 1 93.5 125 ILE B CA 1
ATOM 6401 C C . ILE B 1 125 ? -3.678 48 16.281 1 93.5 125 ILE B C 1
ATOM 6403 O O . ILE B 1 125 ? -3.232 47.156 17.078 1 93.5 125 ILE B O 1
ATOM 6407 N N . SER B 1 126 ? -4.344 47.625 15.242 1 91 126 SER B N 1
ATOM 6408 C CA . SER B 1 126 ? -4.707 46.25 14.992 1 91 126 SER B CA 1
ATOM 6409 C C . SER B 1 126 ? -3.588 45.5 14.273 1 91 126 SER B C 1
ATOM 6411 O O . SER B 1 126 ? -3.539 44.281 14.289 1 91 126 SER B O 1
ATOM 6413 N N . ASP B 1 127 ? -2.67 46.156 13.641 1 91.5 127 ASP B N 1
ATOM 6414 C CA . ASP B 1 127 ? -1.611 45.531 12.867 1 91.5 127 ASP B CA 1
ATOM 6415 C C . ASP B 1 127 ? -0.483 45.031 13.766 1 91.5 127 ASP B C 1
ATOM 6417 O O . ASP B 1 127 ? -0.183 43.844 13.805 1 91.5 127 ASP B O 1
ATOM 6421 N N . TYR B 1 128 ? 0.121 45.938 14.453 1 90 128 TYR B N 1
ATOM 6422 C CA . TYR B 1 128 ? 1.204 45.625 15.375 1 90 128 TYR B CA 1
ATOM 6423 C C . TYR B 1 128 ? 1.077 46.406 16.672 1 90 128 TYR B C 1
ATOM 6425 O O . TYR B 1 128 ? 0.537 47.531 16.672 1 90 128 TYR B O 1
ATOM 6433 N N . GLN B 1 129 ? 1.554 45.812 17.672 1 87.38 129 GLN B N 1
ATOM 6434 C CA . GLN B 1 129 ? 1.581 46.5 18.953 1 87.38 129 GLN B CA 1
ATOM 6435 C C . GLN B 1 129 ? 2.553 47.688 18.906 1 87.38 129 GLN B C 1
ATOM 6437 O O . GLN B 1 129 ? 3.67 47.562 18.406 1 87.38 129 GLN B O 1
ATOM 6442 N N . SER B 1 130 ? 2.025 48.906 19.422 1 92.75 130 SER B N 1
ATOM 6443 C CA . SER B 1 130 ? 2.871 50.094 19.484 1 92.75 130 SER B CA 1
ATOM 6444 C C . SER B 1 130 ? 2.393 51.031 20.578 1 92.75 130 SER B C 1
ATOM 6446 O O . SER B 1 130 ? 1.279 51.562 20.5 1 92.75 130 SER B O 1
ATOM 6448 N N . VAL B 1 131 ? 3.254 51.219 21.531 1 94.88 131 VAL B N 1
ATOM 6449 C CA . VAL B 1 131 ? 2.928 52.156 22.609 1 94.88 131 VAL B CA 1
ATOM 6450 C C . VAL B 1 131 ? 2.812 53.594 22.047 1 94.88 131 VAL B C 1
ATOM 6452 O O . VAL B 1 131 ? 1.902 54.312 22.422 1 94.88 131 VAL B O 1
ATOM 6455 N N . SER B 1 132 ? 3.723 53.906 21.156 1 95.38 132 SER B N 1
ATOM 6456 C CA . SER B 1 132 ? 3.732 55.25 20.562 1 95.38 132 SER B CA 1
ATOM 6457 C C . SER B 1 132 ? 2.434 55.531 19.812 1 95.38 132 SER B C 1
ATOM 6459 O O . SER B 1 132 ? 1.897 56.656 19.891 1 95.38 132 SER B O 1
ATOM 6461 N N . LEU B 1 133 ? 1.988 54.562 19.094 1 96.06 133 LEU B N 1
ATOM 6462 C CA . LEU B 1 133 ? 0.748 54.75 18.344 1 96.06 133 LEU B CA 1
ATOM 6463 C C . LEU B 1 133 ? -0.435 54.938 19.297 1 96.06 133 LEU B C 1
ATOM 6465 O O . LEU B 1 133 ? -1.307 55.781 19.062 1 96.06 133 LEU B O 1
ATOM 6469 N N . TRP B 1 134 ? -0.491 54.156 20.297 1 96.69 134 TRP B N 1
ATOM 6470 C CA . TRP B 1 134 ? -1.537 54.281 21.312 1 96.69 134 TRP B CA 1
ATOM 6471 C C . TRP B 1 134 ? -1.505 55.656 21.969 1 96.69 134 TRP B C 1
ATOM 6473 O O . TRP B 1 134 ? -2.547 56.312 22.125 1 96.69 134 TRP B O 1
ATOM 6483 N N . CYS B 1 135 ? -0.317 56.125 22.391 1 97.06 135 CYS B N 1
ATOM 6484 C CA . CYS B 1 135 ? -0.181 57.438 23 1 97.06 135 CYS B CA 1
ATOM 6485 C C . CYS B 1 135 ? -0.661 58.531 22.062 1 97.06 135 CYS B C 1
ATOM 6487 O O . CYS B 1 135 ? -1.345 59.469 22.484 1 97.06 135 CYS B O 1
ATOM 6489 N N . ASP B 1 136 ? -0.265 58.406 20.828 1 96.81 136 ASP B N 1
ATOM 6490 C CA . ASP B 1 136 ? -0.699 59.375 19.844 1 96.81 136 ASP B CA 1
ATOM 6491 C C . ASP B 1 136 ? -2.219 59.375 19.703 1 96.81 136 ASP B C 1
ATOM 6493 O O . ASP B 1 136 ? -2.832 60.438 19.531 1 96.81 136 ASP B O 1
ATOM 6497 N N . TYR B 1 137 ? -2.84 58.25 19.641 1 96.81 137 TYR B N 1
ATOM 6498 C CA . TYR B 1 137 ? -4.285 58.062 19.562 1 96.81 137 TYR B CA 1
ATOM 6499 C C . TYR B 1 137 ? -4.973 58.75 20.75 1 96.81 137 TYR B C 1
ATOM 6501 O O . TYR B 1 137 ? -5.918 59.531 20.562 1 96.81 137 TYR B O 1
ATOM 6509 N N . LEU B 1 138 ? -4.461 58.469 21.922 1 97.06 138 LEU B N 1
ATOM 6510 C CA . LEU B 1 138 ? -5.012 59.062 23.141 1 97.06 138 LEU B CA 1
ATOM 6511 C C . LEU B 1 138 ? -4.887 60.562 23.141 1 97.06 138 LEU B C 1
ATOM 6513 O O . LEU B 1 138 ? -5.84 61.281 23.469 1 97.06 138 LEU B O 1
ATOM 6517 N N . ASN B 1 139 ? -3.771 61.094 22.766 1 95.5 139 ASN B N 1
ATOM 6518 C CA . ASN B 1 139 ? -3.541 62.531 22.703 1 95.5 139 ASN B CA 1
ATOM 6519 C C . ASN B 1 139 ? -4.43 63.188 21.656 1 95.5 139 ASN B C 1
ATOM 6521 O O . ASN B 1 139 ? -4.918 64.312 21.859 1 95.5 139 ASN B O 1
ATOM 6525 N N . PHE B 1 140 ? -4.598 62.531 20.562 1 94.81 140 PHE B N 1
ATOM 6526 C CA . PHE B 1 140 ? -5.453 63.062 19.516 1 94.81 140 PHE B CA 1
ATOM 6527 C C . PHE B 1 140 ? -6.871 63.281 20.016 1 94.81 140 PHE B C 1
ATOM 6529 O O . PHE B 1 140 ? -7.465 64.312 19.797 1 94.81 140 PHE B O 1
ATOM 6536 N N . LEU B 1 141 ? -7.41 62.344 20.672 1 94.69 141 LEU B N 1
ATOM 6537 C CA . LEU B 1 141 ? -8.773 62.438 21.188 1 94.69 141 LEU B CA 1
ATOM 6538 C C . LEU B 1 141 ? -8.875 63.531 22.234 1 94.69 141 LEU B C 1
ATOM 6540 O O . LEU B 1 141 ? -9.875 64.25 22.297 1 94.69 141 LEU B O 1
ATOM 6544 N N . ARG B 1 142 ? -7.898 63.625 23.062 1 93.94 142 ARG B N 1
ATOM 6545 C CA . ARG B 1 142 ? -7.887 64.625 24.094 1 93.94 142 ARG B CA 1
ATOM 6546 C C . ARG B 1 142 ? -7.902 66.062 23.5 1 93.94 142 ARG B C 1
ATOM 6548 O O . ARG B 1 142 ? -8.531 66.938 24.047 1 93.94 142 ARG B O 1
ATOM 6555 N N . GLU B 1 143 ? -7.277 66.125 22.406 1 91.44 143 GLU B N 1
ATOM 6556 C CA . GLU B 1 143 ? -7.098 67.5 21.812 1 91.44 143 GLU B CA 1
ATOM 6557 C C . GLU B 1 143 ? -8.242 67.812 20.859 1 91.44 143 GLU B C 1
ATOM 6559 O O . GLU B 1 143 ? -8.695 68.938 20.797 1 91.44 143 GLU B O 1
ATOM 6564 N N . PHE B 1 144 ? -8.758 66.812 20.172 1 91.69 144 PHE B N 1
ATOM 6565 C CA . PHE B 1 144 ? -9.578 67.188 19.031 1 91.69 144 PHE B CA 1
ATOM 6566 C C . PHE B 1 144 ? -11.016 66.688 19.234 1 91.69 144 PHE B C 1
ATOM 6568 O O . PHE B 1 144 ? -11.922 67.188 18.531 1 91.69 144 PHE B O 1
ATOM 6575 N N . ASP B 1 145 ? -11.195 65.875 20.094 1 91.81 145 ASP B N 1
ATOM 6576 C CA . ASP B 1 145 ? -12.57 65.5 20.391 1 91.81 145 ASP B CA 1
ATOM 6577 C C . ASP B 1 145 ? -13.211 66.438 21.375 1 91.81 145 ASP B C 1
ATOM 6579 O O . ASP B 1 145 ? -12.797 66.562 22.531 1 91.81 145 ASP B O 1
ATOM 6583 N N . PRO B 1 146 ? -14.227 67.125 21.016 1 90.81 146 PRO B N 1
ATOM 6584 C CA . PRO B 1 146 ? -14.797 68.188 21.859 1 90.81 146 PRO B CA 1
ATOM 6585 C C . PRO B 1 146 ? -15.375 67.625 23.172 1 90.81 146 PRO B C 1
ATOM 6587 O O . PRO B 1 146 ? -15.273 68.312 24.203 1 90.81 146 PRO B O 1
ATOM 6590 N N . SER B 1 147 ? -15.93 66.5 23.094 1 92.62 147 SER B N 1
ATOM 6591 C CA . SER B 1 147 ? -16.5 65.938 24.312 1 92.62 147 SER B CA 1
ATOM 6592 C C . SER B 1 147 ? -15.406 65.562 25.312 1 92.62 147 SER B C 1
ATOM 6594 O O . SER B 1 147 ? -15.586 65.688 26.531 1 92.62 147 SER B O 1
ATOM 6596 N N . VAL B 1 148 ? -14.289 65.125 24.828 1 94.38 148 VAL B N 1
ATOM 6597 C CA . VAL B 1 148 ? -13.172 64.75 25.688 1 94.38 148 VAL B CA 1
ATOM 6598 C C . VAL B 1 148 ? -12.445 66 26.188 1 94.38 148 VAL B C 1
ATOM 6600 O O . VAL B 1 148 ? -12.125 66.062 27.375 1 94.38 148 VAL B O 1
ATOM 6603 N N . ASN B 1 149 ? -12.242 66.875 25.281 1 91.31 149 ASN B N 1
ATOM 6604 C CA . ASN B 1 149 ? -11.547 68.125 25.609 1 91.31 149 ASN B CA 1
ATOM 6605 C C . ASN B 1 149 ? -12.336 68.938 26.641 1 91.31 149 ASN B C 1
ATOM 6607 O O . ASN B 1 149 ? -11.75 69.562 27.484 1 91.31 149 ASN B O 1
ATOM 6611 N N . GLY B 1 150 ? -13.594 68.875 26.531 1 93.06 150 GLY B N 1
ATOM 6612 C CA . GLY B 1 150 ? -14.453 69.625 27.422 1 93.06 150 GLY B CA 1
ATOM 6613 C C . GLY B 1 150 ? -14.797 68.875 28.688 1 93.06 150 GLY B C 1
ATOM 6614 O O . GLY B 1 150 ? -15.469 69.438 29.578 1 93.06 150 GLY B O 1
ATOM 6615 N N . TYR B 1 151 ? -14.375 67.688 28.906 1 95.38 151 TYR B N 1
ATOM 6616 C CA . TYR B 1 151 ? -14.609 66.812 30.078 1 95.38 151 TYR B CA 1
ATOM 6617 C C . TYR B 1 151 ? -16.094 66.625 30.328 1 95.38 151 TYR B C 1
ATOM 6619 O O . TYR B 1 151 ? -16.562 66.75 31.469 1 95.38 151 TYR B O 1
ATOM 6627 N N . THR B 1 152 ? -16.781 66.5 29.234 1 95.56 152 THR B N 1
ATOM 6628 C CA . THR B 1 152 ? -18.188 66.125 29.391 1 95.56 152 THR B CA 1
ATOM 6629 C C . THR B 1 152 ? -18.328 64.688 29.906 1 95.56 152 THR B C 1
ATOM 6631 O O . THR B 1 152 ? -17.406 63.875 29.75 1 95.56 152 THR B O 1
ATOM 6634 N N . PRO B 1 153 ? -19.391 64.375 30.531 1 94.81 153 PRO B N 1
ATOM 6635 C CA . PRO B 1 153 ? -19.562 63 31.016 1 94.81 153 PRO B CA 1
ATOM 6636 C C . PRO B 1 153 ? -19.359 61.969 29.938 1 94.81 153 PRO B C 1
ATOM 6638 O O . PRO B 1 153 ? -18.719 60.938 30.172 1 94.81 153 PRO B O 1
ATOM 6641 N N . ASP B 1 154 ? -19.859 62.25 28.812 1 95.56 154 ASP B N 1
ATOM 6642 C CA . ASP B 1 154 ? -19.672 61.312 27.703 1 95.56 154 ASP B CA 1
ATOM 6643 C C . ASP B 1 154 ? -18.203 61.25 27.281 1 95.56 154 ASP B C 1
ATOM 6645 O O . ASP B 1 154 ? -17.703 60.188 26.953 1 95.56 154 ASP B O 1
ATOM 6649 N N . GLY B 1 155 ? -17.594 62.312 27.188 1 95.94 155 GLY B N 1
ATOM 6650 C CA . GLY B 1 155 ? -16.188 62.375 26.844 1 95.94 155 GLY B CA 1
ATOM 6651 C C . GLY B 1 155 ? -15.305 61.656 27.859 1 95.94 155 GLY B C 1
ATOM 6652 O O . GLY B 1 155 ? -14.344 61 27.484 1 95.94 155 GLY B O 1
ATOM 6653 N N . ILE B 1 156 ? -15.641 61.812 29.094 1 96.81 156 ILE B N 1
ATOM 6654 C CA . ILE B 1 156 ? -14.898 61.156 30.172 1 96.81 156 ILE B CA 1
ATOM 6655 C C . ILE B 1 156 ? -15.031 59.625 30.047 1 96.81 156 ILE B C 1
ATOM 6657 O O . ILE B 1 156 ? -14.039 58.906 30.125 1 96.81 156 ILE B O 1
ATOM 6661 N N . SER B 1 157 ? -16.219 59.25 29.844 1 97.19 157 SER B N 1
ATOM 6662 C CA . SER B 1 157 ? -16.469 57.812 29.688 1 97.19 157 SER B CA 1
ATOM 6663 C C . SER B 1 157 ? -15.734 57.25 28.484 1 97.19 157 SER B C 1
ATOM 6665 O O . SER B 1 157 ? -15.148 56.156 28.547 1 97.19 157 SER B O 1
ATOM 6667 N N . LYS B 1 158 ? -15.773 57.938 27.406 1 96.38 158 LYS B N 1
ATOM 6668 C CA . LYS B 1 158 ? -15.102 57.531 26.172 1 96.38 158 LYS B CA 1
ATOM 6669 C C . LYS B 1 158 ? -13.602 57.406 26.391 1 96.38 158 LYS B C 1
ATOM 6671 O O . LYS B 1 158 ? -13 56.375 25.984 1 96.38 158 LYS B O 1
ATOM 6676 N N . MET B 1 159 ? -13.016 58.344 27 1 97 159 MET B N 1
ATOM 6677 C CA . MET B 1 159 ? -11.57 58.375 27.234 1 97 159 MET B CA 1
ATOM 6678 C C . MET B 1 159 ? -11.164 57.281 28.234 1 97 159 MET B C 1
ATOM 6680 O O . MET B 1 159 ? -10.141 56.625 28.062 1 97 159 MET B O 1
ATOM 6684 N N . ARG B 1 160 ? -11.922 57.062 29.266 1 97.62 160 ARG B N 1
ATOM 6685 C CA . ARG B 1 160 ? -11.648 56 30.234 1 97.62 160 ARG B CA 1
ATOM 6686 C C . ARG B 1 160 ? -11.68 54.625 29.594 1 97.62 160 ARG B C 1
ATOM 6688 O O . ARG B 1 160 ? -10.812 53.781 29.844 1 97.62 160 ARG B O 1
ATOM 6695 N N . ASN B 1 161 ? -12.656 54.5 28.781 1 97.38 161 ASN B N 1
ATOM 6696 C CA . ASN B 1 161 ? -12.758 53.25 28.062 1 97.38 161 ASN B CA 1
ATOM 6697 C C . ASN B 1 161 ? -11.547 53 27.172 1 97.38 161 ASN B C 1
ATOM 6699 O O . ASN B 1 161 ? -11.062 51.875 27.062 1 97.38 161 ASN B O 1
ATOM 6703 N N . LEU B 1 162 ? -11.109 53.969 26.469 1 97.38 162 LEU B N 1
ATOM 6704 C CA . LEU B 1 162 ? -9.961 53.844 25.578 1 97.38 162 LEU B CA 1
ATOM 6705 C C . LEU B 1 162 ? -8.688 53.562 26.359 1 97.38 162 LEU B C 1
ATOM 6707 O O . LEU B 1 162 ? -7.855 52.75 25.938 1 97.38 162 LEU B O 1
ATOM 6711 N N . PHE B 1 163 ? -8.492 54.188 27.516 1 97.56 163 PHE B N 1
ATOM 6712 C CA . PHE B 1 163 ? -7.336 53.906 28.359 1 97.56 163 PHE B CA 1
ATOM 6713 C C . PHE B 1 163 ? -7.375 52.469 28.859 1 97.56 163 PHE B C 1
ATOM 6715 O O . PHE B 1 163 ? -6.348 51.781 28.891 1 97.56 163 PHE B O 1
ATOM 6722 N N . GLU B 1 164 ? -8.539 52.031 29.219 1 96.75 164 GLU B N 1
ATOM 6723 C CA . GLU B 1 164 ? -8.68 50.656 29.719 1 96.75 164 GLU B CA 1
ATOM 6724 C C . GLU B 1 164 ? -8.398 49.656 28.609 1 96.75 164 GLU B C 1
ATOM 6726 O O . GLU B 1 164 ? -7.961 48.531 28.891 1 96.75 164 GLU B O 1
ATOM 6731 N N . ARG B 1 165 ? -8.578 50.031 27.438 1 95.12 165 ARG B N 1
ATOM 6732 C CA . ARG B 1 165 ? -8.211 49.188 26.297 1 95.12 165 ARG B CA 1
ATOM 6733 C C . ARG B 1 165 ? -6.715 49.281 26.031 1 95.12 165 ARG B C 1
ATOM 6735 O O . ARG B 1 165 ? -6.109 48.281 25.594 1 95.12 165 ARG B O 1
ATOM 6742 N N . ALA B 1 166 ? -6.168 50.375 26.266 1 96 166 ALA B N 1
ATOM 6743 C CA . ALA B 1 166 ? -4.754 50.594 25.969 1 96 166 ALA B CA 1
ATOM 6744 C C . ALA B 1 166 ? -3.863 49.844 26.953 1 96 166 ALA B C 1
ATOM 6746 O O . ALA B 1 166 ? -2.762 49.406 26.594 1 96 166 ALA B O 1
ATOM 6747 N N . ILE B 1 167 ? -4.301 49.625 28.141 1 94 167 ILE B N 1
ATOM 6748 C CA . ILE B 1 167 ? -3.486 49.062 29.203 1 94 167 ILE B CA 1
ATOM 6749 C C . ILE B 1 167 ? -3.139 47.625 28.859 1 94 167 ILE B C 1
ATOM 6751 O O . ILE B 1 167 ? -1.961 47.25 28.75 1 94 167 ILE B O 1
ATOM 6755 N N . PRO B 1 168 ? -4.094 46.781 28.5 1 89.69 168 PRO B N 1
ATOM 6756 C CA . PRO B 1 168 ? -3.705 45.406 28.156 1 89.69 168 PRO B CA 1
ATOM 6757 C C . PRO B 1 168 ? -2.941 45.344 26.828 1 89.69 168 PRO B C 1
ATOM 6759 O O . PRO B 1 168 ? -2.145 44.406 26.625 1 89.69 168 PRO B O 1
ATOM 6762 N N . ALA B 1 169 ? -3.154 46.219 25.969 1 89.88 169 ALA B N 1
ATOM 6763 C CA . ALA B 1 169 ? -2.529 46.188 24.656 1 89.88 169 ALA B CA 1
ATOM 6764 C C . ALA B 1 169 ? -1.087 46.688 24.719 1 89.88 169 ALA B C 1
ATOM 6766 O O . ALA B 1 169 ? -0.217 46.188 24 1 89.88 169 ALA B O 1
ATOM 6767 N N . ALA B 1 170 ? -0.823 47.688 25.547 1 92.38 170 ALA B N 1
ATOM 6768 C CA . ALA B 1 170 ? 0.493 48.312 25.5 1 92.38 170 ALA B CA 1
ATOM 6769 C C . ALA B 1 170 ? 0.994 48.656 26.891 1 92.38 170 ALA B C 1
ATOM 6771 O O . ALA B 1 170 ? 2.168 49 27.078 1 92.38 170 ALA B O 1
ATOM 6772 N N . GLY B 1 171 ? 0.191 48.594 27.875 1 91.5 171 GLY B N 1
ATOM 6773 C CA . GLY B 1 171 ? 0.533 49.031 29.234 1 91.5 171 GLY B CA 1
ATOM 6774 C C . GLY B 1 171 ? 1.52 48.094 29.906 1 91.5 171 GLY B C 1
ATOM 6775 O O . GLY B 1 171 ? 2.154 48.469 30.906 1 91.5 171 GLY B O 1
ATOM 6776 N N . PHE B 1 172 ? 1.729 46.938 29.391 1 90.12 172 PHE B N 1
ATOM 6777 C CA . PHE B 1 172 ? 2.611 45.969 30.016 1 90.12 172 PHE B CA 1
ATOM 6778 C C . PHE B 1 172 ? 3.975 45.938 29.344 1 90.12 172 PHE B C 1
ATOM 6780 O O . PHE B 1 172 ? 4.852 45.156 29.703 1 90.12 172 PHE B O 1
ATOM 6787 N N . HIS B 1 173 ? 4.078 46.781 28.344 1 92.12 173 HIS B N 1
ATOM 6788 C CA . HIS B 1 173 ? 5.402 46.906 27.75 1 92.12 173 HIS B CA 1
ATOM 6789 C C . HIS B 1 173 ? 6.422 47.375 28.797 1 92.12 173 HIS B C 1
ATOM 6791 O O . HIS B 1 173 ? 6.281 48.438 29.375 1 92.12 173 HIS B O 1
ATOM 6797 N N . VAL B 1 174 ? 7.406 46.688 29.016 1 92.19 174 VAL B N 1
ATOM 6798 C CA . VAL B 1 174 ? 8.289 46.781 30.172 1 92.19 174 VAL B CA 1
ATOM 6799 C C . VAL B 1 174 ? 8.953 48.156 30.188 1 92.19 174 VAL B C 1
ATOM 6801 O O . VAL B 1 174 ? 9.086 48.781 31.234 1 92.19 174 VAL B O 1
ATOM 6804 N N . THR B 1 175 ? 9.352 48.719 29.094 1 92.31 175 THR B N 1
ATOM 6805 C CA . THR B 1 175 ? 10.141 49.938 29.062 1 92.31 175 THR B CA 1
ATOM 6806 C C . THR B 1 175 ? 9.258 51.125 28.719 1 92.31 175 THR B C 1
ATOM 6808 O O . THR B 1 175 ? 9.555 52.25 29.125 1 92.31 175 THR B O 1
ATOM 6811 N N . GLN B 1 176 ? 8.156 50.938 27.984 1 93.62 176 GLN B N 1
ATOM 6812 C CA . GLN B 1 176 ? 7.402 52.094 27.484 1 93.62 176 GLN B CA 1
ATOM 6813 C C . GLN B 1 176 ? 5.988 52.125 28.062 1 93.62 176 GLN B C 1
ATOM 6815 O O . GLN B 1 176 ? 5.246 53.094 27.875 1 93.62 176 GLN B O 1
ATOM 6820 N N . GLY B 1 177 ? 5.594 51.188 28.781 1 94.38 177 GLY B N 1
ATOM 6821 C CA . GLY B 1 177 ? 4.238 51.062 29.297 1 94.38 177 GLY B CA 1
ATOM 6822 C C . GLY B 1 177 ? 3.859 52.219 30.234 1 94.38 177 GLY B C 1
ATOM 6823 O O . GLY B 1 177 ? 2.688 52.562 30.328 1 94.38 177 GLY B O 1
ATOM 6824 N N . ASN B 1 178 ? 4.875 52.781 30.859 1 95.12 178 ASN B N 1
ATOM 6825 C CA . ASN B 1 178 ? 4.656 53.875 31.797 1 95.12 178 ASN B CA 1
ATOM 6826 C C . ASN B 1 178 ? 3.918 55.031 31.125 1 95.12 178 ASN B C 1
ATOM 6828 O O . ASN B 1 178 ? 3.137 55.75 31.781 1 95.12 178 ASN B O 1
ATOM 6832 N N . ARG B 1 179 ? 4.156 55.188 29.891 1 96.12 179 ARG B N 1
ATOM 6833 C CA . ARG B 1 179 ? 3.582 56.312 29.156 1 96.12 179 ARG B CA 1
ATOM 6834 C C . ARG B 1 179 ? 2.061 56.25 29.141 1 96.12 179 ARG B C 1
ATOM 6836 O O . ARG B 1 179 ? 1.378 57.25 29.219 1 96.12 179 ARG B O 1
ATOM 6843 N N . ILE B 1 180 ? 1.543 55.062 29.016 1 97 180 ILE B N 1
ATOM 6844 C CA . ILE B 1 180 ? 0.098 54.844 28.984 1 97 180 ILE B CA 1
ATOM 6845 C C . ILE B 1 180 ? -0.486 55.156 30.359 1 97 180 ILE B C 1
ATOM 6847 O O . ILE B 1 180 ? -1.496 55.875 30.469 1 97 180 ILE B O 1
ATOM 6851 N N . TRP B 1 181 ? 0.179 54.656 31.359 1 97 181 TRP B N 1
ATOM 6852 C CA . TRP B 1 181 ? -0.279 54.875 32.75 1 97 181 TRP B CA 1
ATOM 6853 C C . TRP B 1 181 ? -0.209 56.344 33.125 1 97 181 TRP B C 1
ATOM 6855 O O . TRP B 1 181 ? -1.126 56.875 33.75 1 97 181 TRP B O 1
ATOM 6865 N N . GLU B 1 182 ? 0.879 57 32.812 1 96.62 182 GLU B N 1
ATOM 6866 C CA . GLU B 1 182 ? 1.029 58.406 33.062 1 96.62 182 GLU B CA 1
ATOM 6867 C C . GLU B 1 182 ? -0.039 59.219 32.344 1 96.62 182 GLU B C 1
ATOM 6869 O O . GLU B 1 182 ? -0.591 60.188 32.906 1 96.62 182 GLU B O 1
ATOM 6874 N N . GLY B 1 183 ? -0.281 58.844 31.125 1 96.5 183 GLY B N 1
ATOM 6875 C CA . GLY B 1 183 ? -1.353 59.5 30.406 1 96.5 183 GLY B CA 1
ATOM 6876 C C . GLY B 1 183 ? -2.707 59.344 31.062 1 96.5 183 GLY B C 1
ATOM 6877 O O . GLY B 1 183 ? -3.49 60.312 31.109 1 96.5 183 GLY B O 1
ATOM 6878 N N . TYR B 1 184 ? -2.994 58.188 31.547 1 97.69 184 TYR B N 1
ATOM 6879 C CA . TYR B 1 184 ? -4.258 57.906 32.219 1 97.69 184 TYR B CA 1
ATOM 6880 C C . TYR B 1 184 ? -4.395 58.781 33.469 1 97.69 184 TYR B C 1
ATOM 6882 O O . TYR B 1 184 ? -5.438 59.375 33.719 1 97.69 184 TYR B O 1
ATOM 6890 N N . ARG B 1 185 ? -3.379 58.875 34.281 1 96.56 185 ARG B N 1
ATOM 6891 C CA . ARG B 1 185 ? -3.379 59.656 35.531 1 96.56 185 ARG B CA 1
ATOM 6892 C C . ARG B 1 185 ? -3.557 61.156 35.219 1 96.56 185 ARG B C 1
ATOM 6894 O O . ARG B 1 185 ? -4.293 61.844 35.906 1 96.56 185 ARG B O 1
ATOM 6901 N N . GLU B 1 186 ? -2.846 61.594 34.25 1 96.25 186 GLU B N 1
ATOM 6902 C CA . GLU B 1 186 ? -2.945 63 33.875 1 96.25 186 GLU B CA 1
ATOM 6903 C C . GLU B 1 186 ? -4.371 63.344 33.469 1 96.25 186 GLU B C 1
ATOM 6905 O O . GLU B 1 186 ? -4.863 64.438 33.781 1 96.25 186 GLU B O 1
ATOM 6910 N N . PHE B 1 187 ? -4.992 62.469 32.75 1 97 187 PHE B N 1
ATOM 6911 C CA . PHE B 1 187 ? -6.371 62.719 32.344 1 97 187 PHE B CA 1
ATOM 6912 C C . PHE B 1 187 ? -7.293 62.812 33.531 1 97 187 PHE B C 1
ATOM 6914 O O . PHE B 1 187 ? -8.117 63.719 33.625 1 97 187 PHE B O 1
ATOM 6921 N N . GLU B 1 188 ? -7.141 61.875 34.438 1 97.44 188 GLU B N 1
ATOM 6922 C CA . GLU B 1 188 ? -7.961 61.875 35.625 1 97.44 188 GLU B CA 1
ATOM 6923 C C . GLU B 1 188 ? -7.688 63.094 36.5 1 97.44 188 GLU B C 1
ATOM 6925 O O . GLU B 1 188 ? -8.594 63.625 37.156 1 97.44 188 GLU B O 1
ATOM 6930 N N . GLN B 1 189 ? -6.418 63.469 36.594 1 96.12 189 GLN B N 1
ATOM 6931 C CA . GLN B 1 189 ? -6.07 64.688 37.312 1 96.12 189 GLN B CA 1
ATOM 6932 C C . GLN B 1 189 ? -6.742 65.875 36.656 1 96.12 189 GLN B C 1
ATOM 6934 O O . GLN B 1 189 ? -7.164 66.812 37.375 1 96.12 189 GLN B O 1
ATOM 6939 N N . GLY B 1 190 ? -6.797 65.875 35.344 1 95.31 190 GLY B N 1
ATOM 6940 C CA . GLY B 1 190 ? -7.512 66.938 34.656 1 95.31 190 GLY B CA 1
ATOM 6941 C C . GLY B 1 190 ? -8.977 67.062 35.031 1 95.31 190 GLY B C 1
ATOM 6942 O O . GLY B 1 190 ? -9.523 68.125 35.156 1 95.31 190 GLY B O 1
ATOM 6943 N N . ILE B 1 191 ? -9.594 65.938 35.219 1 96.56 191 ILE B N 1
ATOM 6944 C CA . ILE B 1 191 ? -10.984 65.875 35.656 1 96.56 191 ILE B CA 1
ATOM 6945 C C . ILE B 1 191 ? -11.102 66.5 37.031 1 96.56 191 ILE B C 1
ATOM 6947 O O . ILE B 1 191 ? -12.023 67.25 37.312 1 96.56 191 ILE B O 1
ATOM 6951 N N . LEU B 1 192 ? -10.18 66.125 37.938 1 96 192 LEU B N 1
ATOM 6952 C CA . LEU B 1 192 ? -10.188 66.625 39.312 1 96 192 LEU B CA 1
ATOM 6953 C C . LEU B 1 192 ? -10.125 68.125 39.312 1 96 192 LEU B C 1
ATOM 6955 O O . LEU B 1 192 ? -10.797 68.812 40.125 1 96 192 LEU B O 1
ATOM 6959 N N . ASP B 1 193 ? -9.391 68.688 38.469 1 94.75 193 ASP B N 1
ATOM 6960 C CA . ASP B 1 193 ? -9.203 70.125 38.406 1 94.75 193 ASP B CA 1
ATOM 6961 C C . ASP B 1 193 ? -10.484 70.812 37.969 1 94.75 193 ASP B C 1
ATOM 6963 O O . ASP B 1 193 ? -10.648 72 38.188 1 94.75 193 ASP B O 1
ATOM 6967 N N . THR B 1 194 ? -11.32 70.125 37.281 1 94.62 194 THR B N 1
ATOM 6968 C CA . THR B 1 194 ? -12.562 70.75 36.812 1 94.62 194 THR B CA 1
ATOM 6969 C C . THR B 1 194 ? -13.625 70.688 37.906 1 94.62 194 THR B C 1
ATOM 6971 O O . THR B 1 194 ? -14.617 71.438 37.844 1 94.62 194 THR B O 1
ATOM 6974 N N . ILE B 1 195 ? -13.438 69.875 38.906 1 95.38 195 ILE B N 1
ATOM 6975 C CA . ILE B 1 195 ? -14.414 69.75 39.969 1 95.38 195 ILE B CA 1
ATOM 6976 C C . ILE B 1 195 ? -14.32 70.938 40.938 1 95.38 195 ILE B C 1
ATOM 6978 O O . ILE B 1 195 ? -13.227 71.312 41.312 1 95.38 195 ILE B O 1
ATOM 6982 N N . ASP B 1 196 ? -15.484 71.438 41.312 1 93.75 196 ASP B N 1
ATOM 6983 C CA . ASP B 1 196 ? -15.555 72.562 42.219 1 93.75 196 ASP B CA 1
ATOM 6984 C C . ASP B 1 196 ? -14.898 72.188 43.562 1 93.75 196 ASP B C 1
ATOM 6986 O O . ASP B 1 196 ? -15.148 71.125 44.125 1 93.75 196 ASP B O 1
ATOM 6990 N N . LYS B 1 197 ? -14.078 73.062 44.094 1 90.94 197 LYS B N 1
ATOM 6991 C CA . LYS B 1 197 ? -13.359 72.875 45.344 1 90.94 197 LYS B CA 1
ATOM 6992 C C . LYS B 1 197 ? -14.328 72.688 46.531 1 90.94 197 LYS B C 1
ATOM 6994 O O . LYS B 1 197 ? -14.008 72.062 47.531 1 90.94 197 LYS B O 1
ATOM 6999 N N . ALA B 1 198 ? -15.516 73.25 46.312 1 94.12 198 ALA B N 1
ATOM 7000 C CA . ALA B 1 198 ? -16.516 73.25 47.375 1 94.12 198 ALA B CA 1
ATOM 7001 C C . ALA B 1 198 ? -17.203 71.875 47.438 1 94.12 198 ALA B C 1
ATOM 7003 O O . ALA B 1 198 ? -17.781 71.5 48.438 1 94.12 198 ALA B O 1
ATOM 7004 N N . ASP B 1 199 ? -17.188 71.125 46.375 1 94.06 199 ASP B N 1
ATOM 7005 C CA . ASP B 1 199 ? -17.812 69.812 46.312 1 94.06 199 ASP B CA 1
ATOM 7006 C C . ASP B 1 199 ? -16.859 68.75 46.844 1 94.06 199 ASP B C 1
ATOM 7008 O O . ASP B 1 199 ? -16.328 67.938 46.062 1 94.06 199 ASP B O 1
ATOM 7012 N N . LEU B 1 200 ? -16.781 68.5 48.062 1 92.38 200 LEU B N 1
ATOM 7013 C CA . LEU B 1 200 ? -15.797 67.625 48.719 1 92.38 200 LEU B CA 1
ATOM 7014 C C . LEU B 1 200 ? -16.078 66.188 48.438 1 92.38 200 LEU B C 1
ATOM 7016 O O . LEU B 1 200 ? -15.148 65.375 48.312 1 92.38 200 LEU B O 1
ATOM 7020 N N . GLU B 1 201 ? -17.281 65.875 48.344 1 94.44 201 GLU B N 1
ATOM 7021 C CA . GLU B 1 201 ? -17.641 64.5 48.094 1 94.44 201 GLU B CA 1
ATOM 7022 C C . GLU B 1 201 ? -17.188 64 46.719 1 94.44 201 GLU B C 1
ATOM 7024 O O . GLU B 1 201 ? -16.562 62.969 46.594 1 94.44 201 GLU B O 1
ATOM 7029 N N . GLU B 1 202 ? -17.531 64.812 45.75 1 94.31 202 GLU B N 1
ATOM 7030 C CA . GLU B 1 202 ? -17.125 64.5 44.375 1 94.31 202 GLU B CA 1
ATOM 7031 C C . GLU B 1 202 ? -15.617 64.5 44.219 1 94.31 202 GLU B C 1
ATOM 7033 O O . GLU B 1 202 ? -15.039 63.719 43.5 1 94.31 202 GLU B O 1
ATOM 7038 N N . ARG B 1 203 ? -14.984 65.375 44.844 1 94.69 203 ARG B N 1
ATOM 7039 C CA . ARG B 1 203 ? -13.531 65.5 44.781 1 94.69 203 ARG B CA 1
ATOM 7040 C C . ARG B 1 203 ? -12.859 64.312 45.438 1 94.69 203 ARG B C 1
ATOM 7042 O O . ARG B 1 203 ? -11.891 63.75 44.906 1 94.69 203 ARG B O 1
ATOM 7049 N N . ASN B 1 204 ? -13.453 63.906 46.5 1 94.5 204 ASN B N 1
ATOM 7050 C CA . ASN B 1 204 ? -12.891 62.75 47.188 1 94.5 204 ASN B CA 1
ATOM 7051 C C . ASN B 1 204 ? -13.031 61.469 46.344 1 94.5 204 ASN B C 1
ATOM 7053 O O . ASN B 1 204 ? -12.141 60.625 46.344 1 94.5 204 ASN B O 1
ATOM 7057 N N . LYS B 1 205 ? -14.117 61.375 45.688 1 96 205 LYS B N 1
ATOM 7058 C CA . LYS B 1 205 ? -14.32 60.25 44.812 1 96 205 LYS B CA 1
ATOM 7059 C C . LYS B 1 205 ? -13.289 60.219 43.688 1 96 205 LYS B C 1
ATOM 7061 O O . LYS B 1 205 ? -12.75 59.156 43.344 1 96 205 LYS B O 1
ATOM 7066 N N . GLN B 1 206 ? -13.047 61.375 43.094 1 96.56 206 GLN B N 1
ATOM 7067 C CA . GLN B 1 206 ? -12.078 61.5 42.031 1 96.56 206 GLN B CA 1
ATOM 7068 C C . GLN B 1 206 ? -10.656 61.281 42.531 1 96.56 206 GLN B C 1
ATOM 7070 O O . GLN B 1 206 ? -9.836 60.688 41.812 1 96.56 206 GLN B O 1
ATOM 7075 N N . ILE B 1 207 ? -10.367 61.688 43.719 1 96.06 207 ILE B N 1
ATOM 7076 C CA . ILE B 1 207 ? -9.062 61.469 44.312 1 96.06 207 ILE B CA 1
ATOM 7077 C C . ILE B 1 207 ? -8.836 59.969 44.531 1 96.06 207 ILE B C 1
ATOM 7079 O O . ILE B 1 207 ? -7.75 59.438 44.25 1 96.06 207 ILE B O 1
ATOM 7083 N N . GLN B 1 208 ? -9.844 59.281 44.938 1 95.81 208 GLN B N 1
ATOM 7084 C CA . GLN B 1 208 ? -9.75 57.844 45.125 1 95.81 208 GLN B CA 1
ATOM 7085 C C . GLN B 1 208 ? -9.5 57.125 43.812 1 95.81 208 GLN B C 1
ATOM 7087 O O . GLN B 1 208 ? -8.797 56.125 43.75 1 95.81 208 GLN B O 1
ATOM 7092 N N . ARG B 1 209 ? -10.078 57.625 42.75 1 96.81 209 ARG B N 1
ATOM 7093 C CA . ARG B 1 209 ? -9.875 57.031 41.438 1 96.81 209 ARG B CA 1
ATOM 7094 C C . ARG B 1 209 ? -8.422 57.156 41 1 96.81 209 ARG B C 1
ATOM 7096 O O . ARG B 1 209 ? -7.828 56.219 40.5 1 96.81 209 ARG B O 1
ATOM 7103 N N . ILE B 1 210 ? -7.84 58.344 41.156 1 97.38 210 ILE B N 1
ATOM 7104 C CA . ILE B 1 210 ? -6.445 58.562 40.812 1 97.38 210 ILE B CA 1
ATOM 7105 C C . ILE B 1 210 ? -5.539 57.688 41.656 1 97.38 210 ILE B C 1
ATOM 7107 O O . ILE B 1 210 ? -4.582 57.094 41.125 1 97.38 210 ILE B O 1
ATOM 7111 N N . ARG B 1 211 ? -5.863 57.531 42.938 1 94.94 211 ARG B N 1
ATOM 7112 C CA . ARG B 1 211 ? -5.113 56.656 43.844 1 94.94 211 ARG B CA 1
ATOM 7113 C C . ARG B 1 211 ? -5.129 55.219 43.344 1 94.94 211 ARG B C 1
ATOM 7115 O O . ARG B 1 211 ? -4.102 54.531 43.344 1 94.94 211 ARG B O 1
ATOM 7122 N N . SER B 1 212 ? -6.27 54.844 42.906 1 95.75 212 SER B N 1
ATOM 7123 C CA . SER B 1 212 ? -6.418 53.469 42.406 1 95.75 212 SER B CA 1
ATOM 7124 C C . SER B 1 212 ? -5.551 53.25 41.156 1 95.75 212 SER B C 1
ATOM 7126 O O . SER B 1 212 ? -4.977 52.156 41 1 95.75 212 SER B O 1
ATOM 7128 N N . ILE B 1 213 ? -5.449 54.188 40.25 1 97.19 213 ILE B N 1
ATOM 7129 C CA . ILE B 1 213 ? -4.637 54.062 39.031 1 97.19 213 ILE B CA 1
ATOM 7130 C C . ILE B 1 213 ? -3.158 54 39.406 1 97.19 213 ILE B C 1
ATOM 7132 O O . ILE B 1 213 ? -2.398 53.219 38.812 1 97.19 213 ILE B O 1
ATOM 7136 N N . PHE B 1 214 ? -2.748 54.781 40.438 1 95.81 214 PHE B N 1
ATOM 7137 C CA . PHE B 1 214 ? -1.385 54.688 40.938 1 95.81 214 PHE B CA 1
ATOM 7138 C C . PHE B 1 214 ? -1.085 53.281 41.438 1 95.81 214 PHE B C 1
ATOM 7140 O O . PHE B 1 214 ? -0.026 52.719 41.156 1 95.81 214 PHE B O 1
ATOM 7147 N N . HIS B 1 215 ? -2.02 52.75 42.188 1 94.81 215 HIS B N 1
ATOM 7148 C CA . HIS B 1 215 ? -1.828 51.438 42.781 1 94.81 215 HIS B CA 1
ATOM 7149 C C . HIS B 1 215 ? -1.691 50.344 41.719 1 94.81 215 HIS B C 1
ATOM 7151 O O . HIS B 1 215 ? -0.824 49.469 41.781 1 94.81 215 HIS B O 1
ATOM 7157 N N . ARG B 1 216 ? -2.506 50.469 40.688 1 95.31 216 ARG B N 1
ATOM 7158 C CA . ARG B 1 216 ? -2.42 49.531 39.562 1 95.31 216 ARG B CA 1
ATOM 7159 C C . ARG B 1 216 ? -1.084 49.656 38.844 1 95.31 216 ARG B C 1
ATOM 7161 O O . ARG B 1 216 ? -0.443 48.656 38.531 1 95.31 216 ARG B O 1
ATOM 7168 N N . HIS B 1 217 ? -0.688 50.875 38.625 1 95.75 217 HIS B N 1
ATOM 7169 C CA . HIS B 1 217 ? 0.569 51.188 37.938 1 95.75 217 HIS B CA 1
ATOM 7170 C C . HIS B 1 217 ? 1.759 50.625 38.719 1 95.75 217 HIS B C 1
ATOM 7172 O O . HIS B 1 217 ? 2.658 50.031 38.125 1 95.75 217 HIS B O 1
ATOM 7178 N N . LEU B 1 218 ? 1.723 50.75 40.031 1 94.31 218 LEU B N 1
ATOM 7179 C CA . LEU B 1 218 ? 2.826 50.344 40.875 1 94.31 218 LEU B CA 1
ATOM 7180 C C . LEU B 1 218 ? 2.895 48.844 41 1 94.31 218 LEU B C 1
ATOM 7182 O O . LEU B 1 218 ? 3.902 48.281 41.469 1 94.31 218 LEU B O 1
ATOM 7186 N N . SER B 1 219 ? 1.844 48.156 40.562 1 93.88 219 SER B N 1
ATOM 7187 C CA . SER B 1 219 ? 1.792 46.719 40.656 1 93.88 219 SER B CA 1
ATOM 7188 C C . SER B 1 219 ? 2.258 46.062 39.344 1 93.88 219 SER B C 1
ATOM 7190 O O . SER B 1 219 ? 2.328 44.844 39.25 1 93.88 219 SER B O 1
ATOM 7192 N N . VAL B 1 220 ? 2.545 46.719 38.281 1 93.56 220 VAL B N 1
ATOM 7193 C CA . VAL B 1 220 ? 2.98 46.219 37 1 93.56 220 VAL B CA 1
ATOM 7194 C C . VAL B 1 220 ? 4.5 46.344 36.875 1 93.56 220 VAL B C 1
ATOM 7196 O O . VAL B 1 220 ? 5.066 47.406 37.156 1 93.56 220 VAL B O 1
ATOM 7199 N N . PRO B 1 221 ? 5.145 45.219 36.531 1 93.75 221 PRO B N 1
ATOM 7200 C CA . PRO B 1 221 ? 6.609 45.219 36.469 1 93.75 221 PRO B CA 1
ATOM 7201 C C . PRO B 1 221 ? 7.137 46.062 35.281 1 93.75 221 PRO B C 1
ATOM 7203 O O . PRO B 1 221 ? 7.516 45.5 34.25 1 93.75 221 PRO B O 1
ATOM 7206 N N . LEU B 1 222 ? 7.273 47.312 35.438 1 94.88 222 LEU B N 1
ATOM 7207 C CA . LEU B 1 222 ? 7.754 48.219 34.406 1 94.88 222 LEU B CA 1
ATOM 7208 C C . LEU B 1 222 ? 9.086 48.844 34.812 1 94.88 222 LEU B C 1
ATOM 7210 O O . LEU B 1 222 ? 9.484 48.781 35.969 1 94.88 222 LEU B O 1
ATOM 7214 N N . LYS B 1 223 ? 9.656 49.375 33.875 1 93.19 223 LYS B N 1
ATOM 7215 C CA . LYS B 1 223 ? 10.898 50.094 34.125 1 93.19 223 LYS B CA 1
ATOM 7216 C C . LYS B 1 223 ? 10.633 51.375 34.938 1 93.19 223 LYS B C 1
ATOM 7218 O O . LYS B 1 223 ? 9.578 52 34.781 1 93.19 223 LYS B O 1
ATOM 7223 N N . ASP B 1 224 ? 11.453 51.781 35.875 1 89.69 224 ASP B N 1
ATOM 7224 C CA . ASP B 1 224 ? 11.453 53.031 36.656 1 89.69 224 ASP B CA 1
ATOM 7225 C C . ASP B 1 224 ? 10.281 53.062 37.625 1 89.69 224 ASP B C 1
ATOM 7227 O O . ASP B 1 224 ? 9.656 54.125 37.812 1 89.69 224 ASP B O 1
ATOM 7231 N N . LEU B 1 225 ? 9.938 52.031 38.125 1 90.69 225 LEU B N 1
ATOM 7232 C CA . LEU B 1 225 ? 8.867 51.938 39.125 1 90.69 225 LEU B CA 1
ATOM 7233 C C . LEU B 1 225 ? 9.211 52.781 40.375 1 90.69 225 LEU B C 1
ATOM 7235 O O . LEU B 1 225 ? 8.32 53.312 41.031 1 90.69 225 LEU B O 1
ATOM 7239 N N . SER B 1 226 ? 10.492 52.875 40.625 1 88.56 226 SER B N 1
ATOM 7240 C CA . SER B 1 226 ? 10.938 53.688 41.781 1 88.56 226 SER B CA 1
ATOM 7241 C C . SER B 1 226 ? 10.547 55.125 41.594 1 88.56 226 SER B C 1
ATOM 7243 O O . SER B 1 226 ? 10.133 55.781 42.562 1 88.56 226 SER B O 1
ATOM 7245 N N . SER B 1 227 ? 10.766 55.562 40.375 1 91.06 227 SER B N 1
ATOM 7246 C CA . SER B 1 227 ? 10.367 56.938 40.094 1 91.06 227 SER B CA 1
ATOM 7247 C C . SER B 1 227 ? 8.867 57.125 40.219 1 91.06 227 SER B C 1
ATOM 7249 O O . SER B 1 227 ? 8.414 58.188 40.719 1 91.06 227 SER B O 1
ATOM 7251 N N . THR B 1 228 ? 8.086 56.125 39.781 1 92.56 228 THR B N 1
ATOM 7252 C CA . THR B 1 228 ? 6.629 56.188 39.906 1 92.56 228 THR B CA 1
ATOM 7253 C C . THR B 1 228 ? 6.219 56.188 41.375 1 92.56 228 THR B C 1
ATOM 7255 O O . THR B 1 228 ? 5.273 56.906 41.75 1 92.56 228 THR B O 1
ATOM 7258 N N . LEU B 1 229 ? 6.926 55.438 42.188 1 91.12 229 LEU B N 1
ATOM 7259 C CA . LEU B 1 229 ? 6.645 55.406 43.625 1 91.12 229 LEU B CA 1
ATOM 7260 C C . LEU B 1 229 ? 6.891 56.781 44.25 1 91.12 229 LEU B C 1
ATOM 7262 O O . LEU B 1 229 ? 6.102 57.25 45.094 1 91.12 229 LEU B O 1
ATOM 7266 N N . ILE B 1 230 ? 7.949 57.406 43.906 1 90.88 230 ILE B N 1
ATOM 7267 C CA . ILE B 1 230 ? 8.266 58.75 44.406 1 90.88 230 ILE B CA 1
ATOM 7268 C C . ILE B 1 230 ? 7.172 59.719 43.969 1 90.88 230 ILE B C 1
ATOM 7270 O O . ILE B 1 230 ? 6.734 60.562 44.781 1 90.88 230 ILE B O 1
ATOM 7274 N N . THR B 1 231 ? 6.805 59.625 42.719 1 92.81 231 THR B N 1
ATOM 7275 C CA . THR B 1 231 ? 5.734 60.469 42.219 1 92.81 231 THR B CA 1
ATOM 7276 C C . THR B 1 231 ? 4.445 60.25 43 1 92.81 231 THR B C 1
ATOM 7278 O O . THR B 1 231 ? 3.715 61.188 43.312 1 92.81 231 THR B O 1
ATOM 7281 N N . TYR B 1 232 ? 4.094 59 43.281 1 93.94 232 TYR B N 1
ATOM 7282 C CA . TYR B 1 232 ? 2.906 58.656 44.031 1 93.94 232 TYR B CA 1
ATOM 7283 C C . TYR B 1 232 ? 2.963 59.25 45.438 1 93.94 232 TYR B C 1
ATOM 7285 O O . TYR B 1 232 ? 1.982 59.812 45.906 1 93.94 232 TYR B O 1
ATOM 7293 N N . LYS B 1 233 ? 4.09 59.094 46.125 1 91.31 233 LYS B N 1
ATOM 7294 C CA . LYS B 1 233 ? 4.258 59.625 47.469 1 91.31 233 LYS B CA 1
ATOM 7295 C C . LYS B 1 233 ? 4.105 61.156 47.5 1 91.31 233 LYS B C 1
ATOM 7297 O O . LYS B 1 233 ? 3.482 61.719 48.375 1 91.31 233 LYS B O 1
ATOM 7302 N N . ALA B 1 234 ? 4.715 61.812 46.531 1 91.94 234 ALA B N 1
ATOM 7303 C CA . ALA B 1 234 ? 4.594 63.25 46.406 1 91.94 234 ALA B CA 1
ATOM 7304 C C . ALA B 1 234 ? 3.139 63.656 46.188 1 91.94 234 ALA B C 1
ATOM 7306 O O . ALA B 1 234 ? 2.682 64.688 46.719 1 91.94 234 ALA B O 1
ATOM 7307 N N . TRP B 1 235 ? 2.453 62.938 45.375 1 94 235 TRP B N 1
ATOM 7308 C CA . TRP B 1 235 ? 1.048 63.219 45.094 1 94 235 TRP B CA 1
ATOM 7309 C C . TRP B 1 235 ? 0.199 63.062 46.344 1 94 235 TRP B C 1
ATOM 7311 O O . TRP B 1 235 ? -0.694 63.844 46.625 1 94 235 TRP B O 1
ATOM 7321 N N . GLU B 1 236 ? 0.413 62 47.094 1 92.19 236 GLU B N 1
ATOM 7322 C CA . GLU B 1 236 ? -0.312 61.781 48.312 1 92.19 236 GLU B CA 1
ATOM 7323 C C . GLU B 1 236 ? -0.077 62.906 49.312 1 92.19 236 GLU B C 1
ATOM 7325 O O . GLU B 1 236 ? -0.982 63.25 50.094 1 92.19 236 GLU B O 1
ATOM 7330 N N . LEU B 1 237 ? 1.109 63.344 49.344 1 90.62 237 LEU B N 1
ATOM 7331 C CA . LEU B 1 237 ? 1.428 64.5 50.219 1 90.62 237 LEU B CA 1
ATOM 7332 C C . LEU B 1 237 ? 0.575 65.688 49.875 1 90.62 237 LEU B C 1
ATOM 7334 O O . LEU B 1 237 ? 0.115 66.375 50.781 1 90.62 237 LEU B O 1
ATOM 7338 N N . GLU B 1 238 ? 0.415 65.938 48.656 1 91.12 238 GLU B N 1
ATOM 7339 C CA . GLU B 1 238 ? -0.423 67 48.219 1 91.12 238 GLU B CA 1
ATOM 7340 C C . GLU B 1 238 ? -1.871 66.812 48.656 1 91.12 238 GLU B C 1
ATOM 7342 O O . GLU B 1 238 ? -2.611 67.812 48.812 1 91.12 238 GLU B O 1
ATOM 7347 N N . GLN B 1 239 ? -2.295 65.562 48.844 1 89.69 239 GLN B N 1
ATOM 7348 C CA . GLN B 1 239 ? -3.656 65.312 49.281 1 89.69 239 GLN B CA 1
ATOM 7349 C C . GLN B 1 239 ? -3.764 65.312 50.812 1 89.69 239 GLN B C 1
ATOM 7351 O O . GLN B 1 239 ? -4.852 65.125 51.375 1 89.69 239 GLN B O 1
ATOM 7356 N N . GLY B 1 240 ? -2.643 65.5 51.469 1 87.12 240 GLY B N 1
ATOM 7357 C CA . GLY B 1 240 ? -2.662 65.625 52.938 1 87.12 240 GLY B CA 1
ATOM 7358 C C . GLY B 1 240 ? -2.109 64.438 53.656 1 87.12 240 GLY B C 1
ATOM 7359 O O . GLY B 1 240 ? -2.152 64.375 54.875 1 87.12 240 GLY B O 1
ATOM 7360 N N . THR B 1 241 ? -1.775 63.5 52.906 1 86.06 241 THR B N 1
ATOM 7361 C CA . THR B 1 241 ? -1.22 62.281 53.531 1 86.06 241 THR B CA 1
ATOM 7362 C C . THR B 1 241 ? 0.297 62.25 53.344 1 86.06 241 THR B C 1
ATOM 7364 O O . THR B 1 241 ? 0.805 62.25 52.219 1 86.06 241 THR B O 1
ATOM 7367 N N . ASP B 1 242 ? 1.064 62.25 54.406 1 81.81 242 ASP B N 1
ATOM 7368 C CA . ASP B 1 242 ? 2.523 62.188 54.344 1 81.81 242 ASP B CA 1
ATOM 7369 C C . ASP B 1 242 ? 3.031 60.75 54.406 1 81.81 242 ASP B C 1
ATOM 7371 O O . ASP B 1 242 ? 2.959 60.125 55.469 1 81.81 242 ASP B O 1
ATOM 7375 N N . LEU B 1 243 ? 3.492 60.281 53.344 1 79.12 243 LEU B N 1
ATOM 7376 C CA . LEU B 1 243 ? 3.992 58.906 53.25 1 79.12 243 LEU B CA 1
ATOM 7377 C C . LEU B 1 243 ? 5.52 58.906 53.25 1 79.12 243 LEU B C 1
ATOM 7379 O O . LEU B 1 243 ? 6.129 57.969 52.75 1 79.12 243 LEU B O 1
ATOM 7383 N N . ASP B 1 244 ? 6.137 59.875 53.719 1 76.31 244 ASP B N 1
ATOM 7384 C CA . ASP B 1 244 ? 7.586 60 53.844 1 76.31 244 ASP B CA 1
ATOM 7385 C C . ASP B 1 244 ? 8.266 59.875 52.469 1 76.31 244 ASP B C 1
ATOM 7387 O O . ASP B 1 244 ? 8.898 58.875 52.188 1 76.31 244 ASP B O 1
ATOM 7391 N N . ILE B 1 245 ? 8.234 60.75 51.656 1 70.81 245 ILE B N 1
ATOM 7392 C CA . ILE B 1 245 ? 8.711 60.812 50.281 1 70.81 245 ILE B CA 1
ATOM 7393 C C . ILE B 1 245 ? 10.18 60.406 50.219 1 70.81 245 ILE B C 1
ATOM 7395 O O . ILE B 1 245 ? 10.617 59.719 49.281 1 70.81 245 ILE B O 1
ATOM 7399 N N . GLY B 1 246 ? 11.078 60.781 51.156 1 63.62 246 GLY B N 1
ATOM 7400 C CA . GLY B 1 246 ? 12.516 60.562 51.031 1 63.62 246 GLY B CA 1
ATOM 7401 C C . GLY B 1 246 ? 12.969 59.188 51.469 1 63.62 246 GLY B C 1
ATOM 7402 O O . GLY B 1 246 ? 14.141 58.844 51.312 1 63.62 246 GLY B O 1
ATOM 7403 N N . SER B 1 247 ? 12.062 58.406 51.969 1 65.38 247 SER B N 1
ATOM 7404 C CA . SER B 1 247 ? 12.477 57.094 52.438 1 65.38 247 SER B CA 1
ATOM 7405 C C . SER B 1 247 ? 11.922 56 51.562 1 65.38 247 SER B C 1
ATOM 7407 O O . SER B 1 247 ? 10.844 56.125 50.969 1 65.38 247 SER B O 1
ATOM 7409 N N . ASP B 1 248 ? 12.758 55.062 51.219 1 64.56 248 ASP B N 1
ATOM 7410 C CA . ASP B 1 248 ? 12.32 53.844 50.531 1 64.56 248 ASP B CA 1
ATOM 7411 C C . ASP B 1 248 ? 11.398 53 51.406 1 64.56 248 ASP B C 1
ATOM 7413 O O . ASP B 1 248 ? 10.938 51.938 50.969 1 64.56 248 ASP B O 1
ATOM 7417 N N . ASP B 1 249 ? 11.148 53.594 52.406 1 68.81 249 ASP B N 1
ATOM 7418 C CA . ASP B 1 249 ? 10.328 52.875 53.375 1 68.81 249 ASP B CA 1
ATOM 7419 C C . ASP B 1 249 ? 8.859 52.875 52.938 1 68.81 249 ASP B C 1
ATOM 7421 O O . ASP B 1 249 ? 8.273 53.906 52.688 1 68.81 249 ASP B O 1
ATOM 7425 N N . LEU B 1 250 ? 8.266 51.688 52.625 1 74.75 250 LEU B N 1
ATOM 7426 C CA . LEU B 1 250 ? 6.891 51.531 52.156 1 74.75 250 LEU B CA 1
ATOM 7427 C C . LEU B 1 250 ? 5.949 51.25 53.344 1 74.75 250 LEU B C 1
ATOM 7429 O O . LEU B 1 250 ? 4.797 50.875 53.156 1 74.75 250 LEU B O 1
ATOM 7433 N N . SER B 1 251 ? 6.469 51.531 54.469 1 73.69 251 SER B N 1
ATOM 7434 C CA . SER B 1 251 ? 5.707 51.188 55.688 1 73.69 251 SER B CA 1
ATOM 7435 C C . SER B 1 251 ? 4.453 52.062 55.781 1 73.69 251 SER B C 1
ATOM 7437 O O . SER B 1 251 ? 3.447 51.625 56.375 1 73.69 251 SER B O 1
ATOM 7439 N N . LYS B 1 252 ? 4.539 53.188 55.188 1 78.38 252 LYS B N 1
ATOM 7440 C CA . LYS B 1 252 ? 3.393 54.094 55.344 1 78.38 252 LYS B CA 1
ATOM 7441 C C . LYS B 1 252 ? 2.42 53.938 54.188 1 78.38 252 LYS B C 1
ATOM 7443 O O . LYS B 1 252 ? 1.322 54.5 54.188 1 78.38 252 LYS B O 1
ATOM 7448 N N . VAL B 1 253 ? 2.908 53.312 53.281 1 80.12 253 VAL B N 1
ATOM 7449 C CA . VAL B 1 253 ? 2.045 52.969 52.156 1 80.12 253 VAL B CA 1
ATOM 7450 C C . VAL B 1 253 ? 1.176 51.781 52.5 1 80.12 253 VAL B C 1
ATOM 7452 O O . VAL B 1 253 ? 1.527 50.969 53.344 1 80.12 253 VAL B O 1
ATOM 7455 N N . SER B 1 254 ? -0.028 51.75 51.906 1 85.62 254 SER B N 1
ATOM 7456 C CA . SER B 1 254 ? -0.869 50.594 52.156 1 85.62 254 SER B CA 1
ATOM 7457 C C . SER B 1 254 ? -0.086 49.281 51.969 1 85.62 254 SER B C 1
ATOM 7459 O O . SER B 1 254 ? 0.687 49.156 51 1 85.62 254 SER B O 1
ATOM 7461 N N . PRO B 1 255 ? -0.16 48.375 52.906 1 86.56 255 PRO B N 1
ATOM 7462 C CA . PRO B 1 255 ? 0.606 47.125 52.844 1 86.56 255 PRO B CA 1
ATOM 7463 C C . PRO B 1 255 ? 0.377 46.344 51.531 1 86.56 255 PRO B C 1
ATOM 7465 O O . PRO B 1 255 ? 1.312 45.75 50.969 1 86.56 255 PRO B O 1
ATOM 7468 N N . GLN B 1 256 ? -0.812 46.438 51.094 1 89.31 256 GLN B N 1
ATOM 7469 C CA . GLN B 1 256 ? -1.128 45.719 49.844 1 89.31 256 GLN B CA 1
ATOM 7470 C C . GLN B 1 256 ? -0.339 46.312 48.688 1 89.31 256 GLN B C 1
ATOM 7472 O O . GLN B 1 256 ? 0.212 45.562 47.875 1 89.31 256 GLN B O 1
ATOM 7477 N N . VAL B 1 257 ? -0.237 47.594 48.594 1 90.69 257 VAL B N 1
ATOM 7478 C CA . VAL B 1 257 ? 0.467 48.281 47.5 1 90.69 257 VAL B CA 1
ATOM 7479 C C . VAL B 1 257 ? 1.972 48.062 47.656 1 90.69 257 VAL B C 1
ATOM 7481 O O . VAL B 1 257 ? 2.684 47.875 46.656 1 90.69 257 VAL B O 1
ATOM 7484 N N . ALA B 1 258 ? 2.387 48.031 48.875 1 90.12 258 ALA B N 1
ATOM 7485 C CA . ALA B 1 258 ? 3.809 47.844 49.156 1 90.12 258 ALA B CA 1
ATOM 7486 C C . ALA B 1 258 ? 4.27 46.469 48.688 1 90.12 258 ALA B C 1
ATOM 7488 O O . ALA B 1 258 ? 5.324 46.344 48.062 1 90.12 258 ALA B O 1
ATOM 7489 N N . VAL B 1 259 ? 3.461 45.562 49.031 1 92.69 259 VAL B N 1
ATOM 7490 C CA . VAL B 1 259 ? 3.799 44.188 48.656 1 92.69 259 VAL B CA 1
ATOM 7491 C C . VAL B 1 259 ? 3.756 44.031 47.156 1 92.69 259 VAL B C 1
ATOM 7493 O O . VAL B 1 259 ? 4.645 43.406 46.562 1 92.69 259 VAL B O 1
ATOM 7496 N N . ALA B 1 260 ? 2.756 44.531 46.531 1 92.81 260 ALA B N 1
ATOM 7497 C CA . ALA B 1 260 ? 2.602 44.438 45.062 1 92.81 260 ALA B CA 1
ATOM 7498 C C . ALA B 1 260 ? 3.75 45.156 44.375 1 92.81 260 ALA B C 1
ATOM 7500 O O . ALA B 1 260 ? 4.234 44.688 43.344 1 92.81 260 ALA B O 1
ATOM 7501 N N . ASN B 1 261 ? 4.156 46.281 44.875 1 93.31 261 ASN B N 1
ATOM 7502 C CA . ASN B 1 261 ? 5.246 47.031 44.281 1 93.31 261 ASN B CA 1
ATOM 7503 C C . ASN B 1 261 ? 6.574 46.281 44.406 1 93.31 261 ASN B C 1
ATOM 7505 O O . ASN B 1 261 ? 7.379 46.312 43.469 1 93.31 261 ASN B O 1
ATOM 7509 N N . LYS B 1 262 ? 6.785 45.688 45.531 1 91.81 262 LYS B N 1
ATOM 7510 C CA . LYS B 1 262 ? 8.008 44.938 45.719 1 91.81 262 LYS B CA 1
ATOM 7511 C C . LYS B 1 262 ? 8.07 43.75 44.75 1 91.81 262 LYS B C 1
ATOM 7513 O O . LYS B 1 262 ? 9.125 43.469 44.156 1 91.81 262 LYS B O 1
ATOM 7518 N N . LYS B 1 263 ? 7 43.156 44.656 1 94 263 LYS B N 1
ATOM 7519 C CA . LYS B 1 263 ? 6.918 42.062 43.719 1 94 263 LYS B CA 1
ATOM 7520 C C . LYS B 1 263 ? 7.156 42.531 42.281 1 94 263 LYS B C 1
ATOM 7522 O O . LYS B 1 263 ? 7.863 41.875 41.531 1 94 263 LYS B O 1
ATOM 7527 N N . ALA B 1 264 ? 6.531 43.562 41.875 1 94.62 264 ALA B N 1
ATOM 7528 C CA . ALA B 1 264 ? 6.691 44.125 40.531 1 94.62 264 ALA B CA 1
ATOM 7529 C C . ALA B 1 264 ? 8.148 44.531 40.281 1 94.62 264 ALA B C 1
ATOM 7531 O O . ALA B 1 264 ? 8.664 44.312 39.188 1 94.62 264 ALA B O 1
ATOM 7532 N N . GLN B 1 265 ? 8.781 45.031 41.281 1 93.88 265 GLN B N 1
ATOM 7533 C CA . GLN B 1 265 ? 10.18 45.438 41.156 1 93.88 265 GLN B CA 1
ATOM 7534 C C . GLN B 1 265 ? 11.078 44.219 40.969 1 93.88 265 GLN B C 1
ATOM 7536 O O . GLN B 1 265 ? 12.031 44.25 40.188 1 93.88 265 GLN B O 1
ATOM 7541 N N . GLN B 1 266 ? 10.742 43.219 41.688 1 94.44 266 GLN B N 1
ATOM 7542 C CA . GLN B 1 266 ? 11.508 41.969 41.562 1 94.44 266 GLN B CA 1
ATOM 7543 C C . GLN B 1 266 ? 11.32 41.375 40.156 1 94.44 266 GLN B C 1
ATOM 7545 O O . GLN B 1 266 ? 12.289 40.906 39.531 1 94.44 266 GLN B O 1
ATOM 7550 N N . MET B 1 267 ? 10.148 41.344 39.719 1 94.56 267 MET B N 1
ATOM 7551 C CA . MET B 1 267 ? 9.852 40.812 38.375 1 94.56 267 MET B CA 1
ATOM 7552 C C . MET B 1 267 ? 10.586 41.594 37.312 1 94.56 267 MET B C 1
ATOM 7554 O O . MET B 1 267 ? 11.094 41 36.344 1 94.56 267 MET B O 1
ATOM 7558 N N . TYR B 1 268 ? 10.656 42.844 37.469 1 94.5 268 TYR B N 1
ATOM 7559 C CA . TYR B 1 268 ? 11.398 43.656 36.5 1 94.5 268 TYR B CA 1
ATOM 7560 C C . TYR B 1 268 ? 12.891 43.344 36.562 1 94.5 268 TYR B C 1
ATOM 7562 O O . TYR B 1 268 ? 13.547 43.219 35.531 1 94.5 268 TYR B O 1
ATOM 7570 N N . SER B 1 269 ? 13.398 43.25 37.75 1 94.81 269 SER B N 1
ATOM 7571 C CA . SER B 1 269 ? 14.82 43 37.938 1 94.81 269 SER B CA 1
ATOM 7572 C C . SER B 1 269 ? 15.25 41.719 37.219 1 94.81 269 SER B C 1
ATOM 7574 O O . SER B 1 269 ? 16.359 41.656 36.688 1 94.81 269 SER B O 1
ATOM 7576 N N . GLU B 1 270 ? 14.406 40.719 37.188 1 94.75 270 GLU B N 1
ATOM 7577 C CA . GLU B 1 270 ? 14.688 39.438 36.531 1 94.75 270 GLU B CA 1
ATOM 7578 C C . GLU B 1 270 ? 14.727 39.594 35 1 94.75 270 GLU B C 1
ATOM 7580 O O . GLU B 1 270 ? 15.336 38.781 34.312 1 94.75 270 GLU B O 1
ATOM 7585 N N . ARG B 1 271 ? 14.117 40.656 34.469 1 95.31 271 ARG B N 1
ATOM 7586 C CA . ARG B 1 271 ? 13.969 40.844 33.031 1 95.31 271 ARG B CA 1
ATOM 7587 C C . ARG B 1 271 ? 14.875 41.969 32.531 1 95.31 271 ARG B C 1
ATOM 7589 O O . ARG B 1 271 ? 15.07 42.125 31.312 1 95.31 271 ARG B O 1
ATOM 7596 N N . ALA B 1 272 ? 15.461 42.688 33.438 1 94.5 272 ALA B N 1
ATOM 7597 C CA . ALA B 1 272 ? 16.219 43.906 33.094 1 94.5 272 ALA B CA 1
ATOM 7598 C C . ALA B 1 272 ? 17.344 43.594 32.125 1 94.5 272 ALA B C 1
ATOM 7600 O O . ALA B 1 272 ? 17.547 44.344 31.156 1 94.5 272 ALA B O 1
ATOM 7601 N N . HIS B 1 273 ? 18.031 42.531 32.375 1 95.19 273 HIS B N 1
ATOM 7602 C CA . HIS B 1 273 ? 19.141 42.188 31.5 1 95.19 273 HIS B CA 1
ATOM 7603 C C . HIS B 1 273 ? 18.656 41.75 30.125 1 95.19 273 HIS B C 1
ATOM 7605 O O . HIS B 1 273 ? 19.297 42.031 29.109 1 95.19 273 HIS B O 1
ATOM 7611 N N . LEU B 1 274 ? 17.562 41.062 30 1 96.5 274 LEU B N 1
ATOM 7612 C CA . LEU B 1 274 ? 16.969 40.688 28.734 1 96.5 274 LEU B CA 1
ATOM 7613 C C . LEU B 1 274 ? 16.5 41.906 27.953 1 96.5 274 LEU B C 1
ATOM 7615 O O . LEU B 1 274 ? 16.688 41.969 26.734 1 96.5 274 LEU B O 1
ATOM 7619 N N . GLU B 1 275 ? 15.898 42.875 28.719 1 94.75 275 GLU B N 1
ATOM 7620 C CA . GLU B 1 275 ? 15.477 44.125 28.094 1 94.75 275 GLU B CA 1
ATOM 7621 C C . GLU B 1 275 ? 16.672 44.875 27.547 1 94.75 275 GLU B C 1
ATOM 7623 O O . GLU B 1 275 ? 16.578 45.5 26.484 1 94.75 275 GLU B O 1
ATOM 7628 N N . GLU B 1 276 ? 17.703 44.844 28.203 1 93.69 276 GLU B N 1
ATOM 7629 C CA . GLU B 1 276 ? 18.922 45.5 27.75 1 93.69 276 GLU B CA 1
ATOM 7630 C C . GLU B 1 276 ? 19.469 44.844 26.484 1 93.69 276 GLU B C 1
ATOM 7632 O O . GLU B 1 276 ? 19.953 45.531 25.594 1 93.69 276 GLU B O 1
ATOM 7637 N N . ASN B 1 277 ? 19.391 43.594 26.469 1 94.5 277 ASN B N 1
ATOM 7638 C CA . ASN B 1 277 ? 19.906 42.844 25.328 1 94.5 277 ASN B CA 1
ATOM 7639 C C . ASN B 1 277 ? 19.156 43.188 24.047 1 94.5 277 ASN B C 1
ATOM 7641 O O . ASN B 1 277 ? 19.766 43.312 22.984 1 94.5 277 ASN B O 1
ATOM 7645 N N . ILE B 1 278 ? 17.859 43.281 24.094 1 94.62 278 ILE B N 1
ATOM 7646 C CA . ILE B 1 278 ? 17.062 43.5 22.875 1 94.62 278 ILE B CA 1
ATOM 7647 C C . ILE B 1 278 ? 17.109 45 22.5 1 94.62 278 ILE B C 1
ATOM 7649 O O . ILE B 1 278 ? 16.797 45.344 21.359 1 94.62 278 ILE B O 1
ATOM 7653 N N . SER B 1 279 ? 17.5 45.906 23.469 1 90 279 SER B N 1
ATOM 7654 C CA . SER B 1 279 ? 17.5 47.344 23.219 1 90 279 SER B CA 1
ATOM 7655 C C . SER B 1 279 ? 18.875 47.844 22.797 1 90 279 SER B C 1
ATOM 7657 O O . SER B 1 279 ? 19.062 49.031 22.469 1 90 279 SER B O 1
ATOM 7659 N N . LYS B 1 280 ? 19.844 46.938 22.891 1 87.69 280 LYS B N 1
ATOM 7660 C CA . LYS B 1 280 ? 21.203 47.312 22.531 1 87.69 280 LYS B CA 1
ATOM 7661 C C . LYS B 1 280 ? 21.266 47.906 21.109 1 87.69 280 LYS B C 1
ATOM 7663 O O . LYS B 1 280 ? 20.594 47.375 20.203 1 87.69 280 LYS B O 1
ATOM 7668 N N . LYS B 1 281 ? 22.109 48.938 21.141 1 81.06 281 LYS B N 1
ATOM 7669 C CA . LYS B 1 281 ? 22.281 49.594 19.844 1 81.06 281 LYS B CA 1
ATOM 7670 C C . LYS B 1 281 ? 23.312 48.875 19 1 81.06 281 LYS B C 1
ATOM 7672 O O . LYS B 1 281 ? 24.234 48.25 19.516 1 81.06 281 LYS B O 1
ATOM 7677 N N . ASP B 1 282 ? 23.141 48.594 17.734 1 84 282 ASP B N 1
ATOM 7678 C CA . ASP B 1 282 ? 24.125 48.156 16.75 1 84 282 ASP B CA 1
ATOM 7679 C C . ASP B 1 282 ? 24.125 46.625 16.656 1 84 282 ASP B C 1
ATOM 7681 O O . ASP B 1 282 ? 25.156 46.031 16.344 1 84 282 ASP B O 1
ATOM 7685 N N . LEU B 1 283 ? 23.125 46.062 17.094 1 88.5 283 LEU B N 1
ATOM 7686 C CA . LEU B 1 283 ? 23.031 44.625 16.938 1 88.5 283 LEU B CA 1
ATOM 7687 C C . LEU B 1 283 ? 22.641 44.281 15.5 1 88.5 283 LEU B C 1
ATOM 7689 O O . LEU B 1 283 ? 21.859 45 14.867 1 88.5 283 LEU B O 1
ATOM 7693 N N . SER B 1 284 ? 23.312 43.281 15.102 1 91.62 284 SER B N 1
ATOM 7694 C CA . SER B 1 284 ? 22.828 42.75 13.836 1 91.62 284 SER B CA 1
ATOM 7695 C C . SER B 1 284 ? 21.422 42.188 13.977 1 91.62 284 SER B C 1
ATOM 7697 O O . SER B 1 284 ? 20.984 41.844 15.086 1 91.62 284 SER B O 1
ATOM 7699 N N . ASP B 1 285 ? 20.641 42.094 12.992 1 90 285 ASP B N 1
ATOM 7700 C CA . ASP B 1 285 ? 19.281 41.562 13.008 1 90 285 ASP B CA 1
ATOM 7701 C C . ASP B 1 285 ? 19.281 40.125 13.547 1 90 285 ASP B C 1
ATOM 7703 O O . ASP B 1 285 ? 18.359 39.75 14.266 1 90 285 ASP B O 1
ATOM 7707 N N . THR B 1 286 ? 20.297 39.438 13.203 1 92.94 286 THR B N 1
ATOM 7708 C CA . THR B 1 286 ? 20.391 38.031 13.648 1 92.94 286 THR B CA 1
ATOM 7709 C C . THR B 1 286 ? 20.594 37.969 15.164 1 92.94 286 THR B C 1
ATOM 7711 O O . THR B 1 286 ? 19.953 37.156 15.836 1 92.94 286 THR B O 1
ATOM 7714 N N . GLU B 1 287 ? 21.469 38.781 15.602 1 93.69 287 GLU B N 1
ATOM 7715 C CA . GLU B 1 287 ? 21.719 38.781 17.047 1 93.69 287 GLU B CA 1
ATOM 7716 C C . GLU B 1 287 ? 20.484 39.25 17.812 1 93.69 287 GLU B C 1
ATOM 7718 O O . GLU B 1 287 ? 20.141 38.688 18.844 1 93.69 287 GLU B O 1
ATOM 7723 N N . LYS B 1 288 ? 19.922 40.344 17.391 1 95.44 288 LYS B N 1
ATOM 7724 C CA . LYS B 1 288 ? 18.703 40.844 18.016 1 95.44 288 LYS B CA 1
ATOM 7725 C C . LYS B 1 288 ? 17.609 39.812 18.047 1 95.44 288 LYS B C 1
ATOM 7727 O O . LYS B 1 288 ? 16.906 39.656 19.047 1 95.44 288 LYS B O 1
ATOM 7732 N N . PHE B 1 289 ? 17.469 39.094 16.953 1 95.69 289 PHE B N 1
ATOM 7733 C CA . PHE B 1 289 ? 16.484 38.031 16.859 1 95.69 289 PHE B CA 1
ATOM 7734 C C . PHE B 1 289 ? 16.75 36.938 17.922 1 95.69 289 PHE B C 1
ATOM 7736 O O . PHE B 1 289 ? 15.812 36.5 18.594 1 95.69 289 PHE B O 1
ATOM 7743 N N . GLN B 1 290 ? 17.969 36.594 18.125 1 95.56 290 GLN B N 1
ATOM 7744 C CA . GLN B 1 290 ? 18.328 35.594 19.109 1 95.56 290 GLN B CA 1
ATOM 7745 C C . GLN B 1 290 ? 18 36.062 20.516 1 95.56 290 GLN B C 1
ATOM 7747 O O . GLN B 1 290 ? 17.562 35.25 21.359 1 95.56 290 GLN B O 1
ATOM 7752 N N . HIS B 1 291 ? 18.25 37.312 20.703 1 96.12 291 HIS B N 1
ATOM 7753 C CA . HIS B 1 291 ? 17.922 37.844 22.016 1 96.12 291 HIS B CA 1
ATOM 7754 C C . HIS B 1 291 ? 16.422 37.812 22.266 1 96.12 291 HIS B C 1
ATOM 7756 O O . HIS B 1 291 ? 15.977 37.531 23.375 1 96.12 291 HIS B O 1
ATOM 7762 N N . PHE B 1 292 ? 15.633 38.125 21.266 1 96.88 292 PHE B N 1
ATOM 7763 C CA . PHE B 1 292 ? 14.18 38.031 21.391 1 96.88 292 PHE B CA 1
ATOM 7764 C C . PHE B 1 292 ? 13.75 36.594 21.672 1 96.88 292 PHE B C 1
ATOM 7766 O O . PHE B 1 292 ? 12.883 36.375 22.531 1 96.88 292 PHE B O 1
ATOM 7773 N N . MET B 1 293 ? 14.359 35.656 20.984 1 96.75 293 MET B N 1
ATOM 7774 C CA . MET B 1 293 ? 14.008 34.25 21.172 1 96.75 293 MET B CA 1
ATOM 7775 C C . MET B 1 293 ? 14.336 33.812 22.594 1 96.75 293 MET B C 1
ATOM 7777 O O . MET B 1 293 ? 13.562 33.062 23.203 1 96.75 293 MET B O 1
ATOM 7781 N N . SER B 1 294 ? 15.438 34.25 23.078 1 96.81 294 SER B N 1
ATOM 7782 C CA . SER B 1 294 ? 15.805 33.906 24.453 1 96.81 294 SER B CA 1
ATOM 7783 C C . SER B 1 294 ? 14.82 34.531 25.453 1 96.81 294 SER B C 1
ATOM 7785 O O . SER B 1 294 ? 14.469 33.875 26.453 1 96.81 294 SER B O 1
ATOM 7787 N N . TYR B 1 295 ? 14.484 35.719 25.203 1 97.06 295 TYR B N 1
ATOM 7788 C CA . TYR B 1 295 ? 13.516 36.406 26.062 1 97.06 295 TYR B CA 1
ATOM 7789 C C . TYR B 1 295 ? 12.172 35.688 26.047 1 97.06 295 TYR B C 1
ATOM 7791 O O . TYR B 1 295 ? 11.555 35.5 27.094 1 97.06 295 TYR B O 1
ATOM 7799 N N . ILE B 1 296 ? 11.703 35.281 24.875 1 97.31 296 ILE B N 1
ATOM 7800 C CA . ILE B 1 296 ? 10.445 34.562 24.734 1 97.31 296 ILE B CA 1
ATOM 7801 C C . ILE B 1 296 ? 10.523 33.25 25.531 1 97.31 296 ILE B C 1
ATOM 7803 O O . ILE B 1 296 ? 9.586 32.906 26.25 1 97.31 296 ILE B O 1
ATOM 7807 N N . LYS B 1 297 ? 11.625 32.562 25.406 1 96.56 297 LYS B N 1
ATOM 7808 C CA . LYS B 1 297 ? 11.805 31.312 26.141 1 96.56 297 LYS B CA 1
ATOM 7809 C C . LYS B 1 297 ? 11.727 31.547 27.641 1 96.56 297 LYS B C 1
ATOM 7811 O O . LYS B 1 297 ? 11.148 30.734 28.375 1 96.56 297 LYS B O 1
ATOM 7816 N N . PHE B 1 298 ? 12.305 32.594 28.062 1 96.31 298 PHE B N 1
ATOM 7817 C CA . PHE B 1 298 ? 12.266 32.938 29.484 1 96.31 298 PHE B CA 1
ATOM 7818 C C . PHE B 1 298 ? 10.836 33.156 29.953 1 96.31 298 PHE B C 1
ATOM 7820 O O . PHE B 1 298 ? 10.43 32.625 30.984 1 96.31 298 PHE B O 1
ATOM 7827 N N . GLU B 1 299 ? 10.062 34 29.219 1 96 299 GLU B N 1
ATOM 7828 C CA . GLU B 1 299 ? 8.68 34.281 29.594 1 96 299 GLU B CA 1
ATOM 7829 C C . GLU B 1 299 ? 7.828 33 29.562 1 96 299 GLU B C 1
ATOM 7831 O O . GLU B 1 299 ? 6.941 32.844 30.391 1 96 299 GLU B O 1
ATOM 7836 N N . GLN B 1 300 ? 8.055 32.125 28.609 1 95.25 300 GLN B N 1
ATOM 7837 C CA . GLN B 1 300 ? 7.316 30.875 28.531 1 95.25 300 GLN B CA 1
ATOM 7838 C C . GLN B 1 300 ? 7.574 30.016 29.766 1 95.25 300 GLN B C 1
ATOM 7840 O O . GLN B 1 300 ? 6.652 29.391 30.297 1 95.25 300 GLN B O 1
ATOM 7845 N N . THR B 1 301 ? 8.789 29.984 30.203 1 95.12 301 THR B N 1
ATOM 7846 C CA . THR B 1 301 ? 9.156 29.203 31.375 1 95.12 301 THR B CA 1
ATOM 7847 C C . THR B 1 301 ? 8.555 29.797 32.625 1 95.12 301 THR B C 1
ATOM 7849 O O . THR B 1 301 ? 8.195 29.078 33.562 1 95.12 301 THR B O 1
ATOM 7852 N N . SER B 1 302 ? 8.469 31.094 32.625 1 92.56 302 SER B N 1
ATOM 7853 C CA . SER B 1 302 ? 7.879 31.781 33.781 1 92.56 302 SER B CA 1
ATOM 7854 C C . SER B 1 302 ? 6.379 31.5 33.875 1 92.56 302 SER B C 1
ATOM 7856 O O . SER B 1 302 ? 5.797 31.594 34.969 1 92.56 302 SER B O 1
ATOM 7858 N N . GLY B 1 303 ? 5.676 31.312 32.719 1 90.19 303 GLY B N 1
ATOM 7859 C CA . GLY B 1 303 ? 4.352 30.719 32.75 1 90.19 303 GLY B CA 1
ATOM 7860 C C . GLY B 1 303 ? 3.234 31.734 32.625 1 90.19 303 GLY B C 1
ATOM 7861 O O . GLY B 1 303 ? 2.061 31.359 32.5 1 90.19 303 GLY B O 1
ATOM 7862 N N . ASP B 1 304 ? 3.512 33.125 32.594 1 90 304 ASP B N 1
ATOM 7863 C CA . ASP B 1 304 ? 2.457 34.094 32.438 1 90 304 ASP B CA 1
ATOM 7864 C C . ASP B 1 304 ? 2.123 34.312 30.953 1 90 304 ASP B C 1
ATOM 7866 O O . ASP B 1 304 ? 2.9 34.938 30.219 1 90 304 ASP B O 1
ATOM 7870 N N . PRO B 1 305 ? 0.906 33.938 30.5 1 91.12 305 PRO B N 1
ATOM 7871 C CA . PRO B 1 305 ? 0.56 34 29.078 1 91.12 305 PRO B CA 1
ATOM 7872 C C . PRO B 1 305 ? 0.529 35.438 28.562 1 91.12 305 PRO B C 1
ATOM 7874 O O . PRO B 1 305 ? 0.844 35.688 27.391 1 91.12 305 PRO B O 1
ATOM 7877 N N . THR B 1 306 ? 0.111 36.406 29.359 1 87.5 306 THR B N 1
ATOM 7878 C CA . THR B 1 306 ? 0.034 37.812 28.938 1 87.5 306 THR B CA 1
ATOM 7879 C C . THR B 1 306 ? 1.42 38.344 28.594 1 87.5 306 THR B C 1
ATOM 7881 O O . THR B 1 306 ? 1.593 39.031 27.594 1 87.5 306 THR B O 1
ATOM 7884 N N . ARG B 1 307 ? 2.316 38 29.391 1 90.94 307 ARG B N 1
ATOM 7885 C CA . ARG B 1 307 ? 3.682 38.469 29.172 1 90.94 307 ARG B CA 1
ATOM 7886 C C . ARG B 1 307 ? 4.309 37.781 27.969 1 90.94 307 ARG B C 1
ATOM 7888 O O . ARG B 1 307 ? 5.062 38.406 27.203 1 90.94 307 ARG B O 1
ATOM 7895 N N . VAL B 1 308 ? 4.035 36.469 27.828 1 93.81 308 VAL B N 1
ATOM 7896 C CA . VAL B 1 308 ? 4.539 35.719 26.672 1 93.81 308 VAL B CA 1
ATOM 7897 C C . VAL B 1 308 ? 3.998 36.375 25.391 1 93.81 308 VAL B C 1
ATOM 7899 O O . VAL B 1 308 ? 4.754 36.594 24.453 1 93.81 308 VAL B O 1
ATOM 7902 N N . GLN B 1 309 ? 2.709 36.688 25.406 1 91.81 309 GLN B N 1
ATOM 7903 C CA . GLN B 1 309 ? 2.092 37.312 24.25 1 91.81 309 GLN B CA 1
ATOM 7904 C C . GLN B 1 309 ? 2.691 38.688 23.984 1 91.81 309 GLN B C 1
ATOM 7906 O O . GLN B 1 309 ? 2.91 39.062 22.828 1 91.81 309 GLN B O 1
ATOM 7911 N N . ALA B 1 310 ? 2.934 39.375 25.016 1 90.19 310 ALA B N 1
ATOM 7912 C CA . ALA B 1 310 ? 3.471 40.75 24.875 1 90.19 310 ALA B CA 1
ATOM 7913 C C . ALA B 1 310 ? 4.832 40.719 24.188 1 90.19 310 ALA B C 1
ATOM 7915 O O . ALA B 1 310 ? 5.109 41.531 23.328 1 90.19 310 ALA B O 1
ATOM 7916 N N . ILE B 1 311 ? 5.648 39.75 24.625 1 94.62 311 ILE B N 1
ATOM 7917 C CA . ILE B 1 311 ? 6.98 39.719 24.047 1 94.62 311 ILE B CA 1
ATOM 7918 C C . ILE B 1 311 ? 6.895 39.188 22.609 1 94.62 311 ILE B C 1
ATOM 7920 O O . ILE B 1 311 ? 7.66 39.625 21.734 1 94.62 311 ILE B O 1
ATOM 7924 N N . TYR B 1 312 ? 6.012 38.25 22.344 1 95.38 312 TYR B N 1
ATOM 7925 C CA . TYR B 1 312 ? 5.793 37.812 20.969 1 95.38 312 TYR B CA 1
ATOM 7926 C C . TYR B 1 312 ? 5.352 39 20.094 1 95.38 312 TYR B C 1
ATOM 7928 O O . TYR B 1 312 ? 5.84 39.156 18.969 1 95.38 312 TYR B O 1
ATOM 7936 N N . GLU B 1 313 ? 4.422 39.781 20.594 1 92.44 313 GLU B N 1
ATOM 7937 C CA . GLU B 1 313 ? 3.914 40.906 19.859 1 92.44 313 GLU B CA 1
ATOM 7938 C C . GLU B 1 313 ? 5.031 41.906 19.547 1 92.44 313 GLU B C 1
ATOM 7940 O O . GLU B 1 313 ? 5.082 42.469 18.453 1 92.44 313 GLU B O 1
ATOM 7945 N N . ARG B 1 314 ? 5.879 42.094 20.438 1 92.69 314 ARG B N 1
ATOM 7946 C CA . ARG B 1 314 ? 7.023 42.969 20.203 1 92.69 314 ARG B CA 1
ATOM 7947 C C . ARG B 1 314 ? 7.961 42.375 19.156 1 92.69 314 ARG B C 1
ATOM 7949 O O . ARG B 1 314 ? 8.477 43.094 18.281 1 92.69 314 ARG B O 1
ATOM 7956 N N . ALA B 1 315 ? 8.172 41.062 19.328 1 95.44 315 ALA B N 1
ATOM 7957 C CA . ALA B 1 315 ? 9.078 40.375 18.406 1 95.44 315 ALA B CA 1
ATOM 7958 C C . ALA B 1 315 ? 8.555 40.438 16.969 1 95.44 315 ALA B C 1
ATOM 7960 O O . ALA B 1 315 ? 9.305 40.719 16.047 1 95.44 315 ALA B O 1
ATOM 7961 N N . VAL B 1 316 ? 7.273 40.219 16.734 1 94.69 316 VAL B N 1
ATOM 7962 C CA . VAL B 1 316 ? 6.719 40.188 15.383 1 94.69 316 VAL B CA 1
ATOM 7963 C C . VAL B 1 316 ? 6.652 41.594 14.797 1 94.69 316 VAL B C 1
ATOM 7965 O O . VAL B 1 316 ? 6.656 41.781 13.578 1 94.69 316 VAL B O 1
ATOM 7968 N N . ALA B 1 317 ? 6.535 42.594 15.641 1 90 317 ALA B N 1
ATOM 7969 C CA . ALA B 1 317 ? 6.594 43.969 15.164 1 90 317 ALA B CA 1
ATOM 7970 C C . ALA B 1 317 ? 7.988 44.312 14.648 1 90 317 ALA B C 1
ATOM 7972 O O . ALA B 1 317 ? 8.133 45.062 13.68 1 90 317 ALA B O 1
ATOM 7973 N N . GLU B 1 318 ? 8.969 43.719 15.281 1 90.69 318 GLU B N 1
A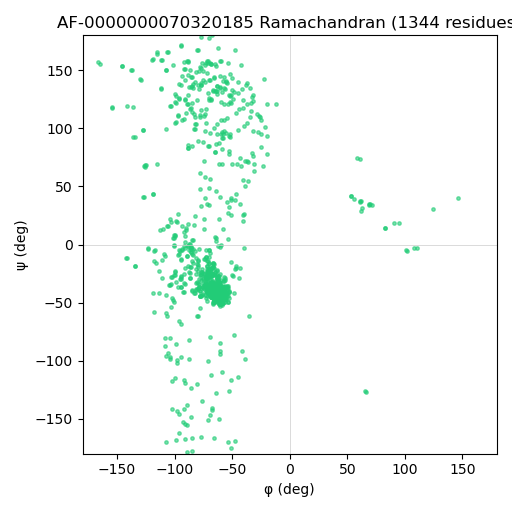TOM 7974 C CA . GLU B 1 318 ? 10.359 43.938 14.891 1 90.69 318 GLU B CA 1
ATOM 7975 C C . GLU B 1 318 ? 10.727 43.094 13.672 1 90.69 318 GLU B C 1
ATOM 7977 O O . GLU B 1 318 ? 11.539 43.531 12.844 1 90.69 318 GLU B O 1
ATOM 7982 N N . PHE B 1 319 ? 10.211 41.906 13.641 1 93.81 319 PHE B N 1
ATOM 7983 C CA . PHE B 1 319 ? 10.516 40.969 12.562 1 93.81 319 PHE B CA 1
ATOM 7984 C C . PHE B 1 319 ? 9.242 40.469 11.898 1 93.81 319 PHE B C 1
ATOM 7986 O O . PHE B 1 319 ? 8.953 39.281 11.93 1 93.81 319 PHE B O 1
ATOM 7993 N N . PRO B 1 320 ? 8.555 41.344 11.211 1 91.81 320 PRO B N 1
ATOM 7994 C CA . PRO B 1 320 ? 7.23 41 10.68 1 91.81 320 PRO B CA 1
ATOM 7995 C C . PRO B 1 320 ? 7.293 39.969 9.57 1 91.81 320 PRO B C 1
ATOM 7997 O O . PRO B 1 320 ? 6.312 39.25 9.32 1 91.81 320 PRO B O 1
ATOM 8000 N N . VAL B 1 321 ? 8.414 39.75 8.898 1 92.44 321 VAL B N 1
ATOM 8001 C CA . VAL B 1 321 ? 8.469 38.844 7.734 1 92.44 321 VAL B CA 1
ATOM 8002 C C . VAL B 1 321 ? 9.055 37.5 8.141 1 92.44 321 VAL B C 1
ATOM 8004 O O . VAL B 1 321 ? 9.273 36.625 7.289 1 92.44 321 VAL B O 1
ATOM 8007 N N . SER B 1 322 ? 9.281 37.344 9.43 1 95.38 322 SER B N 1
ATOM 8008 C CA . SER B 1 322 ? 9.789 36.062 9.898 1 95.38 322 SER B CA 1
ATOM 8009 C C . SER B 1 322 ? 8.664 35.031 10.055 1 95.38 322 SER B C 1
ATOM 8011 O O . SER B 1 322 ? 7.957 35.031 11.062 1 95.38 322 SER B O 1
ATOM 8013 N N . SER B 1 323 ? 8.578 34.125 9.117 1 95.44 323 SER B N 1
ATOM 8014 C CA . SER B 1 323 ? 7.512 33.125 9.141 1 95.44 323 SER B CA 1
ATOM 8015 C C . SER B 1 323 ? 7.652 32.188 10.344 1 95.44 323 SER B C 1
ATOM 8017 O O . SER B 1 323 ? 6.652 31.812 10.953 1 95.44 323 SER B O 1
ATOM 8019 N N . ASP B 1 324 ? 8.875 31.859 10.695 1 94.94 324 ASP B N 1
ATOM 8020 C CA . ASP B 1 324 ? 9.109 30.953 11.812 1 94.94 324 ASP B CA 1
ATOM 8021 C C . ASP B 1 324 ? 8.609 31.562 13.125 1 94.94 324 ASP B C 1
ATOM 8023 O O . ASP B 1 324 ? 8.031 30.859 13.953 1 94.94 324 ASP B O 1
ATOM 8027 N N . LEU B 1 325 ? 8.883 32.781 13.258 1 96.88 325 LEU B N 1
ATOM 8028 C CA . LEU B 1 325 ? 8.422 33.5 14.461 1 96.88 325 LEU B CA 1
ATOM 8029 C C . LEU B 1 325 ? 6.902 33.5 14.539 1 96.88 325 LEU B C 1
ATOM 8031 O O . LEU B 1 325 ? 6.332 33.25 15.602 1 96.88 325 LEU B O 1
ATOM 8035 N N . TRP B 1 326 ? 6.242 33.781 13.445 1 97.25 326 TRP B N 1
ATOM 8036 C CA . TRP B 1 326 ? 4.785 33.781 13.391 1 97.25 326 TRP B CA 1
ATOM 8037 C C . TRP B 1 326 ? 4.227 32.406 13.672 1 97.25 326 TRP B C 1
ATOM 8039 O O . TRP B 1 326 ? 3.232 32.25 14.391 1 97.25 326 TRP B O 1
ATOM 8049 N N . ILE B 1 327 ? 4.848 31.406 13.109 1 96.31 327 ILE B N 1
ATOM 8050 C CA . ILE B 1 327 ? 4.41 30.031 13.328 1 96.31 327 ILE B CA 1
ATOM 8051 C C . ILE B 1 327 ? 4.531 29.672 14.812 1 96.31 327 ILE B C 1
ATOM 8053 O O . ILE B 1 327 ? 3.613 29.094 15.391 1 96.31 327 ILE B O 1
ATOM 8057 N N . ASP B 1 328 ? 5.617 30.047 15.398 1 95.69 328 ASP B N 1
ATOM 8058 C CA . ASP B 1 328 ? 5.812 29.797 16.828 1 95.69 328 ASP B CA 1
ATOM 8059 C C . ASP B 1 328 ? 4.758 30.531 17.656 1 95.69 328 ASP B C 1
ATOM 8061 O O . ASP B 1 328 ? 4.195 29.953 18.594 1 95.69 328 ASP B O 1
ATOM 8065 N N . TYR B 1 329 ? 4.578 31.75 17.344 1 96 329 TYR B N 1
ATOM 8066 C CA . TYR B 1 329 ? 3.625 32.562 18.078 1 96 329 TYR B CA 1
ATOM 8067 C C . TYR B 1 329 ? 2.213 32 17.969 1 96 329 TYR B C 1
ATOM 8069 O O . TYR B 1 329 ? 1.537 31.812 18.984 1 96 329 TYR B O 1
ATOM 8077 N N . THR B 1 330 ? 1.75 31.734 16.766 1 95.94 330 THR B N 1
ATOM 8078 C CA . THR B 1 330 ? 0.4 31.234 16.547 1 95.94 330 THR B CA 1
ATOM 8079 C C . THR B 1 330 ? 0.247 29.844 17.172 1 95.94 330 THR B C 1
ATOM 8081 O O . THR B 1 330 ? -0.813 29.5 17.703 1 95.94 330 THR B O 1
ATOM 8084 N N . SER B 1 331 ? 1.284 29.047 17.094 1 92.75 331 SER B N 1
ATOM 8085 C CA . SER B 1 331 ? 1.247 27.734 17.75 1 92.75 331 SER B CA 1
ATOM 8086 C C . SER B 1 331 ? 1.068 27.875 19.25 1 92.75 331 SER B C 1
ATOM 8088 O O . SER B 1 331 ? 0.334 27.094 19.875 1 92.75 331 SER B O 1
ATOM 8090 N N . TYR B 1 332 ? 1.803 28.781 19.844 1 93.75 332 TYR B N 1
ATOM 8091 C CA . TYR B 1 332 ? 1.665 29.047 21.266 1 93.75 332 TYR B CA 1
ATOM 8092 C C . TYR B 1 332 ? 0.237 29.453 21.609 1 93.75 332 TYR B C 1
ATOM 8094 O O . TYR B 1 332 ? -0.33 28.984 22.594 1 93.75 332 TYR B O 1
ATOM 8102 N N . LEU B 1 333 ? -0.333 30.344 20.797 1 94.19 333 LEU B N 1
ATOM 8103 C CA . LEU B 1 333 ? -1.693 30.812 21.031 1 94.19 333 LEU B CA 1
ATOM 8104 C C . LEU B 1 333 ? -2.691 29.672 20.938 1 94.19 333 LEU B C 1
ATOM 8106 O O . LEU B 1 333 ? -3.604 29.562 21.75 1 94.19 333 LEU B O 1
ATOM 8110 N N . ASP B 1 334 ? -2.533 28.797 20 1 90.69 334 ASP B N 1
ATOM 8111 C CA . ASP B 1 334 ? -3.422 27.656 19.797 1 90.69 334 ASP B CA 1
ATOM 8112 C C . ASP B 1 334 ? -3.414 26.734 21.016 1 90.69 334 ASP B C 1
ATOM 8114 O O . ASP B 1 334 ? -4.445 26.156 21.359 1 90.69 334 ASP B O 1
ATOM 8118 N N . LYS B 1 335 ? -2.289 26.562 21.562 1 87 335 LYS B N 1
ATOM 8119 C CA . LYS B 1 335 ? -2.133 25.656 22.703 1 87 335 LYS B CA 1
ATOM 8120 C C . LYS B 1 335 ? -2.676 26.281 23.984 1 87 335 LYS B C 1
ATOM 8122 O O . LYS B 1 335 ? -3.23 25.594 24.828 1 87 335 LYS B O 1
ATOM 8127 N N . THR B 1 336 ? -2.469 27.531 24.094 1 88.56 336 THR B N 1
ATOM 8128 C CA . THR B 1 336 ? -2.711 28.203 25.375 1 88.56 336 THR B CA 1
ATOM 8129 C C . THR B 1 336 ? -4.137 28.75 25.438 1 88.56 336 THR B C 1
ATOM 8131 O O . THR B 1 336 ? -4.781 28.688 26.484 1 88.56 336 THR B O 1
ATOM 8134 N N . LEU B 1 337 ? -4.43 29.266 24.25 1 83.88 337 LEU B N 1
ATOM 8135 C CA . LEU B 1 337 ? -5.746 29.891 24.25 1 83.88 337 LEU B CA 1
ATOM 8136 C C . LEU B 1 337 ? -6.801 28.922 23.703 1 83.88 337 LEU B C 1
ATOM 8138 O O . LEU B 1 337 ? -6.508 28.109 22.828 1 83.88 337 LEU B O 1
ATOM 8142 N N . LYS B 1 338 ? -7.836 28.625 24.297 1 70.94 338 LYS B N 1
ATOM 8143 C CA . LYS B 1 338 ? -8.875 27.734 23.797 1 70.94 338 LYS B CA 1
ATOM 8144 C C . LYS B 1 338 ? -9.477 28.266 22.5 1 70.94 338 LYS B C 1
ATOM 8146 O O . LYS B 1 338 ? -9.547 27.547 21.5 1 70.94 338 LYS B O 1
ATOM 8151 N N . VAL B 1 339 ? -10.391 28.953 22.312 1 62.75 339 VAL B N 1
ATOM 8152 C CA . VAL B 1 339 ? -11.047 29.484 21.125 1 62.75 339 VAL B CA 1
ATOM 8153 C C . VAL B 1 339 ? -11.367 30.969 21.328 1 62.75 339 VAL B C 1
ATOM 8155 O O . VAL B 1 339 ? -11.781 31.375 22.406 1 62.75 339 VAL B O 1
ATOM 8158 N N . GLY B 1 340 ? -10.57 31.719 20.25 1 76.81 340 GLY B N 1
ATOM 8159 C CA . GLY B 1 340 ? -10.953 33.094 20.484 1 76.81 340 GLY B CA 1
ATOM 8160 C C . GLY B 1 340 ? -10.594 34.031 19.328 1 76.81 340 GLY B C 1
ATOM 8161 O O . GLY B 1 340 ? -9.844 33.625 18.438 1 76.81 340 GLY B O 1
ATOM 8162 N N . LYS B 1 341 ? -11.18 35.031 19.156 1 83.25 341 LYS B N 1
ATOM 8163 C CA . LYS B 1 341 ? -10.953 36.094 18.188 1 83.25 341 LYS B CA 1
ATOM 8164 C C . LYS B 1 341 ? -9.492 36.531 18.172 1 83.25 341 LYS B C 1
ATOM 8166 O O . LYS B 1 341 ? -8.969 36.906 17.125 1 83.25 341 LYS B O 1
ATOM 8171 N N . ALA B 1 342 ? -8.875 36.344 19.281 1 85.81 342 ALA B N 1
ATOM 8172 C CA . ALA B 1 342 ? -7.465 36.719 19.375 1 85.81 342 ALA B CA 1
ATOM 8173 C C . ALA B 1 342 ? -6.598 35.812 18.484 1 85.81 342 ALA B C 1
ATOM 8175 O O . ALA B 1 342 ? -5.652 36.281 17.859 1 85.81 342 ALA B O 1
ATOM 8176 N N . ILE B 1 343 ? -6.969 34.562 18.375 1 93.06 343 ILE B N 1
ATOM 8177 C CA . ILE B 1 343 ? -6.199 33.594 17.578 1 93.06 343 ILE B CA 1
ATOM 8178 C C . ILE B 1 343 ? -6.387 33.906 16.094 1 93.06 343 ILE B C 1
ATOM 8180 O O . ILE B 1 343 ? -5.41 34 15.344 1 93.06 343 ILE B O 1
ATOM 8184 N N . THR B 1 344 ? -7.629 34.094 15.68 1 94.06 344 THR B N 1
ATOM 8185 C CA . THR B 1 344 ? -7.906 34.344 14.266 1 94.06 344 THR B CA 1
ATOM 8186 C C . THR B 1 344 ? -7.301 35.688 13.828 1 94.06 344 THR B C 1
ATOM 8188 O O . THR B 1 344 ? -6.832 35.812 12.695 1 94.06 344 THR B O 1
ATOM 8191 N N . HIS B 1 345 ? -7.305 36.594 14.781 1 91.44 345 HIS B N 1
ATOM 8192 C CA . HIS B 1 345 ? -6.688 37.875 14.484 1 91.44 345 HIS B CA 1
ATOM 8193 C C . HIS B 1 345 ? -5.184 37.75 14.281 1 91.44 345 HIS B C 1
ATOM 8195 O O . HIS B 1 345 ? -4.609 38.375 13.391 1 91.44 345 HIS B O 1
ATOM 8201 N N . ALA B 1 346 ? -4.594 36.969 15.117 1 93.25 346 ALA B N 1
ATOM 8202 C CA . ALA B 1 346 ? -3.16 36.75 14.984 1 93.25 346 ALA B CA 1
ATOM 8203 C C . ALA B 1 346 ? -2.842 36.062 13.656 1 93.25 346 ALA B C 1
ATOM 8205 O O . ALA B 1 346 ? -1.878 36.438 12.984 1 93.25 346 ALA B O 1
ATOM 8206 N N . TYR B 1 347 ? -3.635 35.094 13.242 1 96.06 347 TYR B N 1
ATOM 8207 C CA . TYR B 1 347 ? -3.43 34.438 11.969 1 96.06 347 TYR B CA 1
ATOM 8208 C C . TYR B 1 347 ? -3.654 35.375 10.805 1 96.06 347 TYR B C 1
ATOM 8210 O O . TYR B 1 347 ? -2.943 35.312 9.797 1 96.06 347 TYR B O 1
ATOM 8218 N N . SER B 1 348 ? -4.664 36.25 10.93 1 93.56 348 SER B N 1
ATOM 8219 C CA . SER B 1 348 ? -4.914 37.219 9.891 1 93.56 348 SER B CA 1
ATOM 8220 C C . SER B 1 348 ? -3.693 38.125 9.672 1 93.56 348 SER B C 1
ATOM 8222 O O . SER B 1 348 ? -3.275 38.344 8.531 1 93.56 348 SER B O 1
ATOM 8224 N N . ARG B 1 349 ? -3.107 38.531 10.727 1 92.19 349 ARG B N 1
ATOM 8225 C CA . ARG B 1 349 ? -1.908 39.344 10.633 1 92.19 349 ARG B CA 1
ATOM 8226 C C . ARG B 1 349 ? -0.732 38.562 10.086 1 92.19 349 ARG B C 1
ATOM 8228 O O . ARG B 1 349 ? 0.029 39.062 9.25 1 92.19 349 ARG B O 1
ATOM 8235 N N . ALA B 1 350 ? -0.602 37.312 10.57 1 95.94 350 ALA B N 1
ATOM 8236 C CA . ALA B 1 350 ? 0.505 36.469 10.156 1 95.94 350 ALA B CA 1
ATOM 8237 C C . ALA B 1 350 ? 0.466 36.219 8.648 1 95.94 350 ALA B C 1
ATOM 8239 O O . ALA B 1 350 ? 1.492 36.281 7.973 1 95.94 350 ALA B O 1
ATOM 8240 N N . THR B 1 351 ? -0.713 35.938 8.094 1 95.81 351 THR B N 1
ATOM 8241 C CA . THR B 1 351 ? -0.847 35.594 6.68 1 95.81 351 THR B CA 1
ATOM 8242 C C . THR B 1 351 ? -0.69 36.844 5.805 1 95.81 351 THR B C 1
ATOM 8244 O O . THR B 1 351 ? -0.283 36.75 4.645 1 95.81 351 THR B O 1
ATOM 8247 N N . ARG B 1 352 ? -0.974 38 6.344 1 91.81 352 ARG B N 1
ATOM 8248 C CA . ARG B 1 352 ? -0.742 39.25 5.613 1 91.81 352 ARG B CA 1
ATOM 8249 C C . ARG B 1 352 ? 0.736 39.625 5.625 1 91.81 352 ARG B C 1
ATOM 8251 O O . ARG B 1 352 ? 1.244 40.188 4.66 1 91.81 352 ARG B O 1
ATOM 8258 N N . SER B 1 353 ? 1.391 39.219 6.703 1 91.75 353 SER B N 1
ATOM 8259 C CA . SER B 1 353 ? 2.812 39.531 6.84 1 91.75 353 SER B CA 1
ATOM 8260 C C . SER B 1 353 ? 3.66 38.531 6.047 1 91.75 353 SER B C 1
ATOM 8262 O O . SER B 1 353 ? 4.699 38.906 5.496 1 91.75 353 SER B O 1
ATOM 8264 N N . CYS B 1 354 ? 3.215 37.312 6.105 1 94.19 354 CYS B N 1
ATOM 8265 C CA . CYS B 1 354 ? 3.926 36.25 5.406 1 94.19 354 CYS B CA 1
ATOM 8266 C C . CYS B 1 354 ? 2.986 35.5 4.484 1 94.19 354 CYS B C 1
ATOM 8268 O O . CYS B 1 354 ? 2.775 34.281 4.668 1 94.19 354 CYS B O 1
ATOM 8270 N N . PRO B 1 355 ? 2.482 36.125 3.43 1 93.12 355 PRO B N 1
ATOM 8271 C CA . PRO B 1 355 ? 1.496 35.469 2.555 1 93.12 355 PRO B CA 1
ATOM 8272 C C . PRO B 1 355 ? 2.07 34.281 1.785 1 93.12 355 PRO B C 1
ATOM 8274 O O . PRO B 1 355 ? 1.316 33.438 1.296 1 93.12 355 PRO B O 1
ATOM 8277 N N . TRP B 1 356 ? 3.387 34.094 1.66 1 94 356 TRP B N 1
ATOM 8278 C CA . TRP B 1 356 ? 4.039 33.062 0.865 1 94 356 TRP B CA 1
ATOM 8279 C C . TRP B 1 356 ? 4.172 31.766 1.659 1 94 356 TRP B C 1
ATOM 8281 O O . TRP B 1 356 ? 4.668 30.766 1.143 1 94 356 TRP B O 1
ATOM 8291 N N . THR B 1 357 ? 3.74 31.766 2.92 1 96.69 357 THR B N 1
ATOM 8292 C CA . THR B 1 357 ? 3.865 30.578 3.768 1 96.69 357 THR B CA 1
ATOM 8293 C C . THR B 1 357 ? 2.549 29.812 3.82 1 96.69 357 THR B C 1
ATOM 8295 O O . THR B 1 357 ? 1.645 30.172 4.578 1 96.69 357 THR B O 1
ATOM 8298 N N . GLY B 1 358 ? 2.512 28.719 3.129 1 96.88 358 GLY B N 1
ATOM 8299 C CA . GLY B 1 358 ? 1.298 27.922 3.055 1 96.88 358 GLY B CA 1
ATOM 8300 C C . GLY B 1 358 ? 0.868 27.359 4.398 1 96.88 358 GLY B C 1
ATOM 8301 O O . GLY B 1 358 ? -0.328 27.266 4.68 1 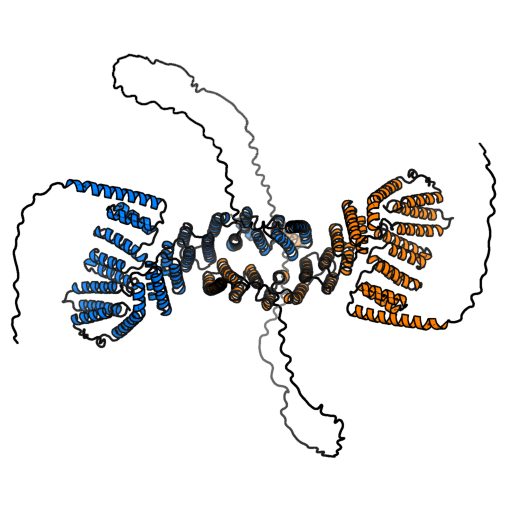96.88 358 GLY B O 1
ATOM 8302 N N . ASP B 1 359 ? 1.83 27.031 5.219 1 96.5 359 ASP B N 1
ATOM 8303 C CA . ASP B 1 359 ? 1.559 26.469 6.535 1 96.5 359 ASP B CA 1
ATOM 8304 C C . ASP B 1 359 ? 0.705 27.406 7.379 1 96.5 359 ASP B C 1
ATOM 8306 O O . ASP B 1 359 ? -0.197 26.969 8.094 1 96.5 359 ASP B O 1
ATOM 8310 N N . LEU B 1 360 ? 0.951 28.672 7.367 1 97.75 360 LEU B N 1
ATOM 8311 C CA . LEU B 1 360 ? 0.189 29.672 8.117 1 97.75 360 LEU B CA 1
ATOM 8312 C C . LEU B 1 360 ? -1.261 29.703 7.648 1 97.75 360 LEU B C 1
ATOM 8314 O O . LEU B 1 360 ? -2.18 29.812 8.469 1 97.75 360 LEU B O 1
ATOM 8318 N N . TRP B 1 361 ? -1.461 29.625 6.355 1 98.12 361 TRP B N 1
ATOM 8319 C CA . TRP B 1 361 ? -2.811 29.641 5.801 1 98.12 361 TRP B CA 1
ATOM 8320 C C . TRP B 1 361 ? -3.59 28.406 6.23 1 98.12 361 TRP B C 1
ATOM 8322 O O . TRP B 1 361 ? -4.762 28.5 6.605 1 98.12 361 TRP B O 1
ATOM 8332 N N . THR B 1 362 ? -2.965 27.25 6.148 1 97.62 362 THR B N 1
ATOM 8333 C CA . THR B 1 362 ? -3.605 26.016 6.574 1 97.62 362 THR B CA 1
ATOM 8334 C C . THR B 1 362 ? -4.023 26.094 8.039 1 97.62 362 THR B C 1
ATOM 8336 O O . THR B 1 362 ? -5.145 25.719 8.391 1 97.62 362 THR B O 1
ATOM 8339 N N . ARG B 1 363 ? -3.162 26.594 8.852 1 96.56 363 ARG B N 1
ATOM 8340 C CA . ARG B 1 363 ? -3.459 26.75 10.266 1 96.56 363 ARG B CA 1
ATOM 8341 C C . ARG B 1 363 ? -4.57 27.766 10.492 1 96.56 363 ARG B C 1
ATOM 8343 O O . ARG B 1 363 ? -5.375 27.625 11.422 1 96.56 363 ARG B O 1
ATOM 8350 N N . TYR B 1 364 ? -4.535 28.797 9.695 1 97.5 364 TYR B N 1
ATOM 8351 C CA . TYR B 1 364 ? -5.59 29.812 9.766 1 97.5 364 TYR B CA 1
ATOM 8352 C C . TYR B 1 364 ? -6.957 29.188 9.5 1 97.5 364 TYR B C 1
ATOM 8354 O O . TYR B 1 364 ? -7.91 29.422 10.25 1 97.5 364 TYR B O 1
ATOM 8362 N N . LEU B 1 365 ? -7.023 28.344 8.492 1 97.88 365 LEU B N 1
ATOM 8363 C CA . LEU B 1 365 ? -8.273 27.672 8.164 1 97.88 365 LEU B CA 1
ATOM 8364 C C . LEU B 1 365 ? -8.734 26.781 9.312 1 97.88 365 LEU B C 1
ATOM 8366 O O . LEU B 1 365 ? -9.922 26.75 9.648 1 97.88 365 LEU B O 1
ATOM 8370 N N . LEU B 1 366 ? -7.809 26.094 9.891 1 96.19 366 LEU B N 1
ATOM 8371 C CA . LEU B 1 366 ? -8.133 25.234 11.031 1 96.19 366 LEU B CA 1
ATOM 8372 C C . LEU B 1 366 ? -8.625 26.062 12.211 1 96.19 366 LEU B C 1
ATOM 8374 O O . LEU B 1 366 ? -9.578 25.672 12.898 1 96.19 366 LEU B O 1
ATOM 8378 N N . ALA B 1 367 ? -8 27.219 12.469 1 95.25 367 ALA B N 1
ATOM 8379 C CA . ALA B 1 367 ? -8.398 28.094 13.562 1 95.25 367 ALA B CA 1
ATOM 8380 C C . ALA B 1 367 ? -9.812 28.625 13.359 1 95.25 367 ALA B C 1
ATOM 8382 O O . ALA B 1 367 ? -10.586 28.734 14.312 1 95.25 367 ALA B O 1
ATOM 8383 N N . LEU B 1 368 ? -10.141 28.984 12.156 1 95.81 368 LEU B N 1
ATOM 8384 C CA . LEU B 1 368 ? -11.484 29.453 11.844 1 95.81 368 LEU B CA 1
ATOM 8385 C C . LEU B 1 368 ? -12.523 28.375 12.094 1 95.81 368 LEU B C 1
ATOM 8387 O O . LEU B 1 368 ? -13.602 28.641 12.625 1 95.81 368 LEU B O 1
ATOM 8391 N N . GLU B 1 369 ? -12.188 27.172 11.695 1 93.94 369 GLU B N 1
ATOM 8392 C CA . GLU B 1 369 ? -13.094 26.062 11.953 1 93.94 369 GLU B CA 1
ATOM 8393 C C . GLU B 1 369 ? -13.281 25.828 13.445 1 93.94 369 GLU B C 1
ATOM 8395 O O . GLU B 1 369 ? -14.398 25.609 13.914 1 93.94 369 GLU B O 1
ATOM 8400 N N . ARG B 1 370 ? -12.18 25.875 14.219 1 91.44 370 ARG B N 1
ATOM 8401 C CA . ARG B 1 370 ? -12.242 25.719 15.672 1 91.44 370 ARG B CA 1
ATOM 8402 C C . ARG B 1 370 ? -13.164 26.766 16.297 1 91.44 370 ARG B C 1
ATOM 8404 O O . ARG B 1 370 ? -13.859 26.484 17.266 1 91.44 370 ARG B O 1
ATOM 8411 N N . GLY B 1 371 ? -13.055 27.891 15.719 1 89.31 371 GLY B N 1
ATOM 8412 C CA . GLY B 1 371 ? -13.875 28.984 16.219 1 89.31 371 GLY B CA 1
ATOM 8413 C C . GLY B 1 371 ? -15.281 29 15.648 1 89.31 371 GLY B C 1
ATOM 8414 O O . GLY B 1 371 ? -16.031 29.953 15.852 1 89.31 371 GLY B O 1
ATOM 8415 N N . SER B 1 372 ? -15.664 28.016 14.836 1 90.5 372 SER B N 1
ATOM 8416 C CA . SER B 1 372 ? -16.984 27.875 14.227 1 90.5 372 SER B CA 1
ATOM 8417 C C . SER B 1 372 ? -17.312 29.047 13.32 1 90.5 372 SER B C 1
ATOM 8419 O O . SER B 1 372 ? -18.422 29.578 13.359 1 90.5 372 SER B O 1
ATOM 8421 N N . ALA B 1 373 ? -16.281 29.5 12.648 1 92.25 373 ALA B N 1
ATOM 8422 C CA . ALA B 1 373 ? -16.516 30.562 11.68 1 92.25 373 ALA B CA 1
ATOM 8423 C C . ALA B 1 373 ? -17.5 30.125 10.594 1 92.25 373 ALA B C 1
ATOM 8425 O O . ALA B 1 373 ? -17.656 28.922 10.359 1 92.25 373 ALA B O 1
ATOM 8426 N N . SER B 1 374 ? -18.156 31.125 9.922 1 93.25 374 SER B N 1
ATOM 8427 C CA . SER B 1 374 ? -19.109 30.812 8.859 1 93.25 374 SER B CA 1
ATOM 8428 C C . SER B 1 374 ? -18.391 30.297 7.613 1 93.25 374 SER B C 1
ATOM 8430 O O . SER B 1 374 ? -17.203 30.562 7.418 1 93.25 374 SER B O 1
ATOM 8432 N N . GLU B 1 375 ? -19.109 29.578 6.785 1 94.81 375 GLU B N 1
ATOM 8433 C CA . GLU B 1 375 ? -18.562 29.062 5.539 1 94.81 375 GLU B CA 1
ATOM 8434 C C . GLU B 1 375 ? -18.047 30.203 4.652 1 94.81 375 GLU B C 1
ATOM 8436 O O . GLU B 1 375 ? -17.016 30.078 4.008 1 94.81 375 GLU B O 1
ATOM 8441 N N . ASN B 1 376 ? -18.766 31.234 4.688 1 95.69 376 ASN B N 1
ATOM 8442 C CA . ASN B 1 376 ? -18.344 32.375 3.889 1 95.69 376 ASN B CA 1
ATOM 8443 C C . ASN B 1 376 ? -16.984 32.938 4.332 1 95.69 376 ASN B C 1
ATOM 8445 O O . ASN B 1 376 ? -16.141 33.25 3.498 1 95.69 376 ASN B O 1
ATOM 8449 N N . ASP B 1 377 ? -16.797 33 5.645 1 95.62 377 ASP B N 1
ATOM 8450 C CA . ASP B 1 377 ? -15.531 33.5 6.188 1 95.62 377 ASP B CA 1
ATOM 8451 C C . ASP B 1 377 ? -14.391 32.531 5.84 1 95.62 377 ASP B C 1
ATOM 8453 O O . ASP B 1 377 ? -13.32 32.969 5.418 1 95.62 377 ASP B O 1
ATOM 8457 N N . ILE B 1 378 ? -14.625 31.281 6 1 97.12 378 ILE B N 1
ATOM 8458 C CA . ILE B 1 378 ? -13.609 30.266 5.734 1 97.12 378 ILE B CA 1
ATOM 8459 C C . ILE B 1 378 ? -13.266 30.25 4.246 1 97.12 378 ILE B C 1
ATOM 8461 O O . ILE B 1 378 ? -12.094 30.219 3.871 1 97.12 378 ILE B O 1
ATOM 8465 N N . TYR B 1 379 ? -14.312 30.328 3.426 1 97.5 379 TYR B N 1
ATOM 8466 C CA . TYR B 1 379 ? -14.109 30.312 1.981 1 97.5 379 TYR B CA 1
ATOM 8467 C C . TYR B 1 379 ? -13.328 31.531 1.529 1 97.5 379 TYR B C 1
ATOM 8469 O O . TYR B 1 379 ? -12.477 31.453 0.639 1 97.5 379 TYR B O 1
ATOM 8477 N N . ALA B 1 380 ? -13.609 32.688 2.115 1 97.19 380 ALA B N 1
ATOM 8478 C CA . ALA B 1 380 ? -12.914 33.906 1.758 1 97.19 380 ALA B CA 1
ATOM 8479 C C . ALA B 1 380 ? -11.414 33.781 2.025 1 97.19 380 ALA B C 1
ATOM 8481 O O . ALA B 1 380 ? -10.594 34.219 1.21 1 97.19 380 ALA B O 1
ATOM 8482 N N . VAL B 1 381 ? -11.062 33.25 3.156 1 97.62 381 VAL B N 1
ATOM 8483 C CA . VAL B 1 381 ? -9.664 33.062 3.508 1 97.62 381 VAL B CA 1
ATOM 8484 C C . VAL B 1 381 ? -9.023 32.031 2.57 1 97.62 381 VAL B C 1
ATOM 8486 O O . VAL B 1 381 ? -7.902 32.219 2.094 1 97.62 381 VAL B O 1
ATOM 8489 N N . PHE B 1 382 ? -9.711 30.969 2.25 1 98.12 382 PHE B N 1
ATOM 8490 C CA . PHE B 1 382 ? -9.234 29.953 1.327 1 98.12 382 PHE B CA 1
ATOM 8491 C C . PHE B 1 382 ? -8.953 30.547 -0.046 1 98.12 382 PHE B C 1
ATOM 8493 O O . PHE B 1 382 ? -7.879 30.344 -0.614 1 98.12 382 PHE B O 1
ATOM 8500 N N . GLU B 1 383 ? -9.891 31.297 -0.554 1 97.06 383 GLU B N 1
ATOM 8501 C CA . GLU B 1 383 ? -9.75 31.922 -1.87 1 97.06 383 GLU B CA 1
ATOM 8502 C C . GLU B 1 383 ? -8.562 32.875 -1.906 1 97.06 383 GLU B C 1
ATOM 8504 O O . GLU B 1 383 ? -7.809 32.906 -2.883 1 97.06 383 GLU B O 1
ATOM 8509 N N . LYS B 1 384 ? -8.438 33.625 -0.868 1 94.5 384 LYS B N 1
ATOM 8510 C CA . LYS B 1 384 ? -7.312 34.531 -0.773 1 94.5 384 LYS B CA 1
ATOM 8511 C C . LYS B 1 384 ? -5.984 33.812 -0.771 1 94.5 384 LYS B C 1
ATOM 8513 O O . LYS B 1 384 ? -5.012 34.25 -1.381 1 94.5 384 LYS B O 1
ATOM 8518 N N . SER B 1 385 ? -5.914 32.719 -0.036 1 97 385 SER B N 1
ATOM 8519 C CA . SER B 1 385 ? -4.688 31.938 0.062 1 97 385 SER B CA 1
ATOM 8520 C C . SER B 1 385 ? -4.27 31.391 -1.3 1 97 385 SER B C 1
ATOM 8522 O O . SER B 1 385 ? -3.076 31.281 -1.594 1 97 385 SER B O 1
ATOM 8524 N N . LEU B 1 386 ? -5.195 31.078 -2.189 1 96 386 LEU B N 1
ATOM 8525 C CA . LEU B 1 386 ? -4.906 30.5 -3.496 1 96 386 LEU B CA 1
ATOM 8526 C C . LEU B 1 386 ? -4.27 31.531 -4.422 1 96 386 LEU B C 1
ATOM 8528 O O . LEU B 1 386 ? -3.658 31.172 -5.43 1 96 386 LEU B O 1
ATOM 8532 N N . GLN B 1 387 ? -4.441 32.781 -4.062 1 91.88 387 GLN B N 1
ATOM 8533 C CA . GLN B 1 387 ? -3.893 33.875 -4.887 1 91.88 387 GLN B CA 1
ATOM 8534 C C . GLN B 1 387 ? -2.432 34.125 -4.535 1 91.88 387 GLN B C 1
ATOM 8536 O O . GLN B 1 387 ? -1.736 34.844 -5.262 1 91.88 387 GLN B O 1
ATOM 8541 N N . CYS B 1 388 ? -2.002 33.5 -3.488 1 92.38 388 CYS B N 1
ATOM 8542 C CA . CYS B 1 388 ? -0.625 33.719 -3.051 1 92.38 388 CYS B CA 1
ATOM 8543 C C . CYS B 1 388 ? 0.317 32.719 -3.744 1 92.38 388 CYS B C 1
ATOM 8545 O O . CYS B 1 388 ? -0.124 31.703 -4.281 1 92.38 388 CYS B O 1
ATOM 8547 N N . THR B 1 389 ? 1.579 33.094 -3.801 1 92.62 389 THR B N 1
ATOM 8548 C CA . THR B 1 389 ? 2.586 32.25 -4.41 1 92.62 389 THR B CA 1
ATOM 8549 C C . THR B 1 389 ? 3.35 31.469 -3.342 1 92.62 389 THR B C 1
ATOM 8551 O O . THR B 1 389 ? 3.992 32.062 -2.473 1 92.62 389 THR B O 1
ATOM 8554 N N . PHE B 1 390 ? 3.32 30.156 -3.459 1 95.19 390 PHE B N 1
ATOM 8555 C CA . PHE B 1 390 ? 4.008 29.297 -2.506 1 95.19 390 PHE B CA 1
ATOM 8556 C C . PHE B 1 390 ? 5.262 28.688 -3.129 1 95.19 390 PHE B C 1
ATOM 8558 O O . PHE B 1 390 ? 5.449 28.75 -4.344 1 95.19 390 PHE B O 1
ATOM 8565 N N . SER B 1 391 ? 6.117 28.141 -2.324 1 93.44 391 SER B N 1
ATOM 8566 C CA . SER B 1 391 ? 7.41 27.609 -2.754 1 93.44 391 SER B CA 1
ATOM 8567 C C . SER B 1 391 ? 7.254 26.266 -3.447 1 93.44 391 SER B C 1
ATOM 8569 O O . SER B 1 391 ? 8.125 25.844 -4.219 1 93.44 391 SER B O 1
ATOM 8571 N N . SER B 1 392 ? 6.152 25.531 -3.17 1 95.19 392 SER B N 1
ATOM 8572 C CA . SER B 1 392 ? 5.969 24.203 -3.75 1 95.19 392 SER B CA 1
ATOM 8573 C C . SER B 1 392 ? 4.5 23.922 -4.035 1 95.19 392 SER B C 1
ATOM 8575 O O . SER B 1 392 ? 3.615 24.5 -3.391 1 95.19 392 SER B O 1
ATOM 8577 N N . PHE B 1 393 ? 4.258 23.078 -4.969 1 96.06 393 PHE B N 1
ATOM 8578 C CA . PHE B 1 393 ? 2.895 22.656 -5.293 1 96.06 393 PHE B CA 1
ATOM 8579 C C . PHE B 1 393 ? 2.307 21.812 -4.176 1 96.06 393 PHE B C 1
ATOM 8581 O O . PHE B 1 393 ? 1.086 21.734 -4.02 1 96.06 393 PHE B O 1
ATOM 8588 N N . GLU B 1 394 ? 3.186 21.234 -3.381 1 95.94 394 GLU B N 1
ATOM 8589 C CA . GLU B 1 394 ? 2.74 20.469 -2.229 1 95.94 394 GLU B CA 1
ATOM 8590 C C . GLU B 1 394 ? 2.01 21.344 -1.219 1 95.94 394 GLU B C 1
ATOM 8592 O O . GLU B 1 394 ? 1.078 20.891 -0.55 1 95.94 394 GLU B O 1
ATOM 8597 N N . GLU B 1 395 ? 2.383 22.547 -1.103 1 96.81 395 GLU B N 1
ATOM 8598 C CA . GLU B 1 395 ? 1.717 23.484 -0.191 1 96.81 395 GLU B CA 1
ATOM 8599 C C . GLU B 1 395 ? 0.298 23.781 -0.66 1 96.81 395 GLU B C 1
ATOM 8601 O O . GLU B 1 395 ? -0.62 23.906 0.155 1 96.81 395 GLU B O 1
ATOM 8606 N N . TYR B 1 396 ? 0.147 23.938 -1.949 1 97.62 396 TYR B N 1
ATOM 8607 C CA . TYR B 1 396 ? -1.194 24.141 -2.484 1 97.62 396 TYR B CA 1
ATOM 8608 C C . TYR B 1 396 ? -2.074 22.922 -2.223 1 97.62 396 TYR B C 1
ATOM 8610 O O . TYR B 1 396 ? -3.246 23.062 -1.863 1 97.62 396 TYR B O 1
ATOM 8618 N N . LEU B 1 397 ? -1.476 21.812 -2.465 1 97.62 397 LEU B N 1
ATOM 8619 C CA . LEU B 1 397 ? -2.209 20.578 -2.205 1 97.62 397 LEU B CA 1
ATOM 8620 C C . LEU B 1 397 ? -2.695 20.531 -0.76 1 97.62 397 LEU B C 1
ATOM 8622 O O . LEU B 1 397 ? -3.854 20.203 -0.501 1 97.62 397 LEU B O 1
ATOM 8626 N N . GLU B 1 398 ? -1.809 20.844 0.16 1 97.19 398 GLU B N 1
ATOM 8627 C CA . GLU B 1 398 ? -2.166 20.828 1.575 1 97.19 398 GLU B CA 1
ATOM 8628 C C . GLU B 1 398 ? -3.309 21.812 1.861 1 97.19 398 GLU B C 1
ATOM 8630 O O . GLU B 1 398 ? -4.168 21.531 2.699 1 97.19 398 GLU B O 1
ATOM 8635 N N . LEU B 1 399 ? -3.316 22.891 1.232 1 97.88 399 LEU B N 1
ATOM 8636 C CA . LEU B 1 399 ? -4.379 23.875 1.393 1 97.88 399 LEU B CA 1
ATOM 8637 C C . LEU B 1 399 ? -5.715 23.328 0.914 1 97.88 399 LEU B C 1
ATOM 8639 O O . LEU B 1 399 ? -6.723 23.422 1.614 1 97.88 399 LEU B O 1
ATOM 8643 N N . TYR B 1 400 ? -5.715 22.75 -0.288 1 98.38 400 TYR B N 1
ATOM 8644 C CA . TYR B 1 400 ? -6.93 22.141 -0.826 1 98.38 400 TYR B CA 1
ATOM 8645 C C . TYR B 1 400 ? -7.441 21.047 0.095 1 98.38 400 TYR B C 1
ATOM 8647 O O . TYR B 1 400 ? -8.641 20.969 0.372 1 98.38 400 TYR B O 1
ATOM 8655 N N . LEU B 1 401 ? -6.531 20.234 0.537 1 98.12 401 LEU B N 1
ATOM 8656 C CA . LEU B 1 401 ? -6.918 19.125 1.406 1 98.12 401 LEU B CA 1
ATOM 8657 C C . LEU B 1 401 ? -7.48 19.641 2.725 1 98.12 401 LEU B C 1
ATOM 8659 O O . LEU B 1 401 ? -8.469 19.109 3.232 1 98.12 401 LEU B O 1
ATOM 8663 N N . THR B 1 402 ? -6.863 20.656 3.301 1 98.19 402 THR B N 1
ATOM 8664 C CA . THR B 1 402 ? -7.359 21.234 4.539 1 98.19 402 THR B CA 1
ATOM 8665 C C . THR B 1 402 ? -8.781 21.766 4.355 1 98.19 402 THR B C 1
ATOM 8667 O O . THR B 1 402 ? -9.633 21.594 5.23 1 98.19 402 THR B O 1
ATOM 8670 N N . ARG B 1 403 ? -9.023 22.438 3.24 1 98.19 403 ARG B N 1
ATOM 8671 C CA . ARG B 1 403 ? -10.359 22.922 2.914 1 98.19 403 ARG B CA 1
ATOM 8672 C C . ARG B 1 403 ? -11.367 21.781 2.854 1 98.19 403 ARG B C 1
ATOM 8674 O O . ARG B 1 403 ? -12.438 21.859 3.457 1 98.19 403 ARG B O 1
ATOM 8681 N N . VAL B 1 404 ? -11.023 20.703 2.191 1 98.25 404 VAL B N 1
ATOM 8682 C CA . VAL B 1 404 ? -11.914 19.562 2.016 1 98.25 404 VAL B CA 1
ATOM 8683 C C . VAL B 1 404 ? -12.156 18.891 3.363 1 98.25 404 VAL B C 1
ATOM 8685 O O . VAL B 1 404 ? -13.289 18.516 3.689 1 98.25 404 VAL B O 1
ATOM 8688 N N . ASP B 1 405 ? -11.086 18.719 4.125 1 97.88 405 ASP B N 1
ATOM 8689 C CA . ASP B 1 405 ? -11.211 18.141 5.457 1 97.88 405 ASP B CA 1
ATOM 8690 C C . ASP B 1 405 ? -12.242 18.906 6.293 1 97.88 405 ASP B C 1
ATOM 8692 O O . ASP B 1 405 ? -13.094 18.297 6.938 1 97.88 405 ASP B O 1
ATOM 8696 N N . GLY B 1 406 ? -12.109 20.219 6.312 1 96.75 406 GLY B N 1
ATOM 8697 C CA . GLY B 1 406 ? -13.023 21.047 7.082 1 96.75 406 GLY B CA 1
ATOM 8698 C C . GLY B 1 406 ? -14.461 20.922 6.629 1 96.75 406 GLY B C 1
ATOM 8699 O O . GLY B 1 406 ? -15.375 20.859 7.457 1 96.75 406 GLY B O 1
ATOM 8700 N N . LEU B 1 407 ? -14.672 20.953 5.316 1 96.88 407 LEU B N 1
ATOM 8701 C CA . LEU B 1 407 ? -16.016 20.781 4.773 1 96.88 407 LEU B CA 1
ATOM 8702 C C . LEU B 1 407 ? -16.609 19.438 5.18 1 96.88 407 LEU B C 1
ATOM 8704 O O . LEU B 1 407 ? -17.75 19.359 5.605 1 96.88 407 LEU B O 1
ATOM 8708 N N . ARG B 1 408 ? -15.82 18.375 5.055 1 96.25 408 ARG B N 1
ATOM 8709 C CA . ARG B 1 408 ? -16.266 17.031 5.41 1 96.25 408 ARG B CA 1
ATOM 8710 C C . ARG B 1 408 ? -16.703 16.969 6.867 1 96.25 408 ARG B C 1
ATOM 8712 O O . ARG B 1 408 ? -17.781 16.469 7.176 1 96.25 408 ARG B O 1
ATOM 8719 N N . ARG B 1 409 ? -15.852 17.516 7.758 1 95.38 409 ARG B N 1
ATOM 8720 C CA . ARG B 1 409 ? -16.156 17.469 9.18 1 95.38 409 ARG B CA 1
ATOM 8721 C C . ARG B 1 409 ? -17.438 18.25 9.492 1 95.38 409 ARG B C 1
ATOM 8723 O O . ARG B 1 409 ? -18.266 17.781 10.273 1 95.38 409 ARG B O 1
ATOM 8730 N N . ARG B 1 410 ? -17.578 19.344 8.898 1 93.62 410 ARG B N 1
ATOM 8731 C CA . ARG B 1 410 ? -18.734 20.188 9.172 1 93.62 410 ARG B CA 1
ATOM 8732 C C . ARG B 1 410 ? -20 19.578 8.562 1 93.62 410 ARG B C 1
ATOM 8734 O O . ARG B 1 410 ? -21.094 19.766 9.102 1 93.62 410 ARG B O 1
ATOM 8741 N N . MET B 1 411 ? -19.875 18.859 7.496 1 92.12 411 MET B N 1
ATOM 8742 C CA . MET B 1 411 ? -21.016 18.219 6.871 1 92.12 411 MET B CA 1
ATOM 8743 C C . MET B 1 411 ? -21.5 17.031 7.711 1 92.12 411 MET B C 1
ATOM 8745 O O . MET B 1 411 ? -22.703 16.75 7.75 1 92.12 411 MET B O 1
ATOM 8749 N N . ILE B 1 412 ? -20.625 16.375 8.336 1 88.62 412 ILE B N 1
ATOM 8750 C CA . ILE B 1 412 ? -20.969 15.188 9.102 1 88.62 412 ILE B CA 1
ATOM 8751 C C . ILE B 1 412 ? -21.391 15.586 10.516 1 88.62 412 ILE B C 1
ATOM 8753 O O . ILE B 1 412 ? -22.203 14.898 11.141 1 88.62 412 ILE B O 1
ATOM 8757 N N . SER B 1 413 ? -20.828 16.688 10.938 1 84 413 SER B N 1
ATOM 8758 C CA . SER B 1 413 ? -21.125 17.125 12.297 1 84 413 SER B CA 1
ATOM 8759 C C . SER B 1 413 ? -22.609 17.453 12.469 1 84 413 SER B C 1
ATOM 8761 O O . SER B 1 413 ? -23.219 18.062 11.586 1 84 413 SER B O 1
ATOM 8763 N N . THR B 1 414 ? -23.141 16.922 13.531 1 71.31 414 THR B N 1
ATOM 8764 C CA . THR B 1 414 ? -24.531 17.156 13.875 1 71.31 414 THR B CA 1
ATOM 8765 C C . THR B 1 414 ? -24.703 18.516 14.555 1 71.31 414 THR B C 1
ATOM 8767 O O . THR B 1 414 ? -25.812 19.047 14.633 1 71.31 414 THR B O 1
ATOM 8770 N N . SER B 1 415 ? -23.625 19.062 14.953 1 68.19 415 SER B N 1
ATOM 8771 C CA . SER B 1 415 ? -23.688 20.281 15.75 1 68.19 415 SER B CA 1
ATOM 8772 C C . SER B 1 415 ? -23.688 21.516 14.859 1 68.19 415 SER B C 1
ATOM 8774 O O . SER B 1 415 ? -23.938 22.625 15.328 1 68.19 415 SER B O 1
ATOM 8776 N N . MET B 1 416 ? -23.438 21.312 13.625 1 64.62 416 MET B N 1
ATOM 8777 C CA . MET B 1 416 ? -23.266 22.5 12.805 1 64.62 416 MET B CA 1
ATOM 8778 C C . MET B 1 416 ? -24.594 23.031 12.305 1 64.62 416 MET B C 1
ATOM 8780 O O . MET B 1 416 ? -25.469 22.25 11.906 1 64.62 416 MET B O 1
ATOM 8784 N N . VAL B 1 417 ? -24.672 24.312 12.398 1 64 417 VAL B N 1
ATOM 8785 C CA . VAL B 1 417 ? -25.906 25.062 12.102 1 64 417 VAL B CA 1
ATOM 8786 C C . VAL B 1 417 ? -26.109 25.141 10.594 1 64 417 VAL B C 1
ATOM 8788 O O . VAL B 1 417 ? -27.219 24.984 10.102 1 64 417 VAL B O 1
ATOM 8791 N N . GLU B 1 418 ? -25.016 25.281 9.891 1 76.25 418 GLU B N 1
ATOM 8792 C CA . GLU B 1 418 ? -25.109 25.5 8.445 1 76.25 418 GLU B CA 1
ATOM 8793 C C . GLU B 1 418 ? -25.125 24.188 7.684 1 76.25 418 GLU B C 1
ATOM 8795 O O . GLU B 1 418 ? -24.281 23.312 7.922 1 76.25 418 GLU B O 1
ATOM 8800 N N . THR B 1 419 ? -26.188 23.938 6.91 1 84.81 419 THR B N 1
ATOM 8801 C CA . THR B 1 419 ? -26.234 22.766 6.047 1 84.81 419 THR B CA 1
ATOM 8802 C C . THR B 1 419 ? -25.406 22.969 4.789 1 84.81 419 THR B C 1
ATOM 8804 O O . THR B 1 419 ? -25.656 23.906 4.023 1 84.81 419 THR B O 1
ATOM 8807 N N . LEU B 1 420 ? -24.375 22.281 4.68 1 91.31 420 LEU B N 1
ATOM 8808 C CA . LEU B 1 420 ? -23.453 22.406 3.549 1 91.31 420 LEU B CA 1
ATOM 8809 C C . LEU B 1 420 ? -23.766 21.344 2.492 1 91.31 420 LEU B C 1
ATOM 8811 O O . LEU B 1 420 ? -24.094 20.203 2.824 1 91.31 420 LEU B O 1
ATOM 8815 N N . ASP B 1 421 ? -23.734 21.719 1.259 1 92.94 421 ASP B N 1
ATOM 8816 C CA . ASP B 1 421 ? -23.969 20.844 0.119 1 92.94 421 ASP B CA 1
ATOM 8817 C C . ASP B 1 421 ? -22.688 20.125 -0.296 1 92.94 421 ASP B C 1
ATOM 8819 O O . ASP B 1 421 ? -21.609 20.734 -0.309 1 92.94 421 ASP B O 1
ATOM 8823 N N . TYR B 1 422 ? -22.812 18.922 -0.711 1 95.62 422 TYR B N 1
ATOM 8824 C CA . TYR B 1 422 ? -21.672 18.125 -1.117 1 95.62 422 TYR B CA 1
ATOM 8825 C C . TYR B 1 422 ? -21 18.719 -2.348 1 95.62 422 TYR B C 1
ATOM 8827 O O . TYR B 1 422 ? -19.812 18.469 -2.607 1 95.62 422 TYR B O 1
ATOM 8835 N N . SER B 1 423 ? -21.688 19.484 -3.139 1 96.19 423 SER B N 1
ATOM 8836 C CA . SER B 1 423 ? -21.141 20.109 -4.336 1 96.19 423 SER B CA 1
ATOM 8837 C C . SER B 1 423 ? -19.922 20.953 -4.008 1 96.19 423 SER B C 1
ATOM 8839 O O . SER B 1 423 ? -19.016 21.094 -4.836 1 96.19 423 SER B O 1
ATOM 8841 N N . LEU B 1 424 ? -19.875 21.5 -2.752 1 96.88 424 LEU B N 1
ATOM 8842 C CA . LEU B 1 424 ? -18.719 22.312 -2.332 1 96.88 424 LEU B CA 1
ATOM 8843 C C . LEU B 1 424 ? -17.453 21.469 -2.305 1 96.88 424 LEU B C 1
ATOM 8845 O O . LEU B 1 424 ? -16.391 21.938 -2.727 1 96.88 424 LEU B O 1
ATOM 8849 N N . ILE B 1 425 ? -17.531 20.234 -1.838 1 97.81 425 ILE B N 1
ATOM 8850 C CA . ILE B 1 425 ? -16.406 19.312 -1.782 1 97.81 425 ILE B CA 1
ATOM 8851 C C . ILE B 1 425 ? -15.977 18.938 -3.199 1 97.81 425 ILE B C 1
ATOM 8853 O O . ILE B 1 425 ? -14.789 18.984 -3.533 1 97.81 425 ILE B O 1
ATOM 8857 N N . ARG B 1 426 ? -16.938 18.625 -4.027 1 97.81 426 ARG B N 1
ATOM 8858 C CA . ARG B 1 426 ? -16.656 18.219 -5.406 1 97.81 426 ARG B CA 1
ATOM 8859 C C . ARG B 1 426 ? -15.961 19.344 -6.168 1 97.81 426 ARG B C 1
ATOM 8861 O O . ARG B 1 426 ? -14.969 19.109 -6.867 1 97.81 426 ARG B O 1
ATOM 8868 N N . GLU B 1 427 ? -16.484 20.516 -5.992 1 97.56 427 GLU B N 1
ATOM 8869 C CA . GLU B 1 427 ? -15.914 21.672 -6.668 1 97.56 427 GLU B CA 1
ATOM 8870 C C . GLU B 1 427 ? -14.477 21.938 -6.211 1 97.56 427 GLU B C 1
ATOM 8872 O O . GLU B 1 427 ? -13.617 22.281 -7.023 1 97.56 427 GLU B O 1
ATOM 8877 N N . THR B 1 428 ? -14.242 21.812 -4.93 1 98.38 428 THR B N 1
ATOM 8878 C CA . THR B 1 428 ? -12.906 22.031 -4.391 1 98.38 428 THR B CA 1
ATOM 8879 C C . THR B 1 428 ? -11.93 21 -4.941 1 98.38 428 THR B C 1
ATOM 8881 O O . THR B 1 428 ? -10.812 21.344 -5.344 1 98.38 428 THR B O 1
ATOM 8884 N N . PHE B 1 429 ? -12.344 19.719 -5.012 1 98.44 429 PHE B N 1
ATOM 8885 C CA . PHE B 1 429 ? -11.5 18.672 -5.57 1 98.44 429 PHE B CA 1
ATOM 8886 C C . PHE B 1 429 ? -11.242 18.922 -7.051 1 98.44 429 PHE B C 1
ATOM 8888 O O . PHE B 1 429 ? -10.125 18.719 -7.531 1 98.44 429 PHE B O 1
ATOM 8895 N N . GLN B 1 430 ? -12.281 19.297 -7.734 1 97.88 430 GLN B N 1
ATOM 8896 C CA . GLN B 1 430 ? -12.133 19.562 -9.164 1 97.88 430 GLN B CA 1
ATOM 8897 C C . GLN B 1 430 ? -11.117 20.672 -9.414 1 97.88 430 GLN B C 1
ATOM 8899 O O . GLN B 1 430 ? -10.258 20.562 -10.289 1 97.88 430 GLN B O 1
ATOM 8904 N N . GLN B 1 431 ? -11.242 21.719 -8.641 1 97.69 431 GLN B N 1
ATOM 8905 C CA . GLN B 1 431 ? -10.289 22.828 -8.75 1 97.69 431 GLN B CA 1
ATOM 8906 C C . GLN B 1 431 ? -8.867 22.359 -8.453 1 97.69 431 GLN B C 1
ATOM 8908 O O . GLN B 1 431 ? -7.93 22.719 -9.172 1 97.69 431 GLN B O 1
ATOM 8913 N N . ALA B 1 432 ? -8.711 21.594 -7.379 1 98.12 432 ALA B N 1
ATOM 8914 C CA . ALA B 1 432 ? -7.402 21.062 -7.008 1 98.12 432 ALA B CA 1
ATOM 8915 C C . ALA B 1 432 ? -6.828 20.188 -8.117 1 98.12 432 ALA B C 1
ATOM 8917 O O . ALA B 1 432 ? -5.664 20.344 -8.5 1 98.12 432 ALA B O 1
ATOM 8918 N N . SER B 1 433 ? -7.641 19.312 -8.641 1 96.88 433 SER B N 1
ATOM 8919 C CA . SER B 1 433 ? -7.207 18.391 -9.695 1 96.88 433 SER B CA 1
ATOM 8920 C C . SER B 1 433 ? -6.785 19.156 -10.945 1 96.88 433 SER B C 1
ATOM 8922 O O . SER B 1 433 ? -5.73 18.875 -11.523 1 96.88 433 SER B O 1
ATOM 8924 N N . ASP B 1 434 ? -7.578 20.094 -11.383 1 96 434 ASP B N 1
ATOM 8925 C CA . ASP B 1 434 ? -7.293 20.875 -12.578 1 96 434 ASP B CA 1
ATOM 8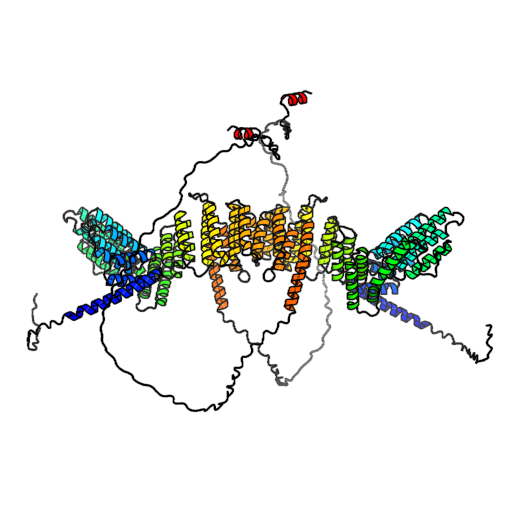926 C C . ASP B 1 434 ? -5.98 21.656 -12.43 1 96 434 ASP B C 1
ATOM 8928 O O . ASP B 1 434 ? -5.199 21.75 -13.383 1 96 434 ASP B O 1
ATOM 8932 N N . TYR B 1 435 ? -5.742 22.109 -11.258 1 95.25 435 TYR B N 1
ATOM 8933 C CA . TYR B 1 435 ? -4.57 22.938 -11.023 1 95.25 435 TYR B CA 1
ATOM 8934 C C . TYR B 1 435 ? -3.324 22.094 -10.82 1 95.25 435 TYR B C 1
ATOM 8936 O O . TYR B 1 435 ? -2.246 22.422 -11.312 1 95.25 435 TYR B O 1
ATOM 8944 N N . LEU B 1 436 ? -3.408 21.031 -10.102 1 96.75 436 LEU B N 1
ATOM 8945 C CA . LEU B 1 436 ? -2.229 20.328 -9.602 1 96.75 436 LEU B CA 1
ATOM 8946 C C . LEU B 1 436 ? -1.837 19.188 -10.539 1 96.75 436 LEU B C 1
ATOM 8948 O O . LEU B 1 436 ? -0.661 18.828 -10.625 1 96.75 436 LEU B O 1
ATOM 8952 N N . THR B 1 437 ? -2.73 18.547 -11.266 1 93.44 437 THR B N 1
ATOM 8953 C CA . THR B 1 437 ? -2.463 17.344 -12.055 1 93.44 437 THR B CA 1
ATOM 8954 C C . THR B 1 437 ? -1.403 17.625 -13.117 1 93.44 437 THR B C 1
ATOM 8956 O O . THR B 1 437 ? -0.464 16.844 -13.281 1 93.44 437 THR B O 1
ATOM 8959 N N . PRO B 1 438 ? -1.444 18.812 -13.828 1 92.88 438 PRO B N 1
ATOM 8960 C CA . PRO B 1 438 ? -0.406 19.078 -14.828 1 92.88 438 PRO B CA 1
ATOM 8961 C C . PRO B 1 438 ? 0.966 19.312 -14.195 1 92.88 438 PRO B C 1
ATOM 8963 O O . PRO B 1 438 ? 1.991 19.078 -14.844 1 92.88 438 PRO B O 1
ATOM 8966 N N . GLN B 1 439 ? 0.991 19.75 -12.93 1 92.75 439 GLN B N 1
ATOM 8967 C CA . GLN B 1 439 ? 2.232 20.156 -12.289 1 92.75 439 GLN B CA 1
ATOM 8968 C C . GLN B 1 439 ? 2.852 19.016 -11.492 1 92.75 439 GLN B C 1
ATOM 8970 O O . GLN B 1 439 ? 4.066 18.984 -11.289 1 92.75 439 GLN B O 1
ATOM 8975 N N . MET B 1 440 ? 2.057 18.109 -11.016 1 93.31 440 MET B N 1
ATOM 8976 C CA . MET B 1 440 ? 2.521 17.047 -10.117 1 93.31 440 MET B CA 1
ATOM 8977 C C . MET B 1 440 ? 2.307 15.672 -10.742 1 93.31 440 MET B C 1
ATOM 8979 O O . MET B 1 440 ? 1.925 14.727 -10.047 1 93.31 440 MET B O 1
ATOM 8983 N N . GLN B 1 441 ? 2.633 15.586 -11.984 1 88.62 441 GLN B N 1
ATOM 8984 C CA . GLN B 1 441 ? 2.375 14.336 -12.688 1 88.62 441 GLN B CA 1
ATOM 8985 C C . GLN B 1 441 ? 3.184 13.188 -12.078 1 88.62 441 GLN B C 1
ATOM 8987 O O . GLN B 1 441 ? 4.344 13.367 -11.711 1 88.62 441 GLN B O 1
ATOM 8992 N N . ASN B 1 442 ? 2.547 12.023 -11.906 1 87.44 442 ASN B N 1
ATOM 8993 C CA . ASN B 1 442 ? 3.156 10.758 -11.508 1 87.44 442 ASN B CA 1
ATOM 8994 C C . ASN B 1 442 ? 3.639 10.805 -10.055 1 87.44 442 ASN B C 1
ATOM 8996 O O . ASN B 1 442 ? 4.703 10.273 -9.734 1 87.44 442 ASN B O 1
ATOM 9000 N N . THR B 1 443 ? 2.902 11.539 -9.234 1 91.94 443 THR B N 1
ATOM 9001 C CA . THR B 1 443 ? 3.258 11.594 -7.824 1 91.94 443 THR B CA 1
ATOM 9002 C C . THR B 1 443 ? 2.262 10.797 -6.988 1 91.94 443 THR B C 1
ATOM 9004 O O . THR B 1 443 ? 1.078 10.719 -7.324 1 91.94 443 THR B O 1
ATOM 9007 N N . ASP B 1 444 ? 2.73 10.258 -5.906 1 92.62 444 ASP B N 1
ATOM 9008 C CA . ASP B 1 444 ? 1.88 9.539 -4.961 1 92.62 444 ASP B CA 1
ATOM 9009 C C . ASP B 1 444 ? 0.842 10.469 -4.34 1 92.62 444 ASP B C 1
ATOM 9011 O O . ASP B 1 444 ? -0.259 10.039 -3.992 1 92.62 444 ASP B O 1
ATOM 9015 N N . SER B 1 445 ? 1.19 11.719 -4.227 1 94.56 445 SER B N 1
ATOM 9016 C CA . SER B 1 445 ? 0.301 12.703 -3.631 1 94.56 445 SER B CA 1
ATOM 9017 C C . SER B 1 445 ? -0.959 12.891 -4.469 1 94.56 445 SER B C 1
ATOM 9019 O O . SER B 1 445 ? -2.055 13.047 -3.924 1 94.56 445 SER B O 1
ATOM 9021 N N . LEU B 1 446 ? -0.816 12.867 -5.746 1 95 446 LEU B N 1
ATOM 9022 C CA . LEU B 1 446 ? -1.975 13.008 -6.621 1 95 446 LEU B CA 1
ATOM 9023 C C . LEU B 1 446 ? -2.883 11.789 -6.516 1 95 446 LEU B C 1
ATOM 9025 O O . LEU B 1 446 ? -4.109 11.914 -6.574 1 95 446 LEU B O 1
ATOM 9029 N N . VAL B 1 447 ? -2.268 10.641 -6.383 1 96.19 447 VAL B N 1
ATOM 9030 C CA . VAL B 1 447 ? -3.055 9.422 -6.215 1 96.19 447 VAL B CA 1
ATOM 9031 C C . VAL B 1 447 ? -3.881 9.516 -4.938 1 96.19 447 VAL B C 1
ATOM 9033 O O . VAL B 1 447 ? -5.07 9.188 -4.934 1 96.19 447 VAL B O 1
ATOM 9036 N N . ARG B 1 448 ? -3.268 9.977 -3.918 1 95.12 448 ARG B N 1
ATOM 9037 C CA . ARG B 1 448 ? -3.947 10.102 -2.633 1 95.12 448 ARG B CA 1
ATOM 9038 C C . ARG B 1 448 ? -5.086 11.109 -2.711 1 95.12 448 ARG B C 1
ATOM 9040 O O . ARG B 1 448 ? -6.141 10.914 -2.105 1 95.12 448 ARG B O 1
ATOM 9047 N N . LEU B 1 449 ? -4.867 12.211 -3.416 1 97.12 449 LEU B N 1
ATOM 9048 C CA . LEU B 1 449 ? -5.902 13.219 -3.604 1 97.12 449 LEU B CA 1
ATOM 9049 C C . LEU B 1 449 ? -7.137 12.617 -4.27 1 97.12 449 LEU B C 1
ATOM 9051 O O . LEU B 1 449 ? -8.258 12.805 -3.797 1 97.12 449 LEU B O 1
ATOM 9055 N N . HIS B 1 450 ? -6.949 11.867 -5.309 1 97.94 450 HIS B N 1
ATOM 9056 C CA . HIS B 1 450 ? -8.062 11.297 -6.059 1 97.94 450 HIS B CA 1
ATOM 9057 C C . HIS B 1 450 ? -8.711 10.148 -5.297 1 97.94 450 HIS B C 1
ATOM 9059 O O . HIS B 1 450 ? -9.922 9.938 -5.391 1 97.94 450 HIS B O 1
ATOM 9065 N N . ALA B 1 451 ? -7.848 9.383 -4.566 1 97.44 451 ALA B N 1
ATOM 9066 C CA . ALA B 1 451 ? -8.414 8.344 -3.715 1 97.44 451 ALA B CA 1
ATOM 9067 C C . ALA B 1 451 ? -9.336 8.938 -2.652 1 97.44 451 ALA B C 1
ATOM 9069 O O . ALA B 1 451 ? -10.414 8.406 -2.389 1 97.44 451 ALA B O 1
ATOM 9070 N N . TYR B 1 452 ? -8.914 10.023 -2.018 1 97.56 452 TYR B N 1
ATOM 9071 C CA . TYR B 1 452 ? -9.727 10.719 -1.028 1 97.56 452 TYR B CA 1
ATOM 9072 C C . TYR B 1 452 ? -11.016 11.242 -1.651 1 97.56 452 TYR B C 1
ATOM 9074 O O . TYR B 1 452 ? -12.094 11.086 -1.081 1 97.56 452 TYR B O 1
ATOM 9082 N N . TRP B 1 453 ? -10.883 11.844 -2.824 1 98.44 453 TRP B N 1
ATOM 9083 C CA . TRP B 1 453 ? -12.031 12.352 -3.564 1 98.44 453 TRP B CA 1
ATOM 9084 C C . TRP B 1 453 ? -13.031 11.234 -3.854 1 98.44 453 TRP B C 1
ATOM 9086 O O . TRP B 1 453 ? -14.219 11.352 -3.535 1 98.44 453 TRP B O 1
ATOM 9096 N N . ALA B 1 454 ? -12.562 10.117 -4.398 1 98.38 454 ALA B N 1
ATOM 9097 C CA . ALA B 1 454 ? -13.43 8.984 -4.715 1 98.38 454 ALA B CA 1
ATOM 9098 C C . ALA B 1 454 ? -14.117 8.453 -3.463 1 98.38 454 ALA B C 1
ATOM 9100 O O . ALA B 1 454 ? -15.297 8.109 -3.496 1 98.38 454 ALA B O 1
ATOM 9101 N N . ASN B 1 455 ? -13.414 8.383 -2.402 1 97.19 455 ASN B N 1
ATOM 9102 C CA . ASN B 1 455 ? -13.969 7.895 -1.146 1 97.19 455 ASN B CA 1
ATOM 9103 C C . ASN B 1 455 ? -15.102 8.789 -0.654 1 97.19 455 ASN B C 1
ATOM 9105 O O . ASN B 1 455 ? -16.125 8.289 -0.173 1 97.19 455 ASN B O 1
ATOM 9109 N N . LEU B 1 456 ? -14.93 10.094 -0.732 1 97.69 456 LEU B N 1
ATOM 9110 C CA . LEU B 1 456 ? -15.977 11.008 -0.279 1 97.69 456 LEU B CA 1
ATOM 9111 C C . LEU B 1 456 ? -17.172 10.961 -1.216 1 97.69 456 LEU B C 1
ATOM 9113 O O . LEU B 1 456 ? -18.328 11.102 -0.774 1 97.69 456 LEU B O 1
ATOM 9117 N N . GLU B 1 457 ? -16.922 10.797 -2.564 1 97.88 457 GLU B N 1
ATOM 9118 C CA . GLU B 1 457 ? -18.031 10.578 -3.488 1 97.88 457 GLU B CA 1
ATOM 9119 C C . GLU B 1 457 ? -18.891 9.391 -3.061 1 97.88 457 GLU B C 1
ATOM 9121 O O . GLU B 1 457 ? -20.109 9.445 -3.131 1 97.88 457 GLU B O 1
ATOM 9126 N N . LEU B 1 458 ? -18.266 8.344 -2.559 1 96.25 458 LEU B N 1
ATOM 9127 C CA . LEU B 1 458 ? -18.953 7.109 -2.186 1 96.25 458 LEU B CA 1
ATOM 9128 C C . LEU B 1 458 ? -19.672 7.27 -0.854 1 96.25 458 LEU B C 1
ATOM 9130 O O . LEU B 1 458 ? -20.828 6.879 -0.725 1 96.25 458 LEU B O 1
ATOM 9134 N N . ASN B 1 459 ? -19.047 7.867 0.128 1 93.94 459 ASN B N 1
ATOM 9135 C CA . ASN B 1 459 ? -19.531 7.777 1.502 1 93.94 459 ASN B CA 1
ATOM 9136 C C . ASN B 1 459 ? -20.422 8.969 1.861 1 93.94 459 ASN B C 1
ATOM 9138 O O . ASN B 1 459 ? -21.344 8.836 2.66 1 93.94 459 ASN B O 1
ATOM 9142 N N . ILE B 1 460 ? -20.078 10.117 1.347 1 94 460 ILE B N 1
ATOM 9143 C CA . ILE B 1 460 ? -20.875 11.297 1.631 1 94 460 ILE B CA 1
ATOM 9144 C C . ILE B 1 460 ? -21.781 11.602 0.438 1 94 460 ILE B C 1
ATOM 9146 O O . ILE B 1 460 ? -22.984 11.836 0.602 1 94 460 ILE B O 1
ATOM 9150 N N . GLY B 1 461 ? -21.219 11.586 -0.7 1 95.38 461 GLY B N 1
ATOM 9151 C CA . GLY B 1 461 ? -21.984 11.836 -1.903 1 95.38 461 GLY B CA 1
ATOM 9152 C C . GLY B 1 461 ? -22.906 10.688 -2.268 1 95.38 461 GLY B C 1
ATOM 9153 O O . GLY B 1 461 ? -23.891 10.883 -2.994 1 95.38 461 GLY B O 1
ATOM 9154 N N . LYS B 1 462 ? -22.625 9.469 -1.817 1 96.31 462 LYS B N 1
ATOM 9155 C CA . LYS B 1 462 ? -23.375 8.258 -2.133 1 96.31 462 LYS B CA 1
ATOM 9156 C C . LYS B 1 462 ? -23.531 8.078 -3.643 1 96.31 462 LYS B C 1
ATOM 9158 O O . LYS B 1 462 ? -24.609 7.773 -4.133 1 96.31 462 LYS B O 1
ATOM 9163 N N . ASP B 1 463 ? -22.438 8.359 -4.309 1 97.06 463 ASP B N 1
ATOM 9164 C CA . ASP B 1 463 ? -22.438 8.352 -5.77 1 97.06 463 ASP B CA 1
ATOM 9165 C C . ASP B 1 463 ? -21.312 7.465 -6.301 1 97.06 463 ASP B C 1
ATOM 9167 O O . ASP B 1 463 ? -20.172 7.926 -6.48 1 97.06 463 ASP B O 1
ATOM 9171 N N . LEU B 1 464 ? -21.578 6.246 -6.676 1 97.62 464 LEU B N 1
ATOM 9172 C CA . LEU B 1 464 ? -20.594 5.301 -7.191 1 97.62 464 LEU B CA 1
ATOM 9173 C C . LEU B 1 464 ? -20.094 5.738 -8.562 1 97.62 464 LEU B C 1
ATOM 9175 O O . LEU B 1 464 ? -18.891 5.652 -8.844 1 97.62 464 LEU B O 1
ATOM 9179 N N . ALA B 1 465 ? -21 6.129 -9.414 1 97.88 465 ALA B N 1
ATOM 9180 C CA . ALA B 1 465 ? -20.609 6.594 -10.742 1 97.88 465 ALA B CA 1
ATOM 9181 C C . ALA B 1 465 ? -19.656 7.773 -10.656 1 97.88 465 ALA B C 1
ATOM 9183 O O . ALA B 1 465 ? -18.703 7.871 -11.438 1 97.88 465 ALA B O 1
ATOM 9184 N N . GLY B 1 466 ? -19.922 8.688 -9.688 1 97.69 466 GLY B N 1
ATOM 9185 C CA . GLY B 1 466 ? -19.016 9.797 -9.461 1 97.69 466 GLY B CA 1
ATOM 9186 C C . GLY B 1 466 ? -17.625 9.367 -9.031 1 97.69 466 GLY B C 1
ATOM 9187 O O . GLY B 1 466 ? -16.625 9.914 -9.5 1 97.69 466 GLY B O 1
ATOM 9188 N N . ALA B 1 467 ? -17.594 8.406 -8.117 1 98.38 467 ALA B N 1
ATOM 9189 C CA . ALA B 1 467 ? -16.312 7.875 -7.652 1 98.38 467 ALA B CA 1
ATOM 9190 C C . ALA B 1 467 ? -15.531 7.254 -8.805 1 98.38 467 ALA B C 1
ATOM 9192 O O . ALA B 1 467 ? -14.328 7.488 -8.938 1 98.38 467 ALA B O 1
ATOM 9193 N N . ARG B 1 468 ? -16.188 6.457 -9.656 1 98.38 468 ARG B N 1
ATOM 9194 C CA . ARG B 1 468 ? -15.547 5.863 -10.82 1 98.38 468 ARG B CA 1
ATOM 9195 C C . ARG B 1 468 ? -15.086 6.938 -11.805 1 98.38 468 ARG B C 1
ATOM 9197 O O . ARG B 1 468 ? -14.016 6.812 -12.406 1 98.38 468 ARG B O 1
ATOM 9204 N N . GLY B 1 469 ? -15.914 7.953 -11.922 1 98.12 469 GLY B N 1
ATOM 9205 C CA . GLY B 1 469 ? -15.57 9.062 -12.789 1 98.12 469 GLY B CA 1
ATOM 9206 C C . GLY B 1 469 ? -14.281 9.758 -12.391 1 98.12 469 GLY B C 1
ATOM 9207 O O . GLY B 1 469 ? -13.508 10.203 -13.242 1 98.12 469 GLY B O 1
ATOM 9208 N N . VAL B 1 470 ? -13.984 9.883 -11.086 1 98.25 470 VAL B N 1
ATOM 9209 C CA . VAL B 1 470 ? -12.758 10.477 -10.57 1 98.25 470 VAL B CA 1
ATOM 9210 C C . VAL B 1 470 ? -11.547 9.695 -11.078 1 98.25 470 VAL B C 1
ATOM 9212 O O . VAL B 1 470 ? -10.594 10.281 -11.602 1 98.25 470 VAL B O 1
ATOM 9215 N N . TRP B 1 471 ? -11.625 8.367 -10.977 1 97.94 471 TRP B N 1
ATOM 9216 C CA . TRP B 1 471 ? -10.508 7.52 -11.391 1 97.94 471 TRP B CA 1
ATOM 9217 C C . TRP B 1 471 ? -10.344 7.535 -12.914 1 97.94 471 TRP B C 1
ATOM 9219 O O . TRP B 1 471 ? -9.227 7.637 -13.422 1 97.94 471 TRP B O 1
ATOM 9229 N N . ASP B 1 472 ? -11.43 7.5 -13.648 1 97.5 472 ASP B N 1
ATOM 9230 C CA . ASP B 1 472 ? -11.359 7.5 -15.109 1 97.5 472 ASP B CA 1
ATOM 9231 C C . ASP B 1 472 ? -10.719 8.781 -15.633 1 97.5 472 ASP B C 1
ATOM 9233 O O . ASP B 1 472 ? -9.883 8.742 -16.531 1 97.5 472 ASP B O 1
ATOM 9237 N N . SER B 1 473 ? -11.117 9.828 -15.078 1 96.19 473 SER B N 1
ATOM 9238 C CA . SER B 1 473 ? -10.539 11.117 -15.461 1 96.19 473 SER B CA 1
ATOM 9239 C C . SER B 1 473 ? -9.062 11.188 -15.102 1 96.19 473 SER B C 1
ATOM 9241 O O . SER B 1 473 ? -8.25 11.695 -15.883 1 96.19 473 SER B O 1
ATOM 9243 N N . PHE B 1 474 ? -8.703 10.688 -13.984 1 96.5 474 PHE B N 1
ATOM 9244 C CA . PHE B 1 474 ? -7.316 10.703 -13.523 1 96.5 474 PHE B CA 1
ATOM 9245 C C . PHE B 1 474 ? -6.445 9.82 -14.414 1 96.5 474 PHE B C 1
ATOM 9247 O O . PHE B 1 474 ? -5.336 10.211 -14.781 1 96.5 474 PHE B O 1
ATOM 9254 N N . LEU B 1 475 ? -6.957 8.688 -14.773 1 96.06 475 LEU B N 1
ATOM 9255 C CA . LEU B 1 475 ? -6.195 7.715 -15.547 1 96.06 475 LEU B CA 1
ATOM 9256 C C . LEU B 1 475 ? -5.992 8.203 -16.984 1 96.06 475 LEU B C 1
ATOM 9258 O O . LEU B 1 475 ? -5.035 7.801 -17.641 1 96.06 475 LEU B O 1
ATOM 9262 N N . LYS B 1 476 ? -6.832 9.062 -17.5 1 94.06 476 LYS B N 1
ATOM 9263 C CA . LYS B 1 476 ? -6.648 9.648 -18.828 1 94.06 476 LYS B CA 1
ATOM 9264 C C . LYS B 1 476 ? -5.348 10.445 -18.891 1 94.06 476 LYS B C 1
ATOM 9266 O O . LYS B 1 476 ? -4.66 10.43 -19.922 1 94.06 476 LYS B O 1
ATOM 9271 N N . LYS B 1 477 ? -5.023 11.023 -17.797 1 91 477 LYS B N 1
ATOM 9272 C CA . LYS B 1 477 ? -3.836 11.875 -17.75 1 91 477 LYS B CA 1
ATOM 9273 C C . LYS B 1 477 ? -2.65 11.133 -17.141 1 91 477 LYS B C 1
ATOM 9275 O O . LYS B 1 477 ? -1.496 11.492 -17.375 1 91 477 LYS B O 1
ATOM 9280 N N . SER B 1 478 ? -2.971 10.109 -16.359 1 92.44 478 SER B N 1
ATOM 9281 C CA . SER B 1 478 ? -1.936 9.414 -15.602 1 92.44 478 SER B CA 1
ATOM 9282 C C . SER B 1 478 ? -1.985 7.91 -15.859 1 92.44 478 SER B C 1
ATOM 9284 O O . SER B 1 478 ? -1.8 7.113 -14.938 1 92.44 478 SER B O 1
ATOM 9286 N N . GLY B 1 479 ? -2.197 7.547 -17.062 1 91.81 479 GLY B N 1
ATOM 9287 C CA . GLY B 1 479 ? -2.342 6.145 -17.422 1 91.81 479 GLY B CA 1
ATOM 9288 C C . GLY B 1 479 ? -1.062 5.348 -17.234 1 91.81 479 GLY B C 1
ATOM 9289 O O . GLY B 1 479 ? -1.1 4.125 -17.109 1 91.81 479 GLY B O 1
ATOM 9290 N N . GLY B 1 480 ? -0.008 6.027 -17.172 1 92.88 480 GLY B N 1
ATOM 9291 C CA . GLY B 1 480 ? 1.272 5.355 -17.031 1 92.88 480 GLY B CA 1
ATOM 9292 C C . GLY B 1 480 ? 1.64 5.098 -15.578 1 92.88 480 GLY B C 1
ATOM 9293 O O . GLY B 1 480 ? 2.672 4.488 -15.289 1 92.88 480 GLY B O 1
ATOM 9294 N N . MET B 1 481 ? 0.822 5.477 -14.656 1 94.25 481 MET B N 1
ATOM 9295 C CA . MET B 1 481 ? 1.103 5.305 -13.234 1 94.25 481 MET B CA 1
ATOM 9296 C C . MET B 1 481 ? 0.436 4.047 -12.688 1 94.25 481 MET B C 1
ATOM 9298 O O . MET B 1 481 ? -0.788 3.996 -12.555 1 94.25 481 MET B O 1
ATOM 9302 N N . LEU B 1 482 ? 1.204 3.068 -12.336 1 96.5 482 LEU B N 1
ATOM 9303 C CA . LEU B 1 482 ? 0.693 1.812 -11.797 1 96.5 482 LEU B CA 1
ATOM 9304 C C . LEU B 1 482 ? -0.136 2.055 -10.539 1 96.5 482 LEU B C 1
ATOM 9306 O O . LEU B 1 482 ? -1.192 1.443 -10.359 1 96.5 482 LEU B O 1
ATOM 9310 N N . ALA B 1 483 ? 0.312 2.977 -9.711 1 96.38 483 ALA B N 1
ATOM 9311 C CA . ALA B 1 483 ? -0.337 3.25 -8.43 1 96.38 483 ALA B CA 1
ATOM 9312 C C . ALA B 1 483 ? -1.773 3.723 -8.633 1 96.38 483 ALA B C 1
ATOM 9314 O O . ALA B 1 483 ? -2.652 3.422 -7.824 1 96.38 483 ALA B O 1
ATOM 9315 N N . ALA B 1 484 ? -2.033 4.5 -9.688 1 96.69 484 ALA B N 1
ATOM 9316 C CA . ALA B 1 484 ? -3.379 4.984 -9.977 1 96.69 484 ALA B CA 1
ATOM 9317 C C . ALA B 1 484 ? -4.32 3.83 -10.305 1 96.69 484 ALA B C 1
ATOM 9319 O O . ALA B 1 484 ? -5.445 3.777 -9.805 1 96.69 484 ALA B O 1
ATOM 9320 N N . TRP B 1 485 ? -3.852 2.9 -11.133 1 97.75 485 TRP B N 1
ATOM 9321 C CA . TRP B 1 485 ? -4.637 1.722 -11.477 1 97.75 485 TRP B CA 1
ATOM 9322 C C . TRP B 1 485 ? -4.91 0.87 -10.242 1 97.75 485 TRP B C 1
ATOM 9324 O O . TRP B 1 485 ? -6.043 0.432 -10.016 1 97.75 485 TRP B O 1
ATOM 9334 N N . GLN B 1 486 ? -3.889 0.664 -9.461 1 97.5 486 GLN B N 1
ATOM 9335 C CA . GLN B 1 486 ? -4.02 -0.145 -8.258 1 97.5 486 GLN B CA 1
ATOM 9336 C C . GLN B 1 486 ? -5.023 0.47 -7.289 1 97.5 486 GLN B C 1
ATOM 9338 O O . GLN B 1 486 ? -5.809 -0.245 -6.66 1 97.5 486 GLN B O 1
ATOM 9343 N N . ALA B 1 487 ? -4.98 1.754 -7.145 1 97.5 487 ALA B N 1
ATOM 9344 C CA . ALA B 1 487 ? -5.918 2.434 -6.254 1 97.5 487 ALA B CA 1
ATOM 9345 C C . ALA B 1 487 ? -7.355 2.266 -6.738 1 97.5 487 ALA B C 1
ATOM 9347 O O . ALA B 1 487 ? -8.266 2.061 -5.934 1 97.5 487 ALA B O 1
ATOM 9348 N N . TYR B 1 488 ? -7.551 2.387 -8.055 1 98.06 488 TYR B N 1
ATOM 9349 C CA . TYR B 1 488 ? -8.867 2.172 -8.641 1 98.06 488 TYR B CA 1
ATOM 9350 C C . TYR B 1 488 ? -9.352 0.751 -8.383 1 98.06 488 TYR B C 1
ATOM 9352 O O . TYR B 1 488 ? -10.492 0.549 -7.938 1 98.06 488 TYR B O 1
ATOM 9360 N N . ILE B 1 489 ? -8.508 -0.218 -8.609 1 98.19 489 ILE B N 1
ATOM 9361 C CA . ILE B 1 489 ? -8.828 -1.622 -8.375 1 98.19 489 ILE B CA 1
ATOM 9362 C C . ILE B 1 489 ? -9.164 -1.837 -6.902 1 98.19 489 ILE B C 1
ATOM 9364 O O . ILE B 1 489 ? -10.148 -2.506 -6.57 1 98.19 489 ILE B O 1
ATOM 9368 N N . ASP B 1 490 ? -8.375 -1.266 -6.035 1 96.5 490 ASP B N 1
ATOM 9369 C CA . ASP B 1 490 ? -8.578 -1.405 -4.598 1 96.5 490 ASP B CA 1
ATOM 9370 C C . ASP B 1 490 ? -9.961 -0.902 -4.184 1 96.5 490 ASP B C 1
ATOM 9372 O O . ASP B 1 490 ? -10.609 -1.49 -3.314 1 96.5 490 ASP B O 1
ATOM 9376 N N . MET B 1 491 ? -10.406 0.216 -4.754 1 97 491 MET B N 1
ATOM 9377 C CA . MET B 1 491 ? -11.734 0.742 -4.449 1 97 491 MET B CA 1
ATOM 9378 C C . MET B 1 491 ? -12.82 -0.275 -4.797 1 97 491 MET B C 1
ATOM 9380 O O . MET B 1 491 ? -13.688 -0.565 -3.977 1 97 491 MET B O 1
ATOM 9384 N N . GLU B 1 492 ? -12.719 -0.836 -6.02 1 97.75 492 GLU B N 1
ATOM 9385 C CA . GLU B 1 492 ? -13.719 -1.81 -6.461 1 97.75 492 GLU B CA 1
ATOM 9386 C C . GLU B 1 492 ? -13.695 -3.059 -5.586 1 97.75 492 GLU B C 1
ATOM 9388 O O . GLU B 1 492 ? -14.742 -3.6 -5.234 1 97.75 492 GLU B O 1
ATOM 9393 N N . VAL B 1 493 ? -12.492 -3.496 -5.234 1 95.88 493 VAL B N 1
ATOM 9394 C CA . VAL B 1 493 ? -12.328 -4.691 -4.41 1 95.88 493 VAL B CA 1
ATOM 9395 C C . VAL B 1 493 ? -12.945 -4.453 -3.033 1 95.88 493 VAL B C 1
ATOM 9397 O O . VAL B 1 493 ? -13.656 -5.312 -2.504 1 95.88 493 VAL B O 1
ATOM 9400 N N . ARG B 1 494 ? -12.727 -3.316 -2.455 1 92.19 494 ARG B N 1
ATOM 9401 C CA . ARG B 1 494 ? -13.258 -2.977 -1.141 1 92.19 494 ARG B CA 1
ATOM 9402 C C . ARG B 1 494 ? -14.789 -2.967 -1.157 1 92.19 494 ARG B C 1
ATOM 9404 O O . ARG B 1 494 ? -15.422 -3.301 -0.157 1 92.19 494 ARG B O 1
ATOM 9411 N N . LEU B 1 495 ? -15.352 -2.633 -2.275 1 94.38 495 LEU B N 1
ATOM 9412 C CA . LEU B 1 495 ? -16.812 -2.549 -2.412 1 94.38 495 LEU B CA 1
ATOM 9413 C C . LEU B 1 495 ? -17.406 -3.91 -2.754 1 94.38 495 LEU B C 1
ATOM 9415 O O . LEU B 1 495 ? -18.625 -4.059 -2.834 1 94.38 495 LEU B O 1
ATOM 9419 N N . GLY B 1 496 ? -16.516 -4.926 -3.014 1 93.31 496 GLY B N 1
ATOM 9420 C CA . GLY B 1 496 ? -16.969 -6.27 -3.34 1 93.31 496 GLY B CA 1
ATOM 9421 C C . GLY B 1 496 ? -17.328 -6.438 -4.801 1 93.31 496 GLY B C 1
ATOM 9422 O O . GLY B 1 496 ? -18.016 -7.391 -5.168 1 93.31 496 GLY B O 1
ATOM 9423 N N . HIS B 1 497 ? -16.906 -5.465 -5.625 1 96.8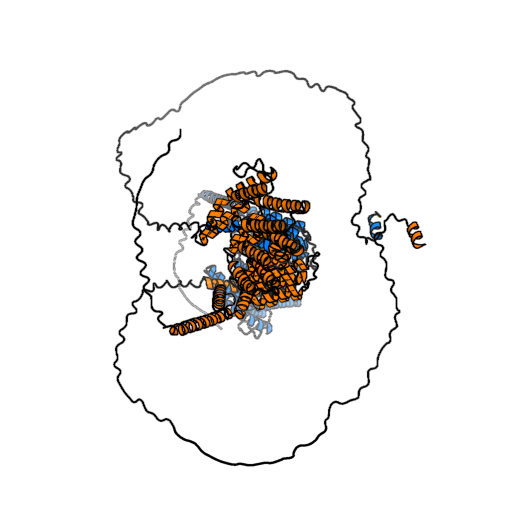1 497 HIS B N 1
ATOM 9424 C CA . HIS B 1 497 ? -17.203 -5.523 -7.055 1 96.81 497 HIS B CA 1
ATOM 9425 C C . HIS B 1 497 ? -16.125 -6.285 -7.812 1 96.81 497 HIS B C 1
ATOM 9427 O O . HIS B 1 497 ? -15.289 -5.68 -8.492 1 96.81 497 HIS B O 1
ATOM 9433 N N . VAL B 1 498 ? -16.156 -7.566 -7.867 1 96.44 498 VAL B N 1
ATOM 9434 C CA . VAL B 1 498 ? -15.125 -8.453 -8.398 1 96.44 498 VAL B CA 1
ATOM 9435 C C . VAL B 1 498 ? -15.078 -8.344 -9.914 1 96.44 498 VAL B C 1
ATOM 9437 O O . VAL B 1 498 ? -14 -8.273 -10.508 1 96.44 498 VAL B O 1
ATOM 9440 N N . LYS B 1 499 ? -16.219 -8.273 -10.555 1 97.25 499 LYS B N 1
ATOM 9441 C CA . LYS B 1 499 ? -16.281 -8.203 -12.016 1 97.25 499 LYS B CA 1
ATOM 9442 C C . LYS B 1 499 ? -15.648 -6.914 -12.523 1 97.25 499 LYS B C 1
ATOM 9444 O O . LYS B 1 499 ? -14.883 -6.934 -13.5 1 97.25 499 LYS B O 1
ATOM 9449 N N . GLU B 1 500 ? -15.977 -5.836 -11.867 1 97.69 500 GLU B N 1
ATOM 9450 C CA . GLU B 1 500 ? -15.43 -4.539 -12.258 1 97.69 500 GLU B CA 1
ATOM 9451 C C . GLU B 1 500 ? -13.922 -4.484 -12.016 1 97.69 500 GLU B C 1
ATOM 9453 O O . GLU B 1 500 ? -13.172 -3.965 -12.852 1 97.69 500 GLU B O 1
ATOM 9458 N N . ALA B 1 501 ? -13.461 -4.984 -10.859 1 98.12 501 ALA B N 1
ATOM 9459 C CA . ALA B 1 501 ? -12.031 -5.027 -10.562 1 98.12 501 ALA B CA 1
ATOM 9460 C C . ALA B 1 501 ? -11.281 -5.836 -11.625 1 98.12 501 ALA B C 1
ATOM 9462 O O . ALA B 1 501 ? -10.227 -5.414 -12.102 1 98.12 501 ALA B O 1
ATOM 9463 N N . ARG B 1 502 ? -11.828 -7.008 -12 1 98.19 502 ARG B N 1
ATOM 9464 C CA . ARG B 1 502 ? -11.242 -7.852 -13.039 1 98.19 502 ARG B CA 1
ATOM 9465 C C . ARG B 1 502 ? -11.133 -7.098 -14.359 1 98.19 502 ARG B C 1
ATOM 9467 O O . ARG B 1 502 ? -10.117 -7.203 -15.055 1 98.19 502 ARG B O 1
ATOM 9474 N N . SER B 1 503 ? -12.211 -6.395 -14.656 1 98 503 SER B N 1
ATOM 9475 C CA . SER B 1 503 ? -12.227 -5.637 -15.906 1 98 503 SER B CA 1
ATOM 9476 C C . SER B 1 503 ? -11.109 -4.602 -15.938 1 98 503 SER B C 1
ATOM 9478 O O . SER B 1 503 ? -10.508 -4.359 -16.984 1 98 503 SER B O 1
ATOM 9480 N N . ILE B 1 504 ? -10.797 -3.984 -14.82 1 98.31 504 ILE B N 1
ATOM 9481 C CA . ILE B 1 504 ? -9.734 -2.986 -14.766 1 98.31 504 ILE B CA 1
ATOM 9482 C C . ILE B 1 504 ? -8.375 -3.666 -14.945 1 98.31 504 ILE B C 1
ATOM 9484 O O . ILE B 1 504 ? -7.504 -3.148 -15.648 1 98.31 504 ILE B O 1
ATOM 9488 N N . TYR B 1 505 ? -8.148 -4.824 -14.289 1 98.44 505 TYR B N 1
ATOM 9489 C CA . TYR B 1 505 ? -6.918 -5.578 -14.523 1 98.44 505 TYR B CA 1
ATOM 9490 C C . TYR B 1 505 ? -6.742 -5.883 -16 1 98.44 505 TYR B C 1
ATOM 9492 O O . TYR B 1 505 ? -5.645 -5.734 -16.547 1 98.44 505 TYR B O 1
ATOM 9500 N N . ARG B 1 506 ? -7.801 -6.285 -16.672 1 97.56 506 ARG B N 1
ATOM 9501 C CA . ARG B 1 506 ? -7.758 -6.637 -18.094 1 97.56 506 ARG B CA 1
ATOM 9502 C C . ARG B 1 506 ? -7.387 -5.426 -18.938 1 97.56 506 ARG B C 1
ATOM 9504 O O . ARG B 1 506 ? -6.738 -5.566 -19.984 1 97.56 506 ARG B O 1
ATOM 9511 N N . ARG B 1 507 ? -7.723 -4.293 -18.453 1 96.06 507 ARG B N 1
ATOM 9512 C CA . ARG B 1 507 ? -7.445 -3.057 -19.172 1 96.06 507 ARG B CA 1
ATOM 9513 C C . ARG B 1 507 ? -5.977 -2.664 -19.047 1 96.06 507 ARG B C 1
ATOM 9515 O O . ARG B 1 507 ? -5.41 -2.047 -19.953 1 96.06 507 ARG B O 1
ATOM 9522 N N . CYS B 1 508 ? -5.344 -3.115 -17.938 1 97.12 508 CYS B N 1
ATOM 9523 C CA . CYS B 1 508 ? -4.059 -2.467 -17.703 1 97.12 508 CYS B CA 1
ATOM 9524 C C . CYS B 1 508 ? -2.934 -3.494 -17.625 1 97.12 508 CYS B C 1
ATOM 9526 O O . CYS B 1 508 ? -1.76 -3.131 -17.547 1 97.12 508 CYS B O 1
ATOM 9528 N N . TYR B 1 509 ? -3.186 -4.816 -17.703 1 97.06 509 TYR B N 1
ATOM 9529 C CA . TYR B 1 509 ? -2.145 -5.812 -17.469 1 97.06 509 TYR B CA 1
ATOM 9530 C C . TYR B 1 509 ? -1.101 -5.777 -18.578 1 97.06 509 TYR B C 1
ATOM 9532 O O . TYR B 1 509 ? 0.041 -6.195 -18.391 1 97.06 509 TYR B O 1
ATOM 9540 N N . THR B 1 510 ? -1.457 -5.207 -19.781 1 95.94 510 THR B N 1
ATOM 9541 C CA . THR B 1 510 ? -0.552 -5.188 -20.938 1 95.94 510 THR B CA 1
ATOM 9542 C C . THR B 1 510 ? 0.235 -3.881 -20.969 1 95.94 510 THR B C 1
ATOM 9544 O O . THR B 1 510 ? 1.119 -3.711 -21.812 1 95.94 510 THR B O 1
ATOM 9547 N N . ARG B 1 511 ? -0.038 -2.969 -20.094 1 94.75 511 ARG B N 1
ATOM 9548 C CA . ARG B 1 511 ? 0.585 -1.649 -20.141 1 94.75 511 ARG B CA 1
ATOM 9549 C C . ARG B 1 511 ? 2.01 -1.701 -19.594 1 94.75 511 ARG B C 1
ATOM 9551 O O . ARG B 1 511 ? 2.354 -2.6 -18.828 1 94.75 511 ARG B O 1
ATOM 9558 N N . LYS B 1 512 ? 2.756 -0.786 -20.094 1 94.25 512 LYS B N 1
ATOM 9559 C CA . LYS B 1 512 ? 4.129 -0.651 -19.609 1 94.25 512 LYS B CA 1
ATOM 9560 C C . LYS B 1 512 ? 4.215 0.327 -18.453 1 94.25 512 LYS B C 1
ATOM 9562 O O . LYS B 1 512 ? 3.758 1.467 -18.547 1 94.25 512 LYS B O 1
ATOM 9567 N N . PHE B 1 513 ? 4.762 -0.119 -17.375 1 94.81 513 PHE B N 1
ATOM 9568 C CA . PHE B 1 513 ? 4.953 0.704 -16.188 1 94.81 513 PHE B CA 1
ATOM 9569 C C . PHE B 1 513 ? 6.434 0.819 -15.836 1 94.81 513 PHE B C 1
ATOM 9571 O O . PHE B 1 513 ? 7.246 0.02 -16.297 1 94.81 513 PHE B O 1
ATOM 9578 N N . ASP B 1 514 ? 6.742 1.768 -15.133 1 91.06 514 ASP B N 1
ATOM 9579 C CA . ASP B 1 514 ? 8.133 2.006 -14.75 1 91.06 514 ASP B CA 1
ATOM 9580 C C . ASP B 1 514 ? 8.656 0.888 -13.852 1 91.06 514 ASP B C 1
ATOM 9582 O O . ASP B 1 514 ? 7.898 0.318 -13.062 1 91.06 514 ASP B O 1
ATOM 9586 N N . GLY B 1 515 ? 9.93 0.61 -14.102 1 90.06 515 GLY B N 1
ATOM 9587 C CA . GLY B 1 515 ? 10.562 -0.401 -13.266 1 90.06 515 GLY B CA 1
ATOM 9588 C C . GLY B 1 515 ? 9.969 -1.784 -13.461 1 90.06 515 GLY B C 1
ATOM 9589 O O . GLY B 1 515 ? 9.852 -2.268 -14.586 1 90.06 515 GLY B O 1
ATOM 9590 N N . THR B 1 516 ? 9.539 -2.408 -12.258 1 92.94 516 THR B N 1
ATOM 9591 C CA . THR B 1 516 ? 8.945 -3.74 -12.297 1 92.94 516 THR B CA 1
ATOM 9592 C C . THR B 1 516 ? 7.426 -3.654 -12.281 1 92.94 516 THR B C 1
ATOM 9594 O O . THR B 1 516 ? 6.746 -4.625 -11.93 1 92.94 516 THR B O 1
ATOM 9597 N N . GLY B 1 517 ? 6.98 -2.52 -12.625 1 95.06 517 GLY B N 1
ATOM 9598 C CA . GLY B 1 517 ? 5.551 -2.277 -12.508 1 95.06 517 GLY B CA 1
ATOM 9599 C C . GLY B 1 517 ? 4.715 -3.18 -13.391 1 95.06 517 GLY B C 1
ATOM 9600 O O . GLY B 1 517 ? 3.623 -3.604 -13 1 95.06 517 GLY B O 1
ATOM 9601 N N . SER B 1 518 ? 5.219 -3.439 -14.531 1 95.81 518 SER B N 1
ATOM 9602 C CA . SER B 1 518 ? 4.492 -4.297 -15.461 1 95.81 518 SER B CA 1
ATOM 9603 C C . SER B 1 518 ? 4.375 -5.719 -14.922 1 95.81 518 SER B C 1
ATOM 9605 O O . SER B 1 518 ? 3.326 -6.352 -15.062 1 95.81 518 SER B O 1
ATOM 9607 N N . GLU B 1 519 ? 5.391 -6.203 -14.336 1 96.25 519 GLU B N 1
ATOM 9608 C CA . GLU B 1 519 ? 5.34 -7.516 -13.695 1 96.25 519 GLU B CA 1
ATOM 9609 C C . GLU B 1 519 ? 4.434 -7.496 -12.469 1 96.25 519 GLU B C 1
ATOM 9611 O O . GLU B 1 519 ? 3.684 -8.445 -12.227 1 96.25 519 GLU B O 1
ATOM 9616 N N . ASP B 1 520 ? 4.512 -6.41 -11.797 1 96.31 520 ASP B N 1
ATOM 9617 C CA . ASP B 1 520 ? 3.742 -6.281 -10.562 1 96.31 520 ASP B CA 1
ATOM 9618 C C . ASP B 1 520 ? 2.242 -6.355 -10.844 1 96.31 520 ASP B C 1
ATOM 9620 O O . ASP B 1 520 ? 1.497 -6.996 -10.102 1 96.31 520 ASP B O 1
ATOM 9624 N N . ILE B 1 521 ? 1.8 -5.684 -11.836 1 97.44 521 ILE B N 1
ATOM 9625 C CA . ILE B 1 521 ? 0.373 -5.668 -12.133 1 97.44 521 ILE B CA 1
ATOM 9626 C C . ILE B 1 521 ? -0.08 -7.059 -12.57 1 97.44 521 ILE B C 1
ATOM 9628 O O . ILE B 1 521 ? -1.202 -7.473 -12.273 1 97.44 521 ILE B O 1
ATOM 9632 N N . CYS B 1 522 ? 0.739 -7.762 -13.305 1 97.56 522 CYS B N 1
ATOM 9633 C CA . CYS B 1 522 ? 0.426 -9.125 -13.711 1 97.56 522 CYS B CA 1
ATOM 9634 C C . CYS B 1 522 ? 0.307 -10.047 -12.5 1 97.56 522 CYS B C 1
ATOM 9636 O O . CYS B 1 522 ? -0.67 -10.781 -12.367 1 97.56 522 CYS B O 1
ATOM 9638 N N . HIS B 1 523 ? 1.255 -9.953 -11.641 1 96.25 523 HIS B N 1
ATOM 9639 C CA . HIS B 1 523 ? 1.198 -10.742 -10.422 1 96.25 523 HIS B CA 1
ATOM 9640 C C . HIS B 1 523 ? 0.009 -10.336 -9.555 1 96.25 523 HIS B C 1
ATOM 9642 O O . HIS B 1 523 ? -0.594 -11.18 -8.883 1 96.25 523 HIS B O 1
ATOM 9648 N N . GLY B 1 524 ? -0.272 -9.055 -9.625 1 96.81 524 GLY B N 1
ATOM 9649 C CA . GLY B 1 524 ? -1.436 -8.57 -8.898 1 96.81 524 GLY B CA 1
ATOM 9650 C C . GLY B 1 524 ? -2.74 -9.164 -9.398 1 96.81 524 GLY B C 1
ATOM 9651 O O . GLY B 1 524 ? -3.615 -9.516 -8.609 1 96.81 524 GLY B O 1
ATOM 9652 N N . TRP B 1 525 ? -2.859 -9.266 -10.695 1 98.06 525 TRP B N 1
ATOM 9653 C CA . TRP B 1 525 ? -4.059 -9.859 -11.281 1 98.06 525 TRP B CA 1
ATOM 9654 C C . TRP B 1 525 ? -4.184 -11.328 -10.883 1 98.06 525 TRP B C 1
ATOM 9656 O O . TRP B 1 525 ? -5.262 -11.773 -10.477 1 98.06 525 TRP B O 1
ATOM 9666 N N . LEU B 1 526 ? -3.098 -12.055 -10.93 1 97.44 526 LEU B N 1
ATOM 9667 C CA . LEU B 1 526 ? -3.109 -13.453 -10.539 1 97.44 526 LEU B CA 1
ATOM 9668 C C . LEU B 1 526 ? -3.52 -13.609 -9.078 1 97.44 526 LEU B C 1
ATOM 9670 O O . LEU B 1 526 ? -4.344 -14.469 -8.742 1 97.44 526 LEU B O 1
ATOM 9674 N N . ARG B 1 527 ? -3.031 -12.82 -8.273 1 96.5 527 ARG B N 1
ATOM 9675 C CA . ARG B 1 527 ? -3.361 -12.859 -6.855 1 96.5 527 ARG B CA 1
ATOM 9676 C C . ARG B 1 527 ? -4.832 -12.523 -6.625 1 96.5 527 ARG B C 1
ATOM 9678 O O . ARG B 1 527 ? -5.496 -13.156 -5.801 1 96.5 527 ARG B O 1
ATOM 9685 N N . PHE B 1 528 ? -5.324 -11.625 -7.301 1 97.62 528 PHE B N 1
ATOM 9686 C CA . PHE B 1 528 ? -6.719 -11.211 -7.195 1 97.62 528 PHE B CA 1
ATOM 9687 C C . PHE B 1 528 ? -7.652 -12.375 -7.5 1 97.62 528 PHE B C 1
ATOM 9689 O O . PHE B 1 528 ? -8.594 -12.641 -6.746 1 97.62 528 PHE B O 1
ATOM 9696 N N . GLU B 1 529 ? -7.336 -12.992 -8.656 1 97.75 529 GLU B N 1
ATOM 9697 C CA . GLU B 1 529 ? -8.188 -14.109 -9.055 1 97.75 529 GLU B CA 1
ATOM 9698 C C . GLU B 1 529 ? -8.078 -15.266 -8.062 1 97.75 529 GLU B C 1
ATOM 9700 O O . GLU B 1 529 ? -9.055 -15.977 -7.824 1 97.75 529 GLU B O 1
ATOM 9705 N N . ARG B 1 530 ? -6.895 -15.484 -7.539 1 96.25 530 ARG B N 1
ATOM 9706 C CA . ARG B 1 530 ? -6.691 -16.516 -6.535 1 96.25 530 ARG B CA 1
ATOM 9707 C C . ARG B 1 530 ? -7.531 -16.25 -5.293 1 96.25 530 ARG B C 1
ATOM 9709 O O . ARG B 1 530 ? -8.188 -17.156 -4.773 1 96.25 530 ARG B O 1
ATOM 9716 N N . GLU B 1 531 ? -7.598 -15.055 -4.883 1 95.25 531 GLU B N 1
ATOM 9717 C CA . GLU B 1 531 ? -8.195 -14.695 -3.6 1 95.25 531 GLU B CA 1
ATOM 9718 C C . GLU B 1 531 ? -9.703 -14.477 -3.738 1 95.25 531 GLU B C 1
ATOM 9720 O O . GLU B 1 531 ? -10.445 -14.594 -2.762 1 95.25 531 GLU B O 1
ATOM 9725 N N . ARG B 1 532 ? -10.117 -14.148 -5.008 1 94.88 532 ARG B N 1
ATOM 9726 C CA . ARG B 1 532 ? -11.508 -13.719 -5.094 1 94.88 532 ARG B CA 1
ATOM 9727 C C . ARG B 1 532 ? -12.219 -14.398 -6.262 1 94.88 532 ARG B C 1
ATOM 9729 O O . ARG B 1 532 ? -13.445 -14.422 -6.316 1 94.88 532 ARG B O 1
ATOM 9736 N N . GLY B 1 533 ? -11.5 -14.898 -7.168 1 94.81 533 GLY B N 1
ATOM 9737 C CA . GLY B 1 533 ? -12.102 -15.438 -8.367 1 94.81 533 GLY B CA 1
ATOM 9738 C C . GLY B 1 533 ? -12.352 -16.938 -8.297 1 94.81 533 GLY B C 1
ATOM 9739 O O . GLY B 1 533 ? -11.977 -17.578 -7.312 1 94.81 533 GLY B O 1
ATOM 9740 N N . ALA B 1 534 ? -13.07 -17.453 -9.328 1 94.81 534 ALA B N 1
ATOM 9741 C CA . ALA B 1 534 ? -13.227 -18.891 -9.547 1 94.81 534 ALA B CA 1
ATOM 9742 C C . ALA B 1 534 ? -12 -19.484 -10.242 1 94.81 534 ALA B C 1
ATOM 9744 O O . ALA B 1 534 ? -11.117 -18.734 -10.68 1 94.81 534 ALA B O 1
ATOM 9745 N N . LEU B 1 535 ? -11.906 -20.781 -10.273 1 94.38 535 LEU B N 1
ATOM 9746 C CA . LEU B 1 535 ? -10.758 -21.438 -10.898 1 94.38 535 LEU B CA 1
ATOM 9747 C C . LEU B 1 535 ? -10.648 -21.062 -12.367 1 94.38 535 LEU B C 1
ATOM 9749 O O . LEU B 1 535 ? -9.547 -20.859 -12.883 1 94.38 535 LEU B O 1
ATOM 9753 N N . GLU B 1 536 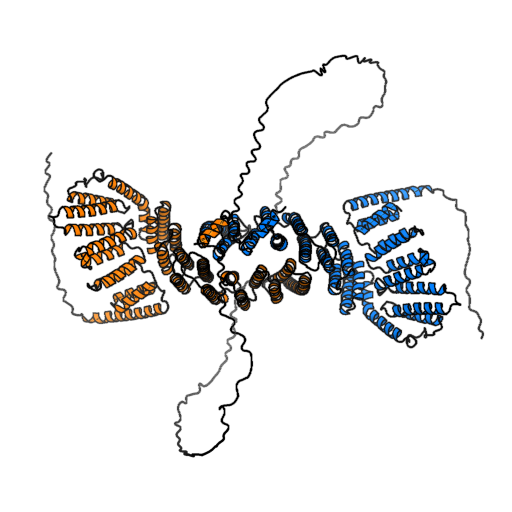? -11.805 -20.953 -13.023 1 93.81 536 GLU B N 1
ATOM 9754 C CA . GLU B 1 536 ? -11.812 -20.578 -14.438 1 93.81 536 GLU B CA 1
ATOM 9755 C C . GLU B 1 536 ? -11.25 -19.188 -14.656 1 93.81 536 GLU B C 1
ATOM 9757 O O . GLU B 1 536 ? -10.555 -18.938 -15.648 1 93.81 536 GLU B O 1
ATOM 9762 N N . ASP B 1 537 ? -11.57 -18.328 -13.742 1 95.88 537 ASP B N 1
ATOM 9763 C CA . ASP B 1 537 ? -11.055 -16.953 -13.82 1 95.88 537 ASP B CA 1
ATOM 9764 C C . ASP B 1 537 ? -9.539 -16.922 -13.633 1 95.88 537 ASP B C 1
ATOM 9766 O O . ASP B 1 537 ? -8.836 -16.203 -14.336 1 95.88 537 ASP B O 1
ATOM 9770 N N . PHE B 1 538 ? -9.133 -17.688 -12.688 1 96.56 538 PHE B N 1
ATOM 9771 C CA . PHE B 1 538 ? -7.699 -17.781 -12.438 1 96.56 538 PHE B CA 1
ATOM 9772 C C . PHE B 1 538 ? -6.973 -18.344 -13.656 1 96.56 538 PHE B C 1
ATOM 9774 O O . PHE B 1 538 ? -5.945 -17.812 -14.078 1 96.56 538 PHE B O 1
ATOM 9781 N N . ASP B 1 539 ? -7.492 -19.391 -14.234 1 94 539 ASP B N 1
ATOM 9782 C CA . ASP B 1 539 ? -6.891 -20.016 -15.406 1 94 539 ASP B CA 1
ATOM 9783 C C . ASP B 1 539 ? -6.828 -19.047 -16.578 1 94 539 ASP B C 1
ATOM 9785 O O . ASP B 1 539 ? -5.832 -19 -17.297 1 94 539 ASP B O 1
ATOM 9789 N N . HIS B 1 540 ? -7.879 -18.375 -16.703 1 95.62 540 HIS B N 1
ATOM 9790 C CA . HIS B 1 540 ? -7.918 -17.375 -17.766 1 95.62 540 HIS B CA 1
ATOM 9791 C C . HIS B 1 540 ? -6.84 -16.312 -17.562 1 95.62 540 HIS B C 1
ATOM 9793 O O . HIS B 1 540 ? -6.16 -15.93 -18.516 1 95.62 540 HIS B O 1
ATOM 9799 N N . ALA B 1 541 ? -6.672 -15.812 -16.375 1 97.38 541 ALA B N 1
ATOM 9800 C CA . ALA B 1 541 ? -5.648 -14.82 -16.062 1 97.38 541 ALA B CA 1
ATOM 9801 C C . ALA B 1 541 ? -4.25 -15.375 -16.312 1 97.38 541 ALA B C 1
ATOM 9803 O O . ALA B 1 541 ? -3.389 -14.688 -16.859 1 97.38 541 ALA B O 1
ATOM 9804 N N . VAL B 1 542 ? -4.059 -16.656 -15.93 1 95.06 542 VAL B N 1
ATOM 9805 C CA . VAL B 1 542 ? -2.764 -17.297 -16.125 1 95.06 542 VAL B CA 1
ATOM 9806 C C . VAL B 1 542 ? -2.447 -17.359 -17.625 1 95.06 542 VAL B C 1
ATOM 9808 O O . VAL B 1 542 ? -1.323 -17.062 -18.047 1 95.06 542 VAL B O 1
ATOM 9811 N N . GLN B 1 543 ? -3.396 -17.703 -18.391 1 93.44 543 GLN B N 1
ATOM 9812 C CA . GLN B 1 543 ? -3.219 -17.828 -19.844 1 93.44 543 GLN B CA 1
ATOM 9813 C C . GLN B 1 543 ? -2.832 -16.484 -20.469 1 93.44 543 GLN B C 1
ATOM 9815 O O . GLN B 1 543 ? -2.006 -16.438 -21.375 1 93.44 543 GLN B O 1
ATOM 9820 N N . LYS B 1 544 ? -3.35 -15.484 -19.906 1 95.44 544 LYS B N 1
ATOM 9821 C CA . LYS B 1 544 ? -3.098 -14.164 -20.469 1 95.44 544 LYS B CA 1
ATOM 9822 C C . LYS B 1 544 ? -1.782 -13.586 -19.953 1 95.44 544 LYS B C 1
ATOM 9824 O O . LYS B 1 544 ? -1.02 -12.992 -20.719 1 95.44 544 LYS B O 1
ATOM 9829 N N . VAL B 1 545 ? -1.509 -13.773 -18.719 1 96.56 545 VAL B N 1
ATOM 9830 C CA . VAL B 1 545 ? -0.4 -13.109 -18.047 1 96.56 545 VAL B CA 1
ATOM 9831 C C . VAL B 1 545 ? 0.904 -13.844 -18.359 1 96.56 545 VAL B C 1
ATOM 9833 O O . VAL B 1 545 ? 1.967 -13.219 -18.438 1 96.56 545 VAL B O 1
ATOM 9836 N N . THR B 1 546 ? 0.899 -15.148 -18.547 1 93.19 546 THR B N 1
ATOM 9837 C CA . THR B 1 546 ? 2.105 -15.961 -18.688 1 93.19 546 THR B CA 1
ATOM 9838 C C . THR B 1 546 ? 2.943 -15.492 -19.875 1 93.19 546 THR B C 1
ATOM 9840 O O . THR B 1 546 ? 4.133 -15.203 -19.719 1 93.19 546 THR B O 1
ATOM 9843 N N . PRO B 1 547 ? 2.307 -15.383 -21.047 1 93.31 547 PRO B N 1
ATOM 9844 C CA . PRO B 1 547 ? 3.121 -14.891 -22.156 1 93.31 547 PRO B CA 1
ATOM 9845 C C . PRO B 1 547 ? 3.686 -13.492 -21.906 1 93.31 547 PRO B C 1
ATOM 9847 O O . PRO B 1 547 ? 4.805 -13.188 -22.328 1 93.31 547 PRO B O 1
ATOM 9850 N N . ARG B 1 548 ? 2.959 -12.703 -21.219 1 95.12 548 ARG B N 1
ATOM 9851 C CA . ARG B 1 548 ? 3.404 -11.344 -20.922 1 95.12 548 ARG B CA 1
ATOM 9852 C C . ARG B 1 548 ? 4.586 -11.359 -19.953 1 95.12 548 ARG B C 1
ATOM 9854 O O . ARG B 1 548 ? 5.547 -10.602 -20.141 1 95.12 548 ARG B O 1
ATOM 9861 N N . LEU B 1 549 ? 4.523 -12.148 -19 1 94.81 549 LEU B N 1
ATOM 9862 C CA . LEU B 1 549 ? 5.605 -12.258 -18.031 1 94.81 549 LEU B CA 1
ATOM 9863 C C . LEU B 1 549 ? 6.875 -12.789 -18.688 1 94.81 549 LEU B C 1
ATOM 9865 O O . LEU B 1 549 ? 7.98 -12.352 -18.359 1 94.81 549 LEU B O 1
ATOM 9869 N N . GLU B 1 550 ? 6.715 -13.703 -19.609 1 91.62 550 GLU B N 1
ATOM 9870 C CA . GLU B 1 550 ? 7.859 -14.227 -20.344 1 91.62 550 GLU B CA 1
ATOM 9871 C C . GLU B 1 550 ? 8.508 -13.148 -21.203 1 91.62 550 GLU B C 1
ATOM 9873 O O . GLU B 1 550 ? 9.734 -13.055 -21.266 1 91.62 550 GLU B O 1
ATOM 9878 N N . GLU B 1 551 ? 7.66 -12.484 -21.781 1 93.31 551 GLU B N 1
ATOM 9879 C CA . GLU B 1 551 ? 8.156 -11.375 -22.578 1 93.31 551 GLU B CA 1
ATOM 9880 C C . GLU B 1 551 ? 8.938 -10.383 -21.734 1 93.31 551 GLU B C 1
ATOM 9882 O O . GLU B 1 551 ? 10.016 -9.93 -22.125 1 93.31 551 GLU B O 1
ATOM 9887 N N . LEU B 1 552 ? 8.453 -10.047 -20.609 1 92.94 552 LEU B N 1
ATOM 9888 C CA . LEU B 1 552 ? 9.094 -9.094 -19.719 1 92.94 552 LEU B CA 1
ATOM 9889 C C . LEU B 1 552 ? 10.414 -9.648 -19.188 1 92.94 552 LEU B C 1
ATOM 9891 O O . LEU B 1 552 ? 11.383 -8.906 -19.016 1 92.94 552 LEU B O 1
ATOM 9895 N N . GLN B 1 553 ? 10.398 -10.898 -19.016 1 90.75 553 GLN B N 1
ATOM 9896 C CA . GLN B 1 553 ? 11.633 -11.539 -18.562 1 90.75 553 GLN B CA 1
ATOM 9897 C C . GLN B 1 553 ? 12.703 -11.492 -19.656 1 90.75 553 GLN B C 1
ATOM 9899 O O . GLN B 1 553 ? 13.875 -11.258 -19.359 1 90.75 553 GLN B O 1
ATOM 9904 N N . LEU B 1 554 ? 12.305 -11.758 -20.844 1 90.31 554 LEU B N 1
ATOM 9905 C CA . LEU B 1 554 ? 13.234 -11.703 -21.969 1 90.31 554 LEU B CA 1
ATOM 9906 C C . LEU B 1 554 ? 13.805 -10.297 -22.141 1 90.31 554 LEU B C 1
ATOM 9908 O O . LEU B 1 554 ? 15 -10.133 -22.391 1 90.31 554 LEU B O 1
ATOM 9912 N N . ILE B 1 555 ? 13 -9.391 -21.953 1 89.12 555 ILE B N 1
ATOM 9913 C CA . ILE B 1 555 ? 13.422 -8 -22.078 1 89.12 555 ILE B CA 1
ATOM 9914 C C . ILE B 1 555 ? 14.43 -7.676 -20.969 1 89.12 555 ILE B C 1
ATOM 9916 O O . ILE B 1 555 ? 15.438 -7 -21.219 1 89.12 555 ILE B O 1
ATOM 9920 N N . ARG B 1 556 ? 14.211 -8.125 -19.844 1 88.38 556 ARG B N 1
ATOM 9921 C CA . ARG B 1 556 ? 15.109 -7.883 -18.719 1 88.38 556 ARG B CA 1
ATOM 9922 C C . ARG B 1 556 ? 16.469 -8.555 -18.938 1 88.38 556 ARG B C 1
ATOM 9924 O O . ARG B 1 556 ? 17.5 -7.969 -18.656 1 88.38 556 ARG B O 1
ATOM 9931 N N . LEU B 1 557 ? 16.406 -9.758 -19.5 1 87.38 557 LEU B N 1
ATOM 9932 C CA . LEU B 1 557 ? 17.641 -10.484 -19.781 1 87.38 557 LEU B CA 1
ATOM 9933 C C . LEU B 1 557 ? 18.438 -9.797 -20.891 1 87.38 557 LEU B C 1
ATOM 9935 O O . LEU B 1 557 ? 19.672 -9.742 -20.828 1 87.38 557 LEU B O 1
ATOM 9939 N N . GLN B 1 558 ? 17.828 -9.375 -21.781 1 87.12 558 GLN B N 1
ATOM 9940 C CA . GLN B 1 558 ? 18.484 -8.656 -22.875 1 87.12 558 GLN B CA 1
ATOM 9941 C C . GLN B 1 558 ? 19.094 -7.348 -22.375 1 87.12 558 GLN B C 1
ATOM 9943 O O . GLN B 1 558 ? 20.172 -6.949 -22.828 1 87.12 558 GLN B O 1
ATOM 9948 N N . GLN B 1 559 ? 18.438 -6.727 -21.5 1 82.69 559 GLN B N 1
ATOM 9949 C CA . GLN B 1 559 ? 18.938 -5.477 -20.922 1 82.69 559 GLN B CA 1
ATOM 9950 C C . GLN B 1 559 ? 20.141 -5.727 -20.016 1 82.69 559 GLN B C 1
ATOM 9952 O O . GLN B 1 559 ? 21.047 -4.898 -19.938 1 82.69 559 GLN B O 1
ATOM 9957 N N . GLU B 1 560 ? 20.078 -6.879 -19.359 1 79.62 560 GLU B N 1
ATOM 9958 C CA . GLU B 1 560 ? 21.188 -7.25 -18.484 1 79.62 560 GLU B CA 1
ATOM 9959 C C . GLU B 1 560 ? 22.391 -7.727 -19.297 1 79.62 560 GLU B C 1
ATOM 9961 O O . GLU B 1 560 ? 23.531 -7.543 -18.891 1 79.62 560 GLU B O 1
ATOM 9966 N N . SER B 1 561 ? 22.266 -8.586 -20.422 1 68.56 561 SER B N 1
ATOM 9967 C CA . SER B 1 561 ? 23.344 -9.07 -21.281 1 68.56 561 SER B CA 1
ATOM 9968 C C . SER B 1 561 ? 23.891 -7.961 -22.172 1 68.56 561 SER B C 1
ATOM 9970 O O . SER B 1 561 ? 24.938 -8.117 -22.797 1 68.56 561 SER B O 1
ATOM 9972 N N . ALA B 1 562 ? 23.172 -7.078 -22.484 1 57.91 562 ALA B N 1
ATOM 9973 C CA . ALA B 1 562 ? 23.781 -5.98 -23.234 1 57.91 562 ALA B CA 1
ATOM 9974 C C . ALA B 1 562 ? 24.906 -5.324 -22.453 1 57.91 562 ALA B C 1
ATOM 9976 O O . ALA B 1 562 ? 24.719 -4.934 -21.297 1 57.91 562 ALA B O 1
ATOM 9977 N N . PRO B 1 563 ? 26.203 -5.785 -22.781 1 52.31 563 PRO B N 1
ATOM 9978 C CA . PRO B 1 563 ? 27.391 -5.215 -22.125 1 52.31 563 PRO B CA 1
ATOM 9979 C C . PRO B 1 563 ? 27.172 -3.766 -21.688 1 52.31 563 PRO B C 1
ATOM 9981 O O . PRO B 1 563 ? 26.516 -2.992 -22.391 1 52.31 563 PRO B O 1
ATOM 9984 N N . VAL B 1 564 ? 27.172 -3.793 -20.391 1 45.94 564 VAL B N 1
ATOM 9985 C CA . VAL B 1 564 ? 27.266 -2.4 -19.969 1 45.94 564 VAL B CA 1
ATOM 9986 C C . VAL B 1 564 ? 28.188 -1.63 -20.906 1 45.94 564 VAL B C 1
ATOM 9988 O O . VAL B 1 564 ? 29.375 -1.935 -21.016 1 45.94 564 VAL B O 1
ATOM 9991 N N . LYS B 1 565 ? 27.891 -1.349 -22 1 41.66 565 LYS B N 1
ATOM 9992 C CA . LYS B 1 565 ? 28.812 -0.434 -22.672 1 41.66 565 LYS B CA 1
ATOM 9993 C C . LYS B 1 565 ? 29.531 0.462 -21.656 1 41.66 565 LYS B C 1
ATOM 9995 O O . LYS B 1 565 ? 28.875 1.096 -20.828 1 41.66 565 LYS B O 1
ATOM 10000 N N . PRO B 1 566 ? 30.844 -0.02 -21.281 1 38.97 566 PRO B N 1
ATOM 10001 C CA . PRO B 1 566 ? 31.609 0.908 -20.438 1 38.97 566 PRO B CA 1
ATOM 10002 C C . PRO B 1 566 ? 31.203 2.365 -20.656 1 38.97 566 PRO B C 1
ATOM 10004 O O . PRO B 1 566 ? 30.906 2.76 -21.781 1 38.97 566 PRO B O 1
ATOM 10007 N N . SER B 1 567 ? 30.625 2.736 -19.641 1 32.69 567 SER B N 1
ATOM 10008 C CA . SER B 1 567 ? 30.516 4.188 -19.734 1 32.69 567 SER B CA 1
ATOM 10009 C C . SER B 1 567 ? 31.797 4.797 -20.312 1 32.69 567 SER B C 1
ATOM 10011 O O . SER B 1 567 ? 32.906 4.43 -19.906 1 32.69 567 SER B O 1
ATOM 10013 N N . ALA B 1 568 ? 31.812 5.148 -21.484 1 33.78 568 ALA B N 1
ATOM 10014 C CA . ALA B 1 568 ? 32.906 5.941 -22.047 1 33.78 568 ALA B CA 1
ATOM 10015 C C . ALA B 1 568 ? 33.656 6.676 -20.938 1 33.78 568 ALA B C 1
ATOM 10017 O O . ALA B 1 568 ? 33.062 7.254 -20.031 1 33.78 568 ALA B O 1
ATOM 10018 N N . GLY B 1 569 ? 34.875 6.207 -20.453 1 28.52 569 GLY B N 1
ATOM 10019 C CA . GLY B 1 569 ? 35.844 7.016 -19.766 1 28.52 569 GLY B CA 1
ATOM 10020 C C . GLY B 1 569 ? 35.688 8.5 -20 1 28.52 569 GLY B C 1
ATOM 10021 O O . GLY B 1 569 ? 35.219 8.922 -21.062 1 28.52 569 GLY B O 1
ATOM 10022 N N . VAL B 1 570 ? 35.5 9.141 -18.859 1 28.7 570 VAL B N 1
ATOM 10023 C CA . VAL B 1 570 ? 35.656 10.586 -18.922 1 28.7 570 VAL B CA 1
ATOM 10024 C C . VAL B 1 570 ? 36.906 10.914 -19.766 1 28.7 570 VAL B C 1
ATOM 10026 O O . VAL B 1 570 ? 38.031 10.516 -19.438 1 28.7 570 VAL B O 1
ATOM 10029 N N . LYS B 1 571 ? 36.844 10.773 -21.047 1 29.78 571 LYS B N 1
ATOM 10030 C CA . LYS B 1 571 ? 37.844 11.516 -21.812 1 29.78 571 LYS B CA 1
ATOM 10031 C C . LYS B 1 571 ? 38.344 12.734 -21.031 1 29.78 571 LYS B C 1
ATOM 10033 O O . LYS B 1 571 ? 37.562 13.586 -20.641 1 29.78 571 LYS B O 1
ATOM 10038 N N . GLU B 1 572 ? 39.344 12.5 -20.125 1 26.48 572 GLU B N 1
ATOM 10039 C CA . GLU B 1 572 ? 40.219 13.609 -19.797 1 26.48 572 GLU B CA 1
ATOM 10040 C C . GLU B 1 572 ? 40.406 14.539 -21 1 26.48 572 GLU B C 1
ATOM 10042 O O . GLU B 1 572 ? 40.906 14.117 -22.047 1 26.48 572 GLU B O 1
ATOM 10047 N N . HIS B 1 573 ? 39.406 15.336 -21.188 1 27.14 573 HIS B N 1
ATOM 10048 C CA . HIS B 1 573 ? 39.5 16.438 -22.141 1 27.14 573 HIS B CA 1
ATOM 10049 C C . HIS B 1 573 ? 40.844 17.125 -22.078 1 27.14 573 HIS B C 1
ATOM 10051 O O . HIS B 1 573 ? 41.156 17.797 -21.109 1 27.14 573 HIS B O 1
ATOM 10057 N N . ASN B 1 574 ? 41.938 16.234 -22.266 1 25.86 574 ASN B N 1
ATOM 10058 C CA . ASN B 1 574 ? 43.156 16.984 -22.531 1 25.86 574 ASN B CA 1
ATOM 10059 C C . ASN B 1 574 ? 42.875 18.266 -23.312 1 25.86 574 ASN B C 1
ATOM 10061 O O . ASN B 1 574 ? 42.094 18.25 -24.266 1 25.86 574 ASN B O 1
ATOM 10065 N N . PRO B 1 575 ? 43.156 19.406 -22.625 1 27.09 575 PRO B N 1
ATOM 10066 C CA . PRO B 1 575 ? 42.938 20.688 -23.297 1 27.09 575 PRO B CA 1
ATOM 10067 C C . PRO B 1 575 ? 43.531 20.734 -24.703 1 27.09 575 PRO B C 1
ATOM 10069 O O . PRO B 1 575 ? 44.75 20.688 -24.875 1 27.09 575 PRO B O 1
ATOM 10072 N N . GLN B 1 576 ? 43.406 19.562 -25.391 1 23.06 576 GLN B N 1
ATOM 10073 C CA . GLN B 1 576 ? 44.156 19.719 -26.609 1 23.06 576 GLN B CA 1
ATOM 10074 C C . GLN B 1 576 ? 44.094 21.141 -27.125 1 23.06 576 GLN B C 1
ATOM 10076 O O . GLN B 1 576 ? 43.031 21.766 -27.109 1 23.06 576 GLN B O 1
ATOM 10081 N N . LYS B 1 577 ? 45.312 21.734 -26.984 1 24.44 577 LYS B N 1
ATOM 10082 C CA . LYS B 1 577 ? 45.656 23.016 -27.594 1 24.44 577 LYS B CA 1
ATOM 10083 C C . LYS B 1 577 ? 45.062 23.141 -28.984 1 24.44 577 LYS B C 1
ATOM 10085 O O . LYS B 1 577 ? 45.312 22.297 -29.859 1 24.44 577 LYS B O 1
ATOM 10090 N N . SER B 1 578 ? 43.781 23.312 -29.078 1 23.66 578 SER B N 1
ATOM 10091 C CA . SER B 1 578 ? 43.156 23.703 -30.344 1 23.66 578 SER B CA 1
ATOM 10092 C C . SER B 1 578 ? 44.094 24.562 -31.188 1 23.66 578 SER B C 1
ATOM 10094 O O . SER B 1 578 ? 44.469 25.672 -30.781 1 23.66 578 SER B O 1
ATOM 10096 N N . THR B 1 579 ? 45.188 23.875 -31.531 1 21.03 579 THR B N 1
ATOM 10097 C CA . THR B 1 579 ? 46.156 24.5 -32.406 1 21.03 579 THR B CA 1
ATOM 10098 C C . THR B 1 579 ? 45.469 25.359 -33.469 1 21.03 579 THR B C 1
ATOM 10100 O O . THR B 1 579 ? 44.438 24.984 -34 1 21.03 579 THR B O 1
ATOM 10103 N N . ARG B 1 580 ? 45.875 26.594 -33.375 1 22.56 580 ARG B N 1
ATOM 10104 C CA . ARG B 1 580 ? 45.562 27.75 -34.25 1 22.56 580 ARG B CA 1
ATOM 10105 C C . ARG B 1 580 ? 45.812 27.422 -35.719 1 22.56 580 ARG B C 1
ATOM 10107 O O . ARG B 1 580 ? 46.969 27.406 -36.156 1 22.56 580 ARG B O 1
ATOM 10114 N N . GLU B 1 581 ? 45.469 26.266 -36.094 1 18.88 581 GLU B N 1
ATOM 10115 C CA . GLU B 1 581 ? 46 26.062 -37.438 1 18.88 581 GLU B CA 1
ATOM 10116 C C . GLU B 1 581 ? 45.844 27.328 -38.281 1 18.88 581 GLU B C 1
ATOM 10118 O O . GLU B 1 581 ? 44.844 28.016 -38.219 1 18.88 581 GLU B O 1
ATOM 10123 N N . LYS B 1 582 ? 47.031 27.719 -38.781 1 21.34 582 LYS B N 1
ATOM 10124 C CA . LYS B 1 582 ? 47.344 28.859 -39.625 1 21.34 582 LYS B CA 1
ATOM 10125 C C . LYS B 1 582 ? 46.469 28.906 -40.875 1 21.34 582 LYS B C 1
ATOM 10127 O O . LYS B 1 582 ? 46.719 28.172 -41.844 1 21.34 582 LYS B O 1
ATOM 10132 N N . ARG B 1 583 ? 45.312 28.469 -40.781 1 20.27 583 ARG B N 1
ATOM 10133 C CA . ARG B 1 583 ? 44.812 28.422 -42.156 1 20.27 583 ARG B CA 1
ATOM 10134 C C . ARG B 1 583 ? 45.25 29.656 -42.938 1 20.27 583 ARG B C 1
ATOM 10136 O O . ARG B 1 583 ? 45.188 30.781 -42.438 1 20.27 583 ARG B O 1
ATOM 10143 N N . LYS B 1 584 ? 46.031 29.375 -43.969 1 18.55 584 LYS B N 1
ATOM 10144 C CA . LYS B 1 584 ? 46.656 30.125 -45.031 1 18.55 584 LYS B CA 1
ATOM 10145 C C . LYS B 1 584 ? 45.719 31.234 -45.531 1 18.55 584 LYS B C 1
ATOM 10147 O O . LYS B 1 584 ? 44.5 31.078 -45.531 1 18.55 584 LYS B O 1
ATOM 10152 N N . ALA B 1 585 ? 46.312 32.375 -45.75 1 19.77 585 ALA B N 1
ATOM 10153 C CA . ALA B 1 585 ? 46 33.75 -46.156 1 19.77 585 ALA B CA 1
ATOM 10154 C C . ALA B 1 585 ? 45.312 33.719 -47.531 1 19.77 585 ALA B C 1
ATOM 10156 O O . ALA B 1 585 ? 44.906 34.781 -48.031 1 19.77 585 ALA B O 1
ATOM 10157 N N . GLY B 1 586 ? 44.844 32.625 -48.062 1 17.8 586 GLY B N 1
ATOM 10158 C CA . GLY B 1 586 ? 44.969 32.906 -49.469 1 17.8 586 GLY B CA 1
ATOM 10159 C C . GLY B 1 586 ? 44.375 34.25 -49.844 1 17.8 586 GLY B C 1
ATOM 10160 O O . GLY B 1 586 ? 43.562 34.812 -49.125 1 17.8 586 GLY B O 1
ATOM 10161 N N . PRO B 1 587 ? 45.094 34.938 -50.844 1 18.81 587 PRO B N 1
ATOM 10162 C CA . PRO B 1 587 ? 45.031 36.312 -51.344 1 18.81 587 PRO B CA 1
ATOM 10163 C C . PRO B 1 587 ? 43.656 36.656 -51.938 1 18.81 587 PRO B C 1
ATOM 10165 O O . PRO B 1 587 ? 43.469 37.781 -52.438 1 18.81 587 PRO B O 1
ATOM 10168 N N . ASN B 1 588 ? 42.781 35.75 -51.969 1 17.86 588 ASN B N 1
ATOM 10169 C CA . ASN B 1 588 ? 42.094 35.969 -53.219 1 17.86 588 ASN B CA 1
ATOM 10170 C C . ASN B 1 588 ? 41.656 37.438 -53.375 1 17.86 588 ASN B C 1
ATOM 10172 O O . ASN B 1 588 ? 41.094 38.031 -52.438 1 17.86 588 ASN B O 1
ATOM 10176 N N . VAL B 1 589 ? 41.938 38 -54.562 1 16.95 589 VAL B N 1
ATOM 10177 C CA . VAL B 1 589 ? 41.969 39.281 -55.25 1 16.95 589 VAL B CA 1
ATOM 10178 C C . VAL B 1 589 ? 40.562 39.906 -55.219 1 16.95 589 VAL B C 1
ATOM 10180 O O . VAL B 1 589 ? 40.375 41.031 -54.781 1 16.95 589 VAL B O 1
ATOM 10183 N N . GLU B 1 590 ? 39.844 39.938 -56.531 1 16.31 590 GLU B N 1
ATOM 10184 C CA . GLU B 1 590 ? 39.656 41.219 -57.219 1 16.31 590 GLU B CA 1
ATOM 10185 C C . GLU B 1 590 ? 38.406 41.938 -56.719 1 16.31 590 GLU B C 1
ATOM 10187 O O . GLU B 1 590 ? 37.656 41.375 -55.938 1 16.31 590 GLU B O 1
ATOM 10192 N N . GLU B 1 591 ? 37.406 42.281 -57.781 1 15.99 591 GLU B N 1
ATOM 10193 C CA . GLU B 1 591 ? 37.094 43.562 -58.375 1 15.99 591 GLU B CA 1
ATOM 10194 C C . GLU B 1 591 ? 35.781 44.125 -57.781 1 15.99 591 GLU B C 1
ATOM 10196 O O . GLU B 1 591 ? 35.156 43.5 -56.938 1 15.99 591 GLU B O 1
ATOM 10201 N N . GLU B 1 592 ? 34.625 44.312 -58.844 1 15.82 592 GLU B N 1
ATOM 10202 C CA . GLU B 1 592 ? 34.156 45.625 -59.281 1 15.82 592 GLU B CA 1
ATOM 10203 C C . GLU B 1 592 ? 33 46.094 -58.438 1 15.82 592 GLU B C 1
ATOM 10205 O O . GLU B 1 592 ? 32.406 45.312 -57.656 1 15.82 592 GLU B O 1
ATOM 10210 N N . SER B 1 593 ? 32 46.781 -59.188 1 15.73 593 SER B N 1
ATOM 10211 C CA . SER B 1 593 ? 31.469 48.125 -59.312 1 15.73 593 SER B CA 1
ATOM 10212 C C . SER B 1 593 ? 30.094 48.219 -58.688 1 15.73 593 SER B C 1
ATOM 10214 O O . SER B 1 593 ? 29.266 47.312 -58.844 1 15.73 593 SER B O 1
ATOM 10216 N N . SER B 1 594 ? 30.094 48.688 -57.562 1 15.35 594 SER B N 1
ATOM 10217 C CA . SER B 1 594 ? 29 49.375 -56.875 1 15.35 594 SER B CA 1
ATOM 10218 C C . SER B 1 594 ? 28.109 50.125 -57.875 1 15.35 594 SER B C 1
ATOM 10220 O O . SER B 1 594 ? 28.5 51.188 -58.375 1 15.35 594 SER B O 1
ATOM 10222 N N . ALA B 1 595 ? 27.422 49.219 -58.625 1 15.79 595 ALA B N 1
ATOM 10223 C CA . ALA B 1 595 ? 26.391 49.844 -59.469 1 15.79 595 ALA B CA 1
ATOM 10224 C C . ALA B 1 595 ? 25.484 50.75 -58.625 1 15.79 595 ALA B C 1
ATOM 10226 O O . ALA B 1 595 ? 25.109 50.406 -57.5 1 15.79 595 ALA B O 1
ATOM 10227 N N . LYS B 1 596 ? 25 51.875 -59.281 1 15.55 596 LYS B N 1
ATOM 10228 C CA . LYS B 1 596 ? 24.438 53.219 -59.156 1 15.55 596 LYS B CA 1
ATOM 10229 C C . LYS B 1 596 ? 23 53.156 -58.625 1 15.55 596 LYS B C 1
ATOM 10231 O O . LYS B 1 596 ? 22.359 52.094 -58.688 1 15.55 596 LYS B O 1
ATOM 10236 N N . ARG B 1 597 ? 22.203 54.188 -59.031 1 15.62 597 ARG B N 1
ATOM 10237 C CA . ARG B 1 597 ? 21.422 55.312 -58.5 1 15.62 597 ARG B CA 1
ATOM 10238 C C . ARG B 1 597 ? 19.938 55 -58.5 1 15.62 597 ARG B C 1
ATOM 10240 O O . ARG B 1 597 ? 19.219 55.281 -57.531 1 15.62 597 ARG B O 1
ATOM 10247 N N . GLN B 1 598 ? 19.281 54.562 -59.75 1 14.69 598 GLN B N 1
ATOM 10248 C CA . GLN B 1 598 ? 18.344 55.562 -60.281 1 14.69 598 GLN B CA 1
ATOM 10249 C C . GLN B 1 598 ? 16.938 55.344 -59.719 1 14.69 598 GLN B C 1
ATOM 10251 O O . GLN B 1 598 ? 16.422 54.219 -59.75 1 14.69 598 GLN B O 1
ATOM 10256 N N . LYS B 1 599 ? 16.406 56.281 -58.875 1 15.68 599 LYS B N 1
ATOM 10257 C CA . LYS B 1 599 ? 15.203 56.719 -58.188 1 15.68 599 LYS B CA 1
ATOM 10258 C C . LYS B 1 599 ? 13.961 56.562 -59.062 1 15.68 599 LYS B C 1
ATOM 10260 O O . LYS B 1 599 ? 12.984 55.906 -58.625 1 15.68 599 LYS B O 1
ATOM 10265 N N . SER B 1 600 ? 13.445 57.656 -59.75 1 14.79 600 SER B N 1
ATOM 10266 C CA . SER B 1 600 ? 12.258 58.406 -59.344 1 14.79 600 SER B CA 1
ATOM 10267 C C . SER B 1 600 ? 11.039 57.969 -60.156 1 14.79 600 SER B C 1
ATOM 10269 O O . SER B 1 600 ? 9.898 58.188 -59.719 1 14.79 600 SER B O 1
ATOM 10271 N N . LYS B 1 601 ? 11.062 57.438 -61.406 1 15.33 601 LYS B N 1
ATOM 10272 C CA . LYS B 1 601 ? 10.227 58.188 -62.344 1 15.33 601 LYS B CA 1
ATOM 10273 C C . LYS B 1 601 ? 8.758 58.125 -61.938 1 15.33 601 LYS B C 1
ATOM 10275 O O . LYS B 1 601 ? 8.375 57.312 -61.094 1 15.33 601 LYS B O 1
ATOM 10280 N N . GLY B 1 602 ? 7.84 57.719 -62.938 1 14.64 602 GLY B N 1
ATOM 10281 C CA . GLY B 1 602 ? 6.828 58.438 -63.719 1 14.64 602 GLY B CA 1
ATOM 10282 C C . GLY B 1 602 ? 5.422 58.219 -63.188 1 14.64 602 GLY B C 1
ATOM 10283 O O . GLY B 1 602 ? 5.18 57.281 -62.438 1 14.64 602 GLY B O 1
ATOM 10284 N N . GLN B 1 603 ? 4.492 59.188 -63.438 1 16.08 603 GLN B N 1
ATOM 10285 C CA . GLN B 1 603 ? 3.227 59.875 -63.188 1 16.08 603 GLN B CA 1
ATOM 10286 C C . GLN B 1 603 ? 2.053 59.031 -63.719 1 16.08 603 GLN B C 1
ATOM 10288 O O . GLN B 1 603 ? 0.895 59.438 -63.562 1 16.08 603 GLN B O 1
ATOM 10293 N N . LYS B 1 604 ? 2.113 57.781 -63.906 1 15.49 604 LYS B N 1
ATOM 10294 C CA . LYS B 1 604 ? 1.214 57.562 -65 1 15.49 604 LYS B CA 1
ATOM 10295 C C . LYS B 1 604 ? -0.192 58.062 -64.688 1 15.49 604 LYS B C 1
ATOM 10297 O O . LYS B 1 604 ? -0.673 57.938 -63.594 1 15.49 604 LYS B O 1
ATOM 10302 N N . MET B 1 605 ? -0.952 58.656 -65.812 1 14.92 605 MET B N 1
ATOM 10303 C CA . MET B 1 605 ? -2.061 59.469 -66.25 1 14.92 605 MET B CA 1
ATOM 10304 C C . MET B 1 605 ? -3.398 58.781 -66 1 14.92 605 MET B C 1
ATOM 10306 O O . MET B 1 605 ? -4.316 59.406 -65.438 1 14.92 605 MET B O 1
ATOM 10310 N N . ASN B 1 606 ? -3.836 57.812 -66.875 1 14.74 606 ASN B N 1
ATOM 10311 C CA . ASN B 1 606 ? -4.945 58.125 -67.812 1 14.74 606 ASN B CA 1
ATOM 10312 C C . ASN B 1 606 ? -6.293 57.906 -67.125 1 14.74 606 ASN B C 1
ATOM 10314 O O . ASN B 1 606 ? -6.371 57.188 -66.125 1 14.74 606 ASN B O 1
ATOM 10318 N N . ASP B 1 607 ? -7.496 57.875 -68 1 14.77 607 ASP B N 1
ATOM 10319 C CA . ASP B 1 607 ? -8.766 58.5 -68.375 1 14.77 607 ASP B CA 1
ATOM 10320 C C . ASP B 1 607 ? -9.945 57.688 -67.812 1 14.77 607 ASP B C 1
ATOM 10322 O O . ASP B 1 607 ? -10.805 58.25 -67.125 1 14.77 607 ASP B O 1
ATOM 10326 N N . GLU B 1 608 ? -10.594 56.781 -68.688 1 15.06 608 GLU B N 1
ATOM 10327 C CA . GLU B 1 608 ? -11.898 57 -69.312 1 15.06 608 GLU B CA 1
ATOM 10328 C C . GLU B 1 608 ? -13.023 56.438 -68.438 1 15.06 608 GLU B C 1
ATOM 10330 O O . GLU B 1 608 ? -12.781 55.625 -67.562 1 15.06 608 GLU B O 1
ATOM 10335 N N . GLU B 1 609 ? -14.391 56.312 -69.062 1 14.69 609 GLU B N 1
ATOM 10336 C CA . GLU B 1 609 ? -15.789 56.75 -69.062 1 14.69 609 GLU B CA 1
ATOM 10337 C C . GLU B 1 609 ? -16.703 55.656 -68.5 1 14.69 609 GLU B C 1
ATOM 10339 O O . GLU B 1 609 ? -17.688 55.969 -67.812 1 14.69 609 GLU B O 1
ATOM 10344 N N . ALA B 1 610 ? -16.594 54.344 -68.812 1 15.04 610 ALA B N 1
ATOM 10345 C CA . ALA B 1 610 ? -17.75 53.781 -69.5 1 15.04 610 ALA B CA 1
ATOM 10346 C C . ALA B 1 610 ? -18.906 53.531 -68.562 1 15.04 610 ALA B C 1
ATOM 10348 O O . ALA B 1 610 ? -18.703 53.188 -67.375 1 15.04 610 ALA B O 1
ATOM 10349 N N . GLU B 1 611 ? -20.312 53.469 -69 1 14.95 611 GLU B N 1
ATOM 10350 C CA . GLU B 1 611 ? -21.703 53.844 -68.812 1 14.95 611 GLU B CA 1
ATOM 10351 C C . GLU B 1 611 ? -22.469 52.781 -68.062 1 14.95 611 GLU B C 1
ATOM 10353 O O . GLU B 1 611 ? -23.156 53.094 -67.062 1 14.95 611 GLU B O 1
ATOM 10358 N N . GLY B 1 612 ? -22.719 51.5 -68.562 1 14.83 612 GLY B N 1
ATOM 10359 C CA . GLY B 1 612 ? -24.094 51.188 -68.938 1 14.83 612 GLY B CA 1
ATOM 10360 C C . GLY B 1 612 ? -24.922 50.688 -67.812 1 14.83 612 GLY B C 1
ATOM 10361 O O . GLY B 1 612 ? -24.375 50.219 -66.812 1 14.83 612 GLY B O 1
ATOM 10362 N N . LYS B 1 613 ? -26.312 50.906 -67.75 1 16.28 613 LYS B N 1
ATOM 10363 C CA . LYS B 1 613 ? -27.578 51.062 -67.062 1 16.28 613 LYS B CA 1
ATOM 10364 C C . LYS B 1 613 ? -28.156 49.719 -66.625 1 16.28 613 LYS B C 1
ATOM 10366 O O . LYS B 1 613 ? -28.75 49.594 -65.562 1 16.28 613 LYS B O 1
ATOM 10371 N N . THR B 1 614 ? -28.375 48.656 -67.5 1 15.13 614 THR B N 1
ATOM 10372 C CA . THR B 1 614 ? -29.734 48.219 -67.812 1 15.13 614 THR B CA 1
ATOM 10373 C C . THR B 1 614 ? -30.344 47.469 -66.625 1 15.13 614 THR B C 1
ATOM 10375 O O . THR B 1 614 ? -29.609 46.906 -65.812 1 15.13 614 THR B O 1
ATOM 10378 N N . ALA B 1 615 ? -31.828 47.406 -66.438 1 15.65 615 ALA B N 1
ATOM 10379 C CA . ALA B 1 615 ? -33.062 47.312 -65.75 1 15.65 615 ALA B CA 1
ATOM 10380 C C . ALA B 1 615 ? -33.438 45.875 -65.375 1 15.65 615 ALA B C 1
ATOM 10382 O O . ALA B 1 615 ? -34.281 45.625 -64.5 1 15.65 615 ALA B O 1
ATOM 10383 N N . THR B 1 616 ? -32.969 44.844 -66.062 1 15.02 616 THR B N 1
ATOM 10384 C CA . THR B 1 616 ? -33.969 43.875 -66.5 1 15.02 616 THR B CA 1
ATOM 10385 C C . THR B 1 616 ? -34.656 43.25 -65.25 1 15.02 616 THR B C 1
ATOM 10387 O O . THR B 1 616 ? -34.094 43.188 -64.188 1 15.02 616 THR B O 1
ATOM 10390 N N . VAL B 1 617 ? -35.875 42.438 -65.562 1 15.77 617 VAL B N 1
ATOM 10391 C CA . VAL B 1 617 ? -37.281 42.094 -65.438 1 15.77 617 VAL B CA 1
ATOM 10392 C C . VAL B 1 617 ? -37.438 40.875 -64.562 1 15.77 617 VAL B C 1
ATOM 10394 O O . VAL B 1 617 ? -38.5 40.688 -63.938 1 15.77 617 VAL B O 1
ATOM 10397 N N . PRO B 1 618 ? -36.562 39.844 -64.5 1 15.02 618 PRO B N 1
ATOM 10398 C CA . PRO B 1 618 ? -37.219 38.594 -64.812 1 15.02 618 PRO B CA 1
ATOM 10399 C C . PRO B 1 618 ? -38.219 38.156 -63.75 1 15.02 618 PRO B C 1
ATOM 10401 O O . PRO B 1 618 ? -39.375 37.875 -64.062 1 15.02 618 PRO B O 1
ATOM 10404 N N . ASN B 1 619 ? -37.812 37.062 -63.125 1 15.02 619 ASN B N 1
ATOM 10405 C CA . ASN B 1 619 ? -38.344 35.688 -63.094 1 15.02 619 ASN B CA 1
ATOM 10406 C C . ASN B 1 619 ? -39.344 35.5 -61.938 1 15.02 619 ASN B C 1
ATOM 10408 O O . ASN B 1 619 ? -39.125 36.031 -60.844 1 15.02 619 ASN B O 1
ATOM 10412 N N . LYS B 1 620 ? -40.406 34.75 -62.188 1 15.25 620 LYS B N 1
ATOM 10413 C CA . LYS B 1 620 ? -41.812 34.375 -61.938 1 15.25 620 LYS B CA 1
ATOM 10414 C C . LYS B 1 620 ? -41.969 33.781 -60.562 1 15.25 620 LYS B C 1
ATOM 10416 O O . LYS B 1 620 ? -41 33.375 -59.906 1 15.25 620 LYS B O 1
ATOM 10421 N N . LYS B 1 621 ? -42.906 32.656 -60.562 1 15.53 621 LYS B N 1
ATOM 10422 C CA . LYS B 1 621 ? -44.25 32.469 -60.031 1 15.53 621 LYS B CA 1
ATOM 10423 C C . LYS B 1 621 ? -44.219 31.734 -58.688 1 15.53 621 LYS B C 1
ATOM 10425 O O . LYS B 1 621 ? -44.812 32.188 -57.719 1 15.53 621 LYS B O 1
ATOM 10430 N N . SER B 1 622 ? -44.188 30.344 -58.875 1 15.3 622 SER B N 1
ATOM 10431 C CA . SER B 1 622 ? -45.312 29.531 -58.438 1 15.3 622 SER B CA 1
ATOM 10432 C C . SER B 1 622 ? -45.312 29.328 -56.938 1 15.3 622 SER B C 1
ATOM 10434 O O . SER B 1 622 ? -44.312 29.562 -56.281 1 15.3 622 SER B O 1
ATOM 10436 N N . LYS B 1 623 ? -46.125 28.375 -56.531 1 15.91 623 LYS B N 1
ATOM 10437 C CA . LYS B 1 623 ? -47.312 28.172 -55.719 1 15.91 623 LYS B CA 1
ATOM 10438 C C . LYS B 1 623 ? -46.969 27.578 -54.344 1 15.91 623 LYS B C 1
ATOM 10440 O O . LYS B 1 623 ? -47.781 27.547 -53.438 1 15.91 623 LYS B O 1
ATOM 10445 N N . SER B 1 624 ? -45.844 26.797 -54.219 1 15.55 624 SER B N 1
ATOM 10446 C CA . SER B 1 624 ? -46.094 25.547 -53.531 1 15.55 624 SER B CA 1
ATOM 10447 C C . SER B 1 624 ? -46.281 25.797 -52.031 1 15.55 624 SER B C 1
ATOM 10449 O O . SER B 1 624 ? -46.094 24.875 -51.219 1 15.55 624 SER B O 1
ATOM 10451 N N . GLU B 1 625 ? -46.938 26.797 -51.625 1 15.78 625 GLU B N 1
ATOM 10452 C CA . GLU B 1 625 ? -46.938 27.141 -50.219 1 15.78 625 GLU B CA 1
ATOM 10453 C C . GLU B 1 625 ? -47.406 25.969 -49.375 1 15.78 625 GLU B C 1
ATOM 10455 O O . GLU B 1 625 ? -48.25 25.172 -49.812 1 15.78 625 GLU B O 1
ATOM 10460 N N . THR B 1 626 ? -46.656 25.828 -48.438 1 15.24 626 THR B N 1
ATOM 10461 C CA . THR B 1 626 ? -46.375 25.016 -47.25 1 15.24 626 THR B CA 1
ATOM 10462 C C . THR B 1 626 ? -47.656 24.75 -46.469 1 15.24 626 THR B C 1
ATOM 10464 O O . THR B 1 626 ? -47.969 23.609 -46.156 1 15.24 626 THR B O 1
ATOM 10467 N N . GLU B 1 627 ? -47.656 25.297 -45.344 1 14.9 627 GLU B N 1
ATOM 10468 C CA . GLU B 1 627 ? -47.625 24.594 -44.062 1 14.9 627 GLU B CA 1
ATOM 10469 C C . GLU B 1 627 ? -49 24.5 -43.438 1 14.9 627 GLU B C 1
ATOM 10471 O O . GLU B 1 627 ? -49.125 24.141 -42.281 1 14.9 627 GLU B O 1
ATOM 10476 N N . LYS B 1 628 ? -49.969 24.969 -44.375 1 15.67 628 LYS B N 1
ATOM 10477 C CA . LYS B 1 628 ? -51.062 25.266 -43.438 1 15.67 628 LYS B CA 1
ATOM 10478 C C . LYS B 1 628 ? -51.375 24.078 -42.562 1 15.67 628 LYS B C 1
ATOM 10480 O O . LYS B 1 628 ? -51.406 24.188 -41.344 1 15.67 628 LYS B O 1
ATOM 10485 N N . ALA B 1 629 ? -52.594 23.812 -42.656 1 16.05 629 ALA B N 1
ATOM 10486 C CA . ALA B 1 629 ? -53.688 23.953 -41.688 1 16.05 629 ALA B CA 1
ATOM 10487 C C . ALA B 1 629 ? -53.969 22.625 -41 1 16.05 629 ALA B C 1
ATOM 10489 O O . ALA B 1 629 ? -54.031 22.562 -39.781 1 16.05 629 ALA B O 1
ATOM 10490 N N . ALA B 1 630 ? -55 22.031 -41.469 1 16.17 630 ALA B N 1
ATOM 10491 C CA . ALA B 1 630 ? -56.219 21.797 -40.719 1 16.17 630 ALA B CA 1
ATOM 10492 C C . ALA B 1 630 ? -56.25 20.391 -40.125 1 16.17 630 ALA B C 1
ATOM 10494 O O . ALA B 1 630 ? -57 20.109 -39.188 1 16.17 630 ALA B O 1
ATOM 10495 N N . ASP B 1 631 ? -55.719 19.438 -40.875 1 14.95 631 ASP B N 1
ATOM 10496 C CA . ASP B 1 631 ? -56.625 18.281 -40.875 1 14.95 631 ASP B CA 1
ATOM 10497 C C . ASP B 1 631 ? -56.812 17.734 -39.469 1 14.95 631 ASP B C 1
ATOM 10499 O O . ASP B 1 631 ? -57.969 17.516 -39.031 1 14.95 631 ASP B O 1
ATOM 10503 N N . SER B 1 632 ? -56 16.766 -39.219 1 15.02 632 SER B N 1
ATOM 10504 C CA . SER B 1 632 ? -56.469 15.43 -38.875 1 15.02 632 SER B CA 1
ATOM 10505 C C . SER B 1 632 ? -56.906 15.375 -37.406 1 15.02 632 SER B C 1
ATOM 10507 O O . SER B 1 632 ? -56.312 16.031 -36.562 1 15.02 632 SER B O 1
ATOM 10509 N N . LYS B 1 633 ? -58.062 14.766 -37.219 1 17.8 633 LYS B N 1
ATOM 10510 C CA . LYS B 1 633 ? -59.125 14.203 -36.375 1 17.8 633 LYS B CA 1
ATOM 10511 C C . LYS B 1 633 ? -58.562 13.219 -35.344 1 17.8 633 LYS B C 1
ATOM 10513 O O . LYS B 1 633 ? -57.844 12.273 -35.719 1 17.8 633 LYS B O 1
ATOM 10518 N N . ARG B 1 634 ? -58.344 13.914 -34.219 1 17.03 634 ARG B N 1
ATOM 10519 C CA . ARG B 1 634 ? -58.125 13.375 -32.875 1 17.03 634 ARG B CA 1
ATOM 10520 C C . ARG B 1 634 ? -58.906 12.062 -32.688 1 17.03 634 ARG B C 1
ATOM 10522 O O . ARG B 1 634 ? -60.031 11.922 -33.156 1 17.03 634 ARG B O 1
ATOM 10529 N N . GLU B 1 635 ? -58.188 11.07 -32.25 1 15.75 635 GLU B N 1
ATOM 10530 C CA . GLU B 1 635 ? -58 9.719 -31.734 1 15.75 635 GLU B CA 1
ATOM 10531 C C . GLU B 1 635 ? -59.094 9.391 -30.703 1 15.75 635 GLU B C 1
ATOM 10533 O O . GLU B 1 635 ? -59.531 10.266 -29.953 1 15.75 635 GLU B O 1
ATOM 10538 N N . GLU B 1 636 ? -59.688 8.273 -30.766 1 16.31 636 GLU B N 1
ATOM 10539 C CA . GLU B 1 636 ? -60.688 7.324 -30.266 1 16.31 636 GLU B CA 1
ATOM 10540 C C . GLU B 1 636 ? -60.594 7.16 -28.75 1 16.31 636 GLU B C 1
ATOM 10542 O O . GLU B 1 636 ? -61.594 7.238 -28.047 1 16.31 636 GLU B O 1
ATOM 10547 N N . SER B 1 637 ? -59.625 6.387 -28.234 1 16.03 637 SER B N 1
ATOM 10548 C CA . SER B 1 637 ? -60.156 5.246 -27.5 1 16.03 637 SER B CA 1
ATOM 10549 C C . SER B 1 637 ? -60.594 5.652 -26.094 1 16.03 637 SER B C 1
ATOM 10551 O O . SER B 1 637 ? -61.719 5.41 -25.688 1 16.03 637 SER B O 1
ATOM 10553 N N . GLU B 1 638 ? -59.938 5 -25.047 1 17.66 638 GLU B N 1
ATOM 10554 C CA . GLU B 1 638 ? -60.5 4.02 -24.125 1 17.66 638 GLU B CA 1
ATOM 10555 C C . GLU B 1 638 ? -61.062 4.688 -22.875 1 17.66 638 GLU B C 1
ATOM 10557 O O . GLU B 1 638 ? -60.812 5.863 -22.625 1 17.66 638 GLU B O 1
ATOM 10562 N N . GLY B 1 639 ? -61.062 3.818 -21.828 1 17.11 639 GLY B N 1
ATOM 10563 C CA . GLY B 1 639 ? -61.812 3.377 -20.656 1 17.11 639 GLY B CA 1
ATOM 10564 C C . GLY B 1 639 ? -61.625 4.273 -19.453 1 17.11 639 GLY B C 1
ATOM 10565 O O . GLY B 1 639 ? -60.562 4.859 -19.266 1 17.11 639 GLY B O 1
ATOM 10566 N N . ALA B 1 640 ? -62.719 4.754 -18.938 1 19.5 640 ALA B N 1
ATOM 10567 C CA . ALA B 1 640 ? -63.062 5.621 -17.828 1 19.5 640 ALA B CA 1
ATOM 10568 C C . ALA B 1 640 ? -62.625 5.023 -16.5 1 19.5 640 ALA B C 1
ATOM 10570 O O . ALA B 1 640 ? -62.812 5.645 -15.445 1 19.5 640 ALA B O 1
ATOM 10571 N N . LYS B 1 641 ? -61.688 4.129 -16.469 1 21.58 641 LYS B N 1
ATOM 10572 C CA . LYS B 1 641 ? -62.125 3.436 -15.266 1 21.58 641 LYS B CA 1
ATOM 10573 C C . LYS B 1 641 ? -62.438 4.422 -14.133 1 21.58 641 LYS B C 1
ATOM 10575 O O . LYS B 1 641 ? -61.875 5.527 -14.117 1 21.58 641 LYS B O 1
ATOM 10580 N N . PRO B 1 642 ? -63.094 3.824 -13.109 1 20.91 642 PRO B N 1
ATOM 10581 C CA . PRO B 1 642 ? -63.844 4.188 -11.898 1 20.91 642 PRO B CA 1
ATOM 10582 C C . PRO B 1 642 ? -63 5.031 -10.93 1 20.91 642 PRO B C 1
ATOM 10584 O O . PRO B 1 642 ? -61.781 5.012 -10.992 1 20.91 642 PRO B O 1
ATOM 10587 N N . VAL B 1 643 ? -63.75 5.934 -10.438 1 20.53 643 VAL B N 1
ATOM 10588 C CA . VAL B 1 643 ? -63.75 6.988 -9.43 1 20.53 643 VAL B CA 1
ATOM 10589 C C . VAL B 1 643 ? -63.281 6.438 -8.094 1 20.53 643 VAL B C 1
ATOM 10591 O O . VAL B 1 643 ? -64.062 5.875 -7.32 1 20.53 643 VAL B O 1
ATOM 10594 N N . LYS B 1 644 ? -62.219 5.496 -8.242 1 22.2 644 LYS B N 1
ATOM 10595 C CA . LYS B 1 644 ? -62.125 4.863 -6.934 1 22.2 644 LYS B CA 1
ATOM 10596 C C . LYS B 1 644 ? -62.031 5.91 -5.824 1 22.2 644 LYS B C 1
ATOM 10598 O O . LYS B 1 644 ? -61.344 6.922 -5.965 1 22.2 644 LYS B O 1
ATOM 10603 N N . PRO B 1 645 ? -63.031 5.762 -4.945 1 22.11 645 PRO B N 1
ATOM 10604 C CA . PRO B 1 645 ? -63.312 6.625 -3.803 1 22.11 645 PRO B CA 1
ATOM 10605 C C . PRO B 1 645 ? -62.062 7.035 -3.027 1 22.11 645 PRO B C 1
ATOM 10607 O O . PRO B 1 645 ? -61 6.414 -3.178 1 22.11 645 PRO B O 1
ATOM 10610 N N . LYS B 1 646 ? -62.188 8.125 -2.398 1 25.77 646 LYS B N 1
ATOM 10611 C CA . LYS B 1 646 ? -61.625 9.031 -1.397 1 25.77 646 LYS B CA 1
ATOM 10612 C C . LYS B 1 646 ? -61.062 8.258 -0.208 1 25.77 646 LYS B C 1
ATOM 10614 O O . LYS B 1 646 ? -60.719 8.844 0.808 1 25.77 646 LYS B O 1
ATOM 10619 N N . ILE B 1 647 ? -60.781 6.836 -0.559 1 22.14 647 ILE B N 1
ATOM 10620 C CA . ILE B 1 647 ? -60.75 6.16 0.735 1 22.14 647 ILE B CA 1
ATOM 10621 C C . ILE B 1 647 ? -59.594 6.695 1.58 1 22.14 647 ILE B C 1
ATOM 10623 O O . ILE B 1 647 ? -58.438 6.633 1.167 1 22.14 647 ILE B O 1
ATOM 10627 N N . PHE B 1 648 ? -60 7.867 2.301 1 24.06 648 PHE B N 1
ATOM 10628 C CA . PHE B 1 648 ? -59.25 8.453 3.406 1 24.06 648 PHE B CA 1
ATOM 10629 C C . PHE B 1 648 ? -58.594 7.363 4.25 1 24.06 648 PHE B C 1
ATOM 10631 O O . PHE B 1 648 ? -59.281 6.617 4.949 1 24.06 648 PHE B O 1
ATOM 10638 N N . THR B 1 649 ? -57.844 6.574 3.496 1 23.75 649 THR B N 1
ATOM 10639 C CA . THR B 1 649 ? -57.344 5.43 4.246 1 23.75 649 THR B CA 1
ATOM 10640 C C . THR B 1 649 ? -56.656 5.887 5.535 1 23.75 649 THR B C 1
ATOM 10642 O O . THR B 1 649 ? -55.75 6.734 5.504 1 23.75 649 THR B O 1
ATOM 10645 N N . ASP B 1 650 ? -57.562 5.926 6.691 1 27.8 650 ASP B N 1
ATOM 10646 C CA . ASP B 1 650 ? -57.469 6.176 8.125 1 27.8 650 ASP B CA 1
ATOM 10647 C C . ASP B 1 650 ? -56.219 5.559 8.734 1 27.8 650 ASP B C 1
ATOM 10649 O O . ASP B 1 650 ? -56.188 5.285 9.938 1 27.8 650 ASP B O 1
ATOM 10653 N N . GLU B 1 651 ? -55.344 5.48 7.797 1 26.41 651 GLU B N 1
ATOM 10654 C CA . GLU B 1 651 ? -54.375 4.445 8.188 1 26.41 651 GLU B CA 1
ATOM 10655 C C . GLU B 1 651 ? -53.625 4.852 9.445 1 26.41 651 GLU B C 1
ATOM 10657 O O . GLU B 1 651 ? -52.594 4.262 9.773 1 26.41 651 GLU B O 1
ATOM 10662 N N . CYS B 1 652 ? -54.125 6.039 9.984 1 25.75 652 CYS B N 1
ATOM 10663 C CA . CYS B 1 652 ? -53.156 6.516 10.945 1 25.75 652 CYS B CA 1
ATOM 10664 C C . CYS B 1 652 ? -52.938 5.5 12.062 1 25.75 652 CYS B C 1
ATOM 10666 O O . CYS B 1 652 ? -53.75 5.387 12.969 1 25.75 652 CYS B O 1
ATOM 10668 N N . THR B 1 653 ? -52.875 4.266 11.719 1 28.61 653 THR B N 1
ATOM 10669 C CA . THR B 1 653 ? -52.812 3.352 12.859 1 28.61 653 THR B CA 1
ATOM 10670 C C . THR B 1 653 ? -51.719 3.74 13.828 1 28.61 653 THR B C 1
ATOM 10672 O O . THR B 1 653 ? -50.562 3.906 13.422 1 28.61 653 THR B O 1
ATOM 10675 N N . ALA B 1 654 ? -52.188 4.492 14.805 1 30.39 654 ALA B N 1
ATOM 10676 C CA . ALA B 1 654 ? -51.438 4.98 15.969 1 30.39 654 ALA B CA 1
ATOM 10677 C C . ALA B 1 654 ? -50.75 3.84 16.688 1 30.39 654 ALA B C 1
ATOM 10679 O O . ALA B 1 654 ? -51.375 2.85 17.078 1 30.39 654 ALA B O 1
ATOM 10680 N N . PHE B 1 655 ? -49.656 3.457 16.172 1 28.58 655 PHE B N 1
ATOM 10681 C CA . PHE B 1 655 ? -48.969 2.338 16.781 1 28.58 655 PHE B CA 1
ATOM 10682 C C . PHE B 1 655 ? -48.5 2.691 18.188 1 28.58 655 PHE B C 1
ATOM 10684 O O . PHE B 1 655 ? -47.812 3.699 18.391 1 28.58 655 PHE B O 1
ATOM 10691 N N . LEU B 1 656 ? -49.469 2.609 19.094 1 30.73 656 LEU B N 1
ATOM 10692 C CA . LEU B 1 656 ? -49.156 2.861 20.5 1 30.73 656 LEU B CA 1
ATOM 10693 C C . LEU B 1 656 ? -48.094 1.923 21.016 1 30.73 656 LEU B C 1
ATOM 10695 O O . LEU B 1 656 ? -48.281 0.707 21.062 1 30.73 656 LEU B O 1
ATOM 10699 N N . SER B 1 657 ? -46.938 2.201 20.453 1 35.38 657 SER B N 1
ATOM 10700 C CA . SER B 1 657 ? -45.906 1.266 20.906 1 35.38 657 SER B CA 1
ATOM 10701 C C . SER B 1 657 ? -45.344 1.688 22.25 1 35.38 657 SER B C 1
ATOM 10703 O O . SER B 1 657 ? -45.312 2.877 22.578 1 35.38 657 SER B O 1
ATOM 10705 N N . ASN B 1 658 ? -45.406 1.296 23.25 1 33.88 658 ASN B N 1
ATOM 10706 C CA . ASN B 1 658 ? -44.781 1.327 24.578 1 33.88 658 ASN B CA 1
ATOM 10707 C C . ASN B 1 658 ? -45.844 1.165 25.672 1 33.88 658 ASN B C 1
ATOM 10709 O O . ASN B 1 658 ? -46.062 2.084 26.469 1 33.88 658 ASN B O 1
ATOM 10713 N N . LEU B 1 659 ? -46.844 0.235 25.406 1 33.34 659 LEU B N 1
ATOM 10714 C CA . LEU B 1 659 ? -47.844 -0.044 26.438 1 33.34 659 LEU B CA 1
ATOM 10715 C C . LEU B 1 659 ? -47.188 -0.81 27.594 1 33.34 659 LEU B C 1
ATOM 10717 O O . LEU B 1 659 ? -46.281 -1.607 27.391 1 33.34 659 LEU B O 1
ATOM 10721 N N . SER B 1 660 ? -47.375 -0.242 28.734 1 42.22 660 SER B N 1
ATOM 10722 C CA . SER B 1 660 ? -46.938 -0.814 30 1 42.22 660 SER B CA 1
ATOM 10723 C C . SER B 1 660 ? -47.469 -2.223 30.188 1 42.22 660 SER B C 1
ATOM 10725 O O . SER B 1 660 ? -48.656 -2.48 29.906 1 42.22 660 SER B O 1
ATOM 10727 N N . PRO B 1 661 ? -46.781 -3.285 30.141 1 38.88 661 PRO B N 1
ATOM 10728 C CA . PRO B 1 661 ? -47.469 -4.574 30.234 1 38.88 661 PRO B CA 1
ATOM 10729 C C . PRO B 1 661 ? -48.469 -4.617 31.375 1 38.88 661 PRO B C 1
ATOM 10731 O O . PRO B 1 661 ? -49.25 -5.582 31.484 1 38.88 661 PRO B O 1
ATOM 10734 N N . LYS B 1 662 ? -48.344 -3.766 32.375 1 40.25 662 LYS B N 1
ATOM 10735 C CA . LYS B 1 662 ? -49.219 -3.99 33.531 1 40.25 662 LYS B CA 1
ATOM 10736 C C . LYS B 1 662 ? -50.594 -3.402 33.281 1 40.25 662 LYS B C 1
ATOM 10738 O O . LYS B 1 662 ? -51.375 -3.217 34.25 1 40.25 662 LYS B O 1
ATOM 10743 N N . LEU B 1 663 ? -50.75 -2.717 32.188 1 37.84 663 LEU B N 1
ATOM 10744 C CA . LEU B 1 663 ? -52.062 -2.135 32 1 37.84 663 LEU B CA 1
ATOM 10745 C C . LEU B 1 663 ? -53.094 -3.211 31.641 1 37.84 663 LEU B C 1
ATOM 10747 O O . LEU B 1 663 ? -52.844 -4.012 30.734 1 37.84 663 LEU B O 1
ATOM 10751 N N . SER B 1 664 ? -53.906 -3.537 32.625 1 40.94 664 SER B N 1
ATOM 10752 C CA . SER B 1 664 ? -55 -4.496 32.656 1 40.94 664 SER B CA 1
ATOM 10753 C C . SER B 1 664 ? -56 -4.188 31.547 1 40.94 664 SER B C 1
ATOM 10755 O O . SER B 1 664 ? -56.094 -3.053 31.078 1 40.94 664 SER B O 1
ATOM 10757 N N . ILE B 1 665 ? -56.562 -5.078 30.844 1 42.41 665 ILE B N 1
ATOM 10758 C CA . ILE B 1 665 ? -57.5 -5 29.734 1 42.41 665 ILE B CA 1
ATOM 10759 C C . ILE B 1 665 ? -58.656 -4.051 30.078 1 42.41 665 ILE B C 1
ATOM 10761 O O . ILE B 1 665 ? -59.125 -3.287 29.234 1 42.41 665 ILE B O 1
ATOM 10765 N N . TYR B 1 666 ? -59.188 -4.105 31.312 1 43.19 666 TYR B N 1
ATOM 10766 C CA . TYR B 1 666 ? -60.344 -3.326 31.797 1 43.19 666 TYR B CA 1
ATOM 10767 C C . TYR B 1 666 ? -60.031 -1.832 31.719 1 43.19 666 TYR B C 1
ATOM 10769 O O . TYR B 1 666 ? -60.875 -1.048 31.281 1 43.19 666 TYR B O 1
ATOM 10777 N N . GLU B 1 667 ? -58.906 -1.327 32.25 1 39.31 667 GLU B N 1
ATOM 10778 C CA . GLU B 1 667 ? -58.719 0.117 32.375 1 39.31 667 GLU B CA 1
ATOM 10779 C C . GLU B 1 667 ? -58.375 0.727 31 1 39.31 667 GLU B C 1
ATOM 10781 O O . GLU B 1 667 ? -58.531 1.933 30.797 1 39.31 667 GLU B O 1
ATOM 10786 N N . LEU B 1 668 ? -57.875 -0.128 30.047 1 38.12 668 LEU B N 1
ATOM 10787 C CA . LEU B 1 668 ? -57.875 0.413 28.688 1 38.12 668 LEU B CA 1
ATOM 10788 C C . LEU B 1 668 ? -59.281 0.784 28.25 1 38.12 668 LEU B C 1
ATOM 10790 O O . LEU B 1 668 ? -59.5 1.818 27.609 1 38.12 668 LEU B O 1
ATOM 10794 N N . HIS B 1 669 ? -60.25 0.03 28.625 1 42.12 669 HIS B N 1
ATOM 10795 C CA . HIS B 1 669 ? -61.688 0.147 28.281 1 42.12 669 HIS B CA 1
ATOM 10796 C C . HIS B 1 669 ? -62.281 1.439 28.828 1 42.12 669 HIS B C 1
ATOM 10798 O O . HIS B 1 669 ? -63.031 2.117 28.141 1 42.12 669 HIS B O 1
ATOM 10804 N N . VAL B 1 670 ? -62 1.85 30.094 1 39.25 670 VAL B N 1
ATOM 10805 C CA . VAL B 1 670 ? -62.594 3.043 30.672 1 39.25 670 VAL B CA 1
ATOM 10806 C C . VAL B 1 670 ? -62.062 4.289 29.953 1 39.25 670 VAL B C 1
ATOM 10808 O O . VAL B 1 670 ? -62.812 5.234 29.719 1 39.25 670 VAL B O 1
ATOM 10811 N N . LYS B 1 671 ? -60.781 4.371 29.594 1 36.25 671 LYS B N 1
ATOM 10812 C CA . LYS B 1 671 ? -60.344 5.676 29.109 1 36.25 671 LYS B CA 1
ATOM 10813 C C . LYS B 1 671 ? -60.812 5.922 27.688 1 36.25 671 LYS B C 1
ATOM 10815 O O . LYS B 1 671 ? -60.719 7.043 27.188 1 36.25 671 LYS B O 1
ATOM 10820 N N . PHE B 1 672 ? -61.031 4.848 26.969 1 38.19 672 PHE B N 1
ATOM 10821 C CA . PHE B 1 672 ? -61.688 5.168 25.703 1 38.19 672 PHE B CA 1
ATOM 10822 C C . PHE B 1 672 ? -63.188 5.383 25.906 1 38.19 672 PHE B C 1
ATOM 10824 O O . PHE B 1 672 ? -63.906 5.699 24.953 1 38.19 672 PHE B O 1
ATOM 10831 N N . THR B 1 673 ? -63.781 4.895 27.031 1 32.53 673 THR B N 1
ATOM 10832 C CA . THR B 1 673 ? -65.188 5.164 27.25 1 32.53 673 THR B CA 1
ATOM 10833 C C . THR B 1 673 ? -65.438 6.582 27.781 1 32.53 673 THR B C 1
ATOM 10835 O O . THR B 1 673 ? -66.562 7.082 27.828 1 32.53 673 THR B O 1
ATOM 10838 N N . LYS B 1 674 ? -64.438 7.398 28.062 1 29.73 674 LYS B N 1
ATOM 10839 C CA . LYS B 1 674 ? -65 8.75 28.094 1 29.73 674 LYS B CA 1
ATOM 10840 C C . LYS B 1 674 ? -64.812 9.438 26.734 1 29.73 674 LYS B C 1
ATOM 10842 O O . LYS B 1 674 ? -63.781 9.305 26.094 1 29.73 674 LYS B O 1
#

Foldseek 3Di:
DDDDDDDDDDDDDDDDPPPPDDPDDPPPPPPVPVVVVVVVVVLVVLLVVLVVVCVVPVQPLVSLVVNLVSCVVVVVPVVNVVSLVSNVVQAQDALVSLLVVLVVVLVVDDLVCLVVSLVSLVSNCLQFQDLVSLLVSLVSCCPRPVCLVVVPPVNVVVSVVSLVVSCLRHLLPAERNVSSLVSVLVSLVVNLVVDDPVCVVVNVVSVVVSLVSLLVSLLHQHPPSVVSVLVSQVVVVVVPDHCPSPDPDCVSPDPVSVVSNVVSPVVNVVCVVLVCQLPDPPDDPVSNLVSLVVSLVVVVVVPDVSVNLVSLSVSCSVVVQDLVSLVVNLVVCVVPPQADPVSLSSLVSNCSSHVQDLVSLLVSLVNCLSNLHDPVVSVVSLVSSVPHHYPDLVSVLSSLVSNLVSLVCLCPDPPRPDHDDCVVNVVSLVVSCVPCCVPQAQDPSSLVSLLVVLVCCCPVVVHNVVSLVSLVVSCVSHVQHLSSLVSSLVVCVVVVNLVVSLVSLVVNLLPDHPDCSNVVSLVVNLVSCVVRNDPVSNVVSCVVSVVVVVVVVVVVVVVVPPPPPPPPPPPPVPVPPPPPPPPDPPVPDDDDDDPDDDDDDDDDDDDDDDDDDDDDDDDDDDDDDDDPPPDDDDDDDDDDPDPPDPCVVVPPPPPPPPPPVPPDPVVVVVVPPD/DDDDDDDDDDDDDDPPPPVPPDPPPPPPPPPPPVVVVVVVVVLVVLLVVLVVVCVVPVQPLVSLVVNLVSCVVVVVPVVNVVSLVSNVVQAQDALVSLLVVLVVVLVVDDLVCLVVSLVSLVSNCLQFQDPVSLLVSLVSCCPRPPCLVVVPPVNVVVSVVSLVVNCLRQLQPAERNVSSLVSVLVSLVVNLVVDDPVCVVVNVVSVVVSLVSLLVSLLHQHPPSVVSVLVSQVVVVVVPQHCPSPDPDCPSPDPVSNVSNVVSPVVNVVCVVLVCQLPDPPDDPVSNLVSLVVSLVVVVVVPDVSVNLNSLSVSCSSVVQDLVSLVVNLVVCVVPPQADPVSLSSLVSNCSSHVQDLVSLLVSLVNCLSNLHDPVVSVVSLVSSVPHHYPDLVSVLSSLVSNLVSLVCLCPDPPRPDHDDCVVNVVSLVVSCVPCCVPQAQDPSSLVSLLVVLVCCCPVVVHNVVSLVSLVVSCVSHVQHLSSLVSSLVVCVVVVNLVVSLVSLVVNLLDDHPDCSNVVSLVVNLVSCVVRNDPVSNVVSCVVNVVVVVVVVVVVVVVVPPPPPPPPPPPPVPVPPPPPPPPDPPPDDDYDDPDDDDDDDDDDDDDDDDDDDDDDDDDDDDDDDDDDDDDDDDDDDDDPPDPPDPCPVPVPPPCPPPDDVVPDPVVVVVVVVD